Protein AF-A0A8H5GWV5-F1 (afdb_monomer_lite)

Sequence (1100 aa):
MAESLTMKLSPVFLFHPLLISVLVGSIATQAQYASGQWSLIQDGHSGVSALELAVVSETTVMIFDKVEHNPLQTNGHVAWGAELNLVTRTVRPLNPASNTWCGTGSFLSNGTMVSSAGTPVLIVPVGENGLAAIRLFDPCEDGKCDVVEDQRVRRMASLRWYTSSARLEDGSVLLFGGSWDFGIINNATIHNPTYEFFPPKNIHGMLRFPSSVCCPFLQNTLNDNYFPFVITLPDGNLFIAANTQAMIFDWKTNKEVRSLPGIPNGVRISAPLSAGATLLPLTPENNYTPEVLICGGSTLDDDLALWQPGILSSQSPTSDQCVRMVLNDEGIAAGWQVEHMPEPRIMAELILLPDGRVTIVNGAHTGFGSSGGTFVRDPIGQSDSDHPAFTPALYDPTAPLGRRFTQEGLPTSEIPRLYHSTSSLTPNGTILLAGSNPNLDVETHLYPTEYRLEWLSPPYMGKPRPTYTGLPKTFDYNAKITFEVDLPTGAENVSVVIMDFGFATHGVHMDQRLVGLVSELSDDKTKLTVTGPPSATIYSPGPAYVFVLADGVPSFGSKTLIGTGAQPPLDEDALANVLSSLPLYWDKWTTAHPACDGDTFQRSEHNPLQTNGHVAWGAELNLVTRTVRPLNPASNTWCGTGSFLSNGTMVSSGGTPVLIVPIGENGLAAIRLFDPCEDGKCDVFEDQRVRRMGSLRWYPSSVRLEDGSVLVFGAIDNSTIINPTYEFYPPKNIHGHNGTPIYSPFLQNTLIERINKYEVFLAFPMVFGSAGATLLPLTPENSYTPEVLICGGSTLDDDAALFMPGIPSSQSPASDQCVRMILNEEGIAAGWQVEHMPEPRIMVELILLPDGRVTVVNGAQTGIAGYGYTKDQVGEADQDHPALTPALYDPTAPLGERFTQEGLPTSPIPRLYHSTSSLTPNGTVLLAGSNPNGDVETRLYPTEYRLEWLSPPYMEKPRPTYTGLPKTLDYNAKITFDVDLPTGAENVSVVIMDFGFATHGVHMDQRLVGLVSELSHHKMKLTVTGSPSPTIYSPGPAFVFVLADGVPSFGAKTLIGTGAQPPLDEDALANVLSSPPLYWDEWTAAHPGEPVPAPSATSA

Structure (mmCIF, N/CA/C/O backbone):
data_AF-A0A8H5GWV5-F1
#
_entry.id   AF-A0A8H5GWV5-F1
#
loop_
_atom_site.group_PDB
_atom_site.id
_atom_site.type_symbol
_atom_site.label_atom_id
_atom_site.label_alt_id
_atom_site.label_comp_id
_atom_site.label_asym_id
_atom_site.label_entity_id
_atom_site.label_seq_id
_atom_site.pdbx_PDB_ins_code
_atom_site.Cartn_x
_atom_site.Cartn_y
_atom_site.Cartn_z
_atom_site.occupancy
_atom_site.B_iso_or_equiv
_atom_site.auth_seq_id
_atom_site.auth_comp_id
_atom_site.auth_asym_id
_atom_site.auth_atom_id
_atom_site.pdbx_PDB_model_num
ATOM 1 N N . MET A 1 1 ? -6.497 59.340 -12.301 1.00 35.88 1 MET A N 1
ATOM 2 C CA . MET A 1 1 ? -7.064 58.825 -13.565 1.00 35.88 1 MET A CA 1
ATOM 3 C C . MET A 1 1 ? -8.009 57.702 -13.151 1.00 35.88 1 MET A C 1
ATOM 5 O O . MET A 1 1 ? -7.512 56.659 -12.774 1.00 35.88 1 MET A O 1
ATOM 9 N N . ALA A 1 2 ? -9.240 57.972 -12.709 1.00 31.03 2 ALA A N 1
ATOM 10 C CA . ALA A 1 2 ? -10.435 58.393 -13.456 1.00 31.03 2 ALA A CA 1
ATOM 11 C C . ALA A 1 2 ? -10.864 57.368 -14.524 1.00 31.03 2 ALA A C 1
ATOM 13 O O . ALA A 1 2 ? -10.212 57.321 -15.555 1.00 31.03 2 ALA A O 1
ATOM 14 N N . GLU A 1 3 ? -11.921 56.594 -14.215 1.00 28.98 3 GLU A N 1
ATOM 15 C CA . GLU A 1 3 ? -13.028 56.067 -15.065 1.00 28.98 3 GLU A CA 1
ATOM 16 C C . GLU A 1 3 ? -13.670 54.864 -14.323 1.00 28.98 3 GLU A C 1
ATOM 18 O O . GLU A 1 3 ? -12.997 53.877 -14.062 1.00 28.98 3 GLU A O 1
ATOM 23 N N . SER A 1 4 ? -14.831 54.947 -13.655 1.00 28.94 4 SER A N 1
ATOM 24 C CA . SER A 1 4 ? -16.234 55.197 -14.062 1.00 28.94 4 SER A CA 1
ATOM 25 C C . SER A 1 4 ? -16.950 54.019 -14.755 1.00 28.94 4 SER A C 1
ATOM 27 O O . SER A 1 4 ? -16.809 53.828 -15.953 1.00 28.94 4 SER A O 1
ATOM 29 N N . LEU A 1 5 ? -17.792 53.331 -13.962 1.00 32.22 5 LEU A N 1
ATOM 30 C CA . LEU A 1 5 ? -19.124 52.739 -14.229 1.00 32.22 5 LEU A C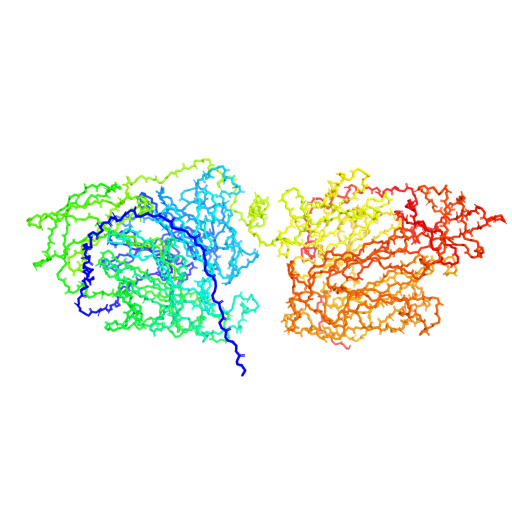A 1
ATOM 31 C C . LEU A 1 5 ? -19.529 52.338 -15.666 1.00 32.22 5 LEU A C 1
ATOM 33 O O . LEU A 1 5 ? -19.581 53.188 -16.548 1.00 32.22 5 LEU A O 1
ATOM 37 N N . THR A 1 6 ? -20.144 51.150 -15.816 1.00 27.11 6 THR A N 1
ATOM 38 C CA . THR A 1 6 ? -21.592 51.025 -16.148 1.00 27.11 6 THR A CA 1
ATOM 39 C C . THR A 1 6 ? -22.120 49.576 -16.141 1.00 27.11 6 THR A C 1
ATOM 41 O O . THR A 1 6 ? -21.602 48.697 -16.819 1.00 27.11 6 THR A O 1
ATOM 44 N N . MET A 1 7 ? -23.222 49.360 -15.410 1.00 28.61 7 MET A N 1
ATOM 45 C CA . MET A 1 7 ? -24.138 48.212 -15.528 1.00 28.61 7 MET A CA 1
ATOM 46 C C . MET A 1 7 ? -24.940 48.265 -16.839 1.00 28.61 7 MET A C 1
ATOM 48 O O . MET A 1 7 ? -25.363 49.345 -17.254 1.00 28.61 7 MET A O 1
ATOM 52 N N . LYS A 1 8 ? -25.314 47.094 -17.377 1.00 24.50 8 LYS A N 1
ATOM 53 C CA . LYS A 1 8 ? -26.551 46.906 -18.157 1.00 24.50 8 LYS A CA 1
ATOM 54 C C . LYS A 1 8 ? -27.242 45.591 -17.774 1.00 24.50 8 LYS A C 1
ATOM 56 O O . LYS A 1 8 ? -26.710 44.513 -17.998 1.00 24.50 8 LYS A O 1
ATOM 61 N N . LEU A 1 9 ? -28.447 45.730 -17.224 1.00 29.80 9 LEU A N 1
ATOM 62 C CA . LEU A 1 9 ? -29.473 44.702 -17.021 1.00 29.80 9 LEU A CA 1
ATOM 63 C C . LEU A 1 9 ? -30.615 44.946 -18.016 1.00 29.80 9 LEU A C 1
ATOM 65 O O . LEU A 1 9 ? -30.931 46.105 -18.301 1.00 29.80 9 LEU A O 1
ATOM 69 N N . SER A 1 10 ? -31.277 43.879 -18.476 1.00 26.62 10 SER A N 1
ATOM 70 C CA . SER A 1 10 ? -32.644 43.902 -19.036 1.00 26.62 10 SER A CA 1
ATOM 71 C C . SER A 1 10 ? -33.167 42.473 -19.316 1.00 26.62 10 SER A C 1
ATOM 73 O O . SER A 1 10 ? -32.350 41.562 -19.392 1.00 26.62 10 SER A O 1
ATOM 75 N N . PRO A 1 11 ? -34.497 42.242 -19.401 1.00 45.84 11 PRO A N 1
ATOM 76 C CA . PRO A 1 11 ? -35.281 41.677 -18.289 1.00 45.84 11 PRO A CA 1
ATOM 77 C C . PRO A 1 11 ? -36.184 40.490 -18.719 1.00 45.84 11 PRO A C 1
ATOM 79 O O . PRO A 1 11 ? -36.187 40.119 -19.886 1.00 45.84 11 PRO A O 1
ATOM 82 N N . VAL A 1 12 ? -36.985 39.926 -17.797 1.00 28.59 12 VAL A N 1
ATOM 83 C CA . VAL A 1 12 ? -38.460 39.738 -17.905 1.00 28.59 12 VAL A CA 1
ATOM 84 C C . VAL A 1 12 ? -38.986 38.815 -16.781 1.00 28.59 12 VAL A C 1
ATOM 86 O O . VAL A 1 12 ? -38.404 37.791 -16.448 1.00 28.59 12 VAL A O 1
ATOM 89 N N . PHE A 1 13 ? -40.096 39.263 -16.189 1.00 29.48 13 PHE A N 1
ATOM 90 C CA . PHE A 1 13 ? -40.899 38.728 -15.083 1.00 29.48 13 PHE A CA 1
ATOM 91 C C . PHE A 1 13 ? -41.622 37.393 -15.386 1.00 29.48 13 PHE A C 1
ATOM 93 O O . PHE A 1 13 ? -41.958 37.161 -16.543 1.00 29.48 13 PHE A O 1
ATOM 100 N N . LEU A 1 14 ? -42.036 36.634 -14.345 1.00 28.66 14 LEU A N 1
ATOM 101 C CA . LEU A 1 14 ? -43.457 36.476 -13.917 1.00 28.66 14 LEU A CA 1
ATOM 102 C C . LEU A 1 14 ? -43.702 35.362 -12.849 1.00 28.66 14 LEU A C 1
ATOM 104 O O . LEU A 1 14 ? -43.379 34.203 -13.061 1.00 28.66 14 LEU A O 1
ATOM 108 N N . PHE A 1 15 ? -44.396 35.775 -11.773 1.00 27.11 15 PHE A N 1
ATOM 109 C CA . PHE A 1 15 ? -45.358 35.088 -10.872 1.00 27.11 15 PHE A CA 1
ATOM 110 C C . PHE A 1 15 ? -44.981 34.050 -9.765 1.00 27.11 15 PHE A C 1
ATOM 112 O O . PHE A 1 15 ? -44.496 32.955 -10.002 1.00 27.11 15 PHE A O 1
ATOM 119 N N . HIS A 1 16 ? -45.363 34.463 -8.539 1.00 28.81 16 HIS A N 1
ATOM 120 C CA . HIS A 1 16 ? -45.578 33.832 -7.208 1.00 28.81 16 HIS A CA 1
ATOM 121 C C . HIS A 1 16 ? -46.549 32.608 -7.180 1.00 28.81 16 HIS A C 1
ATOM 123 O O . HIS A 1 16 ? -47.261 32.461 -8.174 1.00 28.81 16 HIS A O 1
ATOM 129 N N . PRO A 1 17 ? -46.716 31.812 -6.073 1.00 41.19 17 PRO A N 1
ATOM 130 C CA . PRO A 1 17 ? -46.713 32.270 -4.664 1.00 41.19 17 PRO A CA 1
ATOM 131 C C . PRO A 1 17 ? -46.154 31.360 -3.533 1.00 41.19 17 PRO A C 1
ATOM 133 O O . PRO A 1 17 ? -46.041 30.146 -3.637 1.00 41.19 17 PRO A O 1
ATOM 136 N N . LEU A 1 18 ? -45.886 32.051 -2.413 1.00 30.91 18 LEU A N 1
ATOM 137 C CA . LEU A 1 18 ? -45.897 31.673 -0.988 1.00 30.91 18 LEU A CA 1
ATOM 138 C C . LEU A 1 18 ? -46.361 30.251 -0.597 1.00 30.91 18 LEU A C 1
ATOM 140 O O . LEU A 1 18 ? -47.533 29.908 -0.754 1.00 30.91 18 LEU A O 1
ATOM 144 N N . LEU A 1 19 ? -45.502 29.554 0.156 1.00 29.27 19 LEU A N 1
ATOM 145 C CA . LEU A 1 19 ? -45.905 28.660 1.245 1.00 29.27 19 LEU A CA 1
ATOM 146 C C . LEU A 1 19 ? -45.195 29.105 2.531 1.00 29.27 19 LEU A C 1
ATOM 148 O O . LEU A 1 19 ? -43.980 29.280 2.570 1.00 29.27 19 LEU A O 1
ATOM 152 N N . ILE A 1 20 ? -46.003 29.363 3.555 1.00 30.34 20 ILE A N 1
ATOM 153 C CA . ILE A 1 20 ? -45.606 29.799 4.892 1.00 30.34 20 ILE A CA 1
ATOM 154 C C . ILE A 1 20 ? -45.013 28.588 5.617 1.00 30.34 20 ILE A C 1
ATOM 156 O O . ILE A 1 20 ? -45.751 27.688 6.013 1.00 30.34 20 ILE A O 1
ATOM 160 N N . SER A 1 21 ? -43.694 28.567 5.799 1.00 29.42 21 SER A N 1
ATOM 161 C CA . SER A 1 21 ? -43.036 27.618 6.697 1.00 29.42 21 SER A CA 1
ATOM 162 C C . SER A 1 21 ? -43.154 28.129 8.129 1.00 29.42 21 SER A C 1
ATOM 164 O O . SER A 1 21 ? -42.612 29.176 8.486 1.00 29.42 21 SER A O 1
ATOM 166 N N . VAL A 1 22 ? -43.895 27.389 8.948 1.00 30.34 22 VAL A N 1
ATOM 167 C CA . VAL A 1 22 ? -43.909 27.528 10.404 1.00 30.34 22 VAL A CA 1
ATOM 168 C C . VAL A 1 22 ? -42.498 27.208 10.904 1.00 30.34 22 VAL A C 1
ATOM 170 O O . VAL A 1 22 ? -42.085 26.053 10.877 1.00 30.34 22 VAL A O 1
ATOM 173 N N . LEU A 1 23 ? -41.747 28.225 11.342 1.00 31.41 23 LEU A N 1
ATOM 174 C CA . LEU A 1 23 ? -40.555 28.018 12.163 1.00 31.41 23 LEU A CA 1
ATOM 175 C C . LEU A 1 23 ? -41.013 27.471 13.522 1.00 31.41 23 LEU A C 1
ATOM 177 O O . LEU A 1 23 ? -41.343 28.231 14.432 1.00 31.41 23 LEU A O 1
ATOM 181 N N . VAL A 1 24 ? -41.028 26.148 13.666 1.00 32.12 24 VAL A N 1
ATOM 182 C CA . VAL A 1 24 ? -40.793 25.539 14.974 1.00 32.12 24 VAL A CA 1
ATOM 183 C C . VAL A 1 24 ? -39.290 25.653 15.184 1.00 32.12 24 VAL A C 1
ATOM 185 O O . VAL A 1 24 ? -38.513 24.932 14.568 1.00 32.12 24 VAL A O 1
ATOM 188 N N . GLY A 1 25 ? -38.871 26.645 15.967 1.00 27.52 25 GLY A N 1
ATOM 189 C CA . GLY A 1 25 ? -37.490 26.728 16.417 1.00 27.52 25 GLY A CA 1
ATOM 190 C C . GLY A 1 25 ? -37.189 25.500 17.266 1.00 27.52 25 GLY A C 1
ATOM 191 O O . GLY A 1 25 ? -37.641 25.423 18.406 1.00 27.52 25 GLY A O 1
ATOM 192 N N . SER A 1 26 ? -36.453 24.544 16.705 1.00 27.22 26 SER A N 1
ATOM 193 C CA . SER A 1 26 ? -35.785 23.503 17.474 1.00 27.22 26 SER A CA 1
ATOM 194 C C . SER A 1 26 ? -34.785 24.200 18.389 1.00 27.22 26 SER A C 1
ATOM 196 O O . SER A 1 26 ? -33.722 24.640 17.954 1.00 27.22 26 SER A O 1
ATOM 198 N N . ILE A 1 27 ? -35.152 24.373 19.657 1.00 27.86 27 ILE A N 1
ATOM 199 C CA . ILE A 1 27 ? -34.182 24.663 20.707 1.00 27.86 27 ILE A CA 1
ATOM 200 C C . ILE A 1 27 ? -33.292 23.423 20.748 1.00 27.86 27 ILE A C 1
ATOM 202 O O . ILE A 1 27 ? -33.732 22.374 21.209 1.00 27.86 27 ILE A O 1
ATOM 206 N N . ALA A 1 28 ? -32.081 23.519 20.202 1.00 28.38 28 ALA A N 1
ATOM 207 C CA . ALA A 1 28 ? -31.060 22.504 20.396 1.00 28.38 28 ALA A CA 1
ATOM 208 C C . ALA A 1 28 ? -30.797 22.417 21.905 1.00 28.38 28 ALA A C 1
ATOM 210 O O . ALA A 1 28 ? -30.185 23.310 22.494 1.00 28.38 28 ALA A O 1
ATOM 211 N N . THR A 1 29 ? -31.337 21.390 22.553 1.00 35.97 29 THR A N 1
ATOM 212 C CA . THR A 1 29 ? -30.952 21.015 23.910 1.00 35.97 29 THR A CA 1
ATOM 213 C C . THR A 1 29 ? -29.461 20.703 23.875 1.00 35.97 29 THR A C 1
ATOM 215 O O . THR A 1 29 ? -29.047 19.782 23.174 1.00 35.97 29 THR A O 1
ATOM 218 N N . GLN A 1 30 ? -28.645 21.507 24.567 1.00 42.53 30 GLN A N 1
ATOM 219 C CA . GLN A 1 30 ? -27.226 21.205 24.765 1.00 42.53 30 GLN A CA 1
ATOM 220 C C . GLN A 1 30 ? -27.095 19.784 25.319 1.00 42.53 30 GLN A C 1
ATOM 222 O O . GLN A 1 30 ? -27.821 19.424 26.248 1.00 42.53 30 GLN A O 1
ATOM 227 N N . ALA A 1 31 ? -26.185 18.992 24.750 1.00 55.00 31 ALA A N 1
ATOM 228 C CA . ALA A 1 31 ? -25.873 17.665 25.260 1.00 55.00 31 ALA A CA 1
ATOM 229 C C . ALA A 1 31 ? -25.487 17.766 26.747 1.00 55.00 31 ALA A C 1
ATOM 231 O O . ALA A 1 31 ? -24.629 18.563 27.135 1.00 55.00 31 ALA A O 1
ATOM 232 N N . GLN A 1 32 ? -26.174 17.001 27.594 1.00 69.88 32 GLN A N 1
ATOM 233 C CA . GLN A 1 32 ? -25.951 17.003 29.033 1.00 69.88 32 GLN A CA 1
ATOM 234 C C . GLN A 1 32 ? -24.906 15.939 29.373 1.00 69.88 32 GLN A C 1
ATOM 236 O O . GLN A 1 32 ? -25.175 14.745 29.273 1.00 69.88 32 GLN A O 1
ATOM 241 N N . TYR A 1 33 ? -23.712 16.375 29.775 1.00 86.06 33 TYR A N 1
ATOM 242 C CA . TYR A 1 33 ? -22.626 15.484 30.186 1.00 86.06 33 TYR A CA 1
ATOM 243 C C . TYR A 1 33 ? -22.532 15.376 31.706 1.00 86.06 33 TYR A C 1
ATOM 245 O O . TYR A 1 33 ? -22.718 16.356 32.435 1.00 86.06 33 TYR A O 1
ATOM 253 N N . ALA A 1 34 ? -22.152 14.198 32.199 1.00 85.38 34 ALA A N 1
ATOM 254 C CA . ALA A 1 34 ? -21.854 14.024 33.613 1.00 85.38 34 ALA A CA 1
ATOM 255 C C . ALA A 1 34 ? -20.640 14.878 34.029 1.00 85.38 34 ALA A C 1
ATOM 257 O O . ALA A 1 34 ? -19.552 14.764 33.459 1.00 85.38 34 ALA A O 1
ATOM 258 N N . SER A 1 35 ? -20.814 15.711 35.059 1.00 83.12 35 SER A N 1
ATOM 259 C CA . SER A 1 35 ? -19.740 16.512 35.658 1.00 83.12 35 SER A CA 1
ATOM 260 C C . SER A 1 35 ? -19.016 15.752 36.772 1.00 83.12 35 SER A C 1
ATOM 262 O O . SER A 1 35 ? -19.629 15.003 37.537 1.00 83.12 35 SER A O 1
ATOM 264 N N . GLY A 1 36 ? -17.711 15.966 36.919 1.00 87.06 36 GLY A N 1
ATOM 265 C CA . GLY A 1 36 ? -16.904 15.306 37.944 1.00 87.06 36 GLY A CA 1
ATOM 266 C C . GLY A 1 36 ? -15.426 15.294 37.580 1.00 87.06 36 GLY A C 1
ATOM 267 O O . GLY A 1 36 ? -14.983 16.104 36.772 1.00 87.06 36 GLY A O 1
ATOM 268 N N . GLN A 1 37 ? -14.670 14.398 38.205 1.00 90.81 37 GLN A N 1
ATOM 269 C CA . GLN A 1 37 ? -13.245 14.212 37.938 1.00 90.81 37 GLN A CA 1
ATOM 270 C C . GLN A 1 37 ? -13.035 12.910 37.174 1.00 90.81 37 GLN A C 1
ATOM 272 O O . GLN A 1 37 ? -13.687 11.910 37.478 1.00 90.81 37 GLN A O 1
ATOM 277 N N . TRP A 1 38 ? -12.128 12.937 36.204 1.00 96.69 38 TRP A N 1
ATOM 278 C CA . TRP A 1 38 ? -11.590 11.723 35.608 1.00 96.69 38 TRP A CA 1
ATOM 279 C C . TRP A 1 38 ? -10.620 11.055 36.585 1.00 96.69 38 TRP A C 1
ATOM 281 O O . TRP A 1 38 ? -10.023 11.721 37.434 1.00 96.69 38 TRP A O 1
ATOM 291 N N . SER A 1 39 ? -10.438 9.744 36.466 1.00 96.75 39 SER A N 1
ATOM 292 C CA . SER A 1 39 ? -9.401 9.025 37.210 1.00 96.75 39 SER A CA 1
ATOM 293 C C . SER A 1 39 ? -8.670 8.028 36.322 1.00 96.75 39 SER A C 1
ATOM 295 O O . SER A 1 39 ? -9.233 7.511 35.362 1.00 96.75 39 SER A O 1
ATOM 297 N N . LEU A 1 40 ? -7.407 7.768 36.648 1.00 98.00 40 LEU A N 1
ATOM 298 C CA . LEU A 1 40 ? -6.558 6.785 35.985 1.00 98.00 40 LEU A CA 1
ATOM 299 C C . LEU A 1 40 ? -6.024 5.831 37.046 1.00 98.00 40 LEU A C 1
ATOM 301 O O . LEU A 1 40 ? -5.542 6.273 38.090 1.00 98.00 40 LEU A O 1
ATOM 305 N N . ILE A 1 41 ? -6.150 4.531 36.803 1.00 97.38 41 ILE A N 1
ATOM 306 C CA . ILE A 1 41 ? -5.663 3.494 37.715 1.00 97.38 41 ILE A CA 1
ATOM 307 C C . ILE A 1 41 ? -4.819 2.513 36.914 1.00 97.38 41 ILE A C 1
ATOM 309 O O . ILE A 1 41 ? -5.306 1.959 35.933 1.00 97.38 41 ILE A O 1
ATOM 313 N N . GLN A 1 42 ? -3.588 2.264 37.357 1.00 97.44 42 GLN A N 1
ATOM 314 C CA . GLN A 1 42 ? -2.758 1.175 36.846 1.00 97.44 42 GLN A CA 1
ATOM 315 C C . GLN A 1 42 ? -3.107 -0.116 37.601 1.00 97.44 42 GLN A C 1
ATOM 317 O O . GLN A 1 42 ? -2.895 -0.195 38.812 1.00 97.44 42 GLN A O 1
ATOM 322 N N . ASP A 1 43 ? -3.652 -1.117 36.909 1.00 96.31 43 ASP A N 1
ATOM 323 C CA . ASP A 1 43 ? -4.124 -2.365 37.524 1.00 96.31 43 ASP A CA 1
ATOM 324 C C . ASP A 1 43 ? -4.166 -3.518 36.508 1.00 96.31 43 ASP A C 1
ATOM 326 O O . ASP A 1 43 ? -4.868 -3.440 35.500 1.00 96.31 43 ASP A O 1
ATOM 330 N N . GLY A 1 44 ? -3.452 -4.609 36.796 1.00 96.12 44 GLY A N 1
ATOM 331 C CA . GLY A 1 44 ? -3.363 -5.792 35.935 1.00 96.12 44 GLY A CA 1
ATOM 332 C C . GLY A 1 44 ? -2.186 -5.797 34.950 1.00 96.12 44 GLY A C 1
ATOM 333 O O . GLY A 1 44 ? -1.431 -4.830 34.826 1.00 96.12 44 GLY A O 1
ATOM 334 N N . HIS A 1 45 ? -2.027 -6.932 34.266 1.00 95.75 45 HIS A N 1
ATOM 335 C CA . HIS A 1 45 ? -0.953 -7.199 33.306 1.00 95.75 45 HIS A CA 1
ATOM 336 C C . HIS A 1 45 ? -1.485 -8.068 32.156 1.00 95.75 45 HIS A C 1
ATOM 338 O O . HIS A 1 45 ? -2.206 -9.034 32.409 1.00 95.75 45 HIS A O 1
ATOM 344 N N . SER A 1 46 ? -1.130 -7.752 30.909 1.00 96.44 46 SER A N 1
ATOM 345 C CA . SER A 1 46 ? -1.643 -8.430 29.704 1.00 96.44 46 SER A CA 1
ATOM 346 C C . SER A 1 46 ? -0.963 -9.764 29.386 1.00 96.44 46 SER A C 1
ATOM 348 O O . SER A 1 46 ? -1.520 -10.570 28.653 1.00 96.44 46 SER A O 1
ATOM 350 N N . GLY A 1 47 ? 0.236 -10.016 29.920 1.00 94.50 47 GLY A N 1
ATOM 351 C CA . GLY A 1 47 ? 0.978 -11.281 29.763 1.00 94.50 47 GLY A CA 1
ATOM 352 C C . GLY A 1 47 ? 1.720 -11.431 28.428 1.00 94.50 47 GLY A C 1
ATOM 353 O O . GLY A 1 47 ? 2.792 -12.029 28.408 1.00 94.50 47 GLY A O 1
ATOM 354 N N . VAL A 1 48 ? 1.177 -10.839 27.369 1.00 96.88 48 VAL A N 1
ATOM 355 C CA . VAL A 1 48 ? 1.816 -10.545 26.075 1.00 96.88 48 VAL A CA 1
ATOM 356 C C . VAL A 1 48 ? 1.645 -9.049 25.793 1.00 96.88 48 VAL A C 1
ATOM 358 O O . VAL A 1 48 ? 0.772 -8.429 26.415 1.00 96.88 48 VAL A O 1
ATOM 361 N N . SER A 1 49 ? 2.453 -8.426 24.937 1.00 95.94 49 SER A N 1
ATOM 362 C CA . SER A 1 49 ? 2.250 -7.011 24.614 1.00 95.94 49 SER A CA 1
ATOM 363 C C . SER A 1 49 ? 0.914 -6.832 23.898 1.00 95.94 49 SER A C 1
ATOM 365 O O . SER A 1 49 ? 0.538 -7.627 23.041 1.00 95.94 49 SER A O 1
ATOM 367 N N . ALA A 1 50 ? 0.152 -5.812 24.290 1.00 96.50 50 ALA A N 1
ATOM 368 C CA . ALA A 1 50 ? -1.171 -5.581 23.725 1.00 96.50 50 ALA A CA 1
ATOM 369 C C . ALA A 1 50 ? -1.094 -4.771 22.431 1.00 96.50 50 ALA A C 1
ATOM 371 O O . ALA A 1 50 ? -1.510 -3.615 22.384 1.00 96.50 50 ALA A O 1
ATOM 372 N N . LEU A 1 51 ? -0.530 -5.403 21.408 1.00 96.25 51 LEU A N 1
ATOM 373 C CA . LEU A 1 51 ? -0.319 -4.846 20.076 1.00 96.25 51 LEU A CA 1
ATOM 374 C C . LEU A 1 51 ? -1.615 -4.830 19.255 1.00 96.25 51 LEU A C 1
ATOM 376 O O . LEU A 1 51 ? -1.886 -3.882 18.518 1.00 96.25 51 LEU A O 1
ATOM 380 N N . GLU A 1 52 ? -2.427 -5.871 19.412 1.00 97.75 52 GLU A N 1
ATOM 381 C CA . GLU A 1 52 ? -3.743 -6.045 18.799 1.00 97.75 52 GLU A CA 1
ATOM 382 C C . GLU A 1 52 ? -4.767 -6.356 19.894 1.00 97.75 52 GLU A C 1
ATOM 384 O O . GLU A 1 52 ? -4.525 -7.217 20.745 1.00 97.75 52 GLU A O 1
ATOM 389 N N . LEU A 1 53 ? -5.907 -5.658 19.896 1.00 97.50 53 LEU A N 1
ATOM 390 C CA . LEU A 1 53 ? -6.874 -5.725 20.993 1.00 97.50 53 LEU A CA 1
ATOM 391 C C . LEU A 1 53 ? -8.328 -5.692 20.504 1.00 97.50 53 LEU A C 1
ATOM 393 O O . LEU A 1 53 ? -8.713 -4.820 19.728 1.00 97.50 53 LEU A O 1
ATOM 397 N N . ALA A 1 54 ? -9.161 -6.597 21.032 1.00 98.00 54 ALA A N 1
ATOM 398 C CA . ALA A 1 54 ? -10.612 -6.580 20.823 1.00 98.00 54 ALA A CA 1
ATOM 399 C C . ALA A 1 54 ? -11.389 -7.004 22.078 1.00 98.00 54 ALA A C 1
ATOM 401 O O . ALA A 1 54 ? -11.092 -8.022 22.711 1.00 98.00 54 ALA A O 1
ATOM 402 N N . VAL A 1 55 ? -12.441 -6.259 22.423 1.00 98.12 55 VAL A N 1
ATOM 403 C CA . VAL A 1 55 ? -13.374 -6.647 23.491 1.00 98.12 55 VAL A CA 1
ATOM 404 C C . VAL A 1 55 ? -14.335 -7.701 22.945 1.00 98.12 55 VAL A C 1
ATOM 406 O O . VAL A 1 55 ? -15.211 -7.409 22.136 1.00 98.12 55 VAL A O 1
ATOM 409 N N . VAL A 1 56 ? -14.180 -8.947 23.388 1.00 96.50 56 VAL A N 1
ATOM 410 C CA . VAL A 1 56 ? -14.897 -10.101 22.816 1.00 96.50 56 VAL A CA 1
ATOM 411 C C . VAL A 1 56 ? -16.124 -10.504 23.632 1.00 96.50 56 VAL A C 1
ATOM 413 O O . VAL A 1 56 ? -17.069 -11.075 23.081 1.00 96.50 56 VAL A O 1
ATOM 416 N N . SER A 1 57 ? -16.175 -10.176 24.924 1.00 95.62 57 SER A N 1
ATOM 417 C CA . SER A 1 57 ? -17.340 -10.425 25.782 1.00 95.62 57 SER A CA 1
ATOM 418 C C . SER A 1 57 ? -17.584 -9.279 26.769 1.00 95.62 57 SER A C 1
ATOM 420 O O . SER A 1 57 ? -16.905 -8.256 26.743 1.00 95.62 57 SER A O 1
ATOM 422 N N . GLU A 1 58 ? -18.580 -9.413 27.643 1.00 95.62 58 GLU A N 1
ATOM 423 C CA . GLU A 1 58 ? -18.814 -8.453 28.733 1.00 95.62 58 GLU A CA 1
ATOM 424 C C . GLU A 1 58 ? -17.690 -8.462 29.781 1.00 95.62 58 GLU A C 1
ATOM 426 O O . GLU A 1 58 ? -17.549 -7.518 30.559 1.00 95.62 58 GLU A O 1
ATOM 431 N N . THR A 1 59 ? -16.890 -9.531 29.813 1.00 95.69 59 THR A N 1
ATOM 432 C CA . THR A 1 59 ? -15.883 -9.756 30.853 1.00 95.69 59 THR A CA 1
ATOM 433 C C . THR A 1 59 ? -14.498 -10.066 30.310 1.00 95.69 59 THR A C 1
ATOM 435 O O . THR A 1 59 ? -13.579 -10.169 31.116 1.00 95.69 59 THR A O 1
ATOM 438 N N . THR A 1 60 ? -14.304 -10.194 28.996 1.00 97.12 60 THR A N 1
ATOM 439 C CA . THR A 1 60 ? -13.012 -10.583 28.419 1.00 97.12 60 THR A CA 1
ATOM 440 C C . THR A 1 60 ? -12.607 -9.770 27.196 1.00 97.12 60 THR A C 1
ATOM 442 O O . THR A 1 60 ? -13.438 -9.331 26.396 1.00 97.12 60 THR A O 1
ATOM 445 N N . VAL A 1 61 ? -11.294 -9.586 27.074 1.00 97.38 61 VAL A N 1
ATOM 446 C CA . VAL A 1 61 ? -10.593 -8.952 25.955 1.00 97.38 61 VAL A CA 1
ATOM 447 C C . VAL A 1 61 ? -9.625 -9.964 25.367 1.00 97.38 61 VAL A C 1
ATOM 449 O O . VAL A 1 61 ? -8.897 -10.619 26.113 1.00 97.38 61 VAL A O 1
ATOM 452 N N . MET A 1 62 ? -9.617 -10.079 24.045 1.00 97.31 62 MET A N 1
ATOM 453 C CA . MET A 1 62 ? -8.602 -10.820 23.308 1.00 97.31 62 MET A CA 1
ATOM 454 C C . MET A 1 62 ? -7.437 -9.881 22.995 1.00 97.31 62 MET A C 1
ATOM 456 O O . MET A 1 62 ? -7.660 -8.734 22.602 1.00 97.31 62 MET A O 1
ATOM 460 N N . ILE A 1 63 ? -6.220 -10.376 23.210 1.00 98.19 63 ILE A N 1
ATOM 461 C CA . ILE A 1 63 ? -4.970 -9.670 22.955 1.00 98.19 63 ILE A CA 1
ATOM 462 C C . ILE A 1 63 ? -4.074 -10.546 22.078 1.00 98.19 63 ILE A C 1
ATOM 464 O O . ILE A 1 63 ? -3.835 -11.707 22.421 1.00 98.19 63 ILE A O 1
ATOM 468 N N . PHE A 1 64 ? -3.544 -9.975 20.999 1.00 97.81 64 PHE A N 1
ATOM 469 C CA . PHE A 1 64 ? -2.486 -10.572 20.189 1.00 97.81 64 PHE A CA 1
ATOM 470 C C . PHE A 1 64 ? -1.227 -9.711 20.187 1.00 97.81 64 PHE A C 1
ATOM 472 O O . PHE A 1 64 ? -1.273 -8.492 20.358 1.00 97.81 64 PHE A O 1
ATOM 479 N N . ASP A 1 65 ? -0.107 -10.396 19.994 1.00 95.00 65 ASP A N 1
ATOM 480 C CA . ASP A 1 65 ? 1.238 -9.844 19.978 1.00 95.00 65 ASP A CA 1
ATOM 481 C C . ASP A 1 65 ? 2.053 -10.450 18.827 1.00 95.00 65 ASP A C 1
ATOM 483 O O . ASP A 1 65 ? 1.579 -11.317 18.086 1.00 95.00 65 ASP A O 1
ATOM 487 N N . LYS A 1 66 ? 3.303 -10.024 18.679 1.00 89.88 66 LYS A N 1
ATOM 488 C CA . LYS A 1 66 ? 4.288 -10.714 17.850 1.00 89.88 66 LYS A CA 1
ATOM 489 C C . LYS A 1 66 ? 4.851 -11.951 18.554 1.00 89.88 66 LYS A C 1
ATOM 491 O O . LYS A 1 66 ? 4.805 -12.107 19.774 1.00 89.88 66 LYS A O 1
ATOM 496 N N . VAL A 1 67 ? 5.410 -12.858 17.756 1.00 87.62 67 VAL A N 1
ATOM 497 C CA . VAL A 1 67 ? 6.083 -14.067 18.250 1.00 87.62 67 VAL A CA 1
ATOM 498 C C . VAL A 1 67 ? 7.457 -13.701 18.825 1.00 87.62 67 VAL A C 1
ATOM 500 O O . VAL A 1 67 ? 8.466 -13.764 18.129 1.00 87.62 67 VAL A O 1
ATOM 503 N N . GLU A 1 68 ? 7.489 -13.299 20.095 1.00 88.94 68 GLU A N 1
ATOM 504 C CA . GLU A 1 68 ? 8.684 -12.838 20.822 1.00 88.94 68 GLU A CA 1
ATOM 505 C C . GLU A 1 68 ? 8.855 -13.541 22.182 1.00 88.94 68 GLU A C 1
ATOM 507 O O . GLU A 1 68 ? 8.037 -14.386 22.559 1.00 88.94 68 GLU A O 1
ATOM 512 N N . HIS A 1 69 ? 9.910 -13.218 22.942 1.00 93.12 69 HIS A N 1
ATOM 513 C CA . HIS A 1 69 ? 10.217 -13.849 24.238 1.00 93.12 69 HIS A CA 1
ATOM 514 C C . HIS A 1 69 ? 9.294 -13.414 25.395 1.00 93.12 69 HIS A C 1
ATOM 516 O O . HIS A 1 69 ? 9.743 -13.121 26.508 1.00 93.12 69 HIS A O 1
ATOM 522 N N . ASN A 1 70 ? 7.986 -13.404 25.143 1.00 94.31 70 ASN A N 1
ATOM 523 C CA . ASN A 1 70 ? 6.948 -13.060 26.101 1.00 94.31 70 ASN A CA 1
ATOM 524 C C . ASN A 1 70 ? 7.017 -13.922 27.378 1.00 94.31 70 ASN A C 1
ATOM 526 O O . ASN A 1 70 ? 7.310 -15.125 27.327 1.00 94.31 70 ASN A O 1
ATOM 530 N N . PRO A 1 71 ? 6.698 -13.340 28.552 1.00 93.44 71 PRO A N 1
ATOM 531 C CA . PRO A 1 71 ? 6.746 -14.062 29.820 1.00 93.44 71 PRO A CA 1
ATOM 532 C C . PRO A 1 71 ? 5.637 -15.116 29.942 1.00 93.44 71 PRO A C 1
ATOM 534 O O . PRO A 1 71 ? 5.817 -16.120 30.636 1.00 93.44 71 PRO A O 1
ATOM 537 N N . LEU A 1 72 ? 4.487 -14.908 29.291 1.00 96.19 72 LEU A N 1
ATOM 538 C CA . LEU A 1 72 ? 3.393 -15.873 29.277 1.00 96.19 72 LEU A CA 1
ATOM 539 C C . LEU A 1 72 ? 3.745 -17.073 28.382 1.00 96.19 72 LEU A C 1
ATOM 541 O O . LEU A 1 72 ? 4.308 -16.920 27.303 1.00 96.19 72 LEU A O 1
ATOM 545 N N . GLN A 1 73 ? 3.413 -18.280 28.836 1.00 94.44 73 GLN A N 1
ATOM 546 C CA . GLN A 1 73 ? 3.742 -19.536 28.156 1.00 94.44 73 GLN A CA 1
ATOM 547 C C . GLN A 1 73 ? 2.469 -20.323 27.849 1.00 94.44 73 GLN A C 1
ATOM 549 O O . GLN A 1 73 ? 1.518 -20.307 28.632 1.00 94.44 73 GLN A O 1
ATOM 554 N N . THR A 1 74 ? 2.480 -21.065 26.749 1.00 94.38 74 THR A N 1
ATOM 555 C CA . THR A 1 74 ? 1.398 -21.957 26.329 1.00 94.38 74 THR A CA 1
ATOM 556 C C . THR A 1 74 ? 1.973 -23.183 25.636 1.00 94.38 74 THR A C 1
ATOM 558 O O . THR A 1 74 ? 2.963 -23.078 24.927 1.00 94.38 74 THR A O 1
ATOM 561 N N . ASN A 1 75 ? 1.420 -24.371 25.888 1.00 88.62 75 ASN A N 1
ATOM 562 C CA . ASN A 1 75 ? 1.802 -25.618 25.203 1.00 88.62 75 ASN A CA 1
ATOM 563 C C . ASN A 1 75 ? 3.322 -25.894 25.062 1.00 88.62 75 ASN A C 1
ATOM 565 O O . ASN A 1 75 ? 3.753 -26.583 24.141 1.00 88.62 75 ASN A O 1
ATOM 569 N N . GLY A 1 76 ? 4.143 -25.407 26.002 1.00 87.31 76 GLY A N 1
ATOM 570 C CA . GLY A 1 76 ? 5.601 -25.582 25.988 1.00 87.31 76 GLY A CA 1
ATOM 571 C C . GLY A 1 76 ? 6.387 -24.560 25.153 1.00 87.31 76 GLY A C 1
ATOM 572 O O . GLY A 1 76 ? 7.584 -24.764 24.963 1.00 87.31 76 GLY A O 1
ATOM 573 N N . HIS A 1 77 ? 5.755 -23.483 24.685 1.00 89.62 77 HIS A N 1
ATOM 574 C CA . HIS A 1 77 ? 6.384 -22.353 24.000 1.00 89.62 77 HIS A CA 1
ATOM 575 C C . HIS A 1 77 ? 5.854 -21.001 24.513 1.00 89.62 77 HIS A C 1
ATOM 577 O O . HIS A 1 77 ? 4.894 -20.934 25.283 1.00 89.62 77 HIS A O 1
ATOM 583 N N . VAL A 1 78 ? 6.489 -19.908 24.080 1.00 91.62 78 VAL A N 1
ATOM 584 C CA . VAL A 1 78 ? 6.045 -18.534 24.365 1.00 91.62 78 VAL A CA 1
ATOM 585 C C . VAL A 1 78 ? 4.636 -18.305 23.820 1.00 91.62 78 VAL A C 1
ATOM 587 O O . VAL A 1 78 ? 4.309 -18.770 22.727 1.00 91.62 78 VAL A O 1
ATOM 590 N N . ALA A 1 79 ? 3.789 -17.618 24.581 1.00 95.62 79 ALA A N 1
ATOM 591 C CA . ALA A 1 79 ? 2.486 -17.178 24.103 1.00 95.62 79 ALA A CA 1
ATOM 592 C C . ALA A 1 79 ? 2.634 -15.842 23.361 1.00 95.62 79 ALA A C 1
ATOM 594 O O . ALA A 1 79 ? 3.344 -14.953 23.820 1.00 95.62 79 ALA A O 1
ATOM 595 N N . TRP A 1 80 ? 1.925 -15.692 22.246 1.00 95.12 80 TRP A N 1
ATOM 596 C CA . TRP A 1 80 ? 1.727 -14.410 21.548 1.00 95.12 80 TRP A CA 1
ATOM 597 C C . TRP A 1 80 ? 0.237 -14.074 21.393 1.00 95.12 80 TRP A C 1
ATOM 599 O O . TRP A 1 80 ? -0.159 -13.208 20.621 1.00 95.12 80 TRP A O 1
ATOM 609 N N . GLY A 1 81 ? -0.607 -14.775 22.152 1.00 96.81 81 GLY A N 1
ATOM 610 C CA . GLY A 1 81 ? -2.021 -14.485 22.300 1.00 96.81 81 GLY A CA 1
ATOM 611 C C . GLY A 1 81 ? -2.465 -14.698 23.739 1.00 96.81 81 GLY A C 1
ATOM 612 O O . GLY A 1 81 ? -1.956 -15.577 24.443 1.00 96.81 81 GLY A O 1
ATOM 613 N N . ALA A 1 82 ? -3.421 -13.894 24.182 1.00 97.69 82 ALA A N 1
ATOM 614 C CA . ALA A 1 82 ? -3.944 -13.939 25.534 1.00 97.69 82 ALA A CA 1
ATOM 615 C C . ALA A 1 82 ? -5.418 -13.522 25.594 1.00 97.69 82 ALA A C 1
ATOM 617 O O . ALA A 1 82 ? -5.886 -12.696 24.814 1.00 97.69 82 ALA A O 1
ATOM 618 N N . GLU A 1 83 ? -6.148 -14.068 26.566 1.00 98.00 83 GLU A N 1
ATOM 619 C CA . GLU A 1 83 ? -7.453 -13.550 26.969 1.00 98.00 83 GLU A CA 1
ATOM 620 C C . GLU A 1 83 ? -7.330 -12.920 28.361 1.00 98.00 83 GLU A C 1
ATOM 622 O O . GLU A 1 83 ? -6.982 -13.586 29.342 1.00 98.00 83 GLU A O 1
ATOM 627 N N . LEU A 1 84 ? -7.617 -11.623 28.440 1.00 97.38 84 LEU A N 1
ATOM 628 C CA . LEU A 1 84 ? -7.651 -10.841 29.668 1.00 97.38 84 LEU A CA 1
ATOM 629 C C . LEU A 1 84 ? -9.079 -10.792 30.210 1.00 97.38 84 LEU A C 1
ATOM 631 O O . LEU A 1 84 ? -9.990 -10.329 29.528 1.00 97.38 84 LEU A O 1
ATOM 635 N N . ASN A 1 85 ? -9.270 -11.169 31.474 1.00 96.38 85 ASN A N 1
ATOM 636 C CA . ASN A 1 85 ? -10.527 -10.935 32.174 1.00 96.38 85 ASN A CA 1
ATOM 637 C C . ASN A 1 85 ? -10.592 -9.494 32.711 1.00 96.38 85 ASN A C 1
ATOM 639 O O . ASN A 1 85 ? -9.824 -9.096 33.588 1.00 96.38 85 ASN A O 1
ATOM 643 N N . LEU A 1 86 ? -11.555 -8.725 32.213 1.00 95.75 86 LEU A N 1
ATOM 644 C CA . LEU A 1 86 ? -11.815 -7.333 32.562 1.00 95.75 86 LEU A CA 1
ATOM 645 C C . LEU A 1 86 ? -12.223 -7.139 34.025 1.00 95.75 86 LEU A C 1
ATOM 647 O O . LEU A 1 86 ? -12.029 -6.051 34.549 1.00 95.75 86 LEU A O 1
ATOM 651 N N . VAL A 1 87 ? -12.784 -8.140 34.702 1.00 92.31 87 VAL A N 1
ATOM 652 C CA . VAL A 1 87 ? -13.256 -8.002 36.089 1.00 92.31 87 VAL A CA 1
ATOM 653 C C . VAL A 1 87 ? -12.169 -8.406 37.080 1.00 92.31 87 VAL A C 1
ATOM 655 O O . VAL A 1 87 ? -11.874 -7.668 38.015 1.00 92.31 87 VAL A O 1
ATOM 658 N N . THR A 1 88 ? -11.566 -9.577 36.883 1.00 94.38 88 THR A N 1
ATOM 659 C CA . THR A 1 88 ? -10.580 -10.147 37.817 1.00 94.38 88 THR A CA 1
ATOM 660 C C . THR A 1 88 ? -9.148 -9.720 37.520 1.00 94.38 88 THR A C 1
ATOM 662 O O . THR A 1 88 ? -8.267 -9.986 38.334 1.00 94.38 88 THR A O 1
ATOM 665 N N . ARG A 1 89 ? -8.902 -9.092 36.360 1.00 94.50 89 ARG A N 1
ATOM 666 C CA . ARG A 1 89 ? -7.571 -8.710 35.852 1.00 94.50 89 ARG A CA 1
ATOM 667 C C . ARG A 1 89 ? -6.620 -9.889 35.644 1.00 94.50 89 ARG A C 1
ATOM 669 O O . ARG A 1 89 ? -5.407 -9.714 35.578 1.00 94.50 89 ARG A O 1
ATOM 676 N N . THR A 1 90 ? -7.162 -11.101 35.563 1.00 95.25 90 THR A N 1
ATOM 677 C CA . THR A 1 90 ? -6.386 -12.317 35.314 1.00 95.25 90 THR A CA 1
ATOM 678 C C . THR A 1 90 ? -6.261 -12.564 33.822 1.00 95.25 90 THR A C 1
ATOM 680 O O . THR A 1 90 ? -7.230 -12.379 33.087 1.00 95.25 90 THR A O 1
ATOM 683 N N . VAL A 1 91 ? -5.103 -13.060 33.400 1.00 96.56 91 VAL A N 1
ATOM 684 C CA . VAL A 1 91 ? -4.832 -13.447 32.017 1.00 96.56 91 VAL A CA 1
ATOM 685 C C . VAL A 1 91 ? -4.721 -14.964 31.891 1.00 96.56 91 VAL A C 1
ATOM 687 O O . VAL A 1 91 ? -4.193 -15.628 32.787 1.00 96.56 91 VAL A O 1
ATOM 690 N N . ARG A 1 92 ? -5.185 -15.510 30.766 1.00 96.25 92 ARG A N 1
ATOM 691 C CA . ARG A 1 92 ? -4.831 -16.860 30.315 1.00 96.25 92 ARG A CA 1
ATOM 692 C C . ARG A 1 92 ? -4.204 -16.806 28.920 1.00 96.25 92 ARG A C 1
ATOM 694 O O . ARG A 1 92 ? -4.592 -15.944 28.132 1.00 96.25 92 ARG A O 1
ATOM 701 N N . PRO A 1 93 ? -3.270 -17.711 28.597 1.00 97.56 93 PRO A N 1
ATOM 702 C CA . PRO A 1 93 ? -2.737 -17.792 27.247 1.00 97.56 93 PRO A CA 1
ATOM 703 C C . PRO A 1 93 ? -3.794 -18.286 26.255 1.00 97.56 93 PRO A C 1
ATOM 705 O O . PRO A 1 93 ? -4.643 -19.114 26.598 1.00 97.56 93 PRO A O 1
ATOM 708 N N . LEU A 1 94 ? -3.682 -17.801 25.023 1.00 97.06 94 LEU A N 1
ATOM 709 C CA . LEU A 1 94 ? -4.287 -18.374 23.825 1.00 97.06 94 LEU A CA 1
ATOM 710 C C . LEU A 1 94 ? -3.181 -18.968 22.949 1.00 97.06 94 LEU A C 1
ATOM 712 O O . LEU A 1 94 ? -2.005 -18.633 23.110 1.00 97.06 94 LEU A O 1
ATOM 716 N N . ASN A 1 95 ? -3.554 -19.856 22.033 1.00 94.31 95 ASN A N 1
ATOM 717 C CA . ASN A 1 95 ? -2.615 -20.591 21.196 1.00 94.31 95 ASN A CA 1
ATOM 718 C C . ASN A 1 95 ? -2.940 -20.475 19.694 1.00 94.31 95 ASN A C 1
ATOM 720 O O . ASN A 1 95 ? -3.279 -21.485 19.068 1.00 94.31 95 ASN A O 1
ATOM 724 N N . PRO A 1 96 ? -2.849 -19.268 19.101 1.00 93.81 96 PRO A N 1
ATOM 725 C CA . PRO A 1 96 ? -2.857 -19.120 17.642 1.00 93.81 96 PRO A CA 1
ATOM 726 C C . PRO A 1 96 ? -1.766 -19.990 16.993 1.00 93.81 96 PRO A C 1
ATOM 728 O O . PRO A 1 96 ? -0.735 -20.264 17.605 1.00 93.81 96 PRO A O 1
ATOM 731 N N . ALA A 1 97 ? -1.986 -20.445 15.757 1.00 90.44 97 ALA A N 1
ATOM 732 C CA . ALA A 1 97 ? -1.040 -21.317 15.060 1.00 90.44 97 ALA A CA 1
ATOM 733 C C . ALA A 1 97 ? 0.002 -20.521 14.261 1.00 90.44 97 ALA A C 1
ATOM 735 O O . ALA A 1 97 ? 1.131 -20.982 14.103 1.00 90.44 97 ALA A O 1
ATOM 736 N N . SER A 1 98 ? -0.345 -19.322 13.789 1.00 91.06 98 SER A N 1
ATOM 737 C CA . SER A 1 98 ? 0.557 -18.427 13.054 1.00 91.06 98 SER A CA 1
ATOM 738 C C . SER A 1 98 ? 0.836 -17.106 13.773 1.00 91.06 98 SER A C 1
ATOM 740 O O . SER A 1 98 ? 0.115 -16.708 14.692 1.00 91.06 98 SER A O 1
ATOM 742 N N . ASN A 1 99 ? 1.889 -16.412 13.337 1.00 91.25 99 ASN A N 1
ATOM 743 C CA . ASN A 1 99 ? 2.284 -15.111 13.878 1.00 91.25 99 ASN A CA 1
ATOM 744 C C . ASN A 1 99 ? 1.261 -14.018 13.514 1.00 91.25 99 ASN A C 1
ATOM 746 O O . ASN A 1 99 ? 1.061 -13.707 12.339 1.00 91.25 99 ASN A O 1
ATOM 750 N N . THR A 1 100 ? 0.624 -13.439 14.529 1.00 93.94 100 THR A N 1
ATOM 751 C CA . THR A 1 100 ? -0.440 -12.432 14.401 1.00 93.94 100 THR A CA 1
ATOM 752 C C . THR A 1 100 ? 0.068 -11.040 14.071 1.00 93.94 100 THR A C 1
ATOM 754 O O . THR A 1 100 ? -0.702 -10.273 13.516 1.00 93.94 100 THR A O 1
ATOM 757 N N . TRP A 1 101 ? 1.348 -10.746 14.339 1.00 91.12 101 TRP A N 1
ATOM 758 C CA . TRP A 1 101 ? 1.934 -9.408 14.222 1.00 91.12 101 TRP A CA 1
ATOM 759 C C . TRP A 1 101 ? 1.510 -8.682 12.944 1.00 91.12 101 TRP A C 1
ATOM 761 O O . TRP A 1 101 ? 1.755 -9.199 11.851 1.00 91.12 101 TRP A O 1
ATOM 771 N N . CYS A 1 102 ? 0.958 -7.472 13.104 1.00 93.56 102 CYS A N 1
ATOM 772 C CA . CYS A 1 102 ? 0.530 -6.574 12.023 1.00 93.56 102 CYS A CA 1
ATOM 773 C C . CYS A 1 102 ? -0.694 -7.071 11.244 1.00 93.56 102 CYS A C 1
ATOM 775 O O . CYS A 1 102 ? -0.876 -6.738 10.064 1.00 93.56 102 CYS A O 1
ATOM 777 N N . GLY A 1 103 ? -1.506 -7.896 11.901 1.00 94.94 103 GLY A N 1
ATOM 778 C CA . GLY A 1 103 ? -2.789 -8.332 11.399 1.00 94.94 103 GLY A CA 1
ATOM 779 C C . GLY A 1 103 ? -3.862 -7.255 11.534 1.00 94.94 103 GLY A C 1
ATOM 780 O O . GLY A 1 103 ? -3.638 -6.129 11.977 1.00 94.94 103 GLY A O 1
ATOM 781 N N . THR A 1 104 ? -5.066 -7.637 11.136 1.00 97.50 104 THR A N 1
ATOM 782 C CA . THR A 1 104 ? -6.290 -6.845 11.267 1.00 97.50 104 THR A CA 1
ATOM 783 C C . THR A 1 104 ? -7.382 -7.686 11.912 1.00 97.50 104 THR A C 1
ATOM 785 O O . THR A 1 104 ? -7.230 -8.906 12.035 1.00 97.50 104 THR A O 1
ATOM 788 N N . GLY A 1 105 ? -8.507 -7.085 12.291 1.00 97.12 105 GLY A N 1
ATOM 789 C CA . GLY A 1 105 ? -9.599 -7.856 12.861 1.00 97.12 105 GLY A CA 1
ATOM 790 C C . GLY A 1 105 ? -10.946 -7.154 12.912 1.00 97.12 105 GLY A C 1
ATOM 791 O O . GLY A 1 105 ? -11.066 -5.940 12.804 1.00 97.12 105 GLY A O 1
ATOM 792 N N . SER A 1 106 ? -11.984 -7.973 13.050 1.00 97.44 106 SER A N 1
ATOM 793 C CA . SER A 1 106 ? -13.386 -7.561 13.045 1.00 97.44 106 SER A CA 1
ATOM 794 C C . SER A 1 106 ? -14.257 -8.662 13.672 1.00 97.44 106 SER A C 1
ATOM 796 O O . SER A 1 106 ? -13.756 -9.658 14.199 1.00 97.44 106 SER A O 1
ATOM 798 N N . PHE A 1 107 ? -15.576 -8.511 13.601 1.00 97.56 107 PHE A N 1
ATOM 799 C CA . PHE A 1 107 ? -16.548 -9.520 14.010 1.00 97.56 107 PHE A CA 1
ATOM 800 C C . PHE A 1 107 ? -17.446 -9.912 12.838 1.00 97.56 107 PHE A C 1
ATOM 802 O O . PHE A 1 107 ? -17.833 -9.074 12.032 1.00 97.56 107 PHE A O 1
ATOM 809 N N . LEU A 1 108 ? -17.842 -11.179 12.778 1.00 97.88 108 LEU A N 1
ATOM 810 C CA . LEU A 1 108 ? -18.904 -11.639 11.885 1.00 97.88 108 LEU A CA 1
ATOM 811 C C . LEU A 1 108 ? -20.293 -11.333 12.475 1.00 97.88 108 LEU A C 1
ATOM 813 O O . LEU A 1 108 ? -20.446 -11.134 13.685 1.00 97.88 108 LEU A O 1
ATOM 817 N N . SER A 1 109 ? -21.340 -11.386 11.648 1.00 96.94 109 SER A N 1
ATOM 818 C CA . SER A 1 109 ? -22.737 -11.173 12.078 1.00 96.94 109 SER A CA 1
ATOM 819 C C . SER A 1 109 ? -23.241 -12.126 13.161 1.00 96.94 109 SER A C 1
ATOM 821 O O . SER A 1 109 ? -24.152 -11.778 13.915 1.00 96.94 109 SER A O 1
ATOM 823 N N . ASN A 1 110 ? -22.656 -13.316 13.276 1.00 95.56 110 ASN A N 1
ATOM 824 C CA . ASN A 1 110 ? -22.978 -14.273 14.334 1.00 95.56 110 ASN A CA 1
ATOM 825 C C . ASN A 1 110 ? -22.260 -13.971 15.668 1.00 95.56 110 ASN A C 1
ATOM 827 O O . ASN A 1 110 ? -22.504 -14.663 16.656 1.00 95.56 110 ASN A O 1
ATOM 831 N N . GLY A 1 111 ? -21.368 -12.976 15.702 1.00 95.81 111 GLY A N 1
ATOM 832 C CA . GLY A 1 111 ? -20.599 -12.587 16.882 1.00 95.81 111 GLY A CA 1
ATOM 833 C C . GLY A 1 111 ? -19.217 -13.226 17.022 1.00 95.81 111 GLY A C 1
ATOM 834 O O . GLY A 1 111 ? -18.545 -12.911 18.007 1.00 95.81 111 GLY A O 1
ATOM 835 N N . THR A 1 112 ? -18.786 -14.072 16.079 1.00 97.12 112 THR A N 1
ATOM 836 C CA . THR A 1 112 ? -17.426 -14.634 16.068 1.00 97.12 112 THR A CA 1
ATOM 837 C C . THR A 1 112 ? -16.417 -13.545 15.741 1.00 97.12 112 THR A C 1
ATOM 839 O O . THR A 1 112 ? -16.585 -12.818 14.761 1.00 97.12 112 THR A O 1
ATOM 842 N N . MET A 1 113 ? -15.363 -13.438 16.547 1.00 97.38 113 MET A N 1
ATOM 843 C CA . MET A 1 113 ? -14.256 -12.533 16.263 1.00 97.38 113 MET A CA 1
ATOM 844 C C . MET A 1 113 ? -13.316 -13.164 15.236 1.00 97.38 113 MET A C 1
ATOM 846 O O . MET A 1 113 ? -13.048 -14.369 15.284 1.00 97.38 113 MET A O 1
ATOM 850 N N . VAL A 1 114 ? -12.828 -12.341 14.314 1.00 97.62 114 VAL A N 1
ATOM 851 C CA . VAL A 1 114 ? -11.903 -12.729 13.254 1.00 97.62 114 VAL A CA 1
ATOM 852 C C . VAL A 1 114 ? -10.658 -11.862 13.349 1.00 97.62 114 VAL A C 1
ATOM 854 O O . VAL A 1 114 ? -10.761 -10.642 13.275 1.00 97.62 114 VAL A O 1
ATOM 857 N N . SER A 1 115 ? -9.491 -12.493 13.449 1.00 97.44 115 SER A N 1
ATOM 858 C CA . SER A 1 115 ? -8.193 -11.874 13.161 1.00 97.44 115 SER A CA 1
ATOM 859 C C . SER A 1 115 ? -7.691 -12.408 11.824 1.00 97.44 115 SER A C 1
ATOM 861 O O . SER A 1 115 ? -7.782 -13.606 11.552 1.00 97.44 115 SER A O 1
ATOM 863 N N . SER A 1 116 ? -7.196 -11.521 10.972 1.00 97.06 116 SER A N 1
ATOM 864 C CA . SER A 1 116 ? -6.744 -11.833 9.615 1.00 97.06 116 SER A CA 1
ATOM 865 C C . SER A 1 116 ? -5.340 -11.286 9.398 1.00 97.06 116 SER A C 1
ATOM 867 O O . SER A 1 116 ? -4.967 -10.310 10.047 1.00 97.06 116 SER A O 1
ATOM 869 N N . ALA A 1 117 ? -4.594 -11.869 8.458 1.00 94.94 117 ALA A N 1
ATOM 870 C CA . ALA A 1 117 ? -3.233 -11.441 8.119 1.00 94.94 117 ALA A CA 1
ATOM 871 C C . ALA A 1 117 ? -2.218 -11.640 9.264 1.00 94.94 117 ALA A C 1
ATOM 873 O O . ALA A 1 117 ? -2.480 -12.362 10.233 1.00 94.94 117 ALA A O 1
ATOM 874 N N . GLY A 1 118 ? -1.018 -11.083 9.124 1.00 91.25 118 GLY A N 1
ATOM 875 C CA . GLY A 1 118 ? 0.042 -11.200 10.117 1.00 91.25 118 GLY A CA 1
ATOM 876 C C . GLY A 1 118 ? 1.415 -11.059 9.475 1.00 91.25 118 GLY A C 1
ATOM 877 O O . GLY A 1 118 ? 1.558 -10.412 8.444 1.00 91.25 118 GLY A O 1
ATOM 878 N N . THR A 1 119 ? 2.419 -11.715 10.046 1.00 83.75 119 THR A N 1
ATOM 879 C CA . THR A 1 119 ? 3.805 -11.678 9.549 1.00 83.75 119 THR A CA 1
ATOM 880 C C . THR A 1 119 ? 4.346 -13.109 9.424 1.00 83.75 119 THR A C 1
ATOM 882 O O . THR A 1 119 ? 3.831 -14.023 10.073 1.00 83.75 119 THR A O 1
ATOM 885 N N . PRO A 1 120 ? 5.385 -13.378 8.619 1.00 77.44 120 PRO A N 1
ATOM 886 C CA . PRO A 1 120 ? 6.179 -14.594 8.761 1.00 77.44 120 PRO A CA 1
ATOM 887 C C . PRO A 1 120 ? 6.816 -14.717 10.158 1.00 77.44 120 PRO A C 1
ATOM 889 O O . PRO A 1 120 ? 6.817 -13.787 10.968 1.00 77.44 120 PRO A O 1
ATOM 892 N N . VAL A 1 121 ? 7.360 -15.890 10.470 1.00 67.94 121 VAL A N 1
ATOM 893 C CA . VAL A 1 121 ? 8.053 -16.122 11.745 1.00 67.94 121 VAL A CA 1
ATOM 894 C C . VAL A 1 121 ? 9.482 -15.585 11.646 1.00 67.94 121 VAL A C 1
ATOM 896 O O . VAL A 1 121 ? 10.260 -16.083 10.835 1.00 67.94 121 VAL A O 1
ATOM 899 N N . LEU A 1 122 ? 9.815 -14.570 12.454 1.00 69.94 122 LEU A N 1
ATOM 900 C CA . LEU A 1 122 ? 11.075 -13.817 12.338 1.00 69.94 122 LEU A CA 1
ATOM 901 C C . LEU A 1 122 ? 11.975 -13.887 13.583 1.00 69.94 122 LEU A C 1
ATOM 903 O O . LEU A 1 122 ? 13.189 -13.990 13.439 1.00 69.94 122 LEU A O 1
ATOM 907 N N . ILE A 1 123 ? 11.401 -13.828 14.791 1.00 65.38 123 ILE A N 1
ATOM 908 C CA . ILE A 1 123 ? 12.165 -13.670 16.043 1.00 65.38 123 ILE A CA 1
ATOM 909 C C . ILE A 1 123 ? 12.350 -15.027 16.730 1.00 65.38 123 ILE A C 1
ATOM 911 O O . ILE A 1 123 ? 13.451 -15.575 16.758 1.00 65.38 123 ILE A O 1
ATOM 915 N N . VAL A 1 124 ? 11.264 -15.600 17.258 1.00 65.81 124 VAL A N 1
ATOM 916 C CA . VAL A 1 124 ? 11.270 -16.947 17.845 1.00 65.81 124 VAL A CA 1
ATOM 917 C C . VAL A 1 124 ? 10.760 -17.936 16.792 1.00 65.81 124 VAL A C 1
ATOM 919 O O . VAL A 1 124 ? 9.675 -17.715 16.265 1.00 65.81 124 VAL A O 1
ATOM 922 N N . PRO A 1 125 ? 11.480 -19.032 16.472 1.00 75.88 125 PRO A N 1
ATOM 923 C CA . PRO A 1 125 ? 11.133 -19.949 15.380 1.00 75.88 125 PRO A CA 1
ATOM 924 C C . PRO A 1 125 ? 9.992 -20.916 15.758 1.00 75.88 125 PRO A C 1
ATOM 926 O O . PRO A 1 125 ? 10.155 -22.137 15.729 1.00 75.88 125 PRO A O 1
ATOM 929 N N . VAL A 1 126 ? 8.842 -20.373 16.160 1.00 71.88 126 VAL A N 1
ATOM 930 C CA . VAL A 1 126 ? 7.619 -21.099 16.528 1.00 71.88 126 VAL A CA 1
ATOM 931 C C . VAL A 1 126 ? 6.432 -20.493 15.777 1.00 71.88 126 VAL A C 1
ATOM 933 O O . VAL A 1 126 ? 6.365 -19.285 15.583 1.00 71.88 126 VAL A O 1
ATOM 936 N N . GLY A 1 127 ? 5.487 -21.342 15.372 1.00 74.31 127 GLY A N 1
ATOM 937 C CA . GLY A 1 127 ? 4.295 -20.941 14.626 1.00 74.31 127 GLY A CA 1
ATOM 938 C C . GLY A 1 127 ? 4.469 -20.997 13.107 1.00 74.31 127 GLY A C 1
ATOM 939 O O . GLY A 1 127 ? 5.532 -21.325 12.580 1.00 74.31 127 GLY A O 1
ATOM 940 N N . GLU A 1 128 ? 3.379 -20.719 12.402 1.00 82.38 128 GLU A N 1
ATOM 941 C CA . GLU A 1 128 ? 3.293 -20.673 10.943 1.00 82.38 128 GLU A CA 1
ATOM 942 C C . GLU A 1 128 ? 3.303 -19.225 10.412 1.00 82.38 128 GLU A C 1
ATOM 944 O O . GLU A 1 128 ? 3.214 -18.251 11.164 1.00 82.38 128 GLU A O 1
ATOM 949 N N . ASN A 1 129 ? 3.400 -19.076 9.089 1.00 84.94 129 ASN A N 1
ATOM 950 C CA . ASN A 1 129 ? 3.321 -17.780 8.415 1.00 84.94 129 ASN A CA 1
ATOM 951 C C . ASN A 1 129 ? 1.916 -17.165 8.569 1.00 84.94 129 ASN A C 1
ATOM 953 O O . ASN A 1 129 ? 0.923 -17.790 8.196 1.00 84.94 129 ASN A O 1
ATOM 957 N N . GLY A 1 130 ? 1.837 -15.942 9.099 1.00 89.50 130 GLY A N 1
ATOM 958 C CA . GLY A 1 130 ? 0.583 -15.231 9.338 1.00 89.50 130 GLY A CA 1
ATOM 959 C C . GLY A 1 130 ? -0.002 -14.486 8.140 1.00 89.50 130 GLY A C 1
ATOM 960 O O . GLY A 1 130 ? -1.181 -14.156 8.174 1.00 89.50 130 GLY A O 1
ATOM 961 N N . LEU A 1 131 ? 0.758 -14.251 7.065 1.00 88.94 131 LEU A N 1
ATOM 962 C CA . LEU A 1 131 ? 0.371 -13.338 5.974 1.00 88.94 131 LEU A CA 1
ATOM 963 C C . LEU A 1 131 ? -0.944 -13.694 5.263 1.00 88.94 131 LEU A C 1
ATOM 965 O O . LEU A 1 131 ? -1.546 -12.814 4.661 1.00 88.94 131 LEU A O 1
ATOM 969 N N . ALA A 1 132 ? -1.384 -14.957 5.297 1.00 90.00 132 ALA A N 1
ATOM 970 C CA . ALA A 1 132 ? -2.657 -15.417 4.719 1.00 90.00 132 ALA A CA 1
ATOM 971 C C . ALA A 1 132 ? -3.661 -15.915 5.775 1.00 90.00 132 ALA A C 1
ATOM 973 O O . ALA A 1 132 ? -4.722 -16.441 5.428 1.00 90.00 132 ALA A O 1
ATOM 974 N N . ALA A 1 133 ? -3.316 -15.825 7.059 1.00 93.06 133 ALA A N 1
ATOM 975 C CA . ALA A 1 133 ? -4.052 -16.490 8.119 1.00 93.06 133 ALA A CA 1
ATOM 976 C C . ALA A 1 133 ? -5.434 -15.869 8.340 1.00 93.06 133 ALA A C 1
ATOM 978 O O . ALA A 1 133 ? -5.612 -14.656 8.244 1.00 93.06 133 ALA A O 1
ATOM 979 N N . ILE A 1 134 ? -6.392 -16.728 8.690 1.00 96.38 134 ILE A N 1
ATOM 980 C CA . ILE A 1 134 ? -7.679 -16.346 9.263 1.00 96.38 134 ILE A CA 1
ATOM 981 C C . ILE A 1 134 ? -7.838 -17.108 10.577 1.00 96.38 134 ILE A C 1
ATOM 983 O O . ILE A 1 134 ? -7.821 -18.341 10.600 1.00 96.38 134 ILE A O 1
ATOM 987 N N . ARG A 1 135 ? -8.012 -16.363 11.665 1.00 97.25 135 ARG A N 1
ATOM 988 C CA . ARG A 1 135 ? -8.076 -16.848 13.042 1.00 97.25 135 ARG A CA 1
ATOM 989 C C . ARG A 1 135 ? -9.444 -16.520 13.609 1.00 97.25 135 ARG A C 1
ATOM 991 O O . ARG A 1 135 ? -9.842 -15.359 13.618 1.00 97.25 135 ARG A O 1
ATOM 998 N N . LEU A 1 136 ? -10.165 -17.538 14.065 1.00 97.38 136 LEU A N 1
ATOM 999 C CA . LEU A 1 136 ? -11.504 -17.380 14.627 1.00 97.38 136 LEU A CA 1
ATOM 1000 C C . LEU A 1 136 ? -11.470 -17.572 16.133 1.00 97.38 136 LEU A C 1
ATOM 1002 O O . LEU A 1 136 ? -10.812 -18.488 16.628 1.00 97.38 136 LEU A O 1
ATOM 1006 N N . PHE A 1 137 ? -12.224 -16.753 16.854 1.00 97.62 137 PHE A N 1
ATOM 1007 C CA . PHE A 1 137 ? -12.359 -16.896 18.293 1.00 97.62 137 PHE A CA 1
ATOM 1008 C C . PHE A 1 137 ? -13.786 -16.600 18.751 1.00 97.62 137 PHE A C 1
ATOM 1010 O O . PHE A 1 137 ? -14.334 -15.523 18.508 1.00 97.62 137 PHE A O 1
ATOM 1017 N N . ASP A 1 138 ? -14.353 -17.568 19.466 1.00 95.06 138 ASP A N 1
ATOM 1018 C CA . ASP A 1 138 ? -15.616 -17.441 20.179 1.00 95.06 138 ASP A CA 1
ATOM 1019 C C . ASP A 1 138 ? -15.329 -17.528 21.688 1.00 95.06 138 ASP A C 1
ATOM 1021 O O . ASP A 1 138 ? -14.858 -18.571 22.157 1.00 95.06 138 ASP A O 1
ATOM 1025 N N . PRO A 1 139 ? -15.591 -16.464 22.469 1.00 91.38 139 PRO A N 1
ATOM 1026 C CA . PRO A 1 139 ? -15.364 -16.489 23.907 1.00 91.38 139 PRO A CA 1
ATOM 1027 C C . PRO A 1 139 ? -16.326 -17.461 24.598 1.00 91.38 139 PRO A C 1
ATOM 1029 O O . PRO A 1 139 ? -17.483 -17.626 24.208 1.00 91.38 139 PRO A O 1
ATOM 1032 N N . CYS A 1 140 ? -15.854 -18.073 25.677 1.00 90.31 140 CYS A N 1
ATOM 1033 C CA . CYS A 1 140 ? -16.562 -19.094 26.435 1.00 90.31 140 CYS A CA 1
ATOM 1034 C C . CYS A 1 140 ? -16.450 -18.820 27.936 1.00 90.31 140 CYS A C 1
ATOM 1036 O O . CYS A 1 140 ? -15.431 -18.339 28.428 1.00 90.31 140 CYS A O 1
ATOM 1038 N N . GLU A 1 141 ? -17.487 -19.177 28.688 1.00 87.44 141 GLU A N 1
ATOM 1039 C CA . GLU A 1 141 ? -17.523 -18.923 30.133 1.00 87.44 141 GLU A CA 1
ATOM 1040 C C . GLU A 1 141 ? -16.594 -19.849 30.935 1.00 87.44 141 GLU A C 1
ATOM 1042 O O . GLU A 1 141 ? -16.144 -19.482 32.018 1.00 87.44 141 GLU A O 1
ATOM 1047 N N . ASP A 1 142 ? -16.295 -21.050 30.427 1.00 90.00 142 ASP A N 1
ATOM 1048 C CA . ASP A 1 142 ? -15.469 -22.038 31.133 1.00 90.00 142 ASP A CA 1
ATOM 1049 C C . ASP A 1 142 ? -13.957 -21.876 30.893 1.00 90.00 142 ASP A C 1
ATOM 1051 O O . ASP A 1 142 ? -13.163 -22.621 31.475 1.00 90.00 142 ASP A O 1
ATOM 1055 N N . GLY A 1 143 ? -13.563 -20.910 30.054 1.00 88.62 143 GLY A N 1
ATOM 1056 C CA . GLY A 1 143 ? -12.171 -20.574 29.750 1.00 88.62 143 GLY A CA 1
ATOM 1057 C C . GLY A 1 143 ? -11.407 -21.627 28.941 1.00 88.62 143 GLY A C 1
ATOM 1058 O O . GLY A 1 143 ? -10.178 -21.595 28.940 1.00 88.62 143 GLY A O 1
ATOM 1059 N N . LYS A 1 144 ? -12.094 -22.577 28.285 1.00 91.00 144 LYS A N 1
ATOM 1060 C CA . LYS A 1 144 ? -11.460 -23.666 27.506 1.00 91.00 144 LYS A CA 1
ATOM 1061 C C . LYS A 1 144 ? -11.453 -23.466 25.991 1.00 91.00 144 LYS A C 1
ATOM 1063 O O . LYS A 1 144 ? -10.891 -24.286 25.273 1.00 91.00 144 LYS A O 1
ATOM 1068 N N . CYS A 1 145 ? -12.107 -22.423 25.507 1.00 94.69 145 CYS A N 1
ATOM 1069 C CA . CYS A 1 145 ? -12.067 -21.989 24.119 1.00 94.69 145 CYS A CA 1
ATOM 1070 C C . CYS A 1 145 ? -10.686 -21.435 23.787 1.00 94.69 145 CYS A C 1
ATOM 1072 O O . CYS A 1 145 ? -10.034 -20.788 24.613 1.00 94.69 145 CYS A O 1
ATOM 1074 N N . ASP A 1 146 ? -10.271 -21.658 22.553 1.00 95.69 146 ASP A N 1
ATOM 1075 C CA . ASP A 1 146 ? -9.003 -21.186 22.024 1.00 95.69 146 ASP A CA 1
ATOM 1076 C C . ASP A 1 146 ? -9.206 -20.692 20.591 1.00 95.69 146 ASP A C 1
ATOM 1078 O O . ASP A 1 146 ? -10.285 -20.853 20.010 1.00 95.69 146 ASP A O 1
ATOM 1082 N N . VAL A 1 147 ? -8.171 -20.075 20.037 1.00 96.25 147 VAL A N 1
ATOM 1083 C CA . VAL A 1 147 ? -8.138 -19.617 18.653 1.00 96.25 147 VAL A CA 1
ATOM 1084 C C . VAL A 1 147 ? -8.212 -20.825 17.722 1.00 96.25 147 VAL A C 1
ATOM 1086 O O . VAL A 1 147 ? -7.427 -21.767 17.825 1.00 96.25 147 VAL A O 1
ATOM 1089 N N . VAL A 1 148 ? -9.166 -20.796 16.795 1.00 95.06 148 VAL A N 1
ATOM 1090 C CA . VAL A 1 148 ? -9.322 -21.816 15.760 1.00 95.06 148 VAL A CA 1
ATOM 1091 C C . VAL A 1 148 ? -8.715 -21.295 14.469 1.00 95.06 148 VAL A C 1
ATOM 1093 O O . VAL A 1 148 ? -9.212 -20.340 13.870 1.00 95.06 148 VAL A O 1
ATOM 1096 N N . GLU A 1 149 ? -7.661 -21.966 14.022 1.00 93.00 149 GLU A N 1
ATOM 1097 C CA . GLU A 1 149 ? -6.907 -21.618 12.824 1.00 93.00 149 GLU A CA 1
ATOM 1098 C C . GLU A 1 149 ? -6.522 -22.893 12.061 1.00 93.00 149 GLU A C 1
ATOM 1100 O O . GLU A 1 149 ? -5.953 -23.821 12.633 1.00 93.00 149 GLU A O 1
ATOM 1105 N N . ASP A 1 150 ? -6.845 -22.948 10.767 1.00 84.31 150 ASP A N 1
ATOM 1106 C CA . ASP A 1 150 ? -6.339 -23.973 9.848 1.00 84.31 150 ASP A CA 1
ATOM 1107 C C . ASP A 1 150 ? -6.355 -23.429 8.414 1.00 84.31 150 ASP A C 1
ATOM 1109 O O . ASP A 1 150 ? -7.385 -23.426 7.727 1.00 84.31 150 ASP A O 1
ATOM 1113 N N . GLN A 1 151 ? -5.180 -22.995 7.953 1.00 85.94 151 GLN A N 1
ATOM 1114 C CA . GLN A 1 151 ? -4.999 -22.372 6.640 1.00 85.94 151 GLN A CA 1
ATOM 1115 C C . GLN A 1 151 ? -5.295 -23.309 5.456 1.00 85.94 151 GLN A C 1
ATOM 1117 O O . GLN A 1 151 ? -5.414 -22.849 4.319 1.00 85.94 151 GLN A O 1
ATOM 1122 N N . ARG A 1 152 ? -5.441 -24.623 5.691 1.00 79.06 152 ARG A N 1
ATOM 1123 C CA . ARG A 1 152 ? -5.798 -25.610 4.653 1.00 79.06 152 ARG A CA 1
ATOM 1124 C C . ARG A 1 152 ? -7.289 -25.620 4.343 1.00 79.06 152 ARG A C 1
ATOM 1126 O O . ARG A 1 152 ? -7.679 -26.093 3.280 1.00 79.06 152 ARG A O 1
ATOM 1133 N N . VAL A 1 153 ? -8.115 -25.145 5.275 1.00 84.44 153 VAL A N 1
ATOM 1134 C CA . VAL A 1 153 ? -9.577 -25.109 5.123 1.00 84.44 153 VAL A CA 1
ATOM 1135 C C . VAL A 1 153 ? -10.132 -23.689 5.109 1.00 84.44 153 VAL A C 1
ATOM 1137 O O . VAL A 1 153 ? -11.249 -23.500 4.635 1.00 84.44 153 VAL A O 1
ATOM 1140 N N . ARG A 1 154 ? -9.394 -22.691 5.622 1.00 88.50 154 ARG A N 1
ATOM 1141 C CA . ARG A 1 154 ? -9.775 -21.268 5.601 1.00 88.50 154 ARG A CA 1
ATOM 1142 C C . ARG A 1 154 ? -8.534 -20.380 5.601 1.00 88.50 154 ARG A C 1
ATOM 1144 O O . ARG A 1 154 ? -7.717 -20.484 6.507 1.00 88.50 154 ARG A O 1
ATOM 1151 N N . ARG A 1 155 ? -8.419 -19.481 4.629 1.00 89.06 155 ARG A N 1
ATOM 1152 C CA . ARG A 1 155 ? -7.336 -18.493 4.525 1.00 89.06 155 ARG A CA 1
ATOM 1153 C C . ARG A 1 155 ? -7.751 -17.336 3.622 1.00 89.06 155 ARG A C 1
ATOM 1155 O O . ARG A 1 155 ? -8.761 -17.452 2.929 1.00 89.06 155 ARG A O 1
ATOM 1162 N N . MET A 1 156 ? -6.957 -16.274 3.613 1.00 88.81 156 MET A N 1
ATOM 1163 C CA . MET A 1 156 ? -7.047 -15.213 2.612 1.00 88.81 156 MET A CA 1
ATOM 1164 C C . MET A 1 156 ? -6.558 -15.701 1.242 1.00 88.81 156 MET A C 1
ATOM 1166 O O . MET A 1 156 ? -5.727 -16.610 1.135 1.00 88.81 156 MET A O 1
ATOM 1170 N N . ALA A 1 157 ? -7.088 -15.076 0.198 1.00 80.81 157 ALA A N 1
ATOM 1171 C CA . ALA A 1 157 ? -6.672 -15.213 -1.188 1.00 80.81 157 ALA A CA 1
ATOM 1172 C C . ALA A 1 157 ? -5.290 -14.587 -1.429 1.00 80.81 157 ALA A C 1
ATOM 1174 O O . ALA A 1 157 ? -4.468 -15.161 -2.146 1.00 80.81 157 ALA A O 1
ATOM 1175 N N . SER A 1 158 ? -5.043 -13.419 -0.833 1.00 80.50 158 SER A N 1
ATOM 1176 C CA . SER A 1 158 ? -3.828 -12.629 -1.023 1.00 80.50 158 SER A CA 1
ATOM 1177 C C . SER A 1 158 ? -3.048 -12.461 0.286 1.00 80.50 158 SER A C 1
ATOM 1179 O O . SER A 1 158 ? -3.632 -12.448 1.370 1.00 80.50 158 SER A O 1
ATOM 1181 N N . LEU A 1 159 ? -1.719 -12.358 0.190 1.00 85.19 159 LEU A N 1
ATOM 1182 C CA . LEU A 1 159 ? -0.838 -12.114 1.338 1.00 85.19 159 LEU A CA 1
ATOM 1183 C C . LEU A 1 159 ? -0.958 -10.656 1.787 1.00 85.19 159 LEU A C 1
ATOM 1185 O O . LEU A 1 159 ? -0.892 -9.753 0.952 1.00 85.19 159 LEU A O 1
ATOM 1189 N N . ARG A 1 160 ? -1.120 -10.418 3.090 1.00 90.44 160 ARG A N 1
ATOM 1190 C CA . ARG A 1 160 ? -1.301 -9.070 3.638 1.00 90.44 160 ARG A CA 1
ATOM 1191 C C . ARG A 1 160 ? -0.463 -8.844 4.893 1.00 90.44 160 ARG A C 1
ATOM 1193 O O . ARG A 1 160 ? -0.463 -9.670 5.799 1.00 90.44 160 ARG A O 1
ATOM 1200 N N . TRP A 1 161 ? 0.162 -7.678 4.946 1.00 90.56 161 TRP A N 1
ATOM 1201 C CA . TRP A 1 161 ? 0.821 -7.044 6.077 1.00 90.56 161 TRP A CA 1
ATOM 1202 C C . TRP A 1 161 ? 0.278 -5.614 6.186 1.00 90.56 161 TRP A C 1
ATOM 1204 O O . TRP A 1 161 ? 0.111 -4.954 5.158 1.00 90.56 161 TRP A O 1
ATOM 1214 N N . TYR A 1 162 ? -0.081 -5.157 7.391 1.00 94.88 162 TYR A N 1
ATOM 1215 C CA . TYR A 1 162 ? -0.729 -3.853 7.623 1.00 94.88 162 TYR A CA 1
ATOM 1216 C C . TYR A 1 162 ? -1.978 -3.573 6.765 1.00 94.88 162 TYR A C 1
ATOM 1218 O O . TYR A 1 162 ? -2.151 -2.497 6.183 1.00 94.88 162 TYR A O 1
ATOM 1226 N N . THR A 1 163 ? -2.864 -4.560 6.666 1.00 95.62 163 THR A N 1
ATOM 1227 C CA . THR A 1 163 ? -4.170 -4.411 6.007 1.00 95.62 163 THR A CA 1
ATOM 1228 C C . THR A 1 163 ? -5.223 -3.871 6.972 1.00 95.62 163 THR A C 1
ATOM 1230 O O . THR A 1 163 ? -5.138 -4.112 8.170 1.00 95.62 163 THR A O 1
ATOM 1233 N N . SER A 1 164 ? -6.240 -3.177 6.465 1.00 97.88 164 SER A N 1
ATOM 1234 C CA . SER A 1 164 ? -7.397 -2.763 7.266 1.00 97.88 164 SER A CA 1
ATOM 1235 C C . SER A 1 164 ? -8.606 -3.654 7.043 1.00 97.88 164 SER A C 1
ATOM 1237 O O . SER A 1 164 ? -8.761 -4.239 5.971 1.00 97.88 164 SER A O 1
ATOM 1239 N N . SER A 1 165 ? -9.517 -3.681 8.015 1.00 97.69 165 SER A N 1
ATOM 1240 C CA . SER A 1 165 ? -10.797 -4.368 7.880 1.00 97.69 165 SER A CA 1
ATOM 1241 C C . SER A 1 165 ? -12.005 -3.498 8.194 1.00 97.69 165 SER A C 1
ATOM 1243 O O . SER A 1 165 ? -11.898 -2.493 8.894 1.00 97.69 165 SER A O 1
ATOM 1245 N N . ALA A 1 166 ? -13.165 -3.910 7.679 1.00 97.44 166 ALA A N 1
ATOM 1246 C CA . ALA A 1 166 ? -14.458 -3.325 8.028 1.00 97.44 166 ALA A CA 1
ATOM 1247 C C . ALA A 1 166 ? -15.593 -4.357 7.937 1.00 97.44 166 ALA A C 1
ATOM 1249 O O . ALA A 1 166 ? -15.671 -5.117 6.966 1.00 97.44 166 ALA A O 1
ATOM 1250 N N . ARG A 1 167 ? -16.512 -4.354 8.908 1.00 97.19 167 ARG A N 1
ATOM 1251 C CA . ARG A 1 167 ? -17.726 -5.180 8.909 1.00 97.19 167 ARG A CA 1
ATOM 1252 C C . ARG A 1 167 ? -18.792 -4.583 8.001 1.00 97.19 167 ARG A C 1
ATOM 1254 O O . ARG A 1 167 ? -19.260 -3.463 8.220 1.00 97.19 167 ARG A O 1
ATOM 1261 N N . LEU A 1 168 ? -19.233 -5.363 7.022 1.00 96.50 168 LEU A N 1
ATOM 1262 C CA . LEU A 1 168 ? -20.192 -4.959 5.994 1.00 96.50 168 LEU A CA 1
ATOM 1263 C C . LEU A 1 168 ? -21.644 -5.226 6.410 1.00 96.50 168 LEU A C 1
ATOM 1265 O O . LEU A 1 168 ? -21.927 -5.967 7.352 1.00 96.50 168 LEU A O 1
ATOM 1269 N N . GLU A 1 169 ? -22.589 -4.654 5.669 1.00 95.31 169 GLU A N 1
ATOM 1270 C CA . GLU A 1 169 ? -24.027 -4.753 5.937 1.00 95.31 169 GLU A CA 1
ATOM 1271 C C . GLU A 1 169 ? -24.608 -6.169 5.772 1.00 95.31 169 GLU A C 1
ATOM 1273 O O . GLU A 1 169 ? -25.729 -6.429 6.205 1.00 95.31 169 GLU A O 1
ATOM 1278 N N . ASP A 1 170 ? -23.863 -7.094 5.162 1.00 93.81 170 ASP A N 1
ATOM 1279 C CA . ASP A 1 170 ? -24.224 -8.513 5.084 1.00 93.81 170 ASP A CA 1
ATOM 1280 C C . ASP A 1 170 ? -23.595 -9.368 6.196 1.00 93.81 170 ASP A C 1
ATOM 1282 O O . ASP A 1 170 ? -23.808 -10.581 6.236 1.00 93.81 170 ASP A O 1
ATOM 1286 N N . GLY A 1 171 ? -22.846 -8.742 7.112 1.00 95.81 171 GLY A N 1
ATOM 1287 C CA . GLY A 1 171 ? -22.239 -9.397 8.268 1.00 95.81 171 GLY A CA 1
ATOM 1288 C C . GLY A 1 171 ? -20.858 -10.003 8.035 1.00 95.81 171 GLY A C 1
ATOM 1289 O O . GLY A 1 171 ? -20.303 -10.607 8.953 1.00 95.81 171 GLY A O 1
ATOM 1290 N N . SER A 1 172 ? -20.325 -9.903 6.819 1.00 96.50 172 SER A N 1
ATOM 1291 C CA . SER A 1 172 ? -18.958 -10.320 6.496 1.00 96.50 172 SER A CA 1
ATOM 1292 C C . SER A 1 172 ? -17.942 -9.208 6.772 1.00 96.50 172 SER A C 1
ATOM 1294 O O . SER A 1 172 ? -18.306 -8.071 7.076 1.00 96.50 172 SER A O 1
ATOM 1296 N N . VAL A 1 173 ? -16.664 -9.537 6.617 1.00 97.44 173 VAL A N 1
ATOM 1297 C CA . VAL A 1 173 ? -15.534 -8.633 6.826 1.00 97.44 173 VAL A CA 1
ATOM 1298 C C . VAL A 1 173 ? -14.858 -8.358 5.490 1.00 97.44 173 VAL A C 1
ATOM 1300 O O . VAL A 1 173 ? -14.491 -9.286 4.774 1.00 97.44 173 VAL A O 1
ATOM 1303 N N . LEU A 1 174 ? -14.690 -7.083 5.156 1.00 96.56 174 LEU A N 1
ATOM 1304 C CA . LEU A 1 174 ? -13.795 -6.615 4.103 1.00 96.56 174 LEU A CA 1
ATOM 1305 C C . LEU A 1 174 ? -12.360 -6.598 4.632 1.00 96.56 174 LEU A C 1
ATOM 1307 O O . LEU A 1 174 ? -12.147 -6.166 5.759 1.00 96.56 174 LEU A O 1
ATOM 1311 N N . LEU A 1 175 ? -11.395 -6.997 3.809 1.00 96.50 175 LEU A N 1
ATOM 1312 C CA . LEU A 1 175 ? -9.956 -6.891 4.060 1.00 96.50 175 LEU A CA 1
ATOM 1313 C C . LEU A 1 175 ? -9.350 -6.039 2.943 1.00 96.50 175 LEU A C 1
ATOM 1315 O O . LEU A 1 175 ? -9.544 -6.365 1.776 1.00 96.50 175 LEU A O 1
ATOM 1319 N N . PHE A 1 176 ? -8.674 -4.938 3.268 1.00 95.50 176 PHE A N 1
ATOM 1320 C CA . PHE A 1 176 ? -8.369 -3.863 2.320 1.00 95.50 176 PHE A CA 1
ATOM 1321 C C . PHE A 1 176 ? -6.900 -3.424 2.408 1.00 95.50 176 PHE A C 1
ATOM 1323 O O . PHE A 1 176 ? -6.414 -3.045 3.476 1.00 95.50 176 PHE A O 1
ATOM 1330 N N . GLY A 1 177 ? -6.184 -3.469 1.281 1.00 93.38 177 GLY A N 1
ATOM 1331 C CA . GLY A 1 177 ? -4.798 -3.003 1.164 1.00 93.38 177 GLY A CA 1
ATOM 1332 C C . GLY A 1 177 ? -3.755 -3.812 1.936 1.00 93.38 177 GLY A C 1
ATOM 1333 O O . GLY A 1 177 ? -3.965 -4.989 2.249 1.00 93.38 177 GLY A O 1
ATOM 1334 N N . GLY A 1 178 ? -2.630 -3.154 2.226 1.00 91.81 178 GLY A N 1
ATOM 1335 C CA . GLY A 1 178 ? -1.444 -3.720 2.871 1.00 91.81 178 GLY A CA 1
ATOM 1336 C C . GLY A 1 178 ? -0.269 -3.927 1.907 1.00 91.81 178 GLY A C 1
ATOM 1337 O O . GLY A 1 178 ? -0.238 -3.388 0.796 1.00 91.81 178 GLY A O 1
ATOM 1338 N N . SER A 1 179 ? 0.703 -4.725 2.329 1.00 85.75 179 SER A N 1
ATOM 1339 C CA . SER A 1 179 ? 1.768 -5.292 1.490 1.00 85.75 179 SER A CA 1
ATOM 1340 C C . SER A 1 179 ? 1.752 -6.814 1.575 1.00 85.75 179 SER A C 1
ATOM 1342 O O . SER A 1 179 ? 1.131 -7.388 2.460 1.00 85.75 179 SER A O 1
ATOM 1344 N N . TRP A 1 180 ? 2.410 -7.497 0.650 1.00 77.56 180 TRP A N 1
ATOM 1345 C CA . TRP A 1 180 ? 2.594 -8.950 0.723 1.00 77.56 180 TRP A CA 1
ATOM 1346 C C . TRP A 1 180 ? 3.921 -9.344 1.388 1.00 77.56 180 TRP A C 1
ATOM 1348 O O . TRP A 1 180 ? 4.134 -10.527 1.653 1.00 77.56 180 TRP A O 1
ATOM 1358 N N . ASP A 1 181 ? 4.787 -8.363 1.660 1.00 71.62 181 ASP A N 1
ATOM 1359 C CA . ASP A 1 181 ? 6.090 -8.536 2.300 1.00 71.62 181 ASP A CA 1
ATOM 1360 C C . ASP A 1 181 ? 6.445 -7.362 3.219 1.00 71.62 181 ASP A C 1
ATOM 1362 O O . ASP A 1 181 ? 5.721 -6.360 3.289 1.00 71.62 181 ASP A O 1
ATOM 1366 N N . PHE A 1 182 ? 7.571 -7.490 3.918 1.00 73.62 182 PHE A N 1
ATOM 1367 C CA . PHE A 1 182 ? 8.018 -6.530 4.913 1.00 73.62 182 PHE A CA 1
ATOM 1368 C C . PHE A 1 182 ? 8.767 -5.306 4.354 1.00 73.62 182 PHE A C 1
ATOM 1370 O O . PHE A 1 182 ? 9.876 -5.420 3.847 1.00 73.62 182 PHE A O 1
ATOM 1377 N N . GLY A 1 183 ? 8.216 -4.105 4.547 1.00 73.88 183 GLY A N 1
ATOM 1378 C CA . GLY A 1 183 ? 8.932 -2.821 4.541 1.00 73.88 183 GLY A CA 1
ATOM 1379 C C . GLY A 1 183 ? 8.305 -1.767 5.472 1.00 73.88 183 GLY A C 1
ATOM 1380 O O . GLY A 1 183 ? 7.086 -1.718 5.609 1.00 73.88 183 GLY A O 1
ATOM 1381 N N . ILE A 1 184 ? 9.131 -0.912 6.093 1.00 79.31 184 ILE A N 1
ATOM 1382 C CA . ILE A 1 184 ? 8.677 0.165 7.003 1.00 79.31 184 ILE A CA 1
ATOM 1383 C C . ILE A 1 184 ? 7.682 1.119 6.339 1.00 79.31 184 ILE A C 1
ATOM 1385 O O . ILE A 1 184 ? 6.701 1.535 6.946 1.00 79.31 184 ILE A O 1
ATOM 1389 N N . ILE A 1 185 ? 7.935 1.423 5.072 1.00 85.00 185 ILE A N 1
ATOM 1390 C CA . ILE A 1 185 ? 7.078 2.209 4.208 1.00 85.00 185 ILE A CA 1
ATOM 1391 C C . ILE A 1 185 ? 6.680 1.330 3.026 1.00 85.00 185 ILE A C 1
ATOM 1393 O O . ILE A 1 185 ? 7.476 0.501 2.562 1.00 85.00 185 ILE A O 1
ATOM 1397 N N . ASN A 1 186 ? 5.437 1.459 2.575 1.00 84.00 186 ASN A N 1
ATOM 1398 C CA . ASN A 1 186 ? 4.960 0.658 1.460 1.00 84.00 186 ASN A CA 1
ATOM 1399 C C . ASN A 1 186 ? 5.635 1.132 0.170 1.00 84.00 186 ASN A C 1
ATOM 1401 O O . ASN A 1 186 ? 6.080 2.270 0.064 1.00 84.00 186 ASN A O 1
ATOM 1405 N N . ASN A 1 187 ? 5.751 0.262 -0.823 1.00 74.94 187 ASN A N 1
ATOM 1406 C CA . ASN A 1 187 ? 6.315 0.644 -2.113 1.00 74.94 187 ASN A CA 1
ATOM 1407 C C . ASN A 1 187 ? 5.817 -0.287 -3.214 1.00 74.94 187 ASN A C 1
ATOM 1409 O O . ASN A 1 187 ? 5.310 -1.376 -2.946 1.00 74.94 187 ASN A O 1
ATOM 1413 N N . ALA A 1 188 ? 6.016 0.123 -4.464 1.00 71.62 188 ALA A N 1
ATOM 1414 C CA . ALA A 1 188 ? 5.520 -0.595 -5.634 1.00 71.62 188 ALA A CA 1
ATOM 1415 C C . ALA A 1 188 ? 5.982 -2.062 -5.729 1.00 71.62 188 ALA A C 1
ATOM 1417 O O . ALA A 1 188 ? 5.308 -2.856 -6.380 1.00 71.62 188 ALA A O 1
ATOM 1418 N N . THR A 1 189 ? 7.093 -2.443 -5.085 1.00 62.72 189 THR A N 1
ATOM 1419 C CA . THR A 1 189 ? 7.584 -3.827 -5.134 1.00 62.72 189 THR A CA 1
ATOM 1420 C C . THR A 1 189 ? 6.814 -4.734 -4.179 1.00 62.72 189 THR A C 1
ATOM 1422 O O . THR A 1 189 ? 6.439 -5.825 -4.585 1.00 62.72 189 THR A O 1
ATOM 1425 N N . ILE A 1 190 ? 6.493 -4.275 -2.963 1.00 68.69 190 ILE A N 1
ATOM 1426 C CA . ILE A 1 190 ? 5.840 -5.086 -1.917 1.00 68.69 190 ILE A CA 1
ATOM 1427 C C . ILE A 1 190 ? 4.333 -4.815 -1.751 1.00 68.69 190 ILE A C 1
ATOM 1429 O O . ILE A 1 190 ? 3.665 -5.489 -0.971 1.00 68.69 190 ILE A O 1
ATOM 1433 N N . HIS A 1 191 ? 3.775 -3.836 -2.461 1.00 79.81 191 HIS A N 1
ATOM 1434 C CA . HIS A 1 191 ? 2.395 -3.379 -2.286 1.00 79.81 191 HIS A CA 1
ATOM 1435 C C . HIS A 1 191 ? 1.332 -4.433 -2.644 1.00 79.81 191 HIS A C 1
ATOM 1437 O O . HIS A 1 191 ? 1.459 -5.159 -3.629 1.00 79.81 191 HIS A O 1
ATOM 1443 N N . ASN A 1 192 ? 0.235 -4.471 -1.879 1.00 83.75 192 ASN A N 1
ATOM 1444 C CA . ASN A 1 192 ? -0.970 -5.230 -2.208 1.00 83.75 192 ASN A CA 1
ATOM 1445 C C . ASN A 1 192 ? -2.137 -4.272 -2.554 1.00 83.75 192 ASN A C 1
ATOM 1447 O O . ASN A 1 192 ? -2.823 -3.794 -1.645 1.00 83.75 192 ASN A O 1
ATOM 1451 N N . PRO A 1 193 ? -2.420 -4.019 -3.849 1.00 83.50 193 PRO A N 1
ATOM 1452 C CA . PRO A 1 193 ? -3.435 -3.062 -4.307 1.00 83.50 193 PRO A CA 1
ATOM 1453 C C . PRO A 1 193 ? -4.864 -3.621 -4.311 1.00 83.50 193 PRO A C 1
ATOM 1455 O O . PRO A 1 193 ? -5.712 -3.176 -5.086 1.00 83.50 193 PRO A O 1
ATOM 1458 N N . THR A 1 194 ? -5.155 -4.630 -3.493 1.00 84.88 194 THR A N 1
ATOM 1459 C CA . THR A 1 194 ? -6.428 -5.354 -3.562 1.00 84.88 194 THR A CA 1
ATOM 1460 C C . THR A 1 194 ? -7.225 -5.267 -2.274 1.00 84.88 194 THR A C 1
ATOM 1462 O O . THR A 1 194 ? -6.690 -4.999 -1.195 1.00 84.88 194 THR A O 1
ATOM 1465 N N . TYR A 1 195 ? -8.504 -5.597 -2.377 1.00 90.31 195 TYR A N 1
ATOM 1466 C CA . TYR A 1 195 ? -9.344 -5.980 -1.259 1.00 90.31 195 TYR A CA 1
ATOM 1467 C C . TYR A 1 195 ? -9.991 -7.342 -1.496 1.00 90.31 195 TYR A C 1
ATOM 1469 O O . TYR A 1 195 ? -10.131 -7.805 -2.626 1.00 90.31 195 TYR A O 1
ATOM 1477 N N . GLU A 1 196 ? -10.392 -8.001 -0.424 1.00 90.50 196 GLU A N 1
ATOM 1478 C CA . GLU A 1 196 ? -11.103 -9.277 -0.453 1.00 90.50 196 GLU A CA 1
ATOM 1479 C C . GLU A 1 196 ? -12.061 -9.373 0.738 1.00 90.50 196 GLU A C 1
ATOM 1481 O O . GLU A 1 196 ? -12.230 -8.408 1.486 1.00 90.50 196 GLU A O 1
ATOM 1486 N N . PHE A 1 197 ? -12.712 -10.523 0.908 1.00 92.88 197 PHE A N 1
ATOM 1487 C CA . PHE A 1 197 ? -13.727 -10.708 1.940 1.00 92.88 197 PHE A CA 1
ATOM 1488 C C . PHE A 1 197 ? -13.513 -11.984 2.736 1.00 92.88 197 PHE A C 1
ATOM 1490 O O . PHE A 1 197 ? -13.110 -13.015 2.193 1.00 92.88 197 PHE A O 1
ATOM 1497 N N . PHE A 1 198 ? -13.905 -11.933 4.004 1.00 94.44 198 PHE A N 1
ATOM 1498 C CA . PHE A 1 198 ? -14.084 -13.106 4.835 1.00 94.44 198 PHE A CA 1
ATOM 1499 C C . PHE A 1 198 ? -15.509 -13.164 5.432 1.00 94.44 198 PHE A C 1
ATOM 1501 O O . PHE A 1 198 ? -15.922 -12.232 6.124 1.00 94.44 198 PHE A O 1
ATOM 1508 N N . PRO A 1 199 ? -16.268 -14.258 5.221 1.00 94.31 199 PRO A N 1
ATOM 1509 C CA . PRO A 1 199 ? -15.965 -15.360 4.306 1.00 94.31 199 PRO A CA 1
ATOM 1510 C C . PRO A 1 199 ? -15.834 -14.908 2.837 1.00 94.31 199 PRO A C 1
ATOM 1512 O O . PRO A 1 199 ? -16.404 -13.874 2.471 1.00 94.31 199 PRO A O 1
ATOM 1515 N N . PRO A 1 200 ? -15.107 -15.669 1.993 1.00 89.88 200 PRO A N 1
ATOM 1516 C CA . PRO A 1 200 ? -14.988 -15.360 0.572 1.00 89.88 200 PRO A CA 1
ATOM 1517 C C . PRO A 1 200 ? -16.357 -15.291 -0.104 1.00 89.88 200 PRO A C 1
ATOM 1519 O O . PRO A 1 200 ? -17.254 -16.083 0.197 1.00 89.88 200 PRO A O 1
ATOM 1522 N N . LYS A 1 201 ? -16.504 -14.349 -1.036 1.00 85.00 201 LYS A N 1
ATOM 1523 C CA . LYS A 1 201 ? -17.734 -14.147 -1.807 1.00 85.00 201 LYS A CA 1
ATOM 1524 C C . LYS A 1 201 ? -17.442 -13.749 -3.247 1.00 85.00 201 LYS A C 1
ATOM 1526 O O . LYS A 1 201 ? -16.465 -13.049 -3.515 1.00 85.00 201 LYS A O 1
ATOM 1531 N N . ASN A 1 202 ? -18.337 -14.122 -4.154 1.00 76.56 202 ASN A N 1
ATOM 1532 C CA . ASN A 1 202 ? -18.346 -13.628 -5.521 1.00 76.56 202 ASN A CA 1
ATOM 1533 C C . ASN A 1 202 ? -19.209 -12.365 -5.644 1.00 76.56 202 ASN A C 1
ATOM 1535 O O . ASN A 1 202 ? -20.436 -12.435 -5.752 1.00 76.56 202 ASN A O 1
ATOM 1539 N N . ILE A 1 203 ? -18.579 -11.195 -5.688 1.00 68.75 203 ILE A N 1
ATOM 1540 C CA . ILE A 1 203 ? -19.289 -9.968 -6.052 1.00 68.75 203 ILE A CA 1
ATOM 1541 C C . ILE A 1 203 ? -19.444 -9.892 -7.584 1.00 68.75 203 ILE A C 1
ATOM 1543 O O . ILE A 1 203 ? -18.489 -9.666 -8.315 1.00 68.75 203 ILE A O 1
ATOM 1547 N N . HIS A 1 204 ? -20.662 -10.122 -8.090 1.00 54.62 204 HIS A N 1
ATOM 1548 C CA . HIS A 1 204 ? -21.064 -9.906 -9.495 1.00 54.62 204 HIS A CA 1
ATOM 1549 C C . HIS A 1 204 ? -20.206 -10.580 -10.593 1.00 54.62 204 HIS A C 1
ATOM 1551 O O . HIS A 1 204 ? -20.074 -10.050 -11.694 1.00 54.62 204 HIS A O 1
ATOM 1557 N N . GLY A 1 205 ? -19.658 -11.770 -10.343 1.00 51.88 205 GLY A N 1
ATOM 1558 C CA . GLY A 1 205 ? -18.810 -12.476 -11.311 1.00 51.88 205 GLY A CA 1
ATOM 1559 C C . GLY A 1 205 ? -17.338 -12.065 -11.252 1.00 51.88 205 GLY A C 1
ATOM 1560 O O . GLY A 1 205 ? -16.545 -12.547 -12.058 1.00 51.88 205 GLY A O 1
ATOM 1561 N N . MET A 1 206 ? -16.951 -11.223 -10.289 1.00 51.22 206 MET A N 1
ATOM 1562 C CA . MET A 1 206 ? -15.567 -10.820 -10.032 1.00 51.22 206 MET A CA 1
ATOM 1563 C C . MET A 1 206 ? -14.796 -11.872 -9.211 1.00 51.22 206 MET A C 1
ATOM 1565 O O . MET A 1 206 ? -14.033 -11.531 -8.312 1.00 51.22 206 MET A O 1
ATOM 1569 N N . LEU A 1 207 ? -14.955 -13.163 -9.527 1.00 52.41 207 LEU A N 1
ATOM 1570 C CA . LEU A 1 207 ? -14.012 -14.197 -9.089 1.00 52.41 207 LEU A CA 1
ATOM 1571 C C . LEU A 1 207 ? -12.792 -14.143 -10.008 1.00 52.41 207 LEU A C 1
ATOM 1573 O O . LEU A 1 207 ? -12.728 -14.837 -11.022 1.00 52.41 207 LEU A O 1
ATOM 1577 N N . ARG A 1 208 ? -11.830 -13.281 -9.681 1.00 53.12 208 ARG A N 1
ATOM 1578 C CA . ARG A 1 208 ? -10.481 -13.365 -10.251 1.00 53.12 208 ARG A CA 1
ATOM 1579 C C . ARG A 1 208 ? -9.618 -14.201 -9.299 1.00 53.12 208 ARG A C 1
ATOM 1581 O O . ARG A 1 208 ? -9.888 -14.217 -8.106 1.00 53.12 208 ARG A O 1
ATOM 1588 N N . PHE A 1 209 ? -8.722 -15.019 -9.838 1.00 44.81 209 PHE A N 1
ATOM 1589 C CA . PHE A 1 209 ? -8.094 -16.132 -9.120 1.00 44.81 209 PHE A CA 1
ATOM 1590 C C . PHE A 1 209 ? -6.710 -15.786 -8.545 1.00 44.81 209 PHE A C 1
ATOM 1592 O O . PHE A 1 209 ? -5.793 -15.735 -9.366 1.00 44.81 209 PHE A O 1
ATOM 1599 N N . PRO A 1 210 ? -6.498 -15.635 -7.210 1.00 53.97 210 PRO A N 1
ATOM 1600 C CA . PRO A 1 210 ? -7.449 -15.902 -6.146 1.00 53.97 210 PRO A CA 1
ATOM 1601 C C . PRO A 1 210 ? -8.278 -14.670 -5.757 1.00 53.97 210 PRO A C 1
ATOM 1603 O O . PRO A 1 210 ? -7.832 -13.532 -5.887 1.00 53.97 210 PRO A O 1
ATOM 1606 N N . SER A 1 211 ? -9.485 -14.953 -5.250 1.00 60.38 211 SER A N 1
ATOM 1607 C CA . SER A 1 211 ? -10.663 -14.081 -5.063 1.00 60.38 211 SER A CA 1
ATOM 1608 C C . SER A 1 211 ? -10.419 -12.742 -4.346 1.00 60.38 211 SER A C 1
ATOM 1610 O O . SER A 1 211 ? -10.906 -12.507 -3.244 1.00 60.38 211 SER A O 1
ATOM 1612 N N . SER A 1 212 ? -9.689 -11.848 -5.000 1.00 71.25 212 SER A N 1
ATOM 1613 C CA . SER A 1 212 ? -9.330 -10.509 -4.547 1.00 71.25 212 SER A CA 1
ATOM 1614 C C . SER A 1 212 ? -9.531 -9.525 -5.696 1.00 71.25 212 SER A C 1
ATOM 1616 O O . SER A 1 212 ? -9.419 -9.865 -6.879 1.00 71.25 212 SER A O 1
ATOM 1618 N N . VAL A 1 213 ? -9.921 -8.310 -5.342 1.00 79.31 213 VAL A N 1
ATOM 1619 C CA . VAL A 1 213 ? -10.432 -7.294 -6.255 1.00 79.31 213 VAL A CA 1
ATOM 1620 C C . VAL A 1 213 ? -9.532 -6.081 -6.165 1.00 79.31 213 VAL A C 1
ATOM 1622 O O . VAL A 1 213 ? -9.211 -5.621 -5.074 1.00 79.31 213 VAL A O 1
ATOM 1625 N N . CYS A 1 214 ? -9.096 -5.570 -7.310 1.00 79.25 214 CYS A N 1
ATOM 1626 C CA . CYS A 1 214 ? -8.225 -4.408 -7.319 1.00 79.25 214 CYS A CA 1
ATOM 1627 C C . CYS A 1 214 ? -8.933 -3.142 -6.869 1.00 79.25 214 CYS A C 1
ATOM 1629 O O . CYS A 1 214 ? -10.064 -2.903 -7.289 1.00 79.25 214 CYS A O 1
ATOM 1631 N N . CYS A 1 215 ? -8.218 -2.287 -6.143 1.00 81.44 215 CYS A N 1
ATOM 1632 C CA . CYS A 1 215 ? -8.638 -0.924 -5.875 1.00 81.44 215 CYS A CA 1
ATOM 1633 C C . CYS A 1 215 ? -7.512 0.066 -6.225 1.00 81.44 215 CYS A C 1
ATOM 1635 O O . CYS A 1 215 ? -6.540 0.169 -5.473 1.00 81.44 215 CYS A O 1
ATOM 1637 N N . PRO A 1 216 ? -7.640 0.842 -7.318 1.00 74.50 216 PRO A N 1
ATOM 1638 C CA . PRO A 1 216 ? -6.601 1.784 -7.745 1.00 74.50 216 PRO A CA 1
ATOM 1639 C C . PRO A 1 216 ? -6.235 2.859 -6.713 1.00 74.50 216 PRO A C 1
ATOM 1641 O O . PRO A 1 216 ? -5.112 3.357 -6.704 1.00 74.50 216 PRO A O 1
ATOM 1644 N N . PHE A 1 217 ? -7.149 3.186 -5.795 1.00 84.44 217 PHE A N 1
ATOM 1645 C CA . PHE A 1 217 ? -6.873 4.084 -4.672 1.00 84.44 217 PHE A CA 1
ATOM 1646 C C . PHE A 1 217 ? -5.645 3.652 -3.858 1.00 84.44 217 PHE A C 1
ATOM 1648 O O . PHE A 1 217 ? -4.862 4.492 -3.418 1.00 84.44 217 PHE A O 1
ATOM 1655 N N . LEU A 1 218 ? -5.445 2.342 -3.685 1.00 85.31 218 LEU A N 1
ATOM 1656 C CA . LEU A 1 218 ? -4.296 1.803 -2.964 1.00 85.31 218 LEU A CA 1
ATOM 1657 C C . LEU A 1 218 ? -2.986 2.093 -3.709 1.00 85.31 218 LEU A C 1
ATOM 1659 O O . LEU A 1 218 ? -2.020 2.509 -3.088 1.00 85.31 218 LEU A O 1
ATOM 1663 N N . GLN A 1 219 ? -2.961 2.016 -5.039 1.00 80.31 219 GLN A N 1
ATOM 1664 C CA . GLN A 1 219 ? -1.774 2.395 -5.818 1.00 80.31 219 GLN A CA 1
ATOM 1665 C C . GLN A 1 219 ? -1.513 3.908 -5.761 1.00 80.31 219 GLN A C 1
ATOM 1667 O O . GLN A 1 219 ? -0.373 4.341 -5.607 1.00 80.31 219 GLN A O 1
ATOM 1672 N N . ASN A 1 220 ? -2.572 4.719 -5.834 1.00 78.44 220 ASN A N 1
ATOM 1673 C CA . ASN A 1 220 ? -2.480 6.183 -5.838 1.00 78.44 220 ASN A CA 1
ATOM 1674 C C . ASN A 1 220 ? -1.998 6.780 -4.513 1.00 78.44 220 ASN A C 1
ATOM 1676 O O . ASN A 1 220 ? -1.591 7.939 -4.490 1.00 78.44 220 ASN A O 1
ATOM 1680 N N . THR A 1 221 ? -2.060 6.011 -3.427 1.00 86.88 221 THR A N 1
ATOM 1681 C CA . THR A 1 221 ? -1.715 6.455 -2.071 1.00 86.88 221 THR A CA 1
ATOM 1682 C C . THR A 1 221 ? -0.364 5.940 -1.582 1.00 86.88 221 THR A C 1
ATOM 1684 O O . THR A 1 221 ? 0.032 6.257 -0.464 1.00 86.88 221 THR A O 1
ATOM 1687 N N . LEU A 1 222 ? 0.382 5.203 -2.412 1.00 82.69 222 LEU A N 1
ATOM 1688 C CA . LEU A 1 222 ? 1.791 4.926 -2.130 1.00 82.69 222 LEU A CA 1
ATOM 1689 C C . LEU A 1 222 ? 2.581 6.238 -1.942 1.00 82.69 222 LEU A C 1
ATOM 1691 O O . LEU A 1 222 ? 2.283 7.235 -2.594 1.00 82.69 222 LEU A O 1
ATOM 1695 N N . ASN A 1 223 ? 3.585 6.280 -1.068 1.00 77.56 223 ASN A N 1
ATOM 1696 C CA . ASN A 1 223 ? 4.193 5.144 -0.350 1.00 77.56 223 ASN A CA 1
ATOM 1697 C C . ASN A 1 223 ? 3.646 4.940 1.080 1.00 77.56 223 ASN A C 1
ATOM 1699 O O . ASN A 1 223 ? 3.875 3.900 1.694 1.00 77.56 223 ASN A O 1
ATOM 1703 N N . ASP A 1 224 ? 2.874 5.895 1.597 1.00 87.50 224 ASP A N 1
ATOM 1704 C CA . ASP A 1 224 ? 2.302 5.860 2.947 1.00 87.50 224 ASP A CA 1
ATOM 1705 C C . ASP A 1 224 ? 0.819 5.445 2.944 1.00 87.50 224 ASP A C 1
ATOM 1707 O O . ASP A 1 224 ? -0.076 6.277 3.030 1.00 87.50 224 ASP A O 1
ATOM 1711 N N . ASN A 1 225 ? 0.518 4.151 2.808 1.00 92.31 225 ASN A N 1
ATOM 1712 C CA . ASN A 1 225 ? -0.871 3.657 2.733 1.00 92.31 225 ASN A CA 1
ATOM 1713 C C . ASN A 1 225 ? -1.130 2.354 3.499 1.00 92.31 225 ASN A C 1
ATOM 1715 O O . ASN A 1 225 ? -2.100 1.643 3.217 1.00 92.31 225 ASN A O 1
ATOM 1719 N N . TYR A 1 226 ? -0.275 2.027 4.462 1.00 95.19 226 TYR A N 1
ATOM 1720 C CA . TYR A 1 226 ? -0.556 0.956 5.406 1.00 95.19 226 TYR A CA 1
ATOM 1721 C C . TYR A 1 226 ? -1.699 1.337 6.346 1.00 95.19 226 TYR A C 1
ATOM 1723 O O . TYR A 1 226 ? -1.859 2.508 6.703 1.00 95.19 226 TYR A O 1
ATOM 1731 N N . PHE A 1 227 ? -2.493 0.334 6.730 1.00 96.69 227 PHE A N 1
ATOM 1732 C CA . PHE A 1 227 ? -3.724 0.492 7.505 1.00 96.69 227 PHE A CA 1
ATOM 1733 C C . PHE A 1 227 ? -4.599 1.673 7.037 1.00 96.69 227 PHE A C 1
ATOM 1735 O O . PHE A 1 227 ? -4.865 2.598 7.811 1.00 96.69 227 PHE A O 1
ATOM 1742 N N . PRO A 1 228 ? -5.071 1.673 5.775 1.00 97.00 228 PRO A N 1
ATOM 1743 C CA . PRO A 1 228 ? -5.962 2.724 5.290 1.00 97.00 228 PRO A CA 1
ATOM 1744 C C . PRO A 1 228 ? -7.206 2.814 6.186 1.00 97.00 228 PRO A C 1
ATOM 1746 O O . PRO A 1 228 ? -7.751 1.791 6.607 1.00 97.00 228 PRO A O 1
ATOM 1749 N N . PHE A 1 229 ? -7.697 4.013 6.484 1.00 98.12 229 PHE A N 1
ATOM 1750 C CA . PHE A 1 229 ? -8.932 4.153 7.253 1.00 98.12 229 PHE A CA 1
ATOM 1751 C C . PHE A 1 229 ? -10.107 3.713 6.392 1.00 98.12 229 PHE A C 1
ATOM 1753 O O . PHE A 1 229 ? -10.372 4.340 5.372 1.00 98.12 229 PHE A O 1
ATOM 1760 N N . VAL A 1 230 ? -10.810 2.655 6.799 1.00 98.25 230 VAL A N 1
ATOM 1761 C CA . VAL A 1 230 ? -11.988 2.130 6.099 1.00 98.25 230 VAL A CA 1
ATOM 1762 C C . VAL A 1 230 ? -13.183 2.172 7.046 1.00 98.25 230 VAL A C 1
ATOM 1764 O O . VAL A 1 230 ? -13.198 1.494 8.069 1.00 98.25 230 VAL A O 1
ATOM 1767 N N . ILE A 1 231 ? -14.188 2.984 6.716 1.00 97.88 231 ILE A N 1
ATOM 1768 C CA . ILE A 1 231 ? -15.364 3.222 7.562 1.00 97.88 231 ILE A CA 1
ATOM 1769 C C . ILE A 1 231 ? -16.632 2.996 6.734 1.00 97.88 231 ILE A C 1
ATOM 1771 O O . ILE A 1 231 ? -16.852 3.675 5.733 1.00 97.88 231 ILE A O 1
ATOM 1775 N N . THR A 1 232 ? -17.505 2.080 7.159 1.00 97.38 232 THR A N 1
ATOM 1776 C CA . THR A 1 232 ? -18.815 1.865 6.518 1.00 97.38 232 THR A CA 1
ATOM 1777 C C . THR A 1 232 ? -19.758 3.052 6.733 1.00 97.38 232 THR A C 1
ATOM 1779 O O . THR A 1 232 ? -19.872 3.577 7.841 1.00 97.38 232 THR A O 1
ATOM 1782 N N . LEU A 1 233 ? -20.473 3.478 5.694 1.00 97.44 233 LEU A N 1
ATOM 1783 C CA . LEU A 1 233 ? -21.360 4.642 5.725 1.00 97.44 233 LEU A CA 1
ATOM 1784 C C . LEU A 1 233 ? -22.849 4.242 5.731 1.00 97.44 233 LEU A C 1
ATOM 1786 O O . LEU A 1 233 ? -23.211 3.179 5.224 1.00 97.44 233 LEU A O 1
ATOM 1790 N N . PRO A 1 234 ? -23.746 5.102 6.261 1.00 96.31 234 PRO A N 1
ATOM 1791 C CA . PRO A 1 234 ? -25.195 4.865 6.294 1.00 96.31 234 PRO A CA 1
ATOM 1792 C C . PRO A 1 234 ? -25.868 4.591 4.941 1.00 96.31 234 PRO A C 1
ATOM 1794 O O . PRO A 1 234 ? -26.956 4.013 4.915 1.00 96.31 234 PRO A O 1
ATOM 1797 N N . ASP A 1 235 ? -25.253 4.978 3.824 1.00 93.44 235 ASP A N 1
ATOM 1798 C CA . ASP A 1 235 ? -25.738 4.715 2.464 1.00 93.44 235 ASP A CA 1
ATOM 1799 C C . ASP A 1 235 ? -25.275 3.355 1.895 1.00 93.44 235 ASP A C 1
ATOM 1801 O O . ASP A 1 235 ? -25.728 2.950 0.825 1.00 93.44 235 ASP A O 1
ATOM 1805 N N . GLY A 1 236 ? -24.425 2.625 2.626 1.00 93.94 236 GLY A N 1
ATOM 1806 C CA . GLY A 1 236 ? -23.850 1.337 2.227 1.00 93.94 236 GLY A CA 1
ATOM 1807 C C . GLY A 1 236 ? -22.515 1.434 1.484 1.00 93.94 236 GLY A C 1
ATOM 1808 O O . GLY A 1 236 ? -21.964 0.395 1.122 1.00 93.94 236 GLY A O 1
ATOM 1809 N N . ASN A 1 237 ? -21.990 2.644 1.269 1.00 96.19 237 ASN A N 1
ATOM 1810 C CA . ASN A 1 237 ? -20.646 2.862 0.734 1.00 96.19 237 ASN A CA 1
ATOM 1811 C C . ASN A 1 237 ? -19.597 2.877 1.859 1.00 96.19 237 ASN A C 1
ATOM 1813 O O . ASN A 1 237 ? -19.922 2.798 3.044 1.00 96.19 237 ASN A O 1
ATOM 1817 N N . LEU A 1 238 ? -18.322 2.988 1.492 1.00 97.88 238 LEU A N 1
ATOM 1818 C CA . LEU A 1 238 ? -17.192 3.099 2.412 1.00 97.88 238 LEU A CA 1
ATOM 1819 C C . LEU A 1 238 ? -16.537 4.472 2.275 1.00 97.88 238 LEU A C 1
ATOM 1821 O O . LEU A 1 238 ? -16.235 4.895 1.163 1.00 97.88 238 LEU A O 1
ATOM 1825 N N . PHE A 1 239 ? -16.261 5.142 3.389 1.00 98.44 239 PHE A N 1
ATOM 1826 C CA . PHE A 1 239 ? -15.244 6.187 3.427 1.00 98.44 239 PHE A CA 1
ATOM 1827 C C . PHE A 1 239 ? -13.875 5.516 3.515 1.00 98.44 239 PHE A C 1
ATOM 1829 O O . PHE A 1 239 ? -13.662 4.682 4.400 1.00 98.44 239 PHE A O 1
ATOM 1836 N N . ILE A 1 240 ? -12.973 5.874 2.602 1.00 98.38 240 ILE A N 1
ATOM 1837 C CA . ILE A 1 240 ? -11.602 5.363 2.567 1.00 98.38 240 ILE A CA 1
ATOM 1838 C C . ILE A 1 240 ? -10.627 6.537 2.572 1.00 98.38 240 ILE A C 1
ATOM 1840 O O . ILE A 1 240 ? -10.792 7.457 1.776 1.00 98.38 240 ILE A O 1
ATOM 1844 N N . ALA A 1 241 ? -9.620 6.511 3.446 1.00 97.94 241 ALA A N 1
ATOM 1845 C CA . ALA A 1 241 ? -8.547 7.504 3.468 1.00 97.94 241 ALA A CA 1
ATOM 1846 C C . ALA A 1 241 ? -7.179 6.862 3.731 1.00 97.94 241 ALA A C 1
ATOM 1848 O O . ALA A 1 241 ? -7.056 5.982 4.581 1.00 97.94 241 ALA A O 1
ATOM 1849 N N . ALA A 1 242 ? -6.160 7.307 2.999 1.00 97.19 242 ALA A N 1
ATOM 1850 C CA . ALA A 1 242 ? -4.775 6.867 3.150 1.00 97.19 242 ALA A CA 1
ATOM 1851 C C . ALA A 1 242 ? -3.817 7.942 2.627 1.00 97.19 242 ALA A C 1
ATOM 1853 O O . ALA A 1 242 ? -4.186 8.709 1.731 1.00 97.19 242 ALA A O 1
ATOM 1854 N N . ASN A 1 243 ? -2.597 7.990 3.160 1.00 95.62 243 ASN A N 1
ATOM 1855 C CA . ASN A 1 243 ? -1.603 9.020 2.852 1.00 95.62 243 ASN A CA 1
ATOM 1856 C C . ASN A 1 243 ? -2.176 10.435 3.050 1.00 95.62 243 ASN A C 1
ATOM 1858 O O . ASN A 1 243 ? -2.388 10.880 4.171 1.00 95.62 243 ASN A O 1
ATOM 1862 N N . THR A 1 244 ? -2.481 11.125 1.955 1.00 94.44 244 THR A N 1
ATOM 1863 C CA . THR A 1 244 ? -3.056 12.471 1.896 1.00 94.44 244 THR A CA 1
ATOM 1864 C C . THR A 1 244 ? -4.363 12.497 1.102 1.00 94.44 244 THR A C 1
ATOM 1866 O O . THR A 1 244 ? -4.870 13.572 0.787 1.00 94.44 244 THR A O 1
ATOM 1869 N N . GLN A 1 245 ? -4.940 11.343 0.759 1.00 94.88 245 GLN A N 1
ATOM 1870 C CA . GLN A 1 245 ? -6.118 11.237 -0.107 1.00 94.88 245 GLN A CA 1
ATOM 1871 C C . GLN A 1 245 ? -7.285 10.547 0.601 1.00 94.88 245 GLN A C 1
ATOM 1873 O O . GLN A 1 245 ? -7.102 9.761 1.532 1.00 94.88 245 GLN A O 1
ATOM 1878 N N . ALA A 1 246 ? -8.503 10.841 0.141 1.00 95.94 246 ALA A N 1
ATOM 1879 C CA . ALA A 1 246 ? -9.723 10.217 0.632 1.00 95.94 246 ALA A CA 1
ATOM 1880 C C . ALA A 1 246 ? -10.772 10.066 -0.482 1.00 95.94 246 ALA A C 1
ATOM 1882 O O . ALA A 1 246 ? -10.805 10.853 -1.429 1.00 95.94 246 ALA A O 1
ATOM 1883 N N . MET A 1 247 ? -11.655 9.077 -0.351 1.00 95.62 247 MET A N 1
ATOM 1884 C CA . MET A 1 247 ? -12.742 8.807 -1.293 1.00 95.62 247 MET A CA 1
ATOM 1885 C C . MET A 1 247 ? -13.975 8.193 -0.614 1.00 95.62 247 MET A C 1
ATOM 1887 O O . MET A 1 247 ? -13.911 7.696 0.511 1.00 95.62 247 MET A O 1
ATOM 1891 N N . ILE A 1 248 ? -15.096 8.189 -1.340 1.00 95.88 248 ILE A N 1
ATOM 1892 C CA . ILE A 1 248 ? -16.265 7.344 -1.077 1.00 95.88 248 ILE A CA 1
ATOM 1893 C C . ILE A 1 248 ? -16.286 6.220 -2.115 1.00 95.88 248 ILE A C 1
ATOM 1895 O O . ILE A 1 248 ? -16.303 6.478 -3.321 1.00 95.88 248 ILE A O 1
ATOM 1899 N N . PHE A 1 249 ? -16.314 4.978 -1.644 1.00 94.38 249 PHE A N 1
ATOM 1900 C CA . PHE A 1 249 ? -16.132 3.774 -2.448 1.00 94.38 249 PHE A CA 1
ATOM 1901 C C . PHE A 1 249 ? -17.301 2.798 -2.303 1.00 94.38 249 PHE A C 1
ATOM 1903 O O . PHE A 1 249 ? -17.700 2.446 -1.193 1.00 94.38 249 PHE A O 1
ATOM 1910 N N . ASP A 1 250 ? -17.833 2.334 -3.431 1.00 89.31 250 ASP A N 1
ATOM 1911 C CA . ASP A 1 250 ? -18.823 1.262 -3.498 1.00 89.31 250 ASP A CA 1
ATOM 1912 C C . ASP A 1 250 ? -18.104 -0.073 -3.712 1.00 89.31 250 ASP A C 1
ATOM 1914 O O . ASP A 1 250 ? -17.677 -0.425 -4.817 1.00 89.31 250 ASP A O 1
ATOM 1918 N N . TRP A 1 251 ? -18.006 -0.839 -2.627 1.00 88.00 251 TRP A N 1
ATOM 1919 C CA . TRP A 1 251 ? -17.329 -2.130 -2.597 1.00 88.00 251 TRP A CA 1
ATOM 1920 C C . TRP A 1 251 ? -18.041 -3.222 -3.403 1.00 88.00 251 TRP A C 1
ATOM 1922 O O . TRP A 1 251 ? -17.401 -4.199 -3.801 1.00 88.00 251 TRP A O 1
ATOM 1932 N N . LYS A 1 252 ? -19.349 -3.081 -3.660 1.00 85.19 252 LYS A N 1
ATOM 1933 C CA . LYS A 1 252 ? -20.145 -4.073 -4.401 1.00 85.19 252 LYS A CA 1
ATOM 1934 C C . LYS A 1 252 ? -19.897 -3.962 -5.891 1.00 85.19 252 LYS A C 1
ATOM 1936 O O . LYS A 1 252 ? -19.862 -4.976 -6.586 1.00 85.19 252 LYS A O 1
ATOM 1941 N N . THR A 1 253 ? -19.760 -2.731 -6.379 1.00 80.56 253 THR A N 1
ATOM 1942 C CA . THR A 1 253 ? -19.543 -2.451 -7.802 1.00 80.56 253 THR A CA 1
ATOM 1943 C C . THR A 1 253 ? -18.082 -2.193 -8.156 1.00 80.56 253 THR A C 1
ATOM 1945 O O . THR A 1 253 ? -17.786 -2.059 -9.342 1.00 80.56 253 THR A O 1
ATOM 1948 N N . ASN A 1 254 ? -17.188 -2.183 -7.160 1.00 79.31 254 ASN A N 1
ATOM 1949 C CA . ASN A 1 254 ? -15.775 -1.828 -7.283 1.00 79.31 254 ASN A CA 1
ATOM 1950 C C . ASN A 1 254 ? -15.577 -0.444 -7.923 1.00 79.31 254 ASN A C 1
ATOM 1952 O O . ASN A 1 254 ? -14.866 -0.299 -8.916 1.00 79.31 254 ASN A O 1
ATOM 1956 N N . LYS A 1 255 ? -16.269 0.575 -7.403 1.00 81.44 255 LYS A N 1
ATOM 1957 C CA . LYS A 1 255 ? -16.230 1.927 -7.973 1.00 81.44 255 LYS A CA 1
ATOM 1958 C C . LYS A 1 255 ? -15.961 2.983 -6.926 1.00 81.44 255 LYS A C 1
ATOM 1960 O O . LYS A 1 255 ? -16.623 3.039 -5.893 1.00 81.44 255 LYS A O 1
ATOM 1965 N N . GLU A 1 256 ? -15.056 3.894 -7.259 1.00 85.38 256 GLU A N 1
ATOM 1966 C CA . GLU A 1 256 ? -15.007 5.192 -6.605 1.00 85.38 256 GLU A CA 1
ATOM 1967 C C . GLU A 1 256 ? -16.280 5.962 -6.975 1.00 85.38 256 GLU A C 1
ATOM 1969 O O . GLU A 1 256 ? -16.481 6.373 -8.118 1.00 85.38 256 GLU A O 1
ATOM 1974 N N . VAL A 1 257 ? -17.181 6.105 -6.004 1.00 82.88 257 VAL A N 1
ATOM 1975 C CA . VAL A 1 257 ? -18.429 6.859 -6.170 1.00 82.88 257 VAL A CA 1
ATOM 1976 C C . VAL A 1 257 ? -18.122 8.350 -6.172 1.00 82.88 257 VAL A C 1
ATOM 1978 O O . VAL A 1 257 ? -18.766 9.120 -6.889 1.00 82.88 257 VAL A O 1
ATOM 1981 N N . ARG A 1 258 ? -17.146 8.766 -5.355 1.00 79.44 258 ARG A N 1
ATOM 1982 C CA . ARG A 1 258 ? -16.763 10.167 -5.225 1.00 79.44 258 ARG A CA 1
ATOM 1983 C C . ARG A 1 258 ? -15.348 10.334 -4.688 1.00 79.44 258 ARG A C 1
ATOM 1985 O O . ARG A 1 258 ? -15.049 9.859 -3.596 1.00 79.44 258 ARG A O 1
ATOM 1992 N N . SER A 1 259 ? -14.550 11.123 -5.396 1.00 86.56 259 SER A N 1
ATOM 1993 C CA . SER A 1 259 ? -13.277 11.634 -4.888 1.00 86.56 259 SER A CA 1
ATOM 1994 C C . SER A 1 259 ? -13.518 12.744 -3.867 1.00 86.56 259 SER A C 1
ATOM 1996 O O . SER A 1 259 ? -14.390 13.599 -4.076 1.00 86.56 259 SER A O 1
ATOM 1998 N N . LEU A 1 260 ? -12.773 12.742 -2.762 1.00 89.12 260 LEU A N 1
ATOM 1999 C CA . LEU A 1 260 ? -12.829 13.792 -1.746 1.00 89.12 260 LEU A CA 1
ATOM 2000 C C . LEU A 1 260 ? -11.577 14.679 -1.835 1.00 89.12 260 LEU A C 1
ATOM 2002 O O . LEU A 1 260 ? -10.529 14.225 -2.292 1.00 89.12 260 LEU A O 1
ATOM 2006 N N . PRO A 1 261 ? -11.647 15.950 -1.395 1.00 88.06 261 PRO A N 1
ATOM 2007 C CA . PRO A 1 261 ? -10.455 16.781 -1.262 1.00 88.06 261 PRO A CA 1
ATOM 2008 C C . PRO A 1 261 ? -9.373 16.074 -0.435 1.00 88.06 261 PRO A C 1
ATOM 2010 O O . PRO A 1 261 ? -9.688 15.435 0.570 1.00 88.06 261 PRO A O 1
ATOM 2013 N N . GLY A 1 262 ? -8.106 16.222 -0.825 1.00 90.81 262 GLY A N 1
ATOM 2014 C CA . GLY A 1 262 ? -6.986 15.671 -0.061 1.00 90.81 262 GLY A CA 1
ATOM 2015 C C . GLY A 1 262 ? -6.906 16.230 1.364 1.00 90.81 262 GLY A C 1
ATOM 2016 O O . GLY A 1 262 ? -7.438 17.308 1.656 1.00 90.81 262 GLY A O 1
ATOM 2017 N N . ILE A 1 263 ? -6.239 15.491 2.250 1.00 95.50 263 ILE A N 1
ATOM 2018 C CA . ILE A 1 263 ? -5.979 15.902 3.629 1.00 95.50 263 ILE A CA 1
ATOM 2019 C C . ILE A 1 263 ? -5.161 17.212 3.610 1.00 95.50 263 ILE A C 1
ATOM 2021 O O . ILE A 1 263 ? -4.096 17.271 2.989 1.00 95.50 263 ILE A O 1
ATOM 2025 N N . PRO A 1 264 ? -5.646 18.292 4.250 1.00 92.75 264 PRO A N 1
ATOM 2026 C CA . PRO A 1 264 ? -4.986 19.594 4.242 1.00 92.75 264 PRO A CA 1
ATOM 2027 C C . PRO A 1 264 ? -3.578 19.594 4.849 1.00 92.75 264 PRO A C 1
ATOM 2029 O O . PRO A 1 264 ? -3.229 18.756 5.682 1.00 92.75 264 PRO A O 1
ATOM 2032 N N . ASN A 1 265 ? -2.809 20.627 4.491 1.00 91.94 265 ASN A N 1
ATOM 2033 C CA . ASN A 1 265 ? -1.513 20.982 5.085 1.00 91.94 265 ASN A CA 1
ATOM 2034 C C . ASN A 1 265 ? -0.391 19.939 4.917 1.00 91.94 265 ASN A C 1
ATOM 2036 O O . ASN A 1 265 ? 0.605 19.998 5.633 1.00 91.94 265 ASN A O 1
ATOM 2040 N N . GLY A 1 266 ? -0.523 19.013 3.959 1.00 90.12 266 GLY A N 1
ATOM 2041 C CA . GLY A 1 266 ? 0.507 18.007 3.667 1.00 90.12 266 GLY A CA 1
ATOM 2042 C C . GLY A 1 266 ? 0.693 16.974 4.781 1.00 90.12 266 GLY A C 1
ATOM 2043 O O . GLY A 1 266 ? 1.755 16.357 4.871 1.00 90.12 266 GLY A O 1
ATOM 2044 N N . VAL A 1 267 ? -0.316 16.821 5.646 1.00 96.81 267 VAL A N 1
ATOM 2045 C CA . VAL A 1 267 ? -0.309 15.846 6.738 1.00 96.81 267 VAL A CA 1
ATOM 2046 C C . VAL A 1 267 ? -0.643 14.469 6.178 1.00 96.81 267 VAL A C 1
ATOM 2048 O O . VAL A 1 267 ? -1.743 14.249 5.670 1.00 96.81 267 VAL A O 1
ATOM 2051 N N . ARG A 1 268 ? 0.315 13.559 6.308 1.00 96.25 268 ARG A N 1
ATOM 2052 C CA . ARG A 1 268 ? 0.173 12.127 6.076 1.00 96.25 268 ARG A CA 1
ATOM 2053 C C . ARG A 1 268 ? -0.456 11.464 7.292 1.00 96.25 268 ARG A C 1
ATOM 2055 O O . ARG A 1 268 ? -0.167 11.851 8.428 1.00 96.25 268 ARG A O 1
ATOM 2062 N N . ILE A 1 269 ? -1.367 10.531 7.035 1.00 96.50 269 ILE A N 1
ATOM 2063 C CA . ILE A 1 269 ? -2.253 9.952 8.052 1.00 96.50 269 ILE A CA 1
ATOM 2064 C C . ILE A 1 269 ? -2.133 8.433 8.195 1.00 96.50 269 ILE A C 1
ATOM 2066 O O . ILE A 1 269 ? -2.741 7.882 9.111 1.00 96.50 269 ILE A O 1
ATOM 2070 N N . SER A 1 270 ? -1.384 7.759 7.323 1.00 95.62 270 SER A N 1
ATOM 2071 C CA . SER A 1 270 ? -1.253 6.299 7.308 1.00 95.62 270 SER A CA 1
ATOM 2072 C C . SER A 1 270 ? -0.010 5.844 8.063 1.00 95.62 270 SER A C 1
ATOM 2074 O O . SER A 1 270 ? 0.834 6.654 8.418 1.00 95.62 270 SER A O 1
ATOM 2076 N N . ALA A 1 271 ? 0.080 4.556 8.397 1.00 92.06 271 ALA A N 1
ATOM 2077 C CA . ALA A 1 271 ? 1.280 4.028 9.044 1.00 92.06 271 ALA A CA 1
ATOM 2078 C C . ALA A 1 271 ? 2.464 4.013 8.052 1.00 92.06 271 ALA A C 1
ATOM 2080 O O . ALA A 1 271 ? 2.273 3.585 6.913 1.00 92.06 271 ALA A O 1
ATOM 2081 N N . PRO A 1 272 ? 3.688 4.396 8.472 1.00 92.94 272 PRO A N 1
ATOM 2082 C CA . PRO A 1 272 ? 4.154 4.639 9.849 1.00 92.94 272 PRO A CA 1
ATOM 2083 C C . PRO A 1 272 ? 3.905 6.062 10.388 1.00 92.94 272 PRO A C 1
ATOM 2085 O O . PRO A 1 272 ? 4.216 6.352 11.547 1.00 92.94 272 PRO A O 1
ATOM 2088 N N . LEU A 1 273 ? 3.332 6.953 9.577 1.00 94.50 273 LEU A N 1
ATOM 2089 C CA . LEU A 1 273 ? 3.025 8.346 9.911 1.00 94.50 273 LEU A CA 1
ATOM 2090 C C . LEU A 1 273 ? 1.616 8.540 10.515 1.00 94.50 273 LEU A C 1
ATOM 2092 O O . LEU A 1 273 ? 0.989 9.586 10.351 1.00 94.50 273 LEU A O 1
ATOM 2096 N N . SER A 1 274 ? 1.108 7.528 11.221 1.00 92.25 274 SER A N 1
ATOM 2097 C CA . SER A 1 274 ? -0.328 7.321 11.430 1.00 92.25 274 SER A CA 1
ATOM 2098 C C . SER A 1 274 ? -1.014 8.403 12.271 1.00 92.25 274 SER A C 1
ATOM 2100 O O . SER A 1 274 ? -0.648 8.635 13.430 1.00 92.25 274 SER A O 1
ATOM 2102 N N . ALA A 1 275 ? -2.082 8.984 11.727 1.00 97.31 275 ALA A N 1
ATOM 2103 C CA . ALA A 1 275 ? -3.116 9.672 12.495 1.00 97.31 275 ALA A CA 1
ATOM 2104 C C . ALA A 1 275 ? -4.086 8.648 13.121 1.00 97.31 275 ALA A C 1
ATOM 2106 O O . ALA A 1 275 ? -4.010 7.457 12.833 1.00 97.31 275 ALA A O 1
ATOM 2107 N N . GLY A 1 276 ? -5.023 9.111 13.947 1.00 97.19 276 GLY A N 1
ATOM 2108 C CA . GLY A 1 276 ? -6.179 8.319 14.373 1.00 97.19 276 GLY A CA 1
ATOM 2109 C C . GLY A 1 276 ? -7.470 8.831 13.729 1.00 97.19 276 GLY A C 1
ATOM 2110 O O . GLY A 1 276 ? -7.601 10.030 13.475 1.00 97.19 276 GLY A O 1
ATOM 2111 N N . ALA A 1 277 ? -8.441 7.947 13.486 1.00 97.56 277 ALA A N 1
ATOM 2112 C CA . ALA A 1 277 ? -9.711 8.298 12.847 1.00 97.56 277 ALA A CA 1
ATOM 2113 C C . ALA A 1 277 ? -10.927 7.666 13.536 1.00 97.56 277 ALA A C 1
ATOM 2115 O O . ALA A 1 277 ? -10.838 6.586 14.117 1.00 97.56 277 ALA A O 1
ATOM 2116 N N . THR A 1 278 ? -12.081 8.333 13.462 1.00 97.81 278 THR A N 1
ATOM 2117 C CA . THR A 1 278 ? -13.362 7.780 13.926 1.00 97.81 278 THR A CA 1
ATOM 2118 C C . THR A 1 278 ? -14.552 8.363 13.161 1.00 97.81 278 THR A C 1
ATOM 2120 O O . THR A 1 278 ? -14.492 9.484 12.644 1.00 97.81 278 THR A O 1
ATOM 2123 N N . LEU A 1 279 ? -15.651 7.607 13.111 1.00 98.25 279 LEU A N 1
ATOM 2124 C CA . LEU A 1 279 ? -16.955 8.101 12.674 1.00 98.25 279 LEU A CA 1
ATOM 2125 C C . LEU A 1 279 ? -17.661 8.735 13.876 1.00 98.25 279 LEU A C 1
ATOM 2127 O O . LEU A 1 279 ? -17.894 8.072 14.888 1.00 98.25 279 LEU A O 1
ATOM 2131 N N . LEU A 1 280 ? -18.014 10.015 13.772 1.00 98.44 280 LEU A N 1
ATOM 2132 C CA . LEU A 1 280 ? -18.757 10.702 14.823 1.00 98.44 280 LEU A CA 1
ATOM 2133 C C . LEU A 1 280 ? -20.160 10.083 15.005 1.00 98.44 280 LEU A C 1
ATOM 2135 O O . LEU A 1 280 ? -20.697 9.487 14.067 1.00 98.44 280 LEU A O 1
ATOM 2139 N N . PRO A 1 281 ? -20.764 10.212 16.205 1.00 98.19 281 PRO A N 1
ATOM 2140 C CA . PRO A 1 281 ? -22.046 9.596 16.547 1.00 98.19 281 PRO A CA 1
ATOM 2141 C C . PRO A 1 281 ? -23.135 9.710 15.475 1.00 98.19 281 PRO A C 1
ATOM 2143 O O . PRO A 1 281 ? -23.476 10.809 15.038 1.00 98.19 281 PRO A O 1
ATOM 2146 N N . LEU A 1 282 ? -23.757 8.582 15.120 1.00 98.38 282 LEU A N 1
ATOM 2147 C CA . LEU A 1 282 ? -24.947 8.557 14.266 1.00 98.38 282 LEU A CA 1
ATOM 2148 C C . LEU A 1 282 ? -26.189 8.496 15.157 1.00 98.38 282 LEU A C 1
ATOM 2150 O O . LEU A 1 282 ? -26.390 7.504 15.856 1.00 98.38 282 LEU A O 1
ATOM 2154 N N . THR A 1 283 ? -27.038 9.520 15.164 1.00 97.44 283 THR A N 1
ATOM 2155 C CA . THR A 1 283 ? -28.176 9.586 16.095 1.00 97.44 283 THR A CA 1
ATOM 2156 C C . THR A 1 283 ? -29.477 9.974 15.389 1.00 97.44 283 THR A C 1
ATOM 2158 O O . THR A 1 283 ? -29.443 10.550 14.299 1.00 97.44 283 THR A O 1
ATOM 2161 N N . PRO A 1 284 ? -30.655 9.700 15.983 1.00 95.81 284 PRO A N 1
ATOM 2162 C CA . PRO A 1 284 ? -31.921 10.189 15.441 1.00 95.81 284 PRO A CA 1
ATOM 2163 C C . PRO A 1 284 ? -31.938 11.715 15.250 1.00 95.81 284 PRO A C 1
ATOM 2165 O O . PRO A 1 284 ? -32.496 12.211 14.275 1.00 95.81 284 PRO A O 1
ATOM 2168 N N . GLU A 1 285 ? -31.298 12.466 16.151 1.00 93.81 285 GLU A N 1
ATOM 2169 C CA . GLU A 1 285 ? -31.293 13.935 16.165 1.00 93.81 285 GLU A CA 1
ATOM 2170 C C . GLU A 1 285 ? -30.503 14.532 14.998 1.00 93.81 285 GLU A C 1
ATOM 2172 O O . GLU A 1 285 ? -30.893 15.571 14.467 1.00 93.81 285 GLU A O 1
ATOM 2177 N N . ASN A 1 286 ? -29.416 13.875 14.576 1.00 94.50 286 ASN A N 1
ATOM 2178 C CA . ASN A 1 286 ? -28.655 14.266 13.388 1.00 94.50 286 ASN A CA 1
ATOM 2179 C C . ASN A 1 286 ? -29.085 13.510 12.124 1.00 94.50 286 ASN A C 1
ATOM 2181 O O . ASN A 1 286 ? -28.395 13.571 11.105 1.00 94.50 286 ASN A O 1
ATOM 2185 N N . ASN A 1 287 ? -30.224 12.809 12.179 1.00 95.50 287 ASN A N 1
ATOM 2186 C CA . ASN A 1 287 ? -30.744 11.985 11.093 1.00 95.50 287 ASN A CA 1
ATOM 2187 C C . ASN A 1 287 ? -29.716 10.957 10.578 1.00 95.50 287 ASN A C 1
ATOM 2189 O O . ASN A 1 287 ? -29.644 10.688 9.381 1.00 95.50 287 ASN A O 1
ATOM 2193 N N . TYR A 1 288 ? -28.897 10.415 11.484 1.00 96.88 288 TYR A N 1
ATOM 2194 C CA . TYR A 1 288 ? -27.816 9.475 11.189 1.00 96.88 288 TYR A CA 1
ATOM 2195 C C . TYR A 1 288 ? -26.841 9.983 10.112 1.00 96.88 288 TYR A C 1
ATOM 2197 O O . TYR A 1 288 ? -26.344 9.204 9.301 1.00 96.88 288 TYR A O 1
ATOM 2205 N N . THR A 1 289 ? -26.582 11.294 10.078 1.00 97.44 289 THR A N 1
ATOM 2206 C CA . THR A 1 289 ? -25.688 11.900 9.083 1.00 97.44 289 THR A CA 1
ATOM 2207 C C . THR A 1 289 ? -24.230 11.529 9.389 1.00 97.44 289 THR A C 1
ATOM 2209 O O . THR A 1 289 ? -23.765 11.819 10.492 1.00 97.44 289 THR A O 1
ATOM 2212 N N . PRO A 1 290 ? -23.488 10.921 8.442 1.00 97.88 290 PRO A N 1
ATOM 2213 C CA . PRO A 1 290 ? -22.101 10.532 8.667 1.00 97.88 290 PRO A CA 1
ATOM 2214 C C . PRO A 1 290 ? -21.159 11.735 8.676 1.00 97.88 290 PRO A C 1
ATOM 2216 O O . PRO A 1 290 ? -21.203 12.591 7.790 1.00 97.88 290 PRO A O 1
ATOM 2219 N N . GLU A 1 291 ? -20.252 11.756 9.645 1.00 98.44 291 GLU A N 1
ATOM 2220 C CA . GLU A 1 291 ? -19.182 12.740 9.735 1.00 98.44 291 GLU A CA 1
ATOM 2221 C C . GLU A 1 291 ? -17.922 12.088 10.295 1.00 98.44 291 GLU A C 1
ATOM 2223 O O . GLU A 1 291 ? -17.965 11.423 11.328 1.00 98.44 291 GLU A O 1
ATOM 2228 N N . VAL A 1 292 ? -16.801 12.265 9.605 1.00 98.44 292 VAL A N 1
ATOM 2229 C CA . VAL A 1 292 ? -15.518 11.659 9.983 1.00 98.44 292 VAL A CA 1
ATOM 2230 C C . VAL A 1 292 ? -14.634 12.674 10.690 1.00 98.44 292 VAL A C 1
ATOM 2232 O O . VAL A 1 292 ? -14.651 13.850 10.332 1.00 98.44 292 VAL A O 1
ATOM 2235 N N . LEU A 1 293 ? -13.862 12.216 11.674 1.00 98.62 293 LEU A N 1
ATOM 2236 C CA . LEU A 1 293 ? -12.824 12.979 12.366 1.00 98.62 293 LEU A CA 1
ATOM 2237 C C . LEU A 1 293 ? -11.495 12.231 12.233 1.00 98.62 293 LEU A C 1
ATOM 2239 O O . LEU A 1 293 ? -11.433 11.051 12.569 1.00 98.62 293 LEU A O 1
ATOM 2243 N N . ILE A 1 294 ? -10.449 12.920 11.777 1.00 98.62 294 ILE A N 1
ATOM 2244 C CA . ILE A 1 294 ? -9.082 12.399 11.646 1.00 98.62 294 ILE A CA 1
ATOM 2245 C C . ILE A 1 294 ? -8.145 13.346 12.387 1.00 98.62 294 ILE A C 1
ATOM 2247 O O . ILE A 1 294 ? -8.189 14.545 12.133 1.00 98.62 294 ILE A O 1
ATOM 2251 N N . CYS A 1 295 ? -7.314 12.836 13.291 1.00 98.44 295 CYS A N 1
ATOM 2252 C CA . CYS A 1 295 ? -6.484 13.635 14.188 1.00 98.44 295 CYS A CA 1
ATOM 2253 C C . CYS A 1 295 ? -5.054 13.105 14.289 1.00 98.44 295 CYS A C 1
ATOM 2255 O O . CYS A 1 295 ? -4.846 11.918 14.533 1.00 98.44 295 CYS A O 1
ATOM 2257 N N . GLY A 1 296 ? -4.082 14.006 14.192 1.00 98.00 296 GLY A N 1
ATOM 2258 C CA . GLY A 1 296 ? -2.660 13.700 14.276 1.00 98.00 296 GLY A CA 1
ATOM 2259 C C . GLY A 1 296 ? -2.023 13.439 12.915 1.00 98.00 296 GLY A C 1
ATOM 2260 O O . GLY A 1 296 ? -2.469 13.960 11.892 1.00 98.00 296 GLY A O 1
ATOM 2261 N N . GLY A 1 297 ? -0.965 12.634 12.925 1.00 97.25 297 GLY A N 1
ATOM 2262 C CA . GLY A 1 297 ? -0.169 12.291 11.750 1.00 97.25 297 GLY A CA 1
ATOM 2263 C C . GLY A 1 297 ? 1.121 13.103 11.670 1.00 97.25 297 GLY A C 1
ATOM 2264 O O . GLY A 1 297 ? 1.593 13.645 12.674 1.00 97.25 297 GLY A O 1
ATOM 2265 N N . SER A 1 298 ? 1.713 13.205 10.483 1.00 96.25 298 SER A N 1
ATOM 2266 C CA . SER A 1 298 ? 2.993 13.900 10.299 1.00 96.25 298 SER A CA 1
ATOM 2267 C C . SER A 1 298 ? 3.116 14.559 8.931 1.00 96.25 298 SER A C 1
ATOM 2269 O O . SER A 1 298 ? 2.505 14.131 7.960 1.00 96.25 298 SER A O 1
ATOM 2271 N N . THR A 1 299 ? 3.935 15.604 8.842 1.00 94.75 299 THR A N 1
ATOM 2272 C CA . THR A 1 299 ? 4.341 16.209 7.563 1.00 94.75 299 THR A CA 1
ATOM 2273 C C . THR A 1 299 ? 5.695 15.687 7.079 1.00 94.75 299 THR A C 1
ATOM 2275 O O . THR A 1 299 ? 6.261 16.262 6.151 1.00 94.75 299 THR A O 1
ATOM 2278 N N . LEU A 1 300 ? 6.255 14.660 7.734 1.00 91.44 300 LEU A N 1
ATOM 2279 C CA . LEU A 1 300 ? 7.418 13.942 7.216 1.00 91.44 300 LEU A CA 1
ATOM 2280 C C . LEU A 1 300 ? 7.122 13.433 5.806 1.00 91.44 300 LEU A C 1
ATOM 2282 O O . LEU A 1 300 ? 6.015 12.981 5.532 1.00 91.44 300 LEU A O 1
ATOM 2286 N N . ASP A 1 301 ? 8.105 13.552 4.923 1.00 85.38 301 ASP A N 1
ATOM 2287 C CA . ASP A 1 301 ? 7.966 13.137 3.533 1.00 85.38 301 ASP A CA 1
ATOM 2288 C C . ASP A 1 301 ? 8.059 11.604 3.411 1.00 85.38 301 ASP A C 1
ATOM 2290 O O . ASP A 1 301 ? 8.786 10.944 4.158 1.00 85.38 301 ASP A O 1
ATOM 2294 N N . ASP A 1 302 ? 7.288 11.040 2.488 1.00 82.50 302 ASP A N 1
ATOM 2295 C CA . ASP A 1 302 ? 7.153 9.611 2.198 1.00 82.50 302 ASP A CA 1
ATOM 2296 C C . ASP A 1 302 ? 8.022 9.163 1.005 1.00 82.50 302 ASP A C 1
ATOM 2298 O O . ASP A 1 302 ? 7.868 8.057 0.477 1.00 82.50 302 ASP A O 1
ATOM 2302 N N . ASP A 1 303 ? 8.976 10.006 0.596 1.00 79.81 303 ASP A N 1
ATOM 2303 C CA . ASP A 1 303 ? 10.044 9.649 -0.340 1.00 79.81 303 ASP A CA 1
ATOM 2304 C C . ASP A 1 303 ? 10.920 8.523 0.232 1.00 79.81 303 ASP A C 1
ATOM 2306 O O . ASP A 1 303 ? 11.592 8.691 1.253 1.00 79.81 303 ASP A O 1
ATOM 2310 N N . LEU A 1 304 ? 10.962 7.386 -0.470 1.00 66.88 304 LEU A N 1
ATOM 2311 C CA . LEU A 1 304 ? 11.723 6.189 -0.099 1.00 66.88 304 LEU A CA 1
ATOM 2312 C C . LEU A 1 304 ? 13.201 6.474 0.205 1.00 66.88 304 LEU A C 1
ATOM 2314 O O . LEU A 1 304 ? 13.795 5.766 1.019 1.00 66.88 304 LEU A O 1
ATOM 2318 N N . ALA A 1 305 ? 13.799 7.503 -0.403 1.00 70.50 305 ALA A N 1
ATOM 2319 C CA . ALA A 1 305 ? 15.181 7.890 -0.132 1.00 70.50 305 ALA A CA 1
ATOM 2320 C C . ALA A 1 305 ? 15.405 8.312 1.332 1.00 70.50 305 ALA A C 1
ATOM 2322 O O . ALA A 1 305 ? 16.490 8.099 1.877 1.00 70.50 305 ALA A O 1
ATOM 2323 N N . LEU A 1 306 ? 14.383 8.873 1.985 1.00 68.50 306 LEU A N 1
ATOM 2324 C CA . LEU A 1 306 ? 14.446 9.285 3.386 1.00 68.50 306 LEU A CA 1
ATOM 2325 C C . LEU A 1 306 ? 14.266 8.121 4.359 1.00 68.50 306 LEU A C 1
ATOM 2327 O O . LEU A 1 306 ? 14.761 8.191 5.479 1.00 68.50 306 LEU A O 1
ATOM 2331 N N . TRP A 1 307 ? 13.601 7.044 3.943 1.00 77.50 307 TRP A N 1
ATOM 2332 C CA . TRP A 1 307 ? 13.271 5.892 4.792 1.00 77.50 307 TRP A CA 1
ATOM 2333 C C . TRP A 1 307 ? 14.381 4.832 4.832 1.00 77.50 307 TRP A C 1
ATOM 2335 O O . TRP A 1 307 ? 14.143 3.666 5.151 1.00 77.50 307 TRP A O 1
ATOM 2345 N N . GLN A 1 308 ? 15.618 5.243 4.539 1.00 79.19 308 GLN A N 1
ATOM 2346 C CA . GLN A 1 308 ? 16.813 4.429 4.744 1.00 79.19 308 GLN A CA 1
ATOM 2347 C C . GLN A 1 308 ? 17.269 4.471 6.214 1.00 79.19 308 GLN A C 1
ATOM 2349 O O . GLN A 1 308 ? 17.070 5.483 6.897 1.00 79.19 308 GLN A O 1
ATOM 2354 N N . PRO A 1 309 ? 17.921 3.404 6.715 1.00 79.50 309 PRO A N 1
ATOM 2355 C CA . PRO A 1 309 ? 18.419 3.360 8.084 1.00 79.50 309 PRO A CA 1
ATOM 2356 C C . PRO A 1 309 ? 19.290 4.567 8.463 1.00 79.50 309 PRO A C 1
ATOM 2358 O O . PRO A 1 309 ? 20.230 4.921 7.750 1.00 79.50 309 PRO A O 1
ATOM 2361 N N . GLY A 1 310 ? 19.002 5.180 9.613 1.00 80.50 310 GLY A N 1
ATOM 2362 C CA . GLY A 1 310 ? 19.791 6.276 10.180 1.00 80.50 310 GLY A CA 1
ATOM 2363 C C . GLY A 1 310 ? 19.632 7.656 9.526 1.00 80.50 310 GLY A C 1
ATOM 2364 O O . GLY A 1 310 ? 20.437 8.540 9.822 1.00 80.50 310 GLY A O 1
ATOM 2365 N N . ILE A 1 311 ? 18.642 7.880 8.655 1.00 81.56 311 ILE A N 1
ATOM 2366 C CA . ILE A 1 311 ? 18.433 9.186 7.997 1.00 81.56 311 ILE A CA 1
ATOM 2367 C C . ILE A 1 311 ? 17.487 10.086 8.795 1.00 81.56 311 ILE A C 1
ATOM 2369 O O . ILE A 1 311 ? 17.806 11.251 9.077 1.00 81.56 311 ILE A O 1
ATOM 2373 N N . LEU A 1 312 ? 16.325 9.554 9.175 1.00 90.75 312 LEU A N 1
ATOM 2374 C CA . LEU A 1 312 ? 15.294 10.308 9.880 1.00 90.75 312 LEU A CA 1
ATOM 2375 C C . LEU A 1 312 ? 15.705 10.590 11.331 1.00 90.75 312 LEU A C 1
ATOM 2377 O O . LEU A 1 312 ? 16.816 10.284 11.771 1.00 90.75 312 LEU A O 1
ATOM 2381 N N . SER A 1 313 ? 14.825 11.246 12.081 1.00 94.44 313 SER A N 1
ATOM 2382 C CA . SER A 1 313 ? 15.055 11.529 13.496 1.00 94.44 313 SER A CA 1
ATOM 2383 C C . SER A 1 313 ? 13.835 11.223 14.339 1.00 94.44 313 SER A C 1
ATOM 2385 O O . SER A 1 313 ? 12.717 11.578 13.955 1.00 94.44 313 SER A O 1
ATOM 2387 N N . SER A 1 314 ? 14.075 10.666 15.526 1.00 95.69 314 SER A N 1
ATOM 2388 C CA . SER A 1 314 ? 13.052 10.462 16.561 1.00 95.69 314 SER A CA 1
ATOM 2389 C C . SER A 1 314 ? 12.471 11.780 17.089 1.00 95.69 314 SER A C 1
ATOM 2391 O O . SER A 1 314 ? 11.442 11.796 17.762 1.00 95.69 314 SER A O 1
ATOM 2393 N N . GLN A 1 315 ? 13.115 12.900 16.753 1.00 97.00 315 GLN A N 1
ATOM 2394 C CA . GLN A 1 315 ? 12.780 14.261 17.171 1.00 97.00 315 GLN A CA 1
ATOM 2395 C C . GLN A 1 315 ? 11.988 15.034 16.106 1.00 97.00 315 GLN A C 1
ATOM 2397 O O . GLN A 1 315 ? 11.678 16.212 16.288 1.00 97.00 315 GLN A O 1
ATOM 2402 N N . SER A 1 316 ? 11.667 14.394 14.978 1.00 96.06 316 SER A N 1
ATOM 2403 C CA . SER A 1 316 ? 10.870 15.005 13.910 1.00 96.06 316 SER A CA 1
ATOM 2404 C C . SER A 1 316 ? 9.479 15.375 14.439 1.00 96.06 316 SER A C 1
ATOM 2406 O O . SER A 1 316 ? 8.833 14.514 15.031 1.00 96.06 316 SER A O 1
ATOM 2408 N N . PRO A 1 317 ? 8.996 16.616 14.269 1.00 96.62 317 PRO A N 1
ATOM 2409 C CA . PRO A 1 317 ? 7.723 17.028 14.849 1.00 96.62 317 PRO A CA 1
ATOM 2410 C C . PRO A 1 317 ? 6.543 16.284 14.215 1.00 96.62 317 PRO A C 1
ATOM 2412 O O . PRO A 1 317 ? 6.505 16.085 13.000 1.00 96.62 317 PRO A O 1
ATOM 2415 N N . THR A 1 318 ? 5.566 15.914 15.042 1.00 97.69 318 THR A N 1
ATOM 2416 C CA . THR A 1 318 ? 4.272 15.376 14.592 1.00 97.69 318 THR A CA 1
ATOM 2417 C C . THR A 1 318 ? 3.225 16.488 14.491 1.00 97.69 318 THR A C 1
ATOM 2419 O O . THR A 1 318 ? 3.467 17.636 14.874 1.00 97.69 318 THR A O 1
ATOM 2422 N N . SER A 1 319 ? 2.057 16.164 13.941 1.00 97.94 319 SER A N 1
ATOM 2423 C CA . SER A 1 319 ? 0.975 17.118 13.705 1.00 97.94 319 SER A CA 1
ATOM 2424 C C . SER A 1 319 ? -0.018 17.171 14.869 1.00 97.94 319 SER A C 1
ATOM 2426 O O . SER A 1 319 ? -0.402 16.144 15.427 1.00 97.94 319 SER A O 1
ATOM 2428 N N . ASP A 1 320 ? -0.485 18.370 15.215 1.00 97.75 320 ASP A N 1
ATOM 2429 C CA . ASP A 1 320 ? -1.649 18.589 16.087 1.00 97.75 320 ASP A CA 1
ATOM 2430 C C . ASP A 1 320 ? -2.955 18.748 15.295 1.00 97.75 320 ASP A C 1
ATOM 2432 O O . ASP A 1 320 ? -4.014 18.954 15.883 1.00 97.75 320 ASP A O 1
ATOM 2436 N N . GLN A 1 321 ? -2.907 18.637 13.968 1.00 97.88 321 GLN A N 1
ATOM 2437 C CA . GLN A 1 321 ? -4.066 18.821 13.109 1.00 97.88 321 GLN A CA 1
ATOM 2438 C C . GLN A 1 321 ? -5.158 17.786 13.395 1.00 97.88 321 GLN A C 1
ATOM 2440 O O . GLN A 1 321 ? -4.905 16.585 13.437 1.00 97.88 321 GLN A O 1
ATOM 2445 N N . CYS A 1 322 ? -6.397 18.258 13.458 1.00 98.19 322 CYS A N 1
ATOM 2446 C CA . CYS A 1 322 ? -7.596 17.454 13.303 1.00 98.19 322 CYS A CA 1
ATOM 2447 C C . CYS A 1 322 ? -8.432 17.981 12.145 1.00 98.19 322 CYS A C 1
ATOM 2449 O O . CYS A 1 322 ? -8.707 19.178 12.066 1.00 98.19 322 CYS A O 1
ATOM 2451 N N . VAL A 1 323 ? -8.888 17.087 11.274 1.00 98.12 323 VAL A N 1
ATOM 2452 C CA . VAL A 1 323 ? -9.808 17.414 10.189 1.00 98.12 323 VAL A CA 1
ATOM 2453 C C . VAL A 1 323 ? -11.113 16.657 10.328 1.00 98.12 323 VAL A C 1
ATOM 2455 O O . VAL A 1 323 ? -11.128 15.485 10.699 1.00 98.12 323 VAL A O 1
ATOM 2458 N N . ARG A 1 324 ? -12.222 17.333 10.027 1.00 97.50 324 ARG A N 1
ATOM 2459 C CA . ARG A 1 324 ? -13.538 16.695 9.945 1.00 97.50 324 ARG A CA 1
ATOM 2460 C C . ARG A 1 324 ? -14.322 17.115 8.720 1.00 97.50 324 ARG A C 1
ATOM 2462 O O . ARG A 1 324 ? -14.160 18.234 8.227 1.00 97.50 324 ARG A O 1
ATOM 2469 N N . MET A 1 325 ? -15.173 16.215 8.245 1.00 97.81 325 MET A N 1
ATOM 2470 C CA . MET A 1 325 ? -16.046 16.452 7.099 1.00 97.81 325 MET A CA 1
ATOM 2471 C C . MET A 1 325 ? -17.350 15.678 7.251 1.00 97.81 325 MET A C 1
ATOM 2473 O O . MET A 1 325 ? -17.343 14.468 7.482 1.00 97.81 325 MET A O 1
ATOM 2477 N N . VAL A 1 326 ? -18.467 16.385 7.077 1.00 98.12 326 VAL A N 1
ATOM 2478 C CA . VAL A 1 326 ? -19.792 15.776 6.926 1.00 98.12 326 VAL A CA 1
ATOM 2479 C C . VAL A 1 326 ? -19.877 15.155 5.531 1.00 98.12 326 VAL A C 1
ATOM 2481 O O . VAL A 1 326 ? -19.671 15.840 4.532 1.00 98.12 326 VAL A O 1
ATOM 2484 N N . LEU A 1 327 ? -20.198 13.866 5.447 1.00 96.31 327 LEU A N 1
ATOM 2485 C CA . LEU A 1 327 ? -20.152 13.086 4.206 1.00 96.31 327 LEU A CA 1
ATOM 2486 C C . LEU A 1 327 ? -21.508 13.076 3.483 1.00 96.31 327 LEU A C 1
ATOM 2488 O O . LEU A 1 327 ? -22.051 12.030 3.140 1.00 96.31 327 LEU A O 1
ATOM 2492 N N . ASN A 1 328 ? -22.062 14.268 3.260 1.00 90.56 328 ASN A N 1
ATOM 2493 C CA . ASN A 1 328 ? -23.200 14.505 2.371 1.00 90.56 328 ASN A CA 1
ATOM 2494 C C . ASN A 1 328 ? -22.827 15.555 1.306 1.00 90.56 328 ASN A C 1
ATOM 2496 O O . ASN A 1 328 ? -21.740 16.130 1.350 1.00 90.56 328 ASN A O 1
ATOM 2500 N N . ASP A 1 329 ? -23.713 15.821 0.342 1.00 88.69 329 ASP A N 1
ATOM 2501 C CA . ASP A 1 329 ? -23.407 16.734 -0.770 1.00 88.69 329 ASP A CA 1
ATOM 2502 C C . ASP A 1 329 ? -22.957 18.132 -0.321 1.00 88.69 329 ASP A C 1
ATOM 2504 O O . ASP A 1 329 ? -22.014 18.682 -0.892 1.00 88.69 329 ASP A O 1
ATOM 2508 N N . GLU A 1 330 ? -23.606 18.692 0.703 1.00 92.94 330 GLU A N 1
ATOM 2509 C CA . GLU A 1 330 ? -23.302 20.023 1.236 1.00 92.94 330 GLU A CA 1
ATOM 2510 C C . GLU A 1 330 ? -21.973 20.039 2.003 1.00 92.94 330 GLU A C 1
ATOM 2512 O O . GLU A 1 330 ? -21.140 20.917 1.781 1.00 92.94 330 GLU A O 1
ATOM 2517 N N . GLY A 1 331 ? -21.742 19.045 2.862 1.00 94.44 331 GLY A N 1
ATOM 2518 C CA . GLY A 1 331 ? -20.521 18.920 3.652 1.00 94.44 331 GLY A CA 1
ATOM 2519 C C . GLY A 1 331 ? -19.284 18.669 2.794 1.00 94.44 331 GLY A C 1
ATOM 2520 O O . GLY A 1 331 ? -18.259 19.317 2.993 1.00 94.44 331 GLY A O 1
ATOM 2521 N N . ILE A 1 332 ? -19.396 17.818 1.771 1.00 92.56 332 ILE A N 1
ATOM 2522 C CA . ILE A 1 332 ? -18.301 17.570 0.826 1.00 92.56 332 ILE A CA 1
ATOM 2523 C C . ILE A 1 332 ? -18.002 18.830 0.004 1.00 92.56 332 ILE A C 1
ATOM 2525 O O . ILE A 1 332 ? -16.838 19.139 -0.240 1.00 92.56 332 ILE A O 1
ATOM 2529 N N . ALA A 1 333 ? -19.029 19.589 -0.398 1.00 88.94 333 ALA A N 1
ATOM 2530 C CA . ALA A 1 333 ? -18.835 20.864 -1.088 1.00 88.94 333 ALA A CA 1
ATOM 2531 C C . ALA A 1 333 ? -18.177 21.933 -0.194 1.00 88.94 333 ALA A C 1
ATOM 2533 O O . ALA A 1 333 ? -17.445 22.782 -0.704 1.00 88.94 333 ALA A O 1
ATOM 2534 N N . ALA A 1 334 ? -18.413 21.893 1.122 1.00 92.88 334 ALA A N 1
ATOM 2535 C CA . ALA A 1 334 ? -17.757 22.769 2.093 1.00 92.88 334 ALA A CA 1
ATOM 2536 C C . ALA A 1 334 ? -16.288 22.383 2.362 1.00 92.88 334 ALA A C 1
ATOM 2538 O O . ALA A 1 334 ? -15.492 23.249 2.727 1.00 92.88 334 ALA A O 1
ATOM 2539 N N . GLY A 1 335 ? -15.922 21.116 2.147 1.00 92.94 335 GLY A N 1
ATOM 2540 C CA . GLY A 1 335 ? -14.566 20.603 2.332 1.00 92.94 335 GLY A CA 1
ATOM 2541 C C . GLY A 1 335 ? -14.190 20.352 3.798 1.00 92.94 335 GLY A C 1
ATOM 2542 O O . GLY A 1 335 ? -15.032 20.354 4.697 1.00 92.94 335 GLY A O 1
ATOM 2543 N N . TRP A 1 336 ? -12.901 20.095 4.036 1.00 97.38 336 TRP A N 1
ATOM 2544 C CA . TRP A 1 336 ? -12.368 19.797 5.368 1.00 97.38 336 TRP A CA 1
ATOM 2545 C C . TRP A 1 336 ? -12.447 21.006 6.305 1.00 97.38 336 TRP A C 1
ATOM 2547 O O . TRP A 1 336 ? -11.944 22.085 5.990 1.00 97.38 336 TRP A O 1
ATOM 2557 N N . GLN A 1 337 ? -12.999 20.804 7.503 1.00 96.94 337 GLN A N 1
ATOM 2558 C CA . GLN A 1 337 ? -12.822 21.727 8.624 1.00 96.94 337 GLN A CA 1
ATOM 2559 C C . GLN A 1 337 ? -11.562 21.342 9.390 1.00 96.94 337 GLN A C 1
ATOM 2561 O O . GLN A 1 337 ? -11.460 20.207 9.847 1.00 96.94 337 GLN A O 1
ATOM 2566 N N . VAL A 1 338 ? -10.636 22.288 9.545 1.00 96.50 338 VAL A N 1
ATOM 2567 C CA . VAL A 1 338 ? -9.374 22.092 10.269 1.00 96.50 338 VAL A CA 1
ATOM 2568 C C . VAL A 1 338 ? -9.474 22.698 11.671 1.00 96.50 338 VAL A C 1
ATOM 2570 O O . VAL A 1 338 ? -9.859 23.858 11.828 1.00 96.50 338 VAL A O 1
ATOM 2573 N N . GLU A 1 339 ? -9.107 21.920 12.684 1.00 95.75 339 GLU A N 1
ATOM 2574 C CA . GLU A 1 339 ? -8.897 22.329 14.077 1.00 95.75 339 GLU A CA 1
ATOM 2575 C C . GLU A 1 339 ? -7.561 21.768 14.583 1.00 95.75 339 GLU A C 1
ATOM 2577 O O . GLU A 1 339 ? -6.937 20.950 13.914 1.00 95.75 339 GLU A O 1
ATOM 2582 N N . HIS A 1 340 ? -7.128 22.193 15.770 1.00 96.38 340 HIS A N 1
ATOM 2583 C CA . HIS A 1 340 ? -5.879 21.734 16.376 1.00 96.38 340 HIS A CA 1
ATOM 2584 C C . HIS A 1 340 ? -6.147 21.097 17.739 1.00 96.38 340 HIS A C 1
ATOM 2586 O O . HIS A 1 340 ? -6.892 21.648 18.560 1.00 96.38 340 HIS A O 1
ATOM 2592 N N . MET A 1 341 ? -5.538 19.937 17.966 1.00 96.62 341 MET A N 1
ATOM 2593 C CA . MET A 1 341 ? -5.441 19.306 19.273 1.00 96.62 341 MET A CA 1
ATOM 2594 C C . MET A 1 341 ? -4.617 20.183 20.227 1.00 96.62 341 MET A C 1
ATOM 2596 O O . MET A 1 341 ? -3.798 20.986 19.788 1.00 96.62 341 MET A O 1
ATOM 2600 N N . PRO A 1 342 ? -4.778 20.007 21.548 1.00 96.38 342 PRO A N 1
ATOM 2601 C CA . PRO A 1 342 ? -3.938 20.686 22.535 1.00 96.38 342 PRO A CA 1
ATOM 2602 C C . PRO A 1 342 ? -2.444 20.335 22.430 1.00 96.38 342 PRO A C 1
ATOM 2604 O O . PRO A 1 342 ? -1.601 21.137 22.822 1.00 96.38 342 PRO A O 1
ATOM 2607 N N . GLU A 1 343 ? -2.128 19.145 21.915 1.00 95.81 343 GLU A N 1
ATOM 2608 C CA . GLU A 1 343 ? -0.771 18.627 21.734 1.00 95.81 343 GLU A CA 1
ATOM 2609 C C . GLU A 1 343 ? -0.692 17.822 20.423 1.00 95.81 343 GLU A C 1
ATOM 2611 O O . GLU A 1 343 ? -1.673 17.146 20.083 1.00 95.81 343 GLU A O 1
ATOM 2616 N N . PRO A 1 344 ? 0.449 17.846 19.709 1.00 97.12 344 PRO A N 1
ATOM 2617 C CA . PRO A 1 344 ? 0.646 17.062 18.493 1.00 97.12 344 PRO A CA 1
ATOM 2618 C C . PRO A 1 344 ? 0.759 15.569 18.798 1.00 97.12 344 PRO A C 1
ATOM 2620 O O . PRO A 1 344 ? 1.254 15.192 19.861 1.00 97.12 344 PRO A O 1
ATOM 2623 N N . ARG A 1 345 ? 0.272 14.712 17.892 1.00 97.06 345 ARG A N 1
ATOM 2624 C CA . ARG A 1 345 ? 0.318 13.256 18.079 1.00 97.06 345 ARG A CA 1
ATOM 2625 C C . ARG A 1 345 ? 0.481 12.493 16.776 1.00 97.06 345 ARG A C 1
ATOM 2627 O O . ARG A 1 345 ? -0.191 12.767 15.786 1.00 97.06 345 ARG A O 1
ATOM 2634 N N . ILE A 1 346 ? 1.253 11.422 16.854 1.00 96.38 346 ILE A N 1
ATOM 2635 C CA . ILE A 1 346 ? 1.192 10.279 15.942 1.00 96.38 346 ILE A CA 1
ATOM 2636 C C . ILE A 1 346 ? 0.817 9.022 16.731 1.00 96.38 346 ILE A C 1
ATOM 2638 O O . ILE A 1 346 ? 1.058 8.977 17.937 1.00 96.38 346 ILE A O 1
ATOM 2642 N N . MET A 1 347 ? 0.238 8.014 16.073 1.00 95.44 347 MET A N 1
ATOM 2643 C CA . MET A 1 347 ? -0.242 6.768 16.706 1.00 95.44 347 MET A CA 1
ATOM 2644 C C . MET A 1 347 ? -1.304 7.016 17.795 1.00 95.44 347 MET A C 1
ATOM 2646 O O . MET A 1 347 ? -1.365 6.309 18.800 1.00 95.44 347 MET A O 1
ATOM 2650 N N . ALA A 1 348 ? -2.111 8.067 17.626 1.00 95.00 348 ALA A N 1
ATOM 2651 C CA . ALA A 1 348 ? -3.198 8.389 18.541 1.00 95.00 348 ALA A CA 1
ATOM 2652 C C . ALA A 1 348 ? -4.410 7.486 18.293 1.00 95.00 348 ALA A C 1
ATOM 2654 O O . ALA A 1 348 ? -4.720 7.160 17.152 1.00 95.00 348 ALA A O 1
ATOM 2655 N N . GLU A 1 349 ? -5.158 7.172 19.347 1.00 95.69 349 GLU A N 1
ATOM 2656 C CA . GLU A 1 349 ? -6.433 6.462 19.236 1.00 95.69 349 GLU A CA 1
ATOM 2657 C C . GLU A 1 349 ? -7.594 7.342 19.693 1.00 95.69 349 GLU A C 1
ATOM 2659 O O . GLU A 1 349 ? -7.523 8.006 20.729 1.00 95.69 349 GLU A O 1
ATOM 2664 N N . LEU A 1 350 ? -8.672 7.348 18.905 1.00 97.88 350 LEU A N 1
ATOM 2665 C CA . LEU A 1 350 ? -9.879 8.143 19.138 1.00 97.88 350 LEU A CA 1
ATOM 2666 C C . LEU A 1 350 ? -10.975 7.222 19.674 1.00 97.88 350 LEU A C 1
ATOM 2668 O O . LEU A 1 350 ? -11.604 6.506 18.901 1.00 97.88 350 LEU A O 1
ATOM 2672 N N . ILE A 1 351 ? -11.220 7.246 20.983 1.00 98.31 351 ILE A N 1
ATOM 2673 C CA . ILE A 1 351 ? -12.169 6.355 21.661 1.00 98.31 351 ILE A CA 1
ATOM 2674 C C . ILE A 1 351 ? -13.527 7.034 21.841 1.00 98.31 351 ILE A C 1
ATOM 2676 O O . ILE A 1 351 ? -13.638 8.027 22.566 1.00 98.31 351 ILE A O 1
ATOM 2680 N N . LEU A 1 352 ? -14.572 6.491 21.213 1.00 98.38 352 LEU A N 1
ATOM 2681 C CA . LEU A 1 352 ? -15.953 6.937 21.404 1.00 98.38 352 LEU A CA 1
ATOM 2682 C C . LEU A 1 352 ? -16.431 6.579 22.817 1.00 98.38 352 LEU A C 1
ATOM 2684 O O . LEU A 1 352 ? -16.282 5.446 23.269 1.00 98.38 352 LEU A O 1
ATOM 2688 N N . LEU A 1 353 ? -17.043 7.540 23.508 1.00 98.25 353 LEU A N 1
ATOM 2689 C CA . LEU A 1 353 ? -17.733 7.330 24.781 1.00 98.25 353 LEU A CA 1
ATOM 2690 C C . LEU A 1 353 ? -19.238 7.142 24.556 1.00 98.25 353 LEU A C 1
ATOM 2692 O O . LEU A 1 353 ? -19.775 7.709 23.604 1.00 98.25 353 LEU A O 1
ATOM 2696 N N . PRO A 1 354 ? -19.966 6.458 25.464 1.00 97.81 354 PRO A N 1
ATOM 2697 C CA . PRO A 1 354 ? -21.418 6.291 25.341 1.00 97.81 354 PRO A CA 1
ATOM 2698 C C . PRO A 1 354 ? -22.203 7.607 25.273 1.00 97.81 354 PRO A C 1
ATOM 2700 O O . PRO A 1 354 ? -23.313 7.632 24.753 1.00 97.81 354 PRO A O 1
ATOM 2703 N N . ASP A 1 355 ? -21.641 8.698 25.800 1.00 95.56 355 ASP A N 1
ATOM 2704 C CA . ASP A 1 355 ? -22.244 10.035 25.770 1.00 95.56 355 ASP A CA 1
ATOM 2705 C C . ASP A 1 355 ? -21.945 10.832 24.487 1.00 95.56 355 ASP A C 1
ATOM 2707 O O . ASP A 1 355 ? -22.352 11.987 24.374 1.00 95.56 355 ASP A O 1
ATOM 2711 N N . GLY A 1 356 ? -21.260 10.224 23.513 1.00 95.88 356 GLY A N 1
ATOM 2712 C CA . GLY A 1 356 ? -20.982 10.802 22.199 1.00 95.88 356 GLY A CA 1
ATOM 2713 C C . GLY A 1 356 ? -19.695 11.624 22.106 1.00 95.88 356 GLY A C 1
ATOM 2714 O O . GLY A 1 356 ? -19.340 12.056 21.010 1.00 95.88 356 GLY A O 1
ATOM 2715 N N . ARG A 1 357 ? -18.969 11.833 23.211 1.00 97.31 357 ARG A N 1
ATOM 2716 C CA . ARG A 1 357 ? -17.646 12.477 23.176 1.00 97.31 357 ARG A CA 1
ATOM 2717 C C . ARG A 1 357 ? -16.566 11.501 22.709 1.00 97.31 357 ARG A C 1
ATOM 2719 O O . ARG A 1 357 ? -16.732 10.287 22.805 1.00 97.31 357 ARG A O 1
ATOM 2726 N N . VAL A 1 358 ? -15.443 12.036 22.234 1.00 98.38 358 VAL A N 1
ATOM 2727 C CA . VAL A 1 358 ? -14.279 11.255 21.787 1.00 98.38 358 VAL A CA 1
ATOM 2728 C C . VAL A 1 358 ? -13.106 11.532 22.721 1.00 98.38 358 VAL A C 1
ATOM 2730 O O . VAL A 1 358 ? -12.767 12.688 22.961 1.00 98.38 358 VAL A O 1
ATOM 2733 N N . THR A 1 359 ? -12.474 10.491 23.254 1.00 98.06 359 THR A N 1
ATOM 2734 C CA . THR A 1 359 ? -11.247 10.612 24.055 1.00 98.06 359 THR A CA 1
ATOM 2735 C C . THR A 1 359 ? -10.053 10.231 23.191 1.00 98.06 359 THR A C 1
ATOM 2737 O O . THR A 1 359 ? -10.027 9.136 22.645 1.00 98.06 359 THR A O 1
ATOM 2740 N N . ILE A 1 360 ? -9.082 11.128 23.057 1.00 98.44 360 ILE A N 1
ATOM 2741 C CA . ILE A 1 360 ? -7.846 10.916 22.305 1.00 98.44 360 ILE A CA 1
ATOM 2742 C C . ILE A 1 360 ? -6.755 10.506 23.287 1.00 98.44 360 ILE A C 1
ATOM 2744 O O . ILE A 1 360 ? -6.435 11.258 24.213 1.00 98.44 360 ILE A O 1
ATOM 2748 N N . VAL A 1 361 ? -6.209 9.311 23.098 1.00 98.12 361 VAL A N 1
ATOM 2749 C CA . VAL A 1 361 ? -5.197 8.693 23.967 1.00 98.12 361 VAL A CA 1
ATOM 2750 C C . VAL A 1 361 ? -4.016 8.192 23.144 1.00 98.12 361 VAL A C 1
ATOM 2752 O O . VAL A 1 361 ? -4.069 8.200 21.914 1.00 98.12 361 VAL A O 1
ATOM 2755 N N . ASN A 1 362 ? -2.968 7.751 23.841 1.00 97.38 362 ASN A N 1
ATOM 2756 C CA . ASN A 1 362 ? -1.739 7.211 23.261 1.00 97.38 362 ASN A CA 1
ATOM 2757 C C . ASN A 1 362 ? -0.992 8.218 22.360 1.00 97.38 362 ASN A C 1
ATOM 2759 O O . ASN A 1 362 ? -1.408 9.374 22.182 1.00 97.38 362 ASN A O 1
ATOM 2763 N N . GLY A 1 363 ? 0.160 7.785 21.854 1.00 97.06 363 GLY A N 1
ATOM 2764 C CA . GLY A 1 363 ? 0.928 8.484 20.835 1.00 97.06 363 GLY A CA 1
ATOM 2765 C C . GLY A 1 363 ? 2.167 9.231 21.327 1.00 97.06 363 GLY A C 1
ATOM 2766 O O . GLY A 1 363 ? 2.480 9.290 22.519 1.00 97.06 363 GLY A O 1
ATOM 2767 N N . ALA A 1 364 ? 2.877 9.808 20.361 1.00 97.75 364 ALA A N 1
ATOM 2768 C CA . ALA A 1 364 ? 4.142 10.519 20.540 1.00 97.75 364 ALA A CA 1
ATOM 2769 C C . ALA A 1 364 ? 4.068 11.926 19.935 1.00 97.75 364 ALA A C 1
ATOM 2771 O O . ALA A 1 364 ? 3.401 12.112 18.916 1.00 97.75 364 ALA A O 1
ATOM 2772 N N . HIS A 1 365 ? 4.761 12.901 20.530 1.00 98.31 365 HIS A N 1
ATOM 2773 C CA . HIS A 1 365 ? 4.874 14.256 19.975 1.00 98.31 365 HIS A CA 1
ATOM 2774 C C . HIS A 1 365 ? 5.929 14.332 18.863 1.00 98.31 365 HIS A C 1
ATOM 2776 O O . HIS A 1 365 ? 5.840 15.224 18.014 1.00 98.31 365 HIS A O 1
ATOM 2782 N N . THR A 1 366 ? 6.908 13.418 18.840 1.00 98.25 366 THR A N 1
ATOM 2783 C CA . THR A 1 366 ? 7.974 13.393 17.828 1.00 98.25 366 THR A CA 1
ATOM 2784 C C . THR A 1 366 ? 8.284 11.987 17.295 1.00 98.25 366 THR A C 1
ATOM 2786 O O . THR A 1 366 ? 8.113 10.987 17.993 1.00 98.25 366 THR A O 1
ATOM 2789 N N . GLY A 1 367 ? 8.775 11.918 16.055 1.00 95.94 367 GLY A N 1
ATOM 2790 C CA . GLY A 1 367 ? 9.174 10.694 15.356 1.00 95.94 367 GLY A CA 1
ATOM 2791 C C . GLY A 1 367 ? 8.026 10.028 14.592 1.00 95.94 367 GLY A C 1
ATOM 2792 O O . GLY A 1 367 ? 7.127 10.709 14.098 1.00 95.94 367 GLY A O 1
ATOM 2793 N N . PHE A 1 368 ? 8.081 8.702 14.460 1.00 95.06 368 PHE A N 1
ATOM 2794 C CA . PHE A 1 368 ? 7.094 7.897 13.726 1.00 95.06 368 PHE A CA 1
ATOM 2795 C C . PHE A 1 368 ? 6.978 6.475 14.297 1.00 95.06 368 PHE A C 1
ATOM 2797 O O . PHE A 1 368 ? 7.775 6.062 15.142 1.00 95.06 368 PHE A O 1
ATOM 2804 N N . GLY A 1 369 ? 5.951 5.737 13.870 1.00 92.12 369 GLY A N 1
ATOM 2805 C CA . GLY A 1 369 ? 5.675 4.384 14.350 1.00 92.12 369 GLY A CA 1
ATOM 2806 C C . GLY A 1 369 ? 6.567 3.337 13.692 1.00 92.12 369 GLY A C 1
ATOM 2807 O O . GLY A 1 369 ? 6.444 3.084 12.499 1.00 92.12 369 GLY A O 1
ATOM 2808 N N . SER A 1 370 ? 7.462 2.730 14.467 1.00 90.25 370 SER A N 1
ATOM 2809 C CA . SER A 1 370 ? 8.402 1.711 13.999 1.00 90.25 370 SER A CA 1
ATOM 2810 C C . SER A 1 370 ? 9.013 0.961 15.187 1.00 90.25 370 SER A C 1
ATOM 2812 O O . SER A 1 370 ? 9.022 1.471 16.315 1.00 90.25 370 SER A O 1
ATOM 2814 N N . SER A 1 371 ? 9.537 -0.240 14.926 1.00 85.00 371 SER A N 1
ATOM 2815 C CA . SER A 1 371 ? 10.278 -1.039 15.900 1.00 85.00 371 SER A CA 1
ATOM 2816 C C . SER A 1 371 ? 11.768 -1.128 15.568 1.00 85.00 371 SER A C 1
ATOM 2818 O O . SER A 1 371 ? 12.153 -1.333 14.418 1.00 85.00 371 SER A O 1
ATOM 2820 N N . GLY A 1 372 ? 12.618 -1.090 16.596 1.00 82.50 372 GLY A N 1
ATOM 2821 C CA . GLY A 1 372 ? 14.033 -1.467 16.492 1.00 82.50 372 GLY A CA 1
ATOM 2822 C C . GLY A 1 372 ? 15.040 -0.327 16.362 1.00 82.50 372 GLY A C 1
ATOM 2823 O O . GLY A 1 372 ? 16.240 -0.595 16.391 1.00 82.50 372 GLY A O 1
ATOM 2824 N N . GLY A 1 373 ? 14.590 0.925 16.259 1.00 78.75 373 GLY A N 1
ATOM 2825 C CA . GLY A 1 373 ? 15.460 2.102 16.330 1.00 78.75 373 GLY A CA 1
ATOM 2826 C C . GLY A 1 373 ? 16.391 2.250 15.127 1.00 78.75 373 GLY A C 1
ATOM 2827 O O . GLY A 1 373 ? 17.478 2.812 15.256 1.00 78.75 373 GLY A O 1
ATOM 2828 N N . THR A 1 374 ? 16.037 1.646 13.990 1.00 79.75 374 THR A N 1
ATOM 2829 C CA . THR A 1 374 ? 16.950 1.497 12.845 1.00 79.75 374 THR A CA 1
ATOM 2830 C C . THR A 1 374 ? 16.843 2.638 11.841 1.00 79.75 374 THR A C 1
ATOM 2832 O O . THR A 1 374 ? 17.812 2.916 11.135 1.00 79.75 374 THR A O 1
ATOM 2835 N N . PHE A 1 375 ? 15.703 3.328 11.777 1.00 83.25 375 PHE A N 1
ATOM 2836 C CA . PHE A 1 375 ? 15.420 4.319 10.733 1.00 83.25 375 PHE A CA 1
ATOM 2837 C C . PHE A 1 375 ? 15.783 5.746 11.136 1.00 83.25 375 PHE A C 1
ATOM 2839 O O . PHE A 1 375 ? 15.930 6.618 10.277 1.00 83.25 375 PHE A O 1
ATOM 2846 N N . VAL A 1 376 ? 15.992 5.983 12.428 1.00 88.00 376 VAL A N 1
ATOM 2847 C CA . VAL A 1 376 ? 16.422 7.279 12.947 1.00 88.00 376 VAL A CA 1
ATOM 2848 C C . VAL A 1 376 ? 17.907 7.285 13.305 1.00 88.00 376 VAL A C 1
ATOM 2850 O O . VAL A 1 376 ? 18.479 6.282 13.723 1.00 88.00 376 VAL A O 1
ATOM 2853 N N . ARG A 1 377 ? 18.551 8.445 13.176 1.00 92.44 377 ARG A N 1
ATOM 2854 C CA . ARG A 1 377 ? 19.948 8.650 13.608 1.00 92.44 377 ARG A CA 1
ATOM 2855 C C . ARG A 1 377 ? 20.125 8.736 15.127 1.00 92.44 377 ARG A C 1
ATOM 2857 O O . ARG A 1 377 ? 21.247 8.677 15.623 1.00 92.44 377 ARG A O 1
ATOM 2864 N N . ASP A 1 378 ? 19.033 8.953 15.848 1.00 93.75 378 ASP A N 1
ATOM 2865 C CA . ASP A 1 378 ? 18.974 9.257 17.276 1.00 93.75 378 ASP A CA 1
ATOM 2866 C C . ASP A 1 378 ? 17.868 8.452 17.988 1.00 93.75 378 ASP A C 1
ATOM 2868 O O . ASP A 1 378 ? 16.935 9.043 18.539 1.00 93.75 378 ASP A O 1
ATOM 2872 N N . PRO A 1 379 ? 17.929 7.107 17.980 1.00 94.38 379 PRO A N 1
ATOM 2873 C CA . PRO A 1 379 ? 16.882 6.286 18.576 1.00 94.38 379 PRO A CA 1
ATOM 2874 C C . PRO A 1 379 ? 16.884 6.421 20.099 1.00 94.38 379 PRO A C 1
ATOM 2876 O O . PRO A 1 379 ? 17.933 6.581 20.732 1.00 94.38 379 PRO A O 1
ATOM 2879 N N . ILE A 1 380 ? 15.700 6.311 20.701 1.00 95.19 380 ILE A N 1
ATOM 2880 C CA . ILE A 1 380 ? 15.545 6.286 22.156 1.00 95.19 380 ILE A CA 1
ATOM 2881 C C . ILE A 1 380 ? 15.303 4.843 22.579 1.00 95.19 380 ILE A C 1
ATOM 2883 O O . ILE A 1 380 ? 14.204 4.311 22.424 1.00 95.19 380 ILE A O 1
ATOM 2887 N N . GLY A 1 381 ? 16.359 4.181 23.055 1.00 92.31 381 GLY A N 1
ATOM 2888 C CA . GLY A 1 381 ? 16.336 2.724 23.165 1.00 92.31 381 GLY A CA 1
ATOM 2889 C C . GLY A 1 381 ? 16.260 2.108 21.769 1.00 92.31 381 GLY A C 1
ATOM 2890 O O . GLY A 1 381 ? 17.151 2.340 20.953 1.00 92.31 381 GLY A O 1
ATOM 2891 N N . GLN A 1 382 ? 15.182 1.379 21.486 1.00 92.75 382 GLN A N 1
ATOM 2892 C CA . GLN A 1 382 ? 14.831 0.900 20.144 1.00 92.75 382 GLN A CA 1
ATOM 2893 C C . GLN A 1 382 ? 13.603 1.610 19.548 1.00 92.75 382 GLN A C 1
ATOM 2895 O O . GLN A 1 382 ? 13.041 1.145 18.562 1.00 92.75 382 GLN A O 1
ATOM 2900 N N . SER A 1 383 ? 13.175 2.738 20.116 1.00 95.06 383 SER A N 1
ATOM 2901 C CA . SER A 1 383 ? 12.078 3.530 19.557 1.00 95.06 383 SER A CA 1
ATOM 2902 C C . SER A 1 383 ? 12.572 4.540 18.522 1.00 95.06 383 SER A C 1
ATOM 2904 O O . SER A 1 383 ? 13.503 5.307 18.785 1.00 95.06 383 SER A O 1
ATOM 2906 N N . ASP A 1 384 ? 11.873 4.599 17.386 1.00 95.19 384 ASP A N 1
ATOM 2907 C CA . ASP A 1 384 ? 11.993 5.662 16.373 1.00 95.19 384 ASP A CA 1
ATOM 2908 C C . ASP A 1 384 ? 11.093 6.883 16.685 1.00 95.19 384 ASP A C 1
ATOM 2910 O O . ASP A 1 384 ? 10.993 7.827 15.899 1.00 95.19 384 ASP A O 1
ATOM 2914 N N . SER A 1 385 ? 10.446 6.888 17.854 1.00 96.62 385 SER A N 1
ATOM 2915 C CA . SER A 1 385 ? 9.632 7.993 18.376 1.00 96.62 385 SER A CA 1
ATOM 2916 C C . SER A 1 385 ? 10.029 8.381 19.799 1.00 96.62 385 SER A C 1
ATOM 2918 O O . SER A 1 385 ? 10.562 7.564 20.557 1.00 96.62 385 SER A O 1
ATOM 2920 N N . ASP A 1 386 ? 9.763 9.634 20.159 1.00 96.69 386 ASP A N 1
ATOM 2921 C CA . ASP A 1 386 ? 10.077 10.208 21.469 1.00 96.69 386 ASP A CA 1
ATOM 2922 C C . ASP A 1 386 ? 8.975 11.183 21.927 1.00 96.69 386 ASP A C 1
ATOM 2924 O O . ASP A 1 386 ? 7.985 11.400 21.227 1.00 96.69 386 ASP A O 1
ATOM 2928 N N . HIS A 1 387 ? 9.129 11.763 23.120 1.00 97.50 387 HIS A N 1
ATOM 2929 C CA . HIS A 1 387 ? 8.164 12.670 23.748 1.00 97.50 387 HIS A CA 1
ATOM 2930 C C . HIS A 1 387 ? 6.741 12.074 23.812 1.00 97.50 387 HIS A C 1
ATOM 2932 O O . HIS A 1 387 ? 5.831 12.550 23.131 1.00 97.50 387 HIS A O 1
ATOM 2938 N N . PRO A 1 388 ? 6.522 11.017 24.618 1.00 97.75 388 PRO A N 1
ATOM 2939 C CA . PRO A 1 388 ? 5.217 10.378 24.745 1.00 97.75 388 PRO A CA 1
ATOM 2940 C C . PRO A 1 388 ? 4.123 11.363 25.177 1.00 97.75 388 PRO A C 1
ATOM 2942 O O . PRO A 1 388 ? 4.312 12.181 26.082 1.00 97.75 388 PRO A O 1
ATOM 2945 N N . ALA A 1 389 ? 2.943 11.242 24.574 1.00 97.25 389 ALA A N 1
ATOM 2946 C CA . ALA A 1 389 ? 1.798 12.097 24.854 1.00 97.25 389 ALA A CA 1
ATOM 2947 C C . ALA A 1 389 ? 0.999 11.588 26.072 1.00 97.25 389 ALA A C 1
ATOM 2949 O O . ALA A 1 389 ? -0.032 10.927 25.936 1.00 97.25 389 ALA A O 1
ATOM 2950 N N . PHE A 1 390 ? 1.480 11.898 27.280 1.00 97.69 390 PHE A N 1
ATOM 2951 C CA . PHE A 1 390 ? 0.981 11.318 28.538 1.00 97.69 390 PHE A CA 1
ATOM 2952 C C . PHE A 1 390 ? -0.427 11.750 28.979 1.00 97.69 390 PHE A C 1
ATOM 2954 O O . PHE A 1 390 ? -1.085 11.019 29.724 1.00 97.69 390 PHE A O 1
ATOM 2961 N N . THR A 1 391 ? -0.886 12.941 28.591 1.00 97.62 391 THR A N 1
ATOM 2962 C CA . THR A 1 391 ? -2.185 13.481 29.028 1.00 97.62 391 THR A CA 1
ATOM 2963 C C . THR A 1 391 ? -3.210 13.289 27.916 1.00 97.62 391 THR A C 1
ATOM 2965 O O . THR A 1 391 ? -2.988 13.830 26.840 1.00 97.62 391 THR A O 1
ATOM 2968 N N . PRO A 1 392 ? -4.332 12.577 28.106 1.00 97.81 392 PRO A N 1
ATOM 2969 C CA . PRO A 1 392 ? -5.380 12.459 27.089 1.00 97.81 392 PRO A CA 1
ATOM 2970 C C . PRO A 1 392 ? -5.946 13.817 26.656 1.00 97.81 392 PRO A C 1
ATOM 2972 O O . PRO A 1 392 ? -5.797 14.809 27.369 1.00 97.81 392 PRO A O 1
ATOM 2975 N N . ALA A 1 393 ? -6.659 13.858 25.532 1.00 97.62 393 ALA A N 1
ATOM 2976 C CA . ALA A 1 393 ? -7.523 14.981 25.165 1.00 97.62 393 ALA A CA 1
ATOM 2977 C C . ALA A 1 393 ? -8.978 14.518 25.037 1.00 97.62 393 ALA A C 1
ATOM 2979 O O . ALA A 1 393 ? -9.250 13.401 24.611 1.00 97.62 393 ALA A O 1
ATOM 2980 N N . LEU A 1 394 ? -9.925 15.377 25.400 1.00 97.75 394 LEU A N 1
ATOM 2981 C CA . LEU A 1 394 ? -11.352 15.130 25.232 1.00 97.75 394 LEU A CA 1
ATOM 2982 C C . LEU A 1 394 ? -11.894 16.040 24.133 1.00 97.75 394 LEU A C 1
ATOM 2984 O O . LEU A 1 394 ? -11.668 17.250 24.165 1.00 97.75 394 LEU A O 1
ATOM 2988 N N . TYR A 1 395 ? -12.626 15.450 23.196 1.00 97.81 395 TYR A N 1
ATOM 2989 C CA . TYR A 1 395 ? -13.272 16.122 22.083 1.00 97.81 395 TYR A CA 1
ATOM 2990 C C . TYR A 1 395 ? -14.797 16.034 22.203 1.00 97.81 395 TYR A C 1
ATOM 2992 O O . TYR A 1 395 ? -15.376 14.946 22.230 1.00 97.81 395 TYR A O 1
ATOM 3000 N N . ASP A 1 396 ? -15.450 17.192 22.265 1.00 96.44 396 ASP A N 1
ATOM 3001 C CA . ASP A 1 396 ? -16.903 17.331 22.189 1.00 96.44 396 ASP A CA 1
ATOM 3002 C C . ASP A 1 396 ? -17.315 17.687 20.749 1.00 96.44 396 ASP A C 1
ATOM 3004 O O . ASP A 1 396 ? -17.126 18.835 20.323 1.00 96.44 396 ASP A O 1
ATOM 3008 N N . PRO A 1 397 ? -17.904 16.747 19.982 1.00 95.75 397 PRO A N 1
ATOM 3009 C CA . PRO A 1 397 ? -18.258 16.994 18.588 1.00 95.75 397 PRO A CA 1
ATOM 3010 C C . PRO A 1 397 ? -19.366 18.039 18.413 1.00 95.75 397 PRO A C 1
ATOM 3012 O O . PRO A 1 397 ? -19.501 18.581 17.310 1.00 95.75 397 PRO A O 1
ATOM 3015 N N . THR A 1 398 ? -20.134 18.327 19.473 1.00 93.25 398 THR A N 1
ATOM 3016 C CA . THR A 1 398 ? -21.275 19.258 19.471 1.00 93.25 398 THR A CA 1
ATOM 3017 C C . THR A 1 398 ? -20.890 20.684 19.863 1.00 93.25 398 THR A C 1
ATOM 3019 O O . THR A 1 398 ? -21.641 21.626 19.596 1.00 93.25 398 THR A O 1
ATOM 3022 N N . ALA A 1 399 ? -19.712 20.871 20.464 1.00 94.12 399 ALA A N 1
ATOM 3023 C CA . ALA A 1 399 ? -19.221 22.193 20.814 1.00 94.12 399 ALA A CA 1
ATOM 3024 C C . ALA A 1 399 ? -18.884 23.020 19.550 1.00 94.12 399 ALA A C 1
ATOM 3026 O O . ALA A 1 399 ? -18.579 22.463 18.487 1.00 94.12 399 ALA A O 1
ATOM 3027 N N . PRO A 1 400 ? -18.925 24.364 19.627 1.00 92.44 400 PRO A N 1
ATOM 3028 C CA . PRO A 1 400 ? -18.506 25.222 18.522 1.00 92.44 400 PRO A CA 1
ATOM 3029 C C . PRO A 1 400 ? -17.032 25.020 18.145 1.00 92.44 400 PRO A C 1
ATOM 3031 O O . PRO A 1 400 ? -16.207 24.692 19.000 1.00 92.44 400 PRO A O 1
ATOM 3034 N N . LEU A 1 401 ? -16.700 25.297 16.879 1.00 91.12 401 LEU A N 1
ATOM 3035 C CA . LEU A 1 401 ? -15.325 25.306 16.363 1.00 91.12 401 LEU A CA 1
ATOM 3036 C C . LEU A 1 401 ? -14.384 26.090 17.301 1.00 91.12 401 LEU A C 1
ATOM 3038 O O . LEU A 1 401 ? -14.709 27.202 17.727 1.00 91.12 401 LEU A O 1
ATOM 3042 N N . GLY A 1 402 ? -13.232 25.506 17.635 1.00 90.12 402 GLY A N 1
ATOM 3043 C CA . GLY A 1 402 ? -12.243 26.093 18.547 1.00 90.12 402 GLY A CA 1
ATOM 3044 C C . GLY A 1 402 ? -12.571 25.944 20.038 1.00 90.12 402 GLY A C 1
ATOM 3045 O O . GLY A 1 402 ? -11.840 26.459 20.884 1.00 90.12 402 GLY A O 1
ATOM 3046 N N . ARG A 1 403 ? -13.668 25.260 20.388 1.00 94.00 403 ARG A N 1
ATOM 3047 C CA . ARG A 1 403 ? -14.057 24.927 21.774 1.00 94.00 403 ARG A CA 1
ATOM 3048 C C . ARG A 1 403 ? -14.291 23.433 21.992 1.00 94.00 403 ARG A C 1
ATOM 3050 O O . ARG A 1 403 ? -14.782 23.054 23.049 1.00 94.00 403 ARG A O 1
ATOM 3057 N N . ARG A 1 404 ? -13.957 22.601 21.003 1.00 96.31 404 ARG A N 1
ATOM 3058 C CA . ARG A 1 404 ? -14.220 21.159 21.033 1.00 96.31 404 ARG A CA 1
ATOM 3059 C C . ARG A 1 404 ? -13.208 20.374 21.857 1.00 96.31 404 ARG A C 1
ATOM 3061 O O . ARG A 1 404 ? -13.585 19.361 22.426 1.00 96.31 404 ARG A O 1
ATOM 3068 N N . PHE A 1 405 ? -11.964 20.844 21.956 1.00 97.44 405 PHE A N 1
ATOM 3069 C CA . PHE A 1 405 ? -10.904 20.167 22.704 1.00 97.44 405 PHE A CA 1
ATOM 3070 C C . PHE A 1 405 ? -10.744 20.693 24.130 1.00 97.44 405 PHE A C 1
ATOM 3072 O O . PHE A 1 405 ? -10.779 21.901 24.370 1.00 97.44 405 PHE A O 1
ATOM 3079 N N . THR A 1 406 ? -10.476 19.785 25.066 1.00 94.44 406 THR A N 1
ATOM 3080 C CA . THR A 1 406 ? -10.003 20.114 26.413 1.00 94.44 406 THR A CA 1
ATOM 3081 C C . THR A 1 406 ? -9.096 19.017 26.970 1.00 94.44 406 THR A C 1
ATOM 3083 O O . THR A 1 406 ? -9.307 17.836 26.702 1.00 94.44 406 THR A O 1
ATOM 3086 N N . GLN A 1 407 ? -8.100 19.407 27.769 1.00 95.38 407 GLN A N 1
ATOM 3087 C CA . GLN A 1 407 ? -7.369 18.502 28.670 1.00 95.38 407 GLN A CA 1
ATOM 3088 C C . GLN A 1 407 ? -7.678 18.786 30.147 1.00 95.38 407 GLN A C 1
ATOM 3090 O O . GLN A 1 407 ? -7.101 18.182 31.049 1.00 95.38 407 GLN A O 1
ATOM 3095 N N . GLU A 1 408 ? -8.586 19.726 30.422 1.00 91.38 408 GLU A N 1
ATOM 3096 C CA . GLU A 1 408 ? -8.904 20.140 31.783 1.00 91.38 408 GLU A CA 1
ATOM 3097 C C . GLU A 1 408 ? -9.501 18.974 32.581 1.00 91.38 408 GLU A C 1
ATOM 3099 O O . GLU A 1 408 ? -10.520 18.390 32.210 1.00 91.38 408 GLU A O 1
ATOM 3104 N N . GLY A 1 409 ? -8.857 18.643 33.702 1.00 89.88 409 GLY A N 1
ATOM 3105 C CA . GLY A 1 409 ? -9.300 17.575 34.596 1.00 89.88 409 GLY A CA 1
ATOM 3106 C C . GLY A 1 409 ? -9.030 16.154 34.094 1.00 89.88 409 GLY A C 1
ATOM 3107 O O . GLY A 1 409 ? -9.489 15.220 34.751 1.00 89.88 409 GLY A O 1
ATOM 3108 N N . LEU A 1 410 ? -8.309 15.975 32.978 1.00 96.50 410 LEU A N 1
ATOM 3109 C CA . LEU A 1 410 ? -7.822 14.668 32.527 1.00 96.50 410 LEU A CA 1
ATOM 3110 C C . LEU A 1 410 ? -6.506 14.309 33.246 1.00 96.50 410 LEU A C 1
ATOM 3112 O O . LEU A 1 410 ? -5.638 15.171 33.391 1.00 96.50 410 LEU A O 1
ATOM 3116 N N . PRO A 1 411 ? -6.345 13.062 33.722 1.00 97.06 411 PRO A N 1
ATOM 3117 C CA . PRO A 1 411 ? -5.129 12.618 34.397 1.00 97.06 411 PRO A CA 1
ATOM 3118 C C . PRO A 1 411 ? -3.983 12.383 33.405 1.00 97.06 411 PRO A C 1
ATOM 3120 O O . PRO A 1 411 ? -4.210 11.977 32.269 1.00 97.06 411 PRO A O 1
ATOM 3123 N N . THR A 1 412 ? -2.750 12.574 33.865 1.00 96.81 412 THR A N 1
ATOM 3124 C CA . THR A 1 412 ? -1.523 12.270 33.115 1.00 96.81 412 THR A CA 1
ATOM 3125 C C . THR A 1 412 ? -1.025 10.874 33.498 1.00 96.81 412 THR A C 1
ATOM 3127 O O . THR A 1 412 ? -0.921 10.573 34.688 1.00 96.81 412 THR A O 1
ATOM 3130 N N . SER A 1 413 ? -0.738 10.024 32.510 1.00 97.00 413 SER A N 1
ATOM 3131 C CA . SER A 1 413 ? -0.106 8.716 32.732 1.00 97.00 413 SER A CA 1
ATOM 3132 C C . SER A 1 413 ? 1.397 8.861 33.003 1.00 97.00 413 SER A C 1
ATOM 3134 O O . SER A 1 413 ? 2.021 9.837 32.596 1.00 97.00 413 SER A O 1
ATOM 3136 N N . GLU A 1 414 ? 1.995 7.871 33.662 1.00 95.69 414 GLU A N 1
ATOM 3137 C CA . GLU A 1 414 ? 3.455 7.726 33.774 1.00 95.69 414 GLU A CA 1
ATOM 3138 C C . GLU A 1 414 ? 4.009 6.669 32.797 1.00 95.69 414 GLU A C 1
ATOM 3140 O O . GLU A 1 414 ? 5.215 6.418 32.767 1.00 95.69 414 GLU A O 1
ATOM 3145 N N . ILE A 1 415 ? 3.140 6.028 32.006 1.00 97.62 415 ILE A N 1
ATOM 3146 C CA . ILE A 1 415 ? 3.493 4.953 31.077 1.00 97.62 415 ILE A CA 1
ATOM 3147 C C . ILE A 1 415 ? 3.509 5.488 29.636 1.00 97.62 415 ILE A C 1
ATOM 3149 O O . ILE A 1 415 ? 2.494 5.989 29.151 1.00 97.62 415 ILE A O 1
ATOM 3153 N N . PRO A 1 416 ? 4.633 5.358 28.911 1.00 96.81 416 PRO A N 1
ATOM 3154 C CA . PRO A 1 416 ? 4.711 5.742 27.508 1.00 96.81 416 PRO A CA 1
ATOM 3155 C C . PRO A 1 416 ? 3.954 4.741 26.618 1.00 96.81 416 PRO A C 1
ATOM 3157 O O . PRO A 1 416 ? 4.329 3.573 26.494 1.00 96.81 416 PRO A O 1
ATOM 3160 N N . ARG A 1 417 ? 2.883 5.203 25.966 1.00 97.38 417 ARG A N 1
ATOM 3161 C CA . ARG A 1 417 ? 2.081 4.419 25.010 1.00 97.38 417 ARG A CA 1
ATOM 3162 C C . ARG A 1 417 ? 2.430 4.842 23.576 1.00 97.38 417 ARG A C 1
ATOM 3164 O O . ARG A 1 417 ? 1.749 5.672 22.982 1.00 97.38 417 ARG A O 1
ATOM 3171 N N . LEU A 1 418 ? 3.551 4.317 23.079 1.00 96.62 418 LEU A N 1
ATOM 3172 C CA . LEU A 1 418 ? 4.110 4.579 21.745 1.00 96.62 418 LEU A CA 1
ATOM 3173 C C . LEU A 1 418 ? 3.663 3.500 20.736 1.00 96.62 418 LEU A C 1
ATOM 3175 O O . LEU A 1 418 ? 2.554 2.975 20.836 1.00 96.62 418 LEU A O 1
ATOM 3179 N N . TYR A 1 419 ? 4.519 3.155 19.773 1.00 96.62 419 TYR A N 1
ATOM 3180 C CA . TYR A 1 419 ? 4.267 2.127 18.765 1.00 96.62 419 TYR A CA 1
ATOM 3181 C C . TYR A 1 419 ? 3.873 0.774 19.379 1.00 96.62 419 TYR A C 1
ATOM 3183 O O . TYR A 1 419 ? 4.419 0.366 20.404 1.00 96.62 419 TYR A O 1
ATOM 3191 N N . HIS A 1 420 ? 2.899 0.093 18.769 1.00 96.50 420 HIS A N 1
ATOM 3192 C CA . HIS A 1 420 ? 2.229 -1.095 19.322 1.00 96.50 420 HIS A CA 1
ATOM 3193 C C . HIS A 1 420 ? 1.480 -0.865 20.657 1.00 96.50 420 HIS A C 1
ATOM 3195 O O . HIS A 1 420 ? 1.344 -1.788 21.458 1.00 96.50 420 HIS A O 1
ATOM 3201 N N . SER A 1 421 ? 1.005 0.354 20.938 1.00 97.31 421 SER A N 1
ATOM 3202 C CA . SER A 1 421 ? -0.024 0.569 21.970 1.00 97.31 421 SER A CA 1
ATOM 3203 C C . SER A 1 421 ? -1.434 0.420 21.403 1.00 97.31 421 SER A C 1
ATOM 3205 O O . SER A 1 421 ? -1.659 0.620 20.209 1.00 97.31 421 SER A O 1
ATOM 3207 N N . THR A 1 422 ? -2.373 0.054 22.276 1.00 97.56 422 THR A N 1
ATOM 3208 C CA . THR A 1 422 ? -3.798 -0.089 21.953 1.00 97.56 422 THR A CA 1
ATOM 3209 C C . THR A 1 422 ? -4.678 0.443 23.074 1.00 97.56 422 THR A C 1
ATOM 3211 O O . THR A 1 422 ? -4.266 0.557 24.239 1.00 97.56 422 THR A O 1
ATOM 3214 N N . SER A 1 423 ? -5.926 0.750 22.732 1.00 97.75 423 SER A N 1
ATOM 3215 C CA . SER A 1 423 ? -6.940 1.161 23.686 1.00 97.75 423 SER A CA 1
ATOM 3216 C C . SER A 1 423 ? -8.346 0.843 23.197 1.00 97.75 423 SER A C 1
ATOM 3218 O O . SER A 1 423 ? -8.633 0.796 22.006 1.00 97.75 423 SER A O 1
ATOM 3220 N N . SER A 1 424 ? -9.259 0.593 24.134 1.00 97.88 424 SER A N 1
ATOM 3221 C CA . SER A 1 424 ? -10.663 0.353 23.793 1.00 97.88 424 SER A CA 1
ATOM 3222 C C . SER A 1 424 ? -11.595 0.707 24.945 1.00 97.88 424 SER A C 1
ATOM 3224 O O . SER A 1 424 ? -11.223 0.644 26.125 1.00 97.88 424 SER A O 1
ATOM 3226 N N . LEU A 1 425 ? -12.826 1.094 24.607 1.00 98.25 425 LEU A N 1
ATOM 3227 C CA . LEU A 1 425 ? -13.895 1.248 25.583 1.00 98.25 425 LEU A CA 1
ATOM 3228 C C . LEU A 1 425 ? -14.297 -0.134 26.107 1.00 98.25 425 LEU A C 1
ATOM 3230 O O . LEU A 1 425 ? -14.392 -1.108 25.374 1.00 98.25 425 LEU A O 1
ATOM 3234 N N . THR A 1 426 ? -14.561 -0.220 27.402 1.00 98.06 426 THR A N 1
ATOM 3235 C CA . THR A 1 426 ? -14.981 -1.467 28.048 1.00 98.06 426 THR A CA 1
ATOM 3236 C C . THR A 1 426 ? -16.496 -1.479 28.263 1.00 98.06 426 THR A C 1
ATOM 3238 O O . THR A 1 426 ? -17.110 -0.414 28.377 1.00 98.06 426 THR A O 1
ATOM 3241 N N . PRO A 1 427 ? -17.117 -2.655 28.462 1.00 98.00 427 PRO A N 1
ATOM 3242 C CA . PRO A 1 427 ? -18.538 -2.763 28.806 1.00 98.00 427 PRO A CA 1
ATOM 3243 C C . PRO A 1 427 ? -18.899 -1.992 30.086 1.00 98.00 427 PRO A C 1
ATOM 3245 O O . PRO A 1 427 ? -20.009 -1.493 30.248 1.00 98.00 427 PRO A O 1
ATOM 3248 N N . ASN A 1 428 ? -17.938 -1.811 30.997 1.00 96.81 428 ASN A N 1
ATOM 3249 C CA . ASN A 1 428 ? -18.135 -1.009 32.199 1.00 96.81 428 ASN A CA 1
ATOM 3250 C C . ASN A 1 428 ? -18.158 0.510 31.936 1.00 96.81 428 ASN A C 1
ATOM 3252 O O . ASN A 1 428 ? -18.517 1.262 32.836 1.00 96.81 428 ASN A O 1
ATOM 3256 N N . GLY A 1 429 ? -17.799 0.983 30.743 1.00 96.62 429 GLY A N 1
ATOM 3257 C CA . GLY A 1 429 ? -17.723 2.406 30.403 1.00 96.62 429 GLY A CA 1
ATOM 3258 C C . GLY A 1 429 ? -16.385 3.072 30.749 1.00 96.62 429 GLY A C 1
ATOM 3259 O O . GLY A 1 429 ? -16.264 4.285 30.607 1.00 96.62 429 GLY A O 1
ATOM 3260 N N . THR A 1 430 ? -15.382 2.315 31.199 1.00 97.44 430 THR A N 1
ATOM 3261 C CA . THR A 1 430 ? -13.986 2.781 31.336 1.00 97.44 430 THR A CA 1
ATOM 3262 C C . THR A 1 430 ? -13.200 2.518 30.055 1.00 97.44 430 THR A C 1
ATOM 3264 O O . THR A 1 430 ? -13.559 1.604 29.315 1.00 97.44 430 THR A O 1
ATOM 3267 N N . ILE A 1 431 ? -12.115 3.249 29.818 1.00 98.56 431 ILE A N 1
ATOM 3268 C CA . ILE A 1 431 ? -11.195 3.026 28.697 1.00 98.56 431 ILE A CA 1
ATOM 3269 C C . ILE A 1 431 ? -10.000 2.210 29.202 1.00 98.56 431 ILE A C 1
ATOM 3271 O O . ILE A 1 431 ? -9.373 2.585 30.193 1.00 98.56 431 ILE A O 1
ATOM 3275 N N . LEU A 1 432 ? -9.704 1.095 28.537 1.00 98.56 432 LEU A N 1
ATOM 3276 C CA . LEU A 1 432 ? -8.497 0.298 28.751 1.00 98.56 432 LEU A CA 1
ATOM 3277 C C . LEU A 1 432 ? -7.353 0.883 27.915 1.00 98.56 432 LEU A C 1
ATOM 3279 O O . LEU A 1 432 ? -7.544 1.094 26.723 1.00 98.56 432 LEU A O 1
ATOM 3283 N N . LEU A 1 433 ? -6.189 1.108 28.527 1.00 98.50 433 LEU A N 1
ATOM 3284 C CA . LEU A 1 433 ? -4.933 1.474 27.862 1.00 98.50 433 LEU A CA 1
ATOM 3285 C C . LEU A 1 433 ? -3.915 0.339 28.051 1.00 98.50 433 LEU A C 1
ATOM 3287 O O . LEU A 1 433 ? -3.682 -0.100 29.186 1.00 98.50 433 LEU A O 1
ATOM 3291 N N . ALA A 1 434 ? -3.322 -0.136 26.955 1.00 98.00 434 ALA A N 1
ATOM 3292 C CA . ALA A 1 434 ? -2.428 -1.294 26.933 1.00 98.00 434 ALA A CA 1
ATOM 3293 C C . ALA A 1 434 ? -1.272 -1.122 25.910 1.00 98.00 434 ALA A C 1
ATOM 3295 O O . ALA A 1 434 ? -1.261 -0.170 25.129 1.00 98.00 434 ALA A O 1
ATOM 3296 N N . GLY A 1 435 ? -0.252 -1.993 25.951 1.00 96.19 435 GLY A N 1
ATOM 3297 C CA . GLY A 1 435 ? 0.998 -1.836 25.173 1.00 96.19 435 GLY A CA 1
ATOM 3298 C C . GLY A 1 435 ? 1.922 -0.767 25.775 1.00 96.19 435 GLY A C 1
ATOM 3299 O O . GLY A 1 435 ? 1.688 -0.281 26.863 1.00 96.19 435 GLY A O 1
ATOM 3300 N N . SER A 1 436 ? 3.011 -0.295 25.203 1.00 95.81 436 SER A N 1
ATOM 3301 C CA . SER A 1 436 ? 3.547 -0.372 23.860 1.00 95.81 436 SER A CA 1
ATOM 3302 C C . SER A 1 436 ? 4.684 -1.392 23.740 1.00 95.81 436 SER A C 1
ATOM 3304 O O . SER A 1 436 ? 5.160 -1.942 24.735 1.00 95.81 436 SER A O 1
ATOM 3306 N N . ASN A 1 437 ? 5.140 -1.632 22.513 1.00 95.81 437 ASN A N 1
ATOM 3307 C CA . ASN A 1 437 ? 6.354 -2.399 22.261 1.00 95.81 437 ASN A CA 1
ATOM 3308 C C . ASN A 1 437 ? 7.098 -1.867 21.026 1.00 95.81 437 ASN A C 1
ATOM 3310 O O . ASN A 1 437 ? 7.029 -2.475 19.956 1.00 95.81 437 ASN A O 1
ATOM 3314 N N . PRO A 1 438 ? 7.843 -0.756 21.153 1.00 94.38 438 PRO A N 1
ATOM 3315 C CA . PRO A 1 438 ? 8.667 -0.234 20.064 1.00 94.38 438 PRO A CA 1
ATOM 3316 C C . PRO A 1 438 ? 9.952 -1.057 19.829 1.00 94.38 438 PRO A C 1
ATOM 3318 O O . PRO A 1 438 ? 10.807 -0.662 19.048 1.00 94.38 438 PRO A O 1
ATOM 3321 N N . ASN A 1 439 ? 10.129 -2.202 20.489 1.00 92.44 439 ASN A N 1
ATOM 3322 C CA . ASN A 1 439 ? 11.365 -2.984 20.438 1.00 92.44 439 ASN A CA 1
ATOM 3323 C C . ASN A 1 439 ? 11.271 -4.111 19.397 1.00 92.44 439 ASN A C 1
ATOM 3325 O O . ASN A 1 439 ? 10.174 -4.481 18.978 1.00 92.44 439 ASN A O 1
ATOM 3329 N N . LEU A 1 440 ? 12.406 -4.686 18.977 1.00 87.69 440 LEU A N 1
ATOM 3330 C CA . LEU A 1 440 ? 12.435 -5.875 18.107 1.00 87.69 440 LEU A CA 1
ATOM 3331 C C . LEU A 1 440 ? 12.031 -7.152 18.848 1.00 87.69 440 LEU A C 1
ATOM 3333 O O . LEU A 1 440 ? 11.361 -7.997 18.269 1.00 87.69 440 LEU A O 1
ATOM 3337 N N . ASP A 1 441 ? 12.348 -7.255 20.132 1.00 89.94 441 ASP A N 1
ATOM 3338 C CA . ASP A 1 441 ? 12.023 -8.374 21.029 1.00 89.94 441 ASP A CA 1
ATOM 3339 C C . ASP A 1 441 ? 11.733 -7.814 22.433 1.00 89.94 441 ASP A C 1
ATOM 3341 O O . ASP A 1 441 ? 11.766 -6.593 22.624 1.00 89.94 441 ASP A O 1
ATOM 3345 N N . VAL A 1 442 ? 11.468 -8.681 23.411 1.00 92.12 442 VAL A N 1
ATOM 3346 C CA . VAL A 1 442 ? 11.160 -8.275 24.783 1.00 92.12 442 VAL A CA 1
ATOM 3347 C C . VAL A 1 442 ? 12.340 -7.562 25.418 1.00 92.12 442 VAL A C 1
ATOM 3349 O O . VAL A 1 442 ? 13.440 -8.104 25.525 1.00 92.12 442 VAL A O 1
ATOM 3352 N N . GLU A 1 443 ? 12.081 -6.359 25.919 1.00 92.94 443 GLU A N 1
ATOM 3353 C CA . GLU A 1 443 ? 13.139 -5.468 26.361 1.00 92.94 443 GLU A CA 1
ATOM 3354 C C . GLU A 1 443 ? 12.741 -4.624 27.580 1.00 92.94 443 GLU A C 1
ATOM 3356 O O . GLU A 1 443 ? 11.563 -4.385 27.846 1.00 92.94 443 GLU A O 1
ATOM 3361 N N . THR A 1 444 ? 13.739 -4.197 28.361 1.00 92.62 444 THR A N 1
ATOM 3362 C CA . THR A 1 444 ? 13.553 -3.562 29.681 1.00 92.62 444 THR A CA 1
ATOM 3363 C C . THR A 1 444 ? 14.178 -2.172 29.807 1.00 92.62 444 THR A C 1
ATOM 3365 O O . THR A 1 444 ? 14.031 -1.532 30.852 1.00 92.62 444 THR A O 1
ATOM 3368 N N . HIS A 1 445 ? 14.883 -1.693 28.777 1.00 89.56 445 HIS A N 1
ATOM 3369 C CA . HIS A 1 445 ? 15.420 -0.332 28.754 1.00 89.56 445 HIS A CA 1
ATOM 3370 C C . HIS A 1 445 ? 14.332 0.727 28.500 1.00 89.56 445 HIS A C 1
ATOM 3372 O O . HIS A 1 445 ? 13.144 0.423 28.503 1.00 89.56 445 HIS A O 1
ATOM 3378 N N . LEU A 1 446 ? 14.724 2.002 28.369 1.00 91.50 446 LEU A N 1
ATOM 3379 C CA . LEU A 1 446 ? 13.786 3.114 28.173 1.00 91.50 446 LEU A CA 1
ATOM 3380 C C . LEU A 1 446 ? 12.860 2.850 26.973 1.00 91.50 446 LEU A C 1
ATOM 3382 O O . LEU A 1 446 ? 13.343 2.525 25.897 1.00 91.50 446 LEU A O 1
ATOM 3386 N N . TYR A 1 447 ? 11.552 3.014 27.190 1.00 95.12 447 TYR A N 1
ATOM 3387 C CA . TYR A 1 447 ? 10.480 2.493 26.326 1.00 95.12 447 TYR A CA 1
ATOM 3388 C C . TYR A 1 447 ? 10.474 0.952 26.253 1.00 95.12 447 TYR A C 1
ATOM 3390 O O . TYR A 1 447 ? 10.598 0.370 25.174 1.00 95.12 447 TYR A O 1
ATOM 3398 N N . PRO A 1 448 ? 10.334 0.280 27.417 1.00 95.44 448 PRO A N 1
ATOM 3399 C CA . PRO A 1 448 ? 10.379 -1.176 27.496 1.00 95.44 448 PRO A CA 1
ATOM 3400 C C . PRO A 1 448 ? 9.153 -1.798 26.829 1.00 95.44 448 PRO A C 1
ATOM 3402 O O . PRO A 1 448 ? 8.147 -1.124 26.599 1.00 95.44 448 PRO A O 1
ATOM 3405 N N . THR A 1 449 ? 9.200 -3.109 26.602 1.00 96.50 449 THR A N 1
ATOM 3406 C CA . THR A 1 449 ? 7.990 -3.875 26.298 1.00 96.50 449 THR A CA 1
ATOM 3407 C C . THR A 1 449 ? 7.031 -3.764 27.480 1.00 96.50 449 THR A C 1
ATOM 3409 O O . THR A 1 449 ? 7.323 -4.221 28.588 1.00 96.50 449 THR A O 1
ATOM 3412 N N . GLU A 1 450 ? 5.897 -3.107 27.259 1.00 96.94 450 GLU A N 1
ATOM 3413 C CA . GLU A 1 450 ? 4.981 -2.717 28.318 1.00 96.94 450 GLU A CA 1
ATOM 3414 C C . GLU A 1 450 ? 3.744 -3.610 28.339 1.00 96.94 450 GLU A C 1
ATOM 3416 O O . GLU A 1 450 ? 2.992 -3.741 27.372 1.00 96.94 450 GLU A O 1
ATOM 3421 N N . TYR A 1 451 ? 3.518 -4.198 29.505 1.00 97.56 451 TYR A N 1
ATOM 3422 C CA . TYR A 1 451 ? 2.442 -5.148 29.742 1.00 97.56 451 TYR A CA 1
ATOM 3423 C C . TYR A 1 451 ? 1.449 -4.661 30.803 1.00 97.56 451 TYR A C 1
ATOM 3425 O O . TYR A 1 451 ? 0.407 -5.287 31.016 1.00 97.56 451 TYR A O 1
ATOM 3433 N N . ARG A 1 452 ? 1.773 -3.586 31.534 1.00 97.94 452 ARG A N 1
ATOM 3434 C CA . ARG A 1 452 ? 0.903 -3.025 32.570 1.00 97.94 452 ARG A CA 1
ATOM 3435 C C . ARG A 1 452 ? -0.293 -2.354 31.921 1.00 97.94 452 ARG A C 1
ATOM 3437 O O . ARG A 1 452 ? -0.185 -1.627 30.931 1.00 97.94 452 ARG A O 1
ATOM 3444 N N . LEU A 1 453 ? -1.443 -2.557 32.541 1.00 98.31 453 LEU A N 1
ATOM 3445 C CA . LEU A 1 453 ? -2.710 -2.015 32.076 1.00 98.31 453 LEU A CA 1
ATOM 3446 C C . LEU A 1 453 ? -3.077 -0.768 32.874 1.00 98.31 453 LEU A C 1
ATOM 3448 O O . LEU A 1 453 ? -2.880 -0.724 34.091 1.00 98.31 453 LEU A O 1
ATOM 3452 N N . GLU A 1 454 ? -3.653 0.220 32.198 1.00 98.44 454 GLU A N 1
ATOM 3453 C CA . GLU A 1 454 ? -4.275 1.374 32.845 1.00 98.44 454 GLU A CA 1
ATOM 3454 C C . GLU A 1 454 ? -5.752 1.501 32.464 1.00 98.44 454 GLU A C 1
ATOM 3456 O O . GLU A 1 454 ? -6.172 1.135 31.368 1.00 98.44 454 GLU A O 1
ATOM 3461 N N . TRP A 1 455 ? -6.546 2.032 33.393 1.00 98.00 455 TRP A N 1
ATOM 3462 C CA . TRP A 1 455 ? -7.993 2.183 33.269 1.00 98.00 455 TRP A CA 1
ATOM 3463 C C . TRP A 1 455 ? -8.362 3.649 33.448 1.00 98.00 455 TRP A C 1
ATOM 3465 O O . TRP A 1 455 ? -8.390 4.159 34.572 1.00 98.00 455 TRP A O 1
ATOM 3475 N N . LEU A 1 456 ? -8.644 4.327 32.339 1.00 98.44 456 LEU A N 1
ATOM 3476 C CA . LEU A 1 456 ? -9.095 5.712 32.335 1.00 98.44 456 LEU A CA 1
ATOM 3477 C C . LEU A 1 456 ? -10.618 5.746 32.524 1.00 98.44 456 LEU A C 1
ATOM 3479 O O . LEU A 1 456 ? -11.385 5.210 31.725 1.00 98.44 456 LEU A O 1
ATOM 3483 N N . SER A 1 457 ? -11.062 6.359 33.617 1.00 97.62 457 SER A N 1
ATOM 3484 C CA . SER A 1 457 ? -12.461 6.397 34.041 1.00 97.62 457 SER A CA 1
ATOM 3485 C C . SER A 1 457 ? -13.065 7.783 33.816 1.00 97.62 457 SER A C 1
ATOM 3487 O O . SER A 1 457 ? -12.621 8.745 34.452 1.00 97.62 457 SER A O 1
ATOM 3489 N N . PRO A 1 458 ? -14.101 7.899 32.968 1.00 96.88 458 PRO A N 1
ATOM 3490 C CA . PRO A 1 458 ? -14.823 9.153 32.786 1.00 96.88 458 PRO A CA 1
ATOM 3491 C C . PRO A 1 458 ? -15.620 9.572 34.033 1.00 96.88 458 PRO A C 1
ATOM 3493 O O . PRO A 1 458 ? -15.980 8.720 34.852 1.00 96.88 458 PRO A O 1
ATOM 3496 N N . PRO A 1 459 ? -15.988 10.862 34.176 1.00 95.25 459 PRO A N 1
ATOM 3497 C CA . PRO A 1 459 ? -16.679 11.383 35.358 1.00 95.25 459 PRO A CA 1
ATOM 3498 C C . PRO A 1 459 ? -17.993 10.678 35.702 1.00 95.25 459 PRO A C 1
ATOM 3500 O O . PRO A 1 459 ? -18.386 10.632 36.870 1.00 95.25 459 PRO A O 1
ATOM 3503 N N . TYR A 1 460 ? -18.676 10.112 34.702 1.00 95.69 460 TYR A N 1
ATOM 3504 C CA . TYR A 1 460 ? -19.908 9.358 34.919 1.00 95.69 460 TYR A CA 1
ATOM 3505 C C . TYR A 1 460 ? -19.707 8.099 35.777 1.00 95.69 460 TYR A C 1
ATOM 3507 O O . TYR A 1 460 ? -20.662 7.625 36.387 1.00 95.69 460 TYR A O 1
ATOM 3515 N N . MET A 1 461 ? -18.477 7.588 35.902 1.00 95.81 461 MET A N 1
ATOM 3516 C CA . MET A 1 461 ? -18.173 6.410 36.722 1.00 95.81 461 MET A CA 1
ATOM 3517 C C . MET A 1 461 ? -18.362 6.670 38.222 1.00 95.81 461 MET A C 1
ATOM 3519 O O . MET A 1 461 ? -18.570 5.731 38.986 1.00 95.81 461 MET A O 1
ATOM 3523 N N . GLY A 1 462 ? -18.327 7.938 38.649 1.00 94.00 462 GLY A N 1
ATOM 3524 C CA . GLY A 1 462 ? -18.572 8.357 40.032 1.00 94.00 462 GLY A CA 1
ATOM 3525 C C . GLY A 1 462 ? -20.029 8.723 40.345 1.00 94.00 462 GLY A C 1
ATOM 3526 O O . GLY A 1 462 ? -20.291 9.286 41.410 1.00 94.00 462 GLY A O 1
ATOM 3527 N N . LYS A 1 463 ? -20.974 8.484 39.426 1.00 94.31 463 LYS A N 1
ATOM 3528 C CA . LYS A 1 463 ? -22.400 8.826 39.582 1.00 94.31 463 LYS A CA 1
ATOM 3529 C C . LYS A 1 463 ? -23.258 7.569 39.781 1.00 94.31 463 LYS A C 1
ATOM 3531 O O . LYS A 1 463 ? -22.835 6.488 39.381 1.00 94.31 463 LYS A O 1
ATOM 3536 N N . PRO A 1 464 ? -24.467 7.677 40.367 1.00 95.44 464 PRO A N 1
ATOM 3537 C CA . PRO A 1 464 ? -25.451 6.597 40.307 1.00 95.44 464 PRO A CA 1
ATOM 3538 C C . PRO A 1 464 ? -25.787 6.281 38.846 1.00 95.44 464 PRO A C 1
ATOM 3540 O O . PRO A 1 464 ? -26.156 7.183 38.097 1.00 95.44 464 PRO A O 1
ATOM 3543 N N . ARG A 1 465 ? -25.635 5.018 38.442 1.00 96.75 465 ARG A N 1
ATOM 3544 C CA . ARG A 1 465 ? -25.794 4.575 37.050 1.00 96.75 465 ARG A CA 1
ATOM 3545 C C . ARG A 1 465 ? -27.137 3.872 36.858 1.00 96.75 465 ARG A C 1
ATOM 3547 O O . ARG A 1 465 ? -27.551 3.155 37.771 1.00 96.75 465 ARG A O 1
ATOM 3554 N N . PRO A 1 466 ? -27.798 4.033 35.700 1.00 97.62 466 PRO A N 1
ATOM 3555 C CA . PRO A 1 466 ? -28.979 3.242 35.382 1.00 97.62 466 PRO A CA 1
ATOM 3556 C C . PRO A 1 466 ? -28.620 1.760 35.218 1.00 97.62 466 PRO A C 1
ATOM 3558 O O . PRO A 1 466 ? -27.499 1.411 34.837 1.00 97.62 466 PRO A O 1
ATOM 3561 N N . THR A 1 467 ? -29.587 0.884 35.477 1.00 98.19 467 THR A N 1
ATOM 3562 C CA . THR A 1 467 ? -29.491 -0.551 35.176 1.00 98.19 467 THR A CA 1
ATOM 3563 C C . THR A 1 467 ? -30.714 -1.004 34.392 1.00 98.19 467 THR A C 1
ATOM 3565 O O . THR A 1 467 ? -31.732 -0.312 34.355 1.00 98.19 467 THR A O 1
ATOM 3568 N N . TYR A 1 468 ? -30.614 -2.145 33.718 1.00 98.12 468 TYR A N 1
ATOM 3569 C CA . TYR A 1 468 ? -31.727 -2.697 32.960 1.00 98.12 468 TYR A CA 1
ATOM 3570 C C . TYR A 1 468 ? -31.678 -4.223 32.923 1.00 98.12 468 TYR A C 1
ATOM 3572 O O . TYR A 1 468 ? -30.616 -4.827 33.069 1.00 98.12 468 TYR A O 1
ATOM 3580 N N . THR A 1 469 ? -32.837 -4.853 32.724 1.00 97.88 469 THR A N 1
ATOM 3581 C CA . THR A 1 469 ? -32.960 -6.311 32.579 1.00 97.88 469 THR A CA 1
ATOM 3582 C C . THR A 1 469 ? -33.965 -6.672 31.491 1.00 97.88 469 THR A C 1
ATOM 3584 O O . THR A 1 469 ? -34.873 -5.905 31.182 1.00 97.88 469 THR A O 1
ATOM 3587 N N . GLY A 1 470 ? -33.807 -7.855 30.893 1.00 96.19 470 GLY A N 1
ATOM 3588 C CA . GLY A 1 470 ? -34.694 -8.325 29.824 1.00 96.19 470 GLY A CA 1
ATOM 3589 C C . GLY A 1 470 ? -34.275 -7.907 28.412 1.00 96.19 470 GLY A C 1
ATOM 3590 O O . GLY A 1 470 ? -35.065 -8.072 27.485 1.00 96.19 470 GLY A O 1
ATOM 3591 N N . LEU A 1 471 ? -33.046 -7.408 28.225 1.00 97.31 471 LEU A N 1
ATOM 3592 C CA . LEU A 1 471 ? -32.482 -7.208 26.889 1.00 97.31 471 LEU A CA 1
ATOM 3593 C C . LEU A 1 471 ? -32.403 -8.566 26.159 1.00 97.31 471 LEU A C 1
ATOM 3595 O O . LEU A 1 471 ? -31.830 -9.517 26.701 1.00 97.31 471 LEU A O 1
ATOM 3599 N N . PRO A 1 472 ? -32.975 -8.699 24.951 1.00 96.88 472 PRO A N 1
ATOM 3600 C CA . PRO A 1 472 ? -32.877 -9.937 24.196 1.00 96.88 472 PRO A CA 1
ATOM 3601 C C . PRO A 1 472 ? -31.442 -10.166 23.703 1.00 96.88 472 PRO A C 1
ATOM 3603 O O . PRO A 1 472 ? -30.713 -9.224 23.392 1.00 96.88 472 PRO A O 1
ATOM 3606 N N . LYS A 1 473 ? -31.052 -11.442 23.572 1.00 94.94 473 LYS A N 1
ATOM 3607 C CA . LYS A 1 473 ? -29.735 -11.831 23.030 1.00 94.94 473 LYS A CA 1
ATOM 3608 C C . LYS A 1 473 ? -29.510 -11.350 21.596 1.00 94.94 473 LYS A C 1
ATOM 3610 O O . LYS A 1 473 ? -28.366 -11.181 21.192 1.00 94.94 473 LYS A O 1
ATOM 3615 N N . THR A 1 474 ? -30.594 -11.176 20.844 1.00 96.88 474 THR A N 1
ATOM 3616 C CA . THR A 1 474 ? -30.593 -10.705 19.460 1.00 96.88 474 THR A CA 1
ATOM 3617 C C . THR A 1 474 ? -31.821 -9.833 19.213 1.00 96.88 474 THR A C 1
ATOM 3619 O O . THR A 1 474 ? -32.909 -10.180 19.688 1.00 96.88 474 THR A O 1
ATOM 3622 N N . PHE A 1 475 ? -31.701 -8.763 18.431 1.00 96.88 475 PHE A N 1
ATOM 3623 C CA . PHE A 1 475 ? -32.862 -8.063 17.877 1.00 96.88 475 PHE A CA 1
ATOM 3624 C C . PHE A 1 475 ? -32.566 -7.448 16.510 1.00 96.88 475 PHE A C 1
ATOM 3626 O O . PHE A 1 475 ? -31.434 -7.091 16.193 1.00 96.88 475 PHE A O 1
ATOM 3633 N N . ASP A 1 476 ? -33.615 -7.347 15.698 1.00 96.25 476 ASP A N 1
ATOM 3634 C CA . ASP A 1 476 ? -33.510 -6.980 14.288 1.00 96.25 476 ASP A CA 1
ATOM 3635 C C . ASP A 1 476 ? -33.675 -5.467 14.052 1.00 96.25 476 ASP A C 1
ATOM 3637 O O . ASP A 1 476 ? -34.062 -4.699 14.941 1.00 96.25 476 ASP A O 1
ATOM 3641 N N . TYR A 1 477 ? -33.412 -5.039 12.823 1.00 97.62 477 TYR A N 1
ATOM 3642 C CA . TYR A 1 477 ? -33.592 -3.663 12.368 1.00 97.62 477 TYR A CA 1
ATOM 3643 C C . TYR A 1 477 ? -35.051 -3.216 12.491 1.00 97.62 477 TYR A C 1
ATOM 3645 O O . TYR A 1 477 ? -35.976 -3.961 12.164 1.00 97.62 477 TYR A O 1
ATOM 3653 N N . ASN A 1 478 ? -35.271 -1.985 12.960 1.00 97.19 478 ASN A N 1
ATOM 3654 C CA . ASN A 1 478 ? -36.596 -1.422 13.263 1.00 97.19 478 ASN A CA 1
ATOM 3655 C C . ASN A 1 478 ? -37.461 -2.240 14.249 1.00 97.19 478 ASN A C 1
ATOM 3657 O O . ASN A 1 478 ? -38.632 -1.908 14.461 1.00 97.19 478 ASN A O 1
ATOM 3661 N N . ALA A 1 479 ? -36.928 -3.298 14.870 1.00 97.06 479 ALA A N 1
ATOM 3662 C CA . ALA A 1 479 ? -37.672 -4.079 15.845 1.00 97.06 479 ALA A CA 1
ATOM 3663 C C . ALA A 1 479 ? -37.926 -3.233 17.095 1.00 97.06 479 ALA A C 1
ATOM 3665 O O . ALA A 1 479 ? -37.011 -2.605 17.626 1.00 97.06 479 ALA A O 1
ATOM 3666 N N . LYS A 1 480 ? -39.165 -3.236 17.593 1.00 97.81 480 LYS A N 1
ATOM 3667 C CA . LYS A 1 480 ? -39.485 -2.635 18.889 1.00 97.81 480 LYS A CA 1
ATOM 3668 C C . LYS A 1 480 ? -39.238 -3.656 19.990 1.00 97.81 480 LYS A C 1
ATOM 3670 O O . LYS A 1 480 ? -39.932 -4.670 20.055 1.00 97.81 480 LYS A O 1
ATOM 3675 N N . ILE A 1 481 ? -38.269 -3.374 20.849 1.00 97.06 481 ILE A N 1
ATOM 3676 C CA . ILE A 1 481 ? -37.959 -4.165 22.038 1.00 97.06 481 ILE A CA 1
ATOM 3677 C C . ILE A 1 481 ? -38.325 -3.364 23.281 1.00 97.06 481 ILE A C 1
ATOM 3679 O O . ILE A 1 481 ? -38.130 -2.154 23.318 1.00 97.06 481 ILE A O 1
ATOM 3683 N N . THR A 1 482 ? -38.847 -4.025 24.307 1.00 97.88 482 THR A N 1
ATOM 3684 C CA . THR A 1 482 ? -39.142 -3.388 25.593 1.00 97.88 482 THR A CA 1
ATOM 3685 C C . THR A 1 482 ? -38.432 -4.161 26.687 1.00 97.88 482 THR A C 1
ATOM 3687 O O . THR A 1 482 ? -38.594 -5.377 26.778 1.00 97.88 482 THR A O 1
ATOM 3690 N N . PHE A 1 483 ? -37.676 -3.458 27.522 1.00 97.31 483 PHE A N 1
ATOM 3691 C CA . PHE A 1 483 ? -36.983 -4.032 28.671 1.00 97.31 483 PHE A CA 1
ATOM 3692 C C . PHE A 1 483 ? -37.204 -3.177 29.921 1.00 97.31 483 PHE A C 1
ATOM 3694 O O . PHE A 1 483 ? -37.640 -2.024 29.840 1.00 97.31 483 PHE A O 1
ATOM 3701 N N . GLU A 1 484 ? -36.973 -3.774 31.086 1.00 98.25 484 GLU A N 1
ATOM 3702 C CA . GLU A 1 484 ? -37.148 -3.102 32.373 1.00 98.25 484 GLU A CA 1
ATOM 3703 C C . GLU A 1 484 ? -35.918 -2.256 32.682 1.00 98.25 484 GLU A C 1
ATOM 3705 O O . GLU A 1 484 ? -34.792 -2.690 32.434 1.00 98.25 484 GLU A O 1
ATOM 3710 N N . VAL A 1 485 ? -36.137 -1.061 33.225 1.00 97.88 485 VAL A N 1
ATOM 3711 C CA . VAL A 1 485 ? -35.080 -0.123 33.611 1.00 97.88 485 VAL A CA 1
ATOM 3712 C C . VAL A 1 485 ? -35.238 0.288 35.069 1.00 97.88 485 VAL A C 1
ATOM 3714 O O . VAL A 1 485 ? -36.348 0.515 35.546 1.00 97.88 485 VAL A O 1
ATOM 3717 N N . ASP A 1 486 ? -34.109 0.412 35.758 1.00 97.81 486 ASP A N 1
ATOM 3718 C CA . ASP A 1 486 ? -34.000 1.065 37.058 1.00 97.81 486 ASP A CA 1
ATOM 3719 C C . ASP A 1 486 ? -33.136 2.314 36.888 1.00 97.81 486 ASP A C 1
ATOM 3721 O O . ASP A 1 486 ? -31.961 2.242 36.507 1.00 97.81 486 ASP A O 1
ATOM 3725 N N . LEU A 1 487 ? -33.757 3.472 37.096 1.00 97.25 487 LEU A N 1
ATOM 3726 C CA . LEU A 1 487 ? -33.167 4.773 36.813 1.00 97.25 487 LEU A CA 1
ATOM 3727 C C . LEU A 1 487 ? -32.777 5.476 38.116 1.00 97.25 487 LEU A C 1
ATOM 3729 O O . LEU A 1 487 ? -33.534 5.432 39.090 1.00 97.25 487 LEU A O 1
ATOM 3733 N N . PRO A 1 488 ? -31.650 6.210 38.136 1.00 94.94 488 PRO A N 1
ATOM 3734 C CA . PRO A 1 488 ? -31.316 7.079 39.252 1.00 94.94 488 PRO A CA 1
ATOM 3735 C C . PRO A 1 488 ? -32.463 8.034 39.606 1.00 94.94 488 PRO A C 1
ATOM 3737 O O . PRO A 1 488 ? -33.132 8.591 38.731 1.00 94.94 488 PRO A O 1
ATOM 3740 N N . THR A 1 489 ? -32.669 8.262 40.905 1.00 90.69 489 THR A N 1
ATOM 3741 C CA . THR A 1 489 ? -33.700 9.184 41.394 1.00 90.69 489 THR A CA 1
ATOM 3742 C C . THR A 1 489 ? -33.549 10.560 40.750 1.00 90.69 489 THR A C 1
ATOM 3744 O O . THR A 1 489 ? -32.514 11.205 40.899 1.00 90.69 489 THR A O 1
ATOM 3747 N N . GLY A 1 490 ? -34.615 11.031 40.101 1.00 85.44 490 GLY A N 1
ATOM 3748 C CA . GLY A 1 490 ? -34.644 12.342 39.454 1.00 85.44 490 GLY A CA 1
ATOM 3749 C C . GLY A 1 490 ? -34.176 12.352 37.999 1.00 85.44 490 GLY A C 1
ATOM 3750 O O . GLY A 1 490 ? -34.132 13.436 37.438 1.00 85.44 490 GLY A O 1
ATOM 3751 N N . ALA A 1 491 ? -33.886 11.196 37.388 1.00 90.44 491 ALA A N 1
ATOM 3752 C CA . ALA A 1 491 ? -33.523 11.133 35.975 1.00 90.44 491 ALA A CA 1
ATOM 3753 C C . ALA A 1 491 ? -34.629 11.703 35.064 1.00 90.44 491 ALA A C 1
ATOM 3755 O O . ALA A 1 491 ? -35.803 11.301 35.165 1.00 90.44 491 ALA A O 1
ATOM 3756 N N . GLU A 1 492 ? -34.255 12.628 34.177 1.00 85.94 492 GLU A N 1
ATOM 3757 C CA . GLU A 1 492 ? -35.179 13.306 33.255 1.00 85.94 492 GLU A CA 1
ATOM 3758 C C . GLU A 1 492 ? -34.974 12.860 31.807 1.00 85.94 492 GLU A C 1
ATOM 3760 O O . GLU A 1 492 ? -35.946 12.481 31.150 1.00 85.94 492 GLU A O 1
ATOM 3765 N N . ASN A 1 493 ? -33.727 12.837 31.337 1.00 89.88 493 ASN A N 1
ATOM 3766 C CA . ASN A 1 493 ? -33.381 12.477 29.969 1.00 89.88 493 ASN A CA 1
ATOM 3767 C C . ASN A 1 493 ? -32.851 11.046 29.916 1.00 89.88 493 ASN A C 1
ATOM 3769 O O . ASN A 1 493 ? -31.781 10.750 30.450 1.00 89.88 493 ASN A O 1
ATOM 3773 N N . VAL A 1 494 ? -33.594 10.161 29.251 1.00 94.94 494 VAL A N 1
ATOM 3774 C CA . VAL A 1 494 ? -33.200 8.763 29.055 1.00 94.94 494 VAL A CA 1
ATOM 3775 C C . VAL A 1 494 ? -33.046 8.482 27.571 1.00 94.94 494 VAL A C 1
ATOM 3777 O O . VAL A 1 494 ? -33.985 8.689 26.804 1.00 94.94 494 VAL A O 1
ATOM 3780 N N . SER A 1 495 ? -31.874 7.995 27.178 1.00 95.75 495 SER A N 1
ATOM 3781 C CA . SER A 1 495 ? -31.574 7.598 25.803 1.00 95.75 495 SER A CA 1
ATOM 3782 C C . SER A 1 495 ? -30.885 6.240 25.764 1.00 95.75 495 SER A C 1
ATOM 3784 O O . SER A 1 495 ? -30.438 5.713 26.788 1.00 95.75 495 SER A O 1
ATOM 3786 N N . VAL A 1 496 ? -30.824 5.650 24.573 1.00 98.25 496 VAL A N 1
ATOM 3787 C CA . VAL A 1 496 ? -30.146 4.373 24.347 1.00 98.25 496 VAL A CA 1
ATOM 3788 C C . VAL A 1 496 ? -29.191 4.514 23.183 1.00 98.25 496 VAL A C 1
ATOM 3790 O O . VAL A 1 496 ? -29.567 5.015 22.123 1.00 98.25 496 VAL A O 1
ATOM 3793 N N . VAL A 1 497 ? -27.968 4.033 23.374 1.00 98.50 497 VAL A N 1
ATOM 3794 C CA . VAL A 1 497 ? -26.983 3.897 22.303 1.00 98.50 497 VAL A CA 1
ATOM 3795 C C . VAL A 1 497 ? -26.545 2.445 22.199 1.00 98.50 497 VAL A C 1
ATOM 3797 O O . VAL A 1 497 ? -26.493 1.718 23.194 1.00 98.50 497 VAL A O 1
ATOM 3800 N N . ILE A 1 498 ? -26.223 2.029 20.983 1.00 98.69 498 ILE A N 1
ATOM 3801 C CA . ILE A 1 498 ? -25.512 0.786 20.714 1.00 98.69 498 ILE A CA 1
ATOM 3802 C C . ILE A 1 498 ? -24.117 1.122 20.219 1.00 98.69 498 ILE A C 1
ATOM 3804 O O . ILE A 1 498 ? -23.936 2.041 19.416 1.00 98.69 498 ILE A O 1
ATOM 3808 N N . MET A 1 499 ? -23.132 0.391 20.725 1.00 98.56 499 MET A N 1
ATOM 3809 C CA . MET A 1 499 ? -21.736 0.618 20.390 1.00 98.56 499 MET A CA 1
ATOM 3810 C C . MET A 1 499 ? -21.086 -0.649 19.870 1.00 98.56 499 MET A C 1
ATOM 3812 O O . MET A 1 499 ? -21.281 -1.732 20.421 1.00 98.56 499 MET A O 1
ATOM 3816 N N . ASP A 1 500 ? -20.310 -0.487 18.809 1.00 97.62 500 ASP A N 1
ATOM 3817 C CA . ASP A 1 500 ? -19.267 -1.430 18.443 1.00 97.62 500 ASP A CA 1
ATOM 3818 C C . ASP A 1 500 ? -17.944 -0.921 19.015 1.00 97.62 500 ASP A C 1
ATOM 3820 O O . ASP A 1 500 ? -17.592 0.245 18.810 1.00 97.62 500 ASP A O 1
ATOM 3824 N N . PHE A 1 501 ? -17.249 -1.769 19.768 1.00 97.62 501 PHE A N 1
ATOM 3825 C CA . PHE A 1 501 ? -15.941 -1.435 20.329 1.00 97.62 501 PHE A CA 1
ATOM 3826 C C . PHE A 1 501 ? -14.796 -1.755 19.378 1.00 97.62 501 PHE A C 1
ATOM 3828 O O . PHE A 1 501 ? -13.684 -1.357 19.682 1.00 97.62 501 PHE A O 1
ATOM 3835 N N . GLY A 1 502 ? -15.058 -2.433 18.260 1.00 96.00 502 GLY A N 1
ATOM 3836 C CA . GLY A 1 502 ? -14.094 -2.597 17.188 1.00 96.00 502 GLY A CA 1
ATOM 3837 C C . GLY A 1 502 ? -12.883 -3.473 17.509 1.00 96.00 502 GLY A C 1
ATOM 3838 O O . GLY A 1 502 ? -12.893 -4.307 18.423 1.00 96.00 502 GLY A O 1
ATOM 3839 N N . PHE A 1 503 ? -11.843 -3.273 16.702 1.00 98.12 503 PHE A N 1
ATOM 3840 C CA . PHE A 1 503 ? -10.528 -3.899 16.804 1.00 98.12 503 PHE A CA 1
ATOM 3841 C C . PHE A 1 503 ? -9.447 -2.817 16.698 1.00 98.12 503 PHE A C 1
ATOM 3843 O O . PHE A 1 503 ? -9.469 -2.008 15.767 1.00 98.12 503 PHE A O 1
ATOM 3850 N N . ALA A 1 504 ? -8.517 -2.796 17.649 1.00 97.44 504 ALA A N 1
ATOM 3851 C CA . ALA A 1 504 ? -7.514 -1.746 17.797 1.00 97.44 504 ALA A CA 1
ATOM 3852 C C . ALA A 1 504 ? -6.098 -2.275 17.541 1.00 97.44 504 ALA A C 1
ATOM 3854 O O . ALA A 1 504 ? -5.698 -3.286 18.125 1.00 97.44 504 ALA A O 1
ATOM 3855 N N . THR A 1 505 ? -5.335 -1.580 16.693 1.00 96.56 505 THR A N 1
ATOM 3856 C CA . THR A 1 505 ? -3.900 -1.819 16.480 1.00 96.56 505 THR A CA 1
ATOM 3857 C C . THR A 1 505 ? -3.236 -0.632 15.773 1.00 96.56 505 THR A C 1
ATOM 3859 O O . THR A 1 505 ? -3.885 0.043 14.984 1.00 96.56 505 THR A O 1
ATOM 3862 N N . HIS A 1 506 ? -1.947 -0.363 16.014 1.00 94.81 506 HIS A N 1
ATOM 3863 C CA . HIS A 1 506 ? -1.151 0.633 15.262 1.00 94.81 506 HIS A CA 1
ATOM 3864 C C . HIS A 1 506 ? -1.770 2.049 15.147 1.00 94.81 506 HIS A C 1
ATOM 3866 O O . HIS A 1 506 ? -1.547 2.747 14.161 1.00 94.81 506 HIS A O 1
ATOM 3872 N N . GLY A 1 507 ? -2.558 2.490 16.136 1.00 93.31 507 GLY A N 1
ATOM 3873 C CA . GLY A 1 507 ? -3.280 3.774 16.077 1.00 93.31 507 GLY A CA 1
ATOM 3874 C C . GLY A 1 507 ? -4.542 3.764 15.199 1.00 93.31 507 GLY A C 1
ATOM 3875 O O . GLY A 1 507 ? -5.167 4.802 14.994 1.00 93.31 507 GLY A O 1
ATOM 3876 N N . VAL A 1 508 ? -4.950 2.597 14.696 1.00 95.12 508 VAL A N 1
ATOM 3877 C CA . VAL A 1 508 ? -6.142 2.394 13.869 1.00 95.12 508 VAL A CA 1
ATOM 3878 C C . VAL A 1 508 ? -7.175 1.579 14.640 1.00 95.12 508 VAL A C 1
ATOM 3880 O O . VAL A 1 508 ? -6.875 0.520 15.191 1.00 95.12 508 VAL A O 1
ATOM 3883 N N . HIS A 1 509 ? -8.412 2.078 14.665 1.00 95.50 509 HIS A N 1
ATOM 3884 C CA . HIS A 1 509 ? -9.511 1.477 15.416 1.00 95.50 509 HIS A CA 1
ATOM 3885 C C . HIS A 1 509 ? -10.666 1.117 14.476 1.00 95.50 509 HIS A C 1
ATOM 3887 O O . HIS A 1 509 ? -11.557 1.924 14.201 1.00 95.50 509 HIS A O 1
ATOM 3893 N N . MET A 1 510 ? -10.614 -0.098 13.940 1.00 96.81 510 MET A N 1
ATOM 3894 C CA . MET A 1 510 ? -11.548 -0.597 12.930 1.00 96.81 510 MET A CA 1
ATOM 3895 C C . MET A 1 510 ? -12.904 -0.917 13.559 1.00 96.81 510 MET A C 1
ATOM 3897 O O . MET A 1 510 ? -12.971 -1.332 14.712 1.00 96.81 510 MET A O 1
ATOM 3901 N N . ASP A 1 511 ? -13.983 -0.712 12.803 1.00 96.19 511 ASP A N 1
ATOM 3902 C CA . ASP A 1 511 ? -15.389 -0.963 13.172 1.00 96.19 511 ASP A CA 1
ATOM 3903 C C . ASP A 1 511 ? -15.979 -0.175 14.347 1.00 96.19 511 ASP A C 1
ATOM 3905 O O . ASP A 1 511 ? -17.203 -0.168 14.503 1.00 96.19 511 ASP A O 1
ATOM 3909 N N . GLN A 1 512 ? -15.164 0.541 15.127 1.00 96.88 512 GLN A N 1
ATOM 3910 C CA . GLN A 1 512 ? -15.642 1.341 16.249 1.00 96.88 512 GLN A CA 1
ATOM 3911 C C . GLN A 1 512 ? -16.766 2.292 15.806 1.00 96.88 512 GLN A C 1
ATOM 3913 O O . GLN A 1 512 ? -16.610 3.101 14.887 1.00 96.88 512 GLN A O 1
ATOM 3918 N N . ARG A 1 513 ? -17.918 2.208 16.479 1.00 97.50 513 ARG A N 1
ATOM 3919 C CA . ARG A 1 513 ? -19.124 2.947 16.089 1.00 97.50 513 ARG A CA 1
ATOM 3920 C C . ARG A 1 513 ? -20.033 3.206 17.276 1.00 97.50 513 ARG A C 1
ATOM 3922 O O . ARG A 1 513 ? -20.227 2.329 18.110 1.00 97.50 513 ARG A O 1
ATOM 3929 N N . LEU A 1 514 ? -20.683 4.368 17.281 1.00 98.50 514 LEU A N 1
ATOM 3930 C CA . LEU A 1 514 ? -21.792 4.684 18.179 1.00 98.50 514 LEU A CA 1
ATOM 3931 C C . LEU A 1 514 ? -23.044 5.028 17.368 1.00 98.50 514 LEU A C 1
ATOM 3933 O O . LEU A 1 514 ? -23.014 5.926 16.525 1.00 98.50 514 LEU A O 1
ATOM 3937 N N . VAL A 1 515 ? -24.152 4.338 17.657 1.00 98.75 515 VAL A N 1
ATOM 3938 C CA . VAL A 1 515 ? -25.468 4.608 17.059 1.00 98.75 515 VAL A CA 1
ATOM 3939 C C . VAL A 1 515 ? -26.511 4.849 18.147 1.00 98.75 515 VAL A C 1
ATOM 3941 O O . VAL A 1 515 ? -26.752 3.987 18.990 1.00 98.75 515 VAL A O 1
ATOM 3944 N N . GLY A 1 516 ? -27.162 6.010 18.113 1.00 98.31 516 GLY A N 1
ATOM 3945 C CA . GLY A 1 516 ? -28.322 6.319 18.946 1.00 98.31 516 GLY A CA 1
ATOM 3946 C C . GLY A 1 516 ? -29.582 5.609 18.453 1.00 98.31 516 GLY A C 1
ATOM 3947 O O . GLY A 1 516 ? -29.850 5.541 17.250 1.00 98.31 516 GLY A O 1
ATOM 3948 N N . LEU A 1 517 ? -30.383 5.094 19.380 1.00 98.19 517 LEU A N 1
ATOM 3949 C CA . LEU A 1 517 ? -31.651 4.437 19.082 1.00 98.19 517 LEU A CA 1
ATOM 3950 C C . LEU A 1 517 ? -32.831 5.308 19.510 1.00 98.19 517 LEU A C 1
ATOM 3952 O O . LEU A 1 517 ? -32.777 6.008 20.520 1.00 98.19 517 LEU A O 1
ATOM 3956 N N . VAL A 1 518 ? -33.931 5.220 18.762 1.00 97.62 518 VAL A N 1
ATOM 3957 C CA . VAL A 1 518 ? -35.197 5.839 19.170 1.00 97.62 518 VAL A CA 1
ATOM 3958 C C . VAL A 1 518 ? -35.723 5.091 20.392 1.00 97.62 518 VAL A C 1
ATOM 3960 O O . VAL A 1 518 ? -35.983 3.887 20.315 1.00 97.62 518 VAL A O 1
ATOM 3963 N N . SER A 1 519 ? -35.896 5.798 21.506 1.00 95.31 519 SER A N 1
ATOM 3964 C CA . SER A 1 519 ? -36.337 5.225 22.777 1.00 95.31 519 SER A CA 1
ATOM 3965 C C . SER A 1 519 ? -37.510 5.990 23.388 1.00 95.31 519 SER A C 1
ATOM 3967 O O . SER A 1 519 ? -37.524 7.217 23.401 1.00 95.31 519 SER A O 1
ATOM 3969 N N . GLU A 1 520 ? -38.468 5.255 23.945 1.00 95.88 520 GLU A N 1
ATOM 3970 C CA . GLU A 1 520 ? -39.665 5.761 24.617 1.00 95.88 520 GLU A CA 1
ATOM 3971 C C . GLU A 1 520 ? -39.724 5.184 26.040 1.00 95.88 520 GLU A C 1
ATOM 3973 O O . GLU A 1 520 ? -39.856 3.969 26.229 1.00 95.88 520 GLU A O 1
ATOM 3978 N N . LEU A 1 521 ? -39.602 6.052 27.047 1.00 96.00 521 LEU A N 1
ATOM 3979 C CA . LEU A 1 521 ? -39.726 5.686 28.459 1.00 96.00 521 LEU A CA 1
ATOM 3980 C C . LEU A 1 521 ? -41.210 5.619 28.849 1.00 96.00 521 LEU A C 1
ATOM 3982 O O . LEU A 1 521 ? -41.984 6.503 28.486 1.00 96.00 521 LEU A O 1
ATOM 3986 N N . SER A 1 522 ? -41.612 4.590 29.598 1.00 95.94 522 SER A N 1
ATOM 3987 C CA . SER A 1 522 ? -42.977 4.475 30.122 1.00 95.94 522 SER A CA 1
ATOM 3988 C C . SER A 1 522 ? -43.304 5.591 31.121 1.00 95.94 522 SER A C 1
ATOM 3990 O O . SER A 1 522 ? -42.424 6.089 31.822 1.00 95.94 522 SER A O 1
ATOM 3992 N N . ASP A 1 523 ? -44.590 5.935 31.255 1.00 93.81 523 ASP A N 1
ATOM 3993 C CA . ASP A 1 523 ? -45.053 6.979 32.188 1.00 93.81 523 ASP A CA 1
ATOM 3994 C C . ASP A 1 523 ? -44.635 6.712 33.646 1.00 93.81 523 ASP A C 1
ATOM 3996 O O . ASP A 1 523 ? -44.355 7.640 34.405 1.00 93.81 523 ASP A O 1
ATOM 4000 N N . ASP A 1 524 ? -44.571 5.437 34.046 1.00 94.06 524 ASP A N 1
ATOM 4001 C CA . ASP A 1 524 ? -44.122 5.014 35.377 1.00 94.06 524 ASP A CA 1
ATOM 4002 C C . ASP A 1 524 ? -42.591 4.913 35.518 1.00 94.06 524 ASP A C 1
ATOM 4004 O O . ASP A 1 524 ? -42.098 4.600 36.601 1.00 94.06 524 ASP A O 1
ATOM 4008 N N . LYS A 1 525 ? -41.846 5.201 34.442 1.00 94.75 525 LYS A N 1
ATOM 4009 C CA . LYS A 1 525 ? -40.382 5.159 34.336 1.00 94.75 525 LYS A CA 1
ATOM 4010 C C . LYS A 1 525 ? -39.738 3.798 34.631 1.00 94.75 525 LYS A C 1
ATOM 4012 O O . LYS A 1 525 ? -38.553 3.747 34.944 1.00 94.75 525 LYS A O 1
ATOM 4017 N N . THR A 1 526 ? -40.489 2.703 34.519 1.00 95.69 526 THR A N 1
ATOM 4018 C CA . THR A 1 526 ? -39.986 1.342 34.795 1.00 95.69 526 THR A CA 1
ATOM 4019 C C . THR A 1 526 ? -39.615 0.547 33.545 1.00 95.69 526 THR A C 1
ATOM 4021 O O . THR A 1 526 ? -38.958 -0.489 33.640 1.00 95.69 526 THR A O 1
ATOM 4024 N N . LYS A 1 527 ? -40.040 0.996 32.357 1.00 96.94 527 LYS A N 1
ATOM 4025 C CA . LYS A 1 527 ? -39.817 0.292 31.090 1.00 96.94 527 LYS A CA 1
ATOM 4026 C C . LYS A 1 527 ? -39.338 1.241 30.013 1.00 96.94 527 LYS A C 1
ATOM 4028 O O . LYS A 1 527 ? -39.843 2.352 29.885 1.00 96.94 527 LYS A O 1
ATOM 4033 N N . LEU A 1 528 ? -38.420 0.755 29.189 1.00 97.19 528 LEU A N 1
ATOM 4034 C CA . LEU A 1 528 ? -37.907 1.476 28.036 1.00 97.19 528 LEU A CA 1
ATOM 4035 C C . LEU A 1 528 ? -38.214 0.671 26.779 1.00 97.19 528 LEU A C 1
ATOM 4037 O O . LEU A 1 528 ? -37.810 -0.486 26.659 1.00 97.19 528 LEU A O 1
ATOM 4041 N N . THR A 1 529 ? -38.974 1.270 25.864 1.00 98.00 529 THR A N 1
ATOM 4042 C CA . THR A 1 529 ? -39.222 0.702 24.537 1.00 98.00 529 THR A CA 1
ATOM 4043 C C . THR A 1 529 ? -38.249 1.326 23.557 1.00 98.00 529 THR A C 1
ATOM 4045 O O . THR A 1 529 ? -38.244 2.537 23.377 1.00 98.00 529 THR A O 1
ATOM 4048 N N . VAL A 1 530 ? -37.425 0.506 22.924 1.00 97.69 530 VAL A N 1
ATOM 4049 C CA . VAL A 1 530 ? -36.377 0.929 21.998 1.00 97.69 530 VAL A CA 1
ATOM 4050 C C . VAL A 1 530 ? -36.686 0.370 20.620 1.00 97.69 530 VAL A C 1
ATOM 4052 O O . VAL A 1 530 ? -37.089 -0.785 20.486 1.00 97.69 530 VAL A O 1
ATOM 4055 N N . THR A 1 531 ? -36.504 1.188 19.592 1.00 98.38 531 THR A N 1
ATOM 4056 C CA . THR A 1 531 ? -36.546 0.743 18.198 1.00 98.38 531 THR A CA 1
ATOM 4057 C C . THR A 1 531 ? -35.122 0.437 17.751 1.00 98.38 531 THR A C 1
ATOM 4059 O O . THR A 1 531 ? -34.244 1.290 17.885 1.00 98.38 531 THR A O 1
ATOM 4062 N N . GLY A 1 532 ? -34.886 -0.776 17.246 1.00 97.44 532 GLY A N 1
ATOM 4063 C CA . GLY A 1 532 ? -33.592 -1.175 16.695 1.00 97.44 532 GLY A CA 1
ATOM 4064 C C . GLY A 1 532 ? -33.130 -0.254 15.558 1.00 97.44 532 GLY A C 1
ATOM 4065 O O . GLY A 1 532 ? -33.944 0.504 15.019 1.00 97.44 532 GLY A O 1
ATOM 4066 N N . PRO A 1 533 ? -31.839 -0.301 15.180 1.00 97.50 533 PRO A N 1
ATOM 4067 C CA . PRO A 1 533 ? -31.284 0.618 14.192 1.00 97.50 533 PRO A CA 1
ATOM 4068 C C . PRO A 1 533 ? -32.068 0.560 12.868 1.00 97.50 533 PRO A C 1
ATOM 4070 O O . PRO A 1 533 ? -32.625 -0.494 12.538 1.00 97.50 533 PRO A O 1
ATOM 4073 N N . PRO A 1 534 ? -32.129 1.659 12.090 1.00 96.88 534 PRO A N 1
ATOM 4074 C CA . PRO A 1 534 ? -33.024 1.710 10.934 1.00 96.88 534 PRO A CA 1
ATOM 4075 C C . PRO A 1 534 ? -32.642 0.752 9.797 1.00 96.88 534 PRO A C 1
ATOM 4077 O O . PRO A 1 534 ? -33.518 0.302 9.057 1.00 96.88 534 PRO A O 1
ATOM 4080 N N . SER A 1 535 ? -31.352 0.437 9.642 1.00 97.31 535 SER A N 1
ATOM 4081 C CA . SER A 1 535 ? -30.837 -0.433 8.580 1.00 97.31 535 SER A CA 1
ATOM 4082 C C . SER A 1 535 ? -29.483 -1.055 8.936 1.00 97.31 535 SER A C 1
ATOM 4084 O O . SER A 1 535 ? -28.759 -0.566 9.809 1.00 97.31 535 SER A O 1
ATOM 4086 N N . ALA A 1 536 ? -29.114 -2.091 8.179 1.00 96.75 536 ALA A N 1
ATOM 4087 C CA . ALA A 1 536 ? -27.812 -2.749 8.256 1.00 96.75 536 ALA A CA 1
ATOM 4088 C C . ALA A 1 536 ? -26.629 -1.878 7.802 1.00 96.75 536 ALA A C 1
ATOM 4090 O O . ALA A 1 536 ? -25.493 -2.176 8.139 1.00 96.75 536 ALA A O 1
ATOM 4091 N N . THR A 1 537 ? -26.878 -0.785 7.080 1.00 95.75 537 THR A N 1
ATOM 4092 C CA . THR A 1 537 ? -25.840 0.175 6.666 1.00 95.75 537 THR A CA 1
ATOM 4093 C C . THR A 1 537 ? -25.527 1.204 7.760 1.00 95.75 537 THR A C 1
ATOM 4095 O O . THR A 1 537 ? -24.402 1.686 7.867 1.00 95.75 537 THR A O 1
ATOM 4098 N N . ILE A 1 538 ? -26.498 1.518 8.631 1.00 97.00 538 ILE A N 1
ATOM 4099 C CA . ILE A 1 538 ? -26.273 2.360 9.818 1.00 97.00 538 ILE A CA 1
ATOM 4100 C C . ILE A 1 538 ? -25.566 1.569 10.922 1.00 97.00 538 ILE A C 1
ATOM 4102 O O . ILE A 1 538 ? -24.702 2.115 11.606 1.00 97.00 538 ILE A O 1
ATOM 4106 N N . TYR A 1 539 ? -25.901 0.290 11.100 1.00 98.00 539 TYR A N 1
ATOM 4107 C CA . TYR A 1 539 ? -25.187 -0.606 12.007 1.00 98.00 539 TYR A CA 1
ATOM 4108 C C . TYR A 1 539 ? -25.067 -1.998 11.383 1.00 98.00 539 TYR A C 1
ATOM 4110 O O . TYR A 1 539 ? -26.055 -2.739 11.312 1.00 98.00 539 TYR A O 1
ATOM 4118 N N . SER A 1 540 ? -23.858 -2.351 10.945 1.00 96.94 540 SER A N 1
ATOM 4119 C CA . SER A 1 540 ? -23.571 -3.655 10.344 1.00 96.94 540 SER A CA 1
ATOM 4120 C C . SER A 1 540 ? -23.962 -4.791 11.300 1.00 96.94 540 SER A C 1
ATOM 4122 O O . SER A 1 540 ? -23.638 -4.691 12.491 1.00 96.94 540 SER A O 1
ATOM 4124 N N . PRO A 1 541 ? -24.631 -5.862 10.827 1.00 97.94 541 PRO A N 1
ATOM 4125 C CA . PRO A 1 541 ? -25.103 -6.936 11.697 1.00 97.94 541 PRO A CA 1
ATOM 4126 C C . PRO A 1 541 ? -23.936 -7.575 12.448 1.00 97.94 541 PRO A C 1
ATOM 4128 O O . PRO A 1 541 ? -22.870 -7.773 11.869 1.00 97.94 541 PRO A O 1
ATOM 4131 N N . GLY A 1 542 ? -24.127 -7.896 13.725 1.00 96.94 542 GLY A N 1
ATOM 4132 C CA . GLY A 1 542 ? -23.044 -8.361 14.591 1.00 96.94 542 GLY A CA 1
ATOM 4133 C C . GLY A 1 542 ? -23.183 -7.901 16.041 1.00 96.94 542 GLY A C 1
ATOM 4134 O O . GLY A 1 542 ? -24.256 -7.442 16.446 1.00 96.94 542 GLY A O 1
ATOM 4135 N N . PRO A 1 543 ? -22.125 -8.070 16.851 1.00 97.12 543 PRO A N 1
ATOM 4136 C CA . PRO A 1 543 ? -22.155 -7.749 18.267 1.00 97.12 543 PRO A CA 1
ATOM 4137 C C . PRO A 1 543 ? -22.278 -6.248 18.510 1.00 97.12 543 PRO A C 1
ATOM 4139 O O . PRO A 1 543 ? -21.591 -5.455 17.881 1.00 97.12 543 PRO A O 1
ATOM 4142 N N . ALA A 1 544 ? -23.123 -5.895 19.474 1.00 98.06 544 ALA A N 1
ATOM 4143 C CA . ALA A 1 544 ? -23.305 -4.540 19.962 1.00 98.06 544 ALA A CA 1
ATOM 4144 C C . ALA A 1 544 ? -23.379 -4.520 21.487 1.00 98.06 544 ALA A C 1
ATOM 4146 O O . ALA A 1 544 ? -23.977 -5.407 22.101 1.00 98.06 544 ALA A O 1
ATOM 4147 N N . TYR A 1 545 ? -22.833 -3.471 22.092 1.00 98.62 545 TYR A N 1
ATOM 4148 C CA . TYR A 1 545 ? -22.989 -3.179 23.512 1.00 98.62 545 TYR A CA 1
ATOM 4149 C C . TYR A 1 545 ? -24.056 -2.104 23.693 1.00 98.62 545 TYR A C 1
ATOM 4151 O O . TYR A 1 545 ? -23.919 -0.990 23.187 1.00 98.62 545 TYR A O 1
ATOM 4159 N N . VAL A 1 546 ? -25.136 -2.448 24.397 1.00 98.62 546 VAL A N 1
ATOM 4160 C CA . VAL A 1 546 ? -26.272 -1.546 24.629 1.00 98.62 546 VAL A CA 1
ATOM 4161 C C . VAL A 1 546 ? -26.044 -0.753 25.909 1.00 98.62 546 VAL A C 1
ATOM 4163 O O . VAL A 1 546 ? -25.958 -1.328 26.994 1.00 98.62 546 VAL A O 1
ATOM 4166 N N . PHE A 1 547 ? -26.013 0.570 25.807 1.00 98.69 547 PHE A N 1
ATOM 4167 C CA . PHE A 1 547 ? -25.959 1.465 26.958 1.00 98.69 547 PHE A CA 1
ATOM 4168 C C . PHE A 1 547 ? -27.272 2.229 27.088 1.00 98.69 547 PHE A C 1
ATOM 4170 O O . PHE A 1 547 ? -27.733 2.852 26.133 1.00 98.69 547 PHE A O 1
ATOM 4177 N N . VAL A 1 548 ? -27.850 2.216 28.289 1.00 98.44 548 VAL A N 1
ATOM 4178 C CA . VAL A 1 548 ? -28.909 3.155 28.677 1.00 98.44 548 VAL A CA 1
ATOM 4179 C C . VAL A 1 548 ? -28.233 4.336 29.350 1.00 98.44 548 VAL A C 1
ATOM 4181 O O . VAL A 1 548 ? -27.480 4.146 30.306 1.00 98.44 548 VAL A O 1
ATOM 4184 N N . LEU A 1 549 ? -28.487 5.545 28.866 1.00 97.69 549 LEU A N 1
ATOM 4185 C CA . LEU A 1 549 ? -27.987 6.769 29.473 1.00 97.69 549 LEU A CA 1
ATOM 4186 C C . LEU A 1 549 ? -29.117 7.451 30.232 1.00 97.69 549 LEU A C 1
ATOM 4188 O O . LEU A 1 549 ? -30.196 7.642 29.684 1.00 97.69 549 LEU A O 1
ATOM 4192 N N . ALA A 1 550 ? -28.848 7.842 31.474 1.00 96.00 550 ALA A N 1
ATOM 4193 C CA . ALA A 1 550 ? -29.708 8.711 32.268 1.00 96.00 550 ALA A CA 1
ATOM 4194 C C . ALA A 1 550 ? -28.949 10.015 32.542 1.00 96.00 550 ALA A C 1
ATOM 4196 O O . ALA A 1 550 ? -27.929 9.996 33.231 1.00 96.00 550 ALA A O 1
ATOM 4197 N N . ASP A 1 551 ? -29.395 11.125 31.949 1.00 92.44 551 ASP A N 1
ATOM 4198 C CA . ASP A 1 551 ? -28.767 12.453 32.043 1.00 92.44 551 ASP A CA 1
ATOM 4199 C C . ASP A 1 551 ? -27.249 12.440 31.752 1.00 92.44 551 ASP A C 1
ATOM 4201 O O . ASP A 1 551 ? -26.443 13.053 32.457 1.00 92.44 551 ASP A O 1
ATOM 4205 N N . GLY A 1 552 ? -26.847 11.682 30.725 1.00 91.25 552 GLY A N 1
ATOM 4206 C CA . GLY A 1 552 ? -25.445 11.533 30.316 1.00 91.25 552 GLY A CA 1
ATOM 4207 C C . GLY A 1 552 ? -24.629 10.521 31.132 1.00 91.25 552 GLY A C 1
ATOM 4208 O O . GLY A 1 552 ? -23.425 10.399 30.914 1.00 91.25 552 GLY A O 1
ATOM 4209 N N . VAL A 1 553 ? -25.244 9.788 32.069 1.00 96.81 553 VAL A N 1
ATOM 4210 C CA . VAL A 1 553 ? -24.597 8.706 32.832 1.00 96.81 553 VAL A CA 1
ATOM 4211 C C . VAL A 1 553 ? -24.973 7.345 32.230 1.00 96.81 553 VAL A C 1
ATOM 4213 O O . VAL A 1 553 ? -26.144 6.966 32.311 1.00 96.81 553 VAL A O 1
ATOM 4216 N N . PRO A 1 554 ? -24.023 6.580 31.658 1.00 97.81 554 PRO A N 1
ATOM 4217 C CA . PRO A 1 554 ? -24.309 5.286 31.053 1.00 97.81 554 PRO A CA 1
ATOM 4218 C C . PRO A 1 554 ? -24.418 4.157 32.086 1.00 97.81 554 PRO A C 1
ATOM 4220 O O . PRO A 1 554 ? -23.701 4.117 33.093 1.00 97.81 554 PRO A O 1
ATOM 4223 N N . SER A 1 555 ? -25.277 3.184 31.795 1.00 98.50 555 SER A N 1
ATOM 4224 C CA . SER A 1 555 ? -25.341 1.875 32.454 1.00 98.50 555 SER A CA 1
ATOM 4225 C C . SER A 1 555 ? -24.072 1.046 32.217 1.00 98.50 555 SER A C 1
ATOM 4227 O O . SER A 1 555 ? -23.160 1.474 31.509 1.00 98.50 555 SER A O 1
ATOM 4229 N N . PHE A 1 556 ? -24.008 -0.167 32.773 1.00 98.38 556 PHE A N 1
ATOM 4230 C CA . PHE A 1 556 ? -23.154 -1.211 32.196 1.00 98.38 556 PHE A CA 1
ATOM 4231 C C . PHE A 1 556 ? -23.661 -1.552 30.782 1.00 98.38 556 PHE A C 1
ATOM 4233 O O . PHE A 1 556 ? -24.875 -1.560 30.547 1.00 98.38 556 PHE A O 1
ATOM 4240 N N . GLY A 1 557 ? -22.747 -1.776 29.844 1.00 98.00 557 GLY A N 1
ATOM 4241 C CA . GLY A 1 557 ? -23.049 -2.151 28.469 1.00 98.00 557 GLY A CA 1
ATOM 4242 C C . GLY A 1 557 ? -23.240 -3.656 28.359 1.00 98.00 557 GLY A C 1
ATOM 4243 O O . GLY A 1 557 ? -22.280 -4.396 28.551 1.00 98.00 557 GLY A O 1
ATOM 4244 N N . SER A 1 558 ? -24.449 -4.114 28.040 1.00 98.06 558 SER A N 1
ATOM 4245 C CA . SER A 1 558 ? -24.712 -5.548 27.851 1.00 98.06 558 SER A CA 1
ATOM 4246 C C . SER A 1 558 ? -24.614 -5.917 26.375 1.00 98.06 558 SER A C 1
ATOM 4248 O O . SER A 1 558 ? -25.083 -5.166 25.513 1.00 98.06 558 SER A O 1
ATOM 4250 N N . LYS A 1 559 ? -24.007 -7.069 26.084 1.00 97.12 559 LYS A N 1
ATOM 4251 C CA . LYS A 1 559 ? -23.779 -7.551 24.719 1.00 97.12 559 LYS A CA 1
ATOM 4252 C C . LYS A 1 559 ? -25.064 -8.150 24.138 1.00 97.12 559 LYS A C 1
ATOM 4254 O O . LYS A 1 559 ? -25.741 -8.961 24.767 1.00 97.12 559 LYS A O 1
ATOM 4259 N N . THR A 1 560 ? -25.369 -7.798 22.897 1.00 97.50 560 THR A N 1
ATOM 4260 C CA . THR A 1 560 ? -26.439 -8.379 22.072 1.00 97.50 560 THR A CA 1
ATOM 4261 C C . THR A 1 560 ? -25.939 -8.536 20.634 1.00 97.50 560 THR A C 1
ATOM 4263 O O . THR A 1 560 ? -24.881 -8.002 20.298 1.00 97.50 560 THR A O 1
ATOM 4266 N N . LEU A 1 561 ? -26.662 -9.262 19.780 1.00 97.75 561 LEU A N 1
ATOM 4267 C CA . LEU A 1 561 ? -26.424 -9.245 18.332 1.00 97.75 561 LEU A CA 1
ATOM 4268 C C . LEU A 1 561 ? -27.507 -8.422 17.631 1.00 97.75 561 LEU A C 1
ATOM 4270 O O . LEU A 1 561 ? -28.702 -8.676 17.800 1.00 97.75 561 LEU A O 1
ATOM 4274 N N . ILE A 1 562 ? -27.084 -7.468 16.809 1.00 98.19 562 ILE A N 1
ATOM 4275 C CA . ILE A 1 562 ? -27.967 -6.753 15.890 1.00 98.19 562 ILE A CA 1
ATOM 4276 C C . ILE A 1 562 ? -28.154 -7.594 14.628 1.00 98.19 562 ILE A C 1
ATOM 4278 O O . ILE A 1 562 ? -27.184 -8.089 14.050 1.00 98.19 562 ILE A O 1
ATOM 4282 N N . GLY A 1 563 ? -29.409 -7.749 14.208 1.00 95.88 563 GLY A N 1
ATOM 4283 C CA . GLY A 1 563 ? -29.817 -8.630 13.119 1.00 95.88 563 GLY A CA 1
ATOM 4284 C C . GLY A 1 563 ? -30.231 -10.017 13.620 1.00 95.88 563 GLY A C 1
ATOM 4285 O O . GLY A 1 563 ? -30.652 -10.199 14.763 1.00 95.88 563 GLY A O 1
ATOM 4286 N N . THR A 1 564 ? -30.134 -11.022 12.752 1.00 92.19 564 THR A N 1
ATOM 4287 C CA . THR A 1 564 ? -30.647 -12.377 13.030 1.00 92.19 564 THR A CA 1
ATOM 4288 C C . THR A 1 564 ? -29.683 -13.261 13.829 1.00 92.19 564 THR A C 1
ATOM 4290 O O . THR A 1 564 ? -30.079 -14.337 14.276 1.00 92.19 564 THR A O 1
ATOM 4293 N N . GLY A 1 565 ? -28.418 -12.849 13.980 1.00 92.50 565 GLY A N 1
ATOM 4294 C CA . GLY A 1 565 ? -27.342 -13.670 14.549 1.00 92.50 565 GLY A CA 1
ATOM 4295 C C . GLY A 1 565 ? -26.913 -14.850 13.666 1.00 92.50 565 GLY A C 1
ATOM 4296 O O . GLY A 1 565 ? -26.169 -15.721 14.116 1.00 92.50 565 GLY A O 1
ATOM 4297 N N . ALA A 1 566 ? -27.390 -14.911 12.420 1.00 92.94 566 ALA A N 1
ATOM 4298 C CA . ALA A 1 566 ? -26.944 -15.900 11.449 1.00 92.94 566 ALA A CA 1
ATOM 4299 C C . ALA A 1 566 ? -25.492 -15.639 11.018 1.00 92.94 566 ALA A C 1
ATOM 4301 O O . ALA A 1 566 ? -25.022 -14.501 11.041 1.00 92.94 566 ALA A O 1
ATOM 4302 N N . GLN A 1 567 ? -24.810 -16.698 10.574 1.00 93.12 567 GLN A N 1
ATOM 4303 C CA . GLN A 1 567 ? -23.531 -16.565 9.874 1.00 93.12 567 GLN A CA 1
ATOM 4304 C C . GLN A 1 567 ? -23.689 -15.653 8.649 1.00 93.12 567 GLN A C 1
ATOM 4306 O O . GLN A 1 567 ? -24.761 -15.667 8.028 1.00 93.12 567 GLN A O 1
ATOM 4311 N N . PRO A 1 568 ? -22.646 -14.896 8.274 1.00 94.25 568 PRO A N 1
ATOM 4312 C CA . PRO A 1 568 ? -22.655 -14.191 7.005 1.00 94.25 568 PRO A CA 1
ATOM 4313 C C . PRO A 1 568 ? -22.779 -15.186 5.843 1.00 94.25 568 PRO A C 1
ATOM 4315 O O . PRO A 1 568 ? -22.430 -16.365 5.993 1.00 94.25 568 PRO A O 1
ATOM 4318 N N . PRO A 1 569 ? -23.268 -14.737 4.676 1.00 90.25 569 PRO A N 1
ATOM 4319 C CA . PRO A 1 569 ? -23.324 -15.577 3.490 1.00 90.25 569 PRO A CA 1
ATOM 4320 C C . PRO A 1 569 ? -21.947 -16.171 3.165 1.00 90.25 569 PRO A C 1
ATOM 4322 O O . PRO A 1 569 ? -20.957 -15.446 3.085 1.00 90.25 569 PRO A O 1
ATOM 4325 N N . LEU A 1 570 ? -21.902 -17.490 2.964 1.00 89.38 570 LEU A N 1
ATOM 4326 C CA . LEU A 1 570 ? -20.732 -18.194 2.452 1.00 89.38 570 LEU A CA 1
ATOM 4327 C C . LEU A 1 570 ? -20.978 -18.557 0.991 1.00 89.38 570 LEU A C 1
ATOM 4329 O O . LEU A 1 570 ? -21.951 -19.240 0.673 1.00 89.38 570 LEU A O 1
ATOM 4333 N N . ASP A 1 571 ? -20.070 -18.133 0.126 1.00 89.31 571 ASP A N 1
ATOM 4334 C CA . ASP A 1 571 ? -20.007 -18.596 -1.250 1.00 89.31 571 ASP A CA 1
ATOM 4335 C C . ASP A 1 571 ? -19.051 -19.796 -1.318 1.00 89.31 571 ASP A C 1
ATOM 4337 O O . ASP A 1 571 ? -17.834 -19.657 -1.166 1.00 89.31 571 ASP A O 1
ATOM 4341 N N . GLU A 1 572 ? -19.611 -20.997 -1.479 1.00 88.56 572 GLU A N 1
ATOM 4342 C CA . GLU A 1 572 ? -18.823 -22.235 -1.512 1.00 88.56 572 GLU A CA 1
ATOM 4343 C C . GLU A 1 572 ? -17.876 -22.290 -2.717 1.00 88.56 572 GLU A C 1
ATOM 4345 O O . GLU A 1 572 ? -16.766 -22.809 -2.587 1.00 88.56 572 GLU A O 1
ATOM 4350 N N . ASP A 1 573 ? -18.264 -21.708 -3.856 1.00 84.19 573 ASP A N 1
ATOM 4351 C CA . ASP A 1 573 ? -17.431 -21.666 -5.059 1.00 84.19 573 ASP A CA 1
ATOM 4352 C C . ASP A 1 573 ? -16.258 -20.693 -4.868 1.00 84.19 573 ASP A C 1
ATOM 4354 O O . ASP A 1 573 ? -15.122 -21.013 -5.231 1.00 84.19 573 ASP A O 1
ATOM 4358 N N . ALA A 1 574 ? -16.498 -19.535 -4.241 1.00 83.44 574 ALA A N 1
ATOM 4359 C CA . ALA A 1 574 ? -15.437 -18.591 -3.882 1.00 83.44 574 ALA A CA 1
ATOM 4360 C C . ALA A 1 574 ? -14.459 -19.201 -2.867 1.00 83.44 574 ALA A C 1
ATOM 4362 O O . ALA A 1 574 ? -13.243 -19.102 -3.032 1.00 83.44 574 ALA A O 1
ATOM 4363 N N . LEU A 1 575 ? -14.964 -19.890 -1.840 1.00 84.69 575 LEU A N 1
ATOM 4364 C CA . LEU A 1 575 ? -14.111 -20.583 -0.875 1.00 84.69 575 LEU A CA 1
ATOM 4365 C C . LEU A 1 575 ? -13.286 -21.688 -1.551 1.00 84.69 575 LEU A C 1
ATOM 4367 O O . LEU A 1 575 ? -12.079 -21.779 -1.327 1.00 84.69 575 LEU A O 1
ATOM 4371 N N . ALA A 1 576 ? -13.906 -22.505 -2.406 1.00 83.50 576 ALA A N 1
ATOM 4372 C CA . ALA A 1 576 ? -13.198 -23.530 -3.166 1.00 83.50 576 ALA A CA 1
ATOM 4373 C C . ALA A 1 576 ? -12.111 -22.919 -4.067 1.00 83.50 576 ALA A C 1
ATOM 4375 O O . ALA A 1 576 ? -11.011 -23.468 -4.155 1.00 83.50 576 ALA A O 1
ATOM 4376 N N . ASN A 1 577 ? -12.381 -21.761 -4.680 1.00 78.25 577 ASN A N 1
ATOM 4377 C CA . ASN A 1 577 ? -11.412 -21.013 -5.477 1.00 78.25 577 ASN A CA 1
ATOM 4378 C C . ASN A 1 577 ? -10.186 -20.613 -4.641 1.00 78.25 577 ASN A C 1
ATOM 4380 O O . ASN A 1 577 ? -9.067 -20.977 -5.004 1.00 78.25 577 ASN A O 1
ATOM 4384 N N . VAL A 1 578 ? -10.399 -19.978 -3.484 1.00 80.31 578 VAL A N 1
ATOM 4385 C CA . VAL A 1 578 ? -9.333 -19.572 -2.548 1.00 80.31 578 VAL A CA 1
ATOM 4386 C C . VAL A 1 578 ? -8.480 -20.758 -2.080 1.00 80.31 578 VAL A C 1
ATOM 4388 O O . VAL A 1 578 ? -7.260 -20.647 -1.940 1.00 80.31 578 VAL A O 1
ATOM 4391 N N . LEU A 1 579 ? -9.095 -21.919 -1.849 1.00 81.00 579 LEU A N 1
ATOM 4392 C CA . LEU A 1 579 ? -8.383 -23.110 -1.373 1.00 81.00 579 LEU A CA 1
ATOM 4393 C C . LEU A 1 579 ? -7.682 -23.898 -2.492 1.00 81.00 579 LEU A C 1
ATOM 4395 O O . LEU A 1 579 ? -6.761 -24.664 -2.205 1.00 81.00 579 LEU A O 1
ATOM 4399 N N . SER A 1 580 ? -8.073 -23.709 -3.755 1.00 72.25 580 SER A N 1
ATOM 4400 C CA . SER A 1 580 ? -7.518 -24.452 -4.897 1.00 72.25 580 SER A CA 1
ATOM 4401 C C . SER A 1 580 ? -6.102 -24.024 -5.324 1.00 72.25 580 SER A C 1
ATOM 4403 O O . SER A 1 580 ? -5.407 -24.801 -5.979 1.00 72.25 580 SER A O 1
ATOM 4405 N N . SER A 1 581 ? -5.634 -22.843 -4.907 1.00 64.38 581 SER A N 1
ATOM 4406 C CA . SER A 1 581 ? -4.259 -22.341 -5.094 1.00 64.38 581 SER A CA 1
ATOM 4407 C C . SER A 1 581 ? -3.592 -22.026 -3.775 1.00 64.38 581 SER A C 1
ATOM 4409 O O . SER A 1 581 ? -4.260 -21.544 -2.870 1.00 64.38 581 SER A O 1
ATOM 4411 N N . LEU A 1 582 ? -2.266 -22.191 -3.691 1.00 64.12 582 LEU A N 1
ATOM 4412 C CA . LEU A 1 582 ? -1.479 -21.583 -2.612 1.00 64.12 582 LEU A CA 1
ATOM 4413 C C . LEU A 1 582 ? -1.722 -20.061 -2.551 1.00 64.12 582 LEU A C 1
ATOM 4415 O O . LEU A 1 582 ? -1.997 -19.466 -3.596 1.00 64.12 582 LEU A O 1
ATOM 4419 N N . PRO A 1 583 ? -1.597 -19.428 -1.369 1.00 57.56 583 PRO A N 1
ATOM 4420 C CA . PRO A 1 583 ? -1.624 -17.975 -1.279 1.00 57.56 583 PRO A CA 1
ATOM 4421 C C . PRO A 1 583 ? -0.446 -17.453 -2.105 1.00 57.56 583 PRO A C 1
ATOM 4423 O O . PRO A 1 583 ? 0.658 -18.004 -2.038 1.00 57.56 583 PRO A O 1
ATOM 4426 N N . LEU A 1 584 ? -0.692 -16.465 -2.954 1.00 48.41 584 LEU A N 1
ATOM 4427 C CA . LEU A 1 584 ? 0.290 -16.046 -3.946 1.00 48.41 584 LEU A CA 1
ATOM 4428 C C . LEU A 1 584 ? 1.203 -14.955 -3.376 1.00 48.41 584 LEU A C 1
ATOM 4430 O O . LEU A 1 584 ? 0.719 -13.965 -2.834 1.00 48.41 584 LEU A O 1
ATOM 4434 N N . TYR A 1 585 ? 2.515 -15.120 -3.562 1.00 46.41 585 TYR A N 1
ATOM 4435 C CA . TYR A 1 585 ? 3.439 -13.987 -3.651 1.00 46.41 585 TYR A CA 1
ATOM 4436 C C . TYR A 1 585 ? 3.064 -13.155 -4.897 1.00 46.41 585 TYR A C 1
ATOM 4438 O O . TYR A 1 585 ? 2.487 -13.687 -5.854 1.00 46.41 585 TYR A O 1
ATOM 4446 N N . TRP A 1 586 ? 3.302 -11.841 -4.876 1.00 39.97 586 TRP A N 1
ATOM 4447 C CA . TRP A 1 586 ? 2.798 -10.906 -5.898 1.00 39.97 586 TRP A CA 1
ATOM 4448 C C . TRP A 1 586 ? 3.259 -11.224 -7.325 1.00 39.97 586 TRP A C 1
ATOM 4450 O O . TRP A 1 586 ? 2.495 -11.039 -8.272 1.00 39.97 586 TRP A O 1
ATOM 4460 N N . ASP A 1 587 ? 4.446 -11.810 -7.479 1.00 35.03 587 ASP A N 1
ATOM 4461 C CA . ASP A 1 587 ? 4.972 -12.337 -8.745 1.00 35.03 587 ASP A CA 1
ATOM 4462 C C . ASP A 1 587 ? 4.032 -13.372 -9.397 1.00 35.03 587 ASP A C 1
ATOM 4464 O O . ASP A 1 587 ? 3.853 -13.403 -10.616 1.00 35.03 587 ASP A O 1
ATOM 4468 N N . LYS A 1 588 ? 3.354 -14.193 -8.590 1.00 39.38 588 LYS A N 1
ATOM 4469 C CA . LYS A 1 588 ? 2.375 -15.184 -9.058 1.00 39.38 588 LYS A CA 1
ATOM 4470 C C . LYS A 1 588 ? 0.953 -14.632 -9.122 1.00 39.38 588 LYS A C 1
ATOM 4472 O O . LYS A 1 588 ? 0.164 -15.113 -9.934 1.00 39.38 588 LYS A O 1
ATOM 4477 N N . TRP A 1 589 ? 0.616 -13.638 -8.295 1.00 40.12 589 TRP A N 1
ATOM 4478 C CA . TRP A 1 589 ? -0.707 -12.996 -8.283 1.00 40.12 589 TRP A CA 1
ATOM 4479 C C . TRP A 1 589 ? -0.930 -12.099 -9.509 1.00 40.12 589 TRP A C 1
ATOM 4481 O O . TRP A 1 589 ? -1.977 -12.203 -10.151 1.00 40.12 589 TRP A O 1
ATOM 4491 N N . THR A 1 590 ? 0.072 -11.303 -9.896 1.00 41.03 590 THR A N 1
ATOM 4492 C CA . THR A 1 590 ? 0.074 -10.473 -11.122 1.00 41.03 590 THR A CA 1
ATOM 4493 C C . THR A 1 590 ? -0.074 -11.312 -12.387 1.00 41.03 590 THR A C 1
ATOM 4495 O O . THR A 1 590 ? -0.888 -10.995 -13.251 1.00 41.03 590 THR A O 1
ATOM 4498 N N . THR A 1 591 ? 0.594 -12.468 -12.430 1.00 38.62 591 THR A N 1
ATOM 4499 C CA . THR A 1 591 ? 0.444 -13.471 -13.498 1.00 38.62 591 THR A CA 1
ATOM 4500 C C . THR A 1 591 ? -1.004 -13.994 -13.628 1.00 38.62 591 THR A C 1
ATOM 4502 O O . THR A 1 591 ? -1.413 -14.430 -14.702 1.00 38.62 591 THR A O 1
ATOM 4505 N N . ALA A 1 592 ? -1.812 -13.932 -12.560 1.00 33.44 592 ALA A N 1
ATOM 4506 C CA . ALA A 1 592 ? -3.189 -14.436 -12.524 1.00 33.44 592 ALA A CA 1
ATOM 4507 C C . ALA A 1 592 ? -4.295 -13.344 -12.561 1.00 33.44 592 ALA A C 1
ATOM 4509 O O . ALA A 1 592 ? -5.459 -13.682 -12.799 1.00 33.44 592 ALA A O 1
ATOM 4510 N N . HIS A 1 593 ? -3.969 -12.047 -12.378 1.00 40.56 593 HIS A N 1
ATOM 4511 C CA . HIS A 1 593 ? -4.940 -10.918 -12.352 1.00 40.56 593 HIS A CA 1
ATOM 4512 C C . HIS A 1 593 ? -4.447 -9.668 -13.088 1.00 40.56 593 HIS A C 1
ATOM 4514 O O . HIS A 1 593 ? -4.323 -8.597 -12.488 1.00 40.56 593 HIS A O 1
ATOM 4520 N N . PRO A 1 594 ? -4.343 -9.725 -14.420 1.00 38.72 594 PRO A N 1
ATOM 4521 C CA . PRO A 1 594 ? -4.026 -8.556 -15.247 1.00 38.72 594 PRO A CA 1
ATOM 4522 C C . PRO A 1 594 ? -5.064 -7.417 -15.165 1.00 38.72 594 PRO A C 1
ATOM 4524 O O . PRO A 1 594 ? -4.918 -6.393 -15.814 1.00 38.72 594 PRO A O 1
ATOM 4527 N N . ALA A 1 595 ? -6.154 -7.578 -14.407 1.00 36.50 595 ALA A N 1
ATOM 4528 C CA . ALA A 1 595 ? -7.172 -6.544 -14.228 1.00 36.50 595 ALA A CA 1
ATOM 4529 C C . ALA A 1 595 ? -7.003 -5.682 -12.981 1.00 36.50 595 ALA A C 1
ATOM 4531 O O . ALA A 1 595 ? -7.749 -4.719 -12.834 1.00 36.50 595 ALA A O 1
ATOM 4532 N N . CYS A 1 596 ? -6.031 -5.988 -12.118 1.00 42.09 596 CYS A N 1
ATOM 4533 C CA . CYS A 1 596 ? -5.498 -4.942 -11.251 1.00 42.09 596 CYS A CA 1
ATOM 4534 C C . CYS A 1 596 ? -4.717 -3.886 -12.039 1.00 42.09 596 CYS A C 1
ATOM 4536 O O . CYS A 1 596 ? -4.657 -2.733 -11.631 1.00 42.09 596 CYS A O 1
ATOM 4538 N N . ASP A 1 597 ? -4.238 -4.280 -13.218 1.00 39.06 597 ASP A N 1
ATOM 4539 C CA . ASP A 1 597 ? -3.655 -3.406 -14.231 1.00 39.06 597 ASP A CA 1
ATOM 4540 C C . ASP A 1 597 ? -4.703 -2.949 -15.272 1.00 39.06 597 ASP A C 1
ATOM 4542 O O . ASP A 1 597 ? -4.359 -2.324 -16.274 1.00 39.06 597 ASP A O 1
ATOM 4546 N N . GLY A 1 598 ? -5.993 -3.279 -15.069 1.00 33.41 598 GLY A N 1
ATOM 4547 C CA . GLY A 1 598 ? -7.018 -3.277 -16.123 1.00 33.41 598 GLY A CA 1
ATOM 4548 C C . GLY A 1 598 ? -8.367 -2.635 -15.785 1.00 33.41 598 GLY A C 1
ATOM 4549 O O . GLY A 1 598 ? -9.313 -2.844 -16.541 1.00 33.41 598 GLY A O 1
ATOM 4550 N N . ASP A 1 599 ? -8.469 -1.841 -14.715 1.00 26.73 599 ASP A N 1
ATOM 4551 C CA . ASP A 1 599 ? -9.491 -0.787 -14.633 1.00 26.73 599 ASP A CA 1
ATOM 4552 C C . ASP A 1 599 ? -8.812 0.540 -14.268 1.00 26.73 599 ASP A C 1
ATOM 4554 O O . ASP A 1 599 ? -8.486 0.857 -13.127 1.00 26.73 599 ASP A O 1
ATOM 4558 N N . THR A 1 600 ? -8.516 1.260 -15.339 1.00 32.44 600 THR A N 1
ATOM 4559 C CA . THR A 1 600 ? -7.963 2.603 -15.457 1.00 32.44 600 THR A CA 1
ATOM 4560 C C . THR A 1 600 ? -8.362 3.574 -14.334 1.00 32.44 600 THR A C 1
ATOM 4562 O O . THR A 1 600 ? -9.411 4.211 -14.408 1.00 32.44 600 THR A O 1
ATOM 4565 N N . PHE A 1 601 ? -7.459 3.814 -13.381 1.00 27.55 601 PHE A N 1
ATOM 4566 C CA . PHE A 1 601 ? -7.247 5.158 -12.836 1.00 27.55 601 PHE A CA 1
ATOM 4567 C C . PHE A 1 601 ? -5.930 5.692 -13.398 1.00 27.55 601 PHE A C 1
ATOM 4569 O O . PHE A 1 601 ? -4.844 5.400 -12.915 1.00 27.55 601 PHE A O 1
ATOM 4576 N N . GLN A 1 602 ? -6.064 6.403 -14.515 1.00 31.14 602 GLN A N 1
ATOM 4577 C CA . GLN A 1 602 ? -5.310 7.605 -14.877 1.00 31.14 602 GLN A CA 1
ATOM 4578 C C . GLN A 1 602 ? -3.875 7.772 -14.315 1.00 31.14 602 GLN A C 1
ATOM 4580 O O . GLN A 1 602 ? -3.559 8.795 -13.718 1.00 31.14 602 GLN A O 1
ATOM 4585 N N . ARG A 1 603 ? -2.963 6.842 -14.620 1.00 33.22 603 ARG A N 1
ATOM 4586 C CA . ARG A 1 603 ? -1.527 7.157 -14.810 1.00 33.22 603 ARG A CA 1
ATOM 4587 C C . ARG A 1 603 ? -1.064 7.033 -16.265 1.00 33.22 603 ARG A C 1
ATOM 4589 O O . ARG A 1 603 ? 0.111 6.905 -16.554 1.00 33.22 603 ARG A O 1
ATOM 4596 N N . SER A 1 604 ? -1.980 7.093 -17.230 1.00 34.94 604 SER A N 1
ATOM 4597 C CA . SER A 1 604 ? -1.599 7.304 -18.633 1.00 34.94 604 SER A CA 1
ATOM 4598 C C . SER A 1 604 ? -2.759 7.852 -19.459 1.00 34.94 604 SER A C 1
ATOM 4600 O O . SER A 1 604 ? -3.277 7.208 -20.365 1.00 34.94 604 SER A O 1
ATOM 4602 N N . GLU A 1 605 ? -3.143 9.104 -19.221 1.00 33.66 605 GLU A N 1
ATOM 4603 C CA . GLU A 1 605 ? -3.914 9.828 -20.243 1.00 33.66 605 GLU A CA 1
ATOM 4604 C C . GLU A 1 605 ? -3.054 10.246 -21.449 1.00 33.66 605 GLU A C 1
ATOM 4606 O O . GLU A 1 605 ? -3.540 10.956 -22.329 1.00 33.66 605 GLU A O 1
ATOM 4611 N N . HIS A 1 606 ? -1.767 9.884 -21.512 1.00 47.72 606 HIS A N 1
ATOM 4612 C CA . HIS A 1 606 ? -0.836 10.539 -22.436 1.00 47.72 606 HIS A CA 1
ATOM 4613 C C . HIS A 1 606 ? -0.020 9.604 -23.345 1.00 47.72 606 HIS A C 1
ATOM 4615 O O . HIS A 1 606 ? 0.766 10.117 -24.139 1.00 47.72 606 HIS A O 1
ATOM 4621 N N . ASN A 1 607 ? -0.227 8.276 -23.328 1.00 50.62 607 ASN A N 1
ATOM 4622 C CA . ASN A 1 607 ? 0.239 7.437 -24.443 1.00 50.62 607 ASN A CA 1
ATOM 4623 C C . ASN A 1 607 ? -0.850 7.416 -25.538 1.00 50.62 607 ASN A C 1
ATOM 4625 O O . ASN A 1 607 ? -1.937 6.882 -25.305 1.00 50.62 607 ASN A O 1
ATOM 4629 N N . PRO A 1 608 ? -0.603 7.999 -26.726 1.00 56.16 608 PRO A N 1
ATOM 4630 C CA . PRO A 1 608 ? -1.617 8.129 -27.771 1.00 56.16 608 PRO A CA 1
ATOM 4631 C C . PRO A 1 608 ? -2.007 6.797 -28.431 1.00 56.16 608 PRO A C 1
ATOM 4633 O O . PRO A 1 608 ? -2.969 6.767 -29.201 1.00 56.16 608 PRO A O 1
ATOM 4636 N N . LEU A 1 609 ? -1.266 5.709 -28.183 1.00 63.31 609 LEU A N 1
ATOM 4637 C CA . LEU A 1 609 ? -1.482 4.414 -28.825 1.00 63.31 609 LEU A CA 1
ATOM 4638 C C . LEU A 1 609 ? -1.906 3.349 -27.814 1.00 63.31 609 LEU A C 1
ATOM 4640 O O . LEU A 1 609 ? -1.234 3.099 -26.817 1.00 63.31 609 LEU A O 1
ATOM 4644 N N . GLN A 1 610 ? -3.013 2.679 -28.126 1.00 61.66 610 GLN A N 1
ATOM 4645 C CA . GLN A 1 610 ? -3.553 1.566 -27.353 1.00 61.66 610 GLN A CA 1
ATOM 4646 C C . GLN A 1 610 ? -3.723 0.336 -28.245 1.00 61.66 610 GLN A C 1
ATOM 4648 O O . GLN A 1 610 ? -4.056 0.454 -29.425 1.00 61.66 610 GLN A O 1
ATOM 4653 N N . THR A 1 611 ? -3.532 -0.848 -27.675 1.00 58.03 611 THR A N 1
ATOM 4654 C CA . THR A 1 611 ? -3.786 -2.146 -28.308 1.00 58.03 611 THR A CA 1
ATOM 4655 C C . THR A 1 611 ? -4.447 -3.074 -27.300 1.00 58.03 611 THR A C 1
ATOM 4657 O O . THR A 1 611 ? -4.147 -2.999 -26.119 1.00 58.03 611 THR A O 1
ATOM 4660 N N . ASN A 1 612 ? -5.400 -3.911 -27.725 1.00 57.56 612 ASN A N 1
ATOM 4661 C CA . ASN A 1 612 ? -6.077 -4.894 -26.861 1.00 57.56 612 ASN A CA 1
ATOM 4662 C C . ASN A 1 612 ? -6.536 -4.351 -25.481 1.00 57.56 612 ASN A C 1
ATOM 4664 O O . ASN A 1 612 ? -6.453 -5.057 -24.480 1.00 57.56 612 ASN A O 1
ATOM 4668 N N . GLY A 1 613 ? -6.999 -3.096 -25.420 1.00 51.12 613 GLY A N 1
ATOM 4669 C CA . GLY A 1 613 ? -7.492 -2.467 -24.186 1.00 51.12 613 GLY A CA 1
ATOM 4670 C C . GLY A 1 613 ? -6.425 -1.948 -23.209 1.00 51.12 613 GLY A C 1
ATOM 4671 O O . GLY A 1 613 ? -6.798 -1.550 -22.113 1.00 51.12 613 GLY A O 1
ATOM 4672 N N . HIS A 1 614 ? -5.140 -1.921 -23.584 1.00 52.66 614 HIS A N 1
ATOM 4673 C CA . HIS A 1 614 ? -4.038 -1.356 -22.788 1.00 52.66 614 HIS A CA 1
ATOM 4674 C C . HIS A 1 614 ? -3.123 -0.455 -23.643 1.00 52.66 614 HIS A C 1
ATOM 4676 O O . HIS A 1 614 ? -3.224 -0.430 -24.872 1.00 52.66 614 HIS A O 1
ATOM 4682 N N . VAL A 1 615 ? -2.252 0.334 -23.003 1.00 57.94 615 VAL A N 1
ATOM 4683 C CA . VAL A 1 615 ? -1.257 1.176 -23.697 1.00 57.94 615 VAL A CA 1
ATOM 4684 C C . VAL A 1 615 ? -0.268 0.316 -24.482 1.00 57.94 615 VAL A C 1
ATOM 4686 O O . VAL A 1 615 ? 0.187 -0.711 -23.994 1.00 57.94 615 VAL A O 1
ATOM 4689 N N . ALA A 1 616 ? 0.070 0.729 -25.702 1.00 69.31 616 ALA A N 1
ATOM 4690 C CA . ALA A 1 616 ? 1.000 -0.018 -26.541 1.00 69.31 616 ALA A CA 1
ATOM 4691 C C . ALA A 1 616 ? 2.442 0.072 -26.008 1.00 69.31 616 ALA A C 1
ATOM 4693 O O . ALA A 1 616 ? 2.923 1.174 -25.737 1.00 69.31 616 ALA A O 1
ATOM 4694 N N . TRP A 1 617 ? 3.137 -1.068 -25.903 1.00 69.75 617 TRP A N 1
ATOM 4695 C CA . TRP A 1 617 ? 4.545 -1.149 -25.451 1.00 69.75 617 TRP A CA 1
ATOM 4696 C C . TRP A 1 617 ? 5.556 -1.182 -26.598 1.00 69.75 617 TRP A C 1
ATOM 4698 O O . TRP A 1 617 ? 6.762 -1.123 -26.386 1.00 69.75 617 TRP A O 1
ATOM 4708 N N . GLY A 1 618 ? 5.064 -1.253 -27.829 1.00 78.56 618 GLY A N 1
ATOM 4709 C CA . GLY A 1 618 ? 5.850 -1.035 -29.028 1.00 78.56 618 GLY A CA 1
ATOM 4710 C C . GLY A 1 618 ? 5.010 -0.335 -30.083 1.00 78.56 618 GLY A C 1
ATOM 4711 O O . GLY A 1 618 ? 3.782 -0.258 -29.990 1.00 78.56 618 GLY A O 1
ATOM 4712 N N . ALA A 1 619 ? 5.674 0.170 -31.112 1.00 85.25 619 ALA A N 1
ATOM 4713 C CA . ALA A 1 619 ? 5.004 0.775 -32.246 1.00 85.25 619 ALA A CA 1
ATOM 4714 C C . ALA A 1 619 ? 5.759 0.474 -33.540 1.00 85.25 619 ALA A C 1
ATOM 4716 O O . ALA A 1 619 ? 6.987 0.502 -33.575 1.00 85.25 619 ALA A O 1
ATOM 4717 N N . GLU A 1 620 ? 5.016 0.228 -34.616 1.00 87.62 620 GLU A N 1
ATOM 4718 C CA . GLU A 1 620 ? 5.567 0.173 -35.967 1.00 87.62 620 GLU A CA 1
ATOM 4719 C C . GLU A 1 620 ? 5.241 1.481 -36.695 1.00 87.62 620 GLU A C 1
ATOM 4721 O O . GLU A 1 620 ? 4.072 1.847 -36.862 1.00 87.62 620 GLU A O 1
ATOM 4726 N N . LEU A 1 621 ? 6.284 2.184 -37.145 1.00 86.94 621 LEU A N 1
ATOM 4727 C CA . LEU A 1 621 ? 6.179 3.376 -37.982 1.00 86.94 621 LEU A CA 1
ATOM 4728 C C . LEU A 1 621 ? 6.310 2.993 -39.457 1.00 86.94 621 LEU A C 1
ATOM 4730 O O . LEU A 1 621 ? 7.368 2.564 -39.918 1.00 86.94 621 LEU A O 1
ATOM 4734 N N . ASN A 1 622 ? 5.268 3.258 -40.239 1.00 86.62 622 ASN A N 1
ATOM 4735 C CA . ASN A 1 622 ? 5.375 3.196 -41.688 1.00 86.62 622 ASN A CA 1
ATOM 4736 C C . ASN A 1 622 ? 6.087 4.455 -42.210 1.00 86.62 622 ASN A C 1
ATOM 4738 O O . ASN A 1 622 ? 5.532 5.553 -42.190 1.00 86.62 622 ASN A O 1
ATOM 4742 N N . LEU A 1 623 ? 7.310 4.294 -42.717 1.00 84.62 623 LEU A N 1
ATOM 4743 C CA . LEU A 1 623 ? 8.155 5.406 -43.172 1.00 84.62 623 LEU A CA 1
ATOM 4744 C C . LEU A 1 623 ? 7.610 6.157 -44.403 1.00 84.62 623 LEU A C 1
ATOM 4746 O O . LEU A 1 623 ? 8.022 7.289 -44.653 1.00 84.62 623 LEU A O 1
ATOM 4750 N N . VAL A 1 624 ? 6.699 5.552 -45.173 1.00 81.88 624 VAL A N 1
ATOM 4751 C CA . VAL A 1 624 ? 6.120 6.157 -46.384 1.00 81.88 624 VAL A CA 1
ATOM 4752 C C . VAL A 1 624 ? 4.856 6.938 -46.045 1.00 81.88 624 VAL A C 1
ATOM 4754 O O . VAL A 1 624 ? 4.746 8.117 -46.376 1.00 81.88 624 VAL A O 1
ATOM 4757 N N . THR A 1 625 ? 3.899 6.296 -45.374 1.00 83.06 625 THR A N 1
ATOM 4758 C CA . THR A 1 625 ? 2.614 6.916 -45.011 1.00 83.06 625 THR A CA 1
ATOM 4759 C C . THR A 1 625 ? 2.714 7.782 -43.760 1.00 83.06 625 THR A C 1
ATOM 4761 O O . THR A 1 625 ? 1.813 8.578 -43.506 1.00 83.06 625 THR A O 1
ATOM 4764 N N . ARG A 1 626 ? 3.796 7.633 -42.982 1.00 82.69 626 ARG A N 1
ATOM 4765 C CA . ARG A 1 626 ? 4.007 8.252 -41.662 1.00 82.69 626 ARG A CA 1
ATOM 4766 C C . ARG A 1 626 ? 2.924 7.888 -40.648 1.00 82.69 626 ARG A C 1
ATOM 4768 O O . ARG A 1 626 ? 2.668 8.635 -39.708 1.00 82.69 626 ARG A O 1
ATOM 4775 N N . THR A 1 627 ? 2.275 6.747 -40.848 1.00 83.38 627 THR A N 1
ATOM 4776 C CA . THR A 1 627 ? 1.294 6.209 -39.909 1.00 83.38 627 THR A CA 1
ATOM 4777 C C . THR A 1 627 ? 1.991 5.317 -38.902 1.00 83.38 627 THR A C 1
ATOM 4779 O O . THR A 1 627 ? 2.864 4.532 -39.273 1.00 83.38 627 THR A O 1
ATOM 4782 N N . VAL A 1 628 ? 1.561 5.407 -37.651 1.00 84.94 628 VAL A N 1
ATOM 4783 C CA . VAL A 1 628 ? 2.034 4.548 -36.570 1.00 84.94 628 VAL A CA 1
ATOM 4784 C C . VAL A 1 628 ? 0.920 3.581 -36.196 1.00 84.94 628 VAL A C 1
ATOM 4786 O O . VAL A 1 628 ? -0.246 3.977 -36.144 1.00 84.94 628 VAL A O 1
ATOM 4789 N N . ARG A 1 629 ? 1.273 2.322 -35.945 1.00 84.94 629 ARG A N 1
ATOM 4790 C CA . ARG A 1 629 ? 0.373 1.340 -35.333 1.00 84.94 629 ARG A CA 1
ATOM 4791 C C . ARG A 1 629 ? 1.007 0.753 -34.072 1.00 84.94 629 ARG A C 1
ATOM 4793 O O . ARG A 1 629 ? 2.235 0.677 -34.009 1.00 84.94 629 ARG A O 1
ATOM 4800 N N . PRO A 1 630 ? 0.202 0.333 -33.090 1.00 84.75 630 PRO A N 1
ATOM 4801 C CA . PRO A 1 630 ? 0.725 -0.294 -31.888 1.00 84.75 630 PRO A CA 1
ATOM 4802 C C . PRO A 1 630 ? 1.228 -1.719 -32.170 1.00 84.75 630 PRO A C 1
ATOM 4804 O O . PRO A 1 630 ? 0.700 -2.410 -33.045 1.00 84.75 630 PRO A O 1
ATOM 4807 N N . LEU A 1 631 ? 2.230 -2.140 -31.402 1.00 82.81 631 LEU A N 1
ATOM 4808 C CA . LEU A 1 631 ? 2.703 -3.519 -31.268 1.00 82.81 631 LEU A CA 1
ATOM 4809 C C . LEU A 1 631 ? 2.457 -3.987 -29.829 1.00 82.81 631 LEU A C 1
ATOM 4811 O O . LEU A 1 631 ? 2.484 -3.175 -28.899 1.00 82.81 631 LEU A O 1
ATOM 4815 N N . A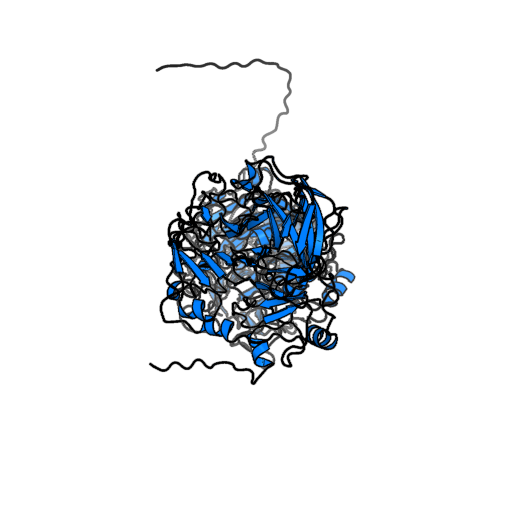SN A 1 632 ? 2.228 -5.285 -29.656 1.00 77.25 632 ASN A N 1
ATOM 4816 C CA . ASN A 1 632 ? 1.860 -5.912 -28.390 1.00 77.25 632 ASN A CA 1
ATOM 4817 C C . ASN A 1 632 ? 2.870 -7.006 -27.981 1.00 77.25 632 ASN A C 1
ATOM 4819 O O . ASN A 1 632 ? 2.549 -8.196 -28.053 1.00 77.25 632 ASN A O 1
ATOM 4823 N N . PRO A 1 633 ? 4.106 -6.643 -27.589 1.00 77.00 633 PRO A N 1
ATOM 4824 C CA . PRO A 1 633 ? 5.065 -7.622 -27.083 1.00 77.00 633 PRO A CA 1
ATOM 4825 C C . PRO A 1 633 ? 4.553 -8.257 -25.778 1.00 77.00 633 PRO A C 1
ATOM 4827 O O . PRO A 1 633 ? 4.061 -7.557 -24.903 1.00 77.00 633 PRO A O 1
ATOM 4830 N N . ALA A 1 634 ? 4.688 -9.579 -25.630 1.00 72.44 634 ALA A N 1
ATOM 4831 C CA . ALA A 1 634 ? 4.194 -10.302 -24.447 1.00 72.44 634 ALA A CA 1
ATOM 4832 C C . ALA A 1 634 ? 4.993 -10.003 -23.163 1.00 72.44 634 ALA A C 1
ATOM 4834 O O . ALA A 1 634 ? 4.445 -9.996 -22.063 1.00 72.44 634 ALA A O 1
ATOM 4835 N N . SER A 1 635 ? 6.285 -9.717 -23.312 1.00 75.38 635 SER A N 1
ATOM 4836 C CA . SER A 1 635 ? 7.224 -9.446 -22.222 1.00 75.38 635 SER A CA 1
ATOM 4837 C C . SER A 1 635 ? 7.860 -8.061 -22.356 1.00 75.38 635 SER A C 1
ATOM 4839 O O . SER A 1 635 ? 7.982 -7.533 -23.462 1.00 75.38 635 SER A O 1
ATOM 4841 N N . ASN A 1 636 ? 8.311 -7.485 -21.241 1.00 74.56 636 ASN A N 1
ATOM 4842 C CA . ASN A 1 636 ? 8.781 -6.102 -21.180 1.00 74.56 636 ASN A CA 1
ATOM 4843 C C . ASN A 1 636 ? 10.107 -5.879 -21.937 1.00 74.56 636 ASN A C 1
ATOM 4845 O O . ASN A 1 636 ? 11.140 -6.471 -21.616 1.00 74.56 636 ASN A O 1
ATOM 4849 N N . THR A 1 637 ? 10.086 -5.010 -22.949 1.00 79.81 637 THR A N 1
ATOM 4850 C CA . THR A 1 637 ? 11.232 -4.708 -23.823 1.00 79.81 637 THR A CA 1
ATOM 4851 C C . THR A 1 637 ? 12.133 -3.582 -23.311 1.00 79.81 637 THR A C 1
ATOM 4853 O O . THR A 1 637 ? 13.155 -3.307 -23.942 1.00 79.81 637 THR A O 1
ATOM 4856 N N . TRP A 1 638 ? 11.774 -2.892 -22.222 1.00 79.12 638 TRP A N 1
ATOM 4857 C CA . TRP A 1 638 ? 12.531 -1.735 -21.737 1.00 79.12 638 TRP A CA 1
ATOM 4858 C C . TRP A 1 638 ? 13.958 -2.164 -21.359 1.00 79.12 638 TRP A C 1
ATOM 4860 O O . TRP A 1 638 ? 14.171 -3.102 -20.592 1.00 79.12 638 TRP A O 1
ATOM 4870 N N . CYS A 1 639 ? 14.940 -1.493 -21.970 1.00 80.88 639 CYS A N 1
ATOM 4871 C CA . CYS A 1 639 ? 16.373 -1.770 -21.859 1.00 80.88 639 CYS A CA 1
ATOM 4872 C C . CYS A 1 639 ? 16.766 -3.162 -22.361 1.00 80.88 639 CYS A C 1
ATOM 4874 O O . CYS A 1 639 ? 17.731 -3.749 -21.877 1.00 80.88 639 CYS A O 1
ATOM 4876 N N . GLY A 1 640 ? 16.017 -3.696 -23.327 1.00 86.88 640 GLY A N 1
ATOM 4877 C CA . GLY A 1 640 ? 16.424 -4.850 -24.118 1.00 86.88 640 GLY A CA 1
ATOM 4878 C C . GLY A 1 640 ? 17.364 -4.473 -25.267 1.00 86.88 640 GLY A C 1
ATOM 4879 O O . GLY A 1 640 ? 17.587 -3.301 -25.574 1.00 86.88 640 GLY A O 1
ATOM 4880 N N . THR A 1 641 ? 17.882 -5.499 -25.934 1.00 89.81 641 THR A N 1
ATOM 4881 C CA . THR A 1 641 ? 18.677 -5.389 -27.163 1.00 89.81 641 THR A CA 1
ATOM 4882 C C . THR A 1 641 ? 17.919 -5.964 -28.356 1.00 89.81 641 THR A C 1
ATOM 4884 O O . THR A 1 641 ? 16.870 -6.598 -28.187 1.00 89.81 641 THR A O 1
ATOM 4887 N N . GLY A 1 642 ? 18.453 -5.793 -29.564 1.00 91.12 642 GLY A N 1
ATOM 4888 C CA . GLY A 1 642 ? 17.957 -6.483 -30.743 1.00 91.12 642 GLY A CA 1
ATOM 4889 C C . GLY A 1 642 ? 18.952 -6.549 -31.897 1.00 91.12 642 GLY A C 1
ATOM 4890 O O . GLY A 1 642 ? 19.926 -5.808 -31.948 1.00 91.12 642 GLY A O 1
ATOM 4891 N N . SER A 1 643 ? 18.670 -7.461 -32.823 1.00 91.44 643 SER A N 1
ATOM 4892 C CA . SER A 1 643 ? 19.412 -7.716 -34.060 1.00 91.44 643 SER A CA 1
ATOM 4893 C C . SER A 1 643 ? 18.449 -8.281 -35.120 1.00 91.44 643 SER A C 1
ATOM 4895 O O . SER A 1 643 ? 17.257 -8.470 -34.863 1.00 91.44 643 SER A O 1
ATOM 4897 N N . PHE A 1 644 ? 18.936 -8.568 -36.325 1.00 90.06 644 PHE A N 1
ATOM 4898 C CA . PHE A 1 644 ? 18.168 -9.237 -37.378 1.00 90.06 644 PHE A CA 1
ATOM 4899 C C . PHE A 1 644 ? 18.739 -10.617 -37.673 1.00 90.06 644 PHE A C 1
ATOM 4901 O O . PHE A 1 644 ? 19.940 -10.777 -37.803 1.00 90.06 644 PHE A O 1
ATOM 4908 N N . LEU A 1 645 ? 17.884 -11.609 -37.868 1.00 90.25 645 LEU A N 1
ATOM 4909 C CA . LEU A 1 645 ? 18.265 -12.927 -38.358 1.00 90.25 645 LEU A CA 1
ATOM 4910 C C . LEU A 1 645 ? 18.569 -12.907 -39.865 1.00 90.25 645 LEU A C 1
ATOM 4912 O O . LEU A 1 645 ? 18.126 -12.012 -40.589 1.00 90.25 645 LEU A O 1
ATOM 4916 N N . SER A 1 646 ? 19.258 -13.937 -40.381 1.00 90.00 646 SER A N 1
ATOM 4917 C CA . SER A 1 646 ? 19.636 -14.026 -41.810 1.00 90.00 646 SER A CA 1
ATOM 4918 C C . SER A 1 646 ? 18.467 -13.872 -42.800 1.00 90.00 646 SER A C 1
ATOM 4920 O O . SER A 1 646 ? 18.658 -13.432 -43.930 1.00 90.00 646 SER A O 1
ATOM 4922 N N . ASN A 1 647 ? 17.250 -14.248 -42.401 1.00 88.31 647 ASN A N 1
ATOM 4923 C CA . ASN A 1 647 ? 16.029 -14.178 -43.205 1.00 88.31 647 ASN A CA 1
ATOM 4924 C C . ASN A 1 647 ? 15.341 -12.798 -43.132 1.00 88.31 647 ASN A C 1
ATOM 4926 O O . ASN A 1 647 ? 14.389 -12.553 -43.872 1.00 88.31 647 ASN A O 1
ATOM 4930 N N . GLY A 1 648 ? 15.816 -11.900 -42.266 1.00 87.81 648 GLY A N 1
ATOM 4931 C CA . GLY A 1 648 ? 15.254 -10.573 -42.046 1.00 87.81 648 GLY A CA 1
ATOM 4932 C C . GLY A 1 648 ? 14.234 -10.465 -40.910 1.00 87.81 648 GLY A C 1
ATOM 4933 O O . GLY A 1 648 ? 13.671 -9.379 -40.765 1.00 87.81 648 GLY A O 1
ATOM 4934 N N . THR A 1 649 ? 14.013 -11.525 -40.125 1.00 89.56 649 THR A N 1
ATOM 4935 C CA . THR A 1 649 ? 13.241 -11.471 -38.871 1.00 89.56 649 THR A CA 1
ATOM 4936 C C . THR A 1 649 ? 14.016 -10.664 -37.836 1.00 89.56 649 THR A C 1
ATOM 4938 O O . THR A 1 649 ? 15.194 -10.934 -37.610 1.00 89.56 649 THR A O 1
ATOM 4941 N N . MET A 1 650 ? 13.388 -9.687 -37.188 1.00 90.56 650 MET A N 1
ATOM 4942 C CA . MET A 1 650 ? 14.005 -8.995 -36.056 1.00 90.56 650 MET A CA 1
ATOM 4943 C C . MET A 1 650 ? 13.930 -9.891 -34.820 1.00 90.56 650 MET A C 1
ATOM 4945 O O . MET A 1 650 ? 12.868 -10.440 -34.530 1.00 90.56 650 MET A O 1
ATOM 4949 N N . VAL A 1 651 ? 15.029 -10.006 -34.080 1.00 91.12 651 VAL A N 1
ATOM 4950 C CA . VAL A 1 651 ? 15.066 -10.618 -32.753 1.00 91.12 651 VAL A CA 1
ATOM 4951 C C . VAL A 1 651 ? 15.362 -9.546 -31.712 1.00 91.12 651 VAL A C 1
ATOM 4953 O O . VAL A 1 651 ? 16.307 -8.781 -31.863 1.00 91.12 651 VAL A O 1
ATOM 4956 N N . SER A 1 652 ? 14.562 -9.490 -30.653 1.00 91.19 652 SER A N 1
ATOM 4957 C CA . SER A 1 652 ? 14.819 -8.677 -29.465 1.00 91.19 652 SER A CA 1
ATOM 4958 C C . SER A 1 652 ? 15.043 -9.589 -28.264 1.00 91.19 652 SER A C 1
ATOM 4960 O O . SER A 1 652 ? 14.308 -10.557 -28.078 1.00 91.19 652 SER A O 1
ATOM 4962 N N . SER A 1 653 ? 16.074 -9.293 -27.473 1.00 91.12 653 SER A N 1
ATOM 4963 C CA . SER A 1 653 ? 16.520 -10.131 -26.355 1.00 91.12 653 SER A CA 1
ATOM 4964 C C . SER A 1 653 ? 16.664 -9.316 -25.074 1.00 91.12 653 SER A C 1
ATOM 4966 O O . SER A 1 653 ? 17.098 -8.162 -25.111 1.00 91.12 653 SER A O 1
ATOM 4968 N N . GLY A 1 654 ? 16.332 -9.925 -23.938 1.00 87.12 654 GLY A N 1
ATOM 4969 C CA . GLY A 1 654 ? 16.413 -9.275 -22.630 1.00 87.12 654 GLY A CA 1
ATOM 4970 C C . GLY A 1 654 ? 15.403 -8.141 -22.455 1.00 87.12 654 GLY A C 1
ATOM 4971 O O . GLY A 1 654 ? 14.454 -7.985 -23.231 1.00 87.12 654 GLY A O 1
ATOM 4972 N N . GLY A 1 655 ? 15.590 -7.359 -21.401 1.00 82.75 655 GLY A N 1
ATOM 4973 C CA . GLY A 1 655 ? 14.648 -6.324 -20.994 1.00 82.75 655 GLY A CA 1
ATOM 4974 C C . GLY A 1 655 ? 14.696 -6.120 -19.492 1.00 82.75 655 GLY A C 1
ATOM 4975 O O . GLY A 1 655 ? 15.661 -6.502 -18.838 1.00 82.75 655 GLY A O 1
ATOM 4976 N N . THR A 1 656 ? 13.656 -5.526 -18.934 1.00 71.75 656 THR A N 1
ATOM 4977 C CA . THR A 1 656 ? 13.582 -5.233 -17.502 1.00 71.75 656 THR A CA 1
ATOM 4978 C C . THR A 1 656 ? 12.723 -6.276 -16.776 1.00 71.75 656 THR A C 1
ATOM 4980 O O . THR A 1 656 ? 11.808 -6.860 -17.379 1.00 71.75 656 THR A O 1
ATOM 4983 N N . PRO A 1 657 ? 12.991 -6.552 -15.488 1.00 62.12 657 PRO A N 1
ATOM 4984 C CA . PRO A 1 657 ? 11.999 -7.192 -14.638 1.00 62.12 657 PRO A CA 1
ATOM 4985 C C . PRO A 1 657 ? 10.771 -6.279 -14.510 1.00 62.12 657 PRO A C 1
ATOM 4987 O O . PRO A 1 657 ? 10.874 -5.057 -14.567 1.00 62.12 657 PRO A O 1
ATOM 4990 N N . VAL A 1 658 ? 9.606 -6.856 -14.221 1.00 46.75 658 VAL A N 1
ATOM 4991 C CA . VAL A 1 658 ? 8.351 -6.101 -13.994 1.00 46.75 658 VAL A CA 1
ATOM 4992 C C . VAL A 1 658 ? 8.455 -5.116 -12.801 1.00 46.75 658 VAL A C 1
ATOM 4994 O O . VAL A 1 658 ? 7.597 -4.263 -12.613 1.00 46.75 658 VAL A O 1
ATOM 4997 N N . LEU A 1 659 ? 9.540 -5.199 -12.016 1.00 39.81 659 LEU A N 1
ATOM 4998 C CA . LEU A 1 659 ? 9.852 -4.395 -10.826 1.00 39.81 659 LEU A CA 1
ATOM 4999 C C . LEU A 1 659 ? 10.191 -2.917 -11.101 1.00 39.81 659 LEU A C 1
ATOM 5001 O O . LEU A 1 659 ? 10.027 -2.105 -10.197 1.00 39.81 659 LEU A O 1
ATOM 5005 N N . ILE A 1 660 ? 10.668 -2.557 -12.300 1.00 37.75 660 ILE A N 1
ATOM 5006 C CA . ILE A 1 660 ? 11.063 -1.166 -12.634 1.00 37.75 660 ILE A CA 1
ATOM 5007 C C . ILE A 1 660 ? 10.001 -0.493 -13.521 1.00 37.75 660 ILE A C 1
ATOM 5009 O O . ILE A 1 660 ? 9.883 0.729 -13.556 1.00 37.75 660 ILE A O 1
ATOM 5013 N N . VAL A 1 661 ? 9.202 -1.304 -14.223 1.00 35.25 661 VAL A N 1
ATOM 5014 C CA . VAL A 1 661 ? 8.231 -0.884 -15.237 1.00 35.25 661 VAL A CA 1
ATOM 5015 C C . VAL A 1 661 ? 7.126 -1.943 -15.284 1.00 35.25 661 VAL A C 1
ATOM 5017 O O . VAL A 1 661 ? 7.350 -3.045 -15.797 1.00 35.25 661 VAL A O 1
ATOM 5020 N N . PRO A 1 662 ? 5.932 -1.665 -14.751 1.00 37.66 662 PRO A N 1
ATOM 5021 C CA . PRO A 1 662 ? 4.993 -2.714 -14.371 1.00 37.66 662 PRO A CA 1
ATOM 5022 C C . PRO A 1 662 ? 4.082 -3.140 -15.531 1.00 37.66 662 PRO A C 1
ATOM 5024 O O . PRO A 1 662 ? 2.870 -3.226 -15.366 1.00 37.66 662 PRO A O 1
ATOM 5027 N N . ILE A 1 663 ? 4.628 -3.357 -16.734 1.00 39.12 663 ILE A N 1
ATOM 5028 C CA . ILE A 1 663 ? 3.819 -3.802 -17.875 1.00 39.12 663 ILE A CA 1
ATOM 5029 C C . ILE A 1 663 ? 4.555 -4.821 -18.767 1.00 39.12 663 ILE A C 1
ATOM 5031 O O . ILE A 1 663 ? 5.638 -4.544 -19.282 1.00 39.12 663 ILE A O 1
ATOM 5035 N N . GLY A 1 664 ? 3.962 -6.014 -18.920 1.00 39.75 664 GLY A N 1
ATOM 5036 C CA . GLY A 1 664 ? 4.484 -7.174 -19.665 1.00 39.75 664 GLY A CA 1
ATOM 5037 C C . GLY A 1 664 ? 5.120 -8.262 -18.791 1.00 39.75 664 GLY A C 1
ATOM 5038 O O . GLY A 1 664 ? 5.555 -7.991 -17.677 1.00 39.75 664 GLY A O 1
ATOM 5039 N N . GLU A 1 665 ? 5.177 -9.508 -19.283 1.00 58.16 665 GLU A N 1
ATOM 5040 C CA . GLU A 1 665 ? 5.923 -10.607 -18.642 1.00 58.16 665 GLU A CA 1
ATOM 5041 C C . GLU A 1 665 ? 7.409 -10.229 -18.431 1.00 58.16 665 GLU A C 1
ATOM 5043 O O . GLU A 1 665 ? 7.947 -9.363 -19.127 1.00 58.16 665 GLU A O 1
ATOM 5048 N N . ASN A 1 666 ? 8.098 -10.875 -17.479 1.00 72.69 666 ASN A N 1
ATOM 5049 C CA . ASN A 1 666 ? 9.503 -10.583 -17.163 1.00 72.69 666 ASN A CA 1
ATOM 5050 C C . ASN A 1 666 ? 10.387 -10.622 -18.424 1.00 72.69 666 ASN A C 1
ATOM 5052 O O . ASN A 1 666 ? 10.564 -11.668 -19.049 1.00 72.69 666 ASN A O 1
ATOM 5056 N N . GLY A 1 667 ? 10.973 -9.474 -18.774 1.00 77.88 667 GLY A N 1
ATOM 5057 C CA . GLY A 1 667 ? 11.765 -9.330 -19.986 1.00 77.88 667 GLY A CA 1
ATOM 5058 C C . GLY A 1 667 ? 13.189 -9.863 -19.896 1.00 77.88 667 GLY A C 1
ATOM 5059 O O . GLY A 1 667 ? 13.802 -10.089 -20.935 1.00 77.88 667 GLY A O 1
ATOM 5060 N N . LEU A 1 668 ? 13.718 -10.098 -18.693 1.00 82.69 668 LEU A N 1
ATOM 5061 C CA . LEU A 1 668 ? 15.144 -10.356 -18.459 1.00 82.69 668 LEU A CA 1
ATOM 5062 C C . LEU A 1 668 ? 15.713 -11.536 -19.256 1.00 82.69 668 LEU A C 1
ATOM 5064 O O . LEU A 1 668 ? 16.867 -11.482 -19.666 1.00 82.69 668 LEU A O 1
ATOM 5068 N N . ALA A 1 669 ? 14.936 -12.598 -19.468 1.00 87.25 669 ALA A N 1
ATOM 5069 C CA . ALA A 1 669 ? 15.357 -13.763 -20.254 1.00 87.25 669 ALA A CA 1
ATOM 5070 C C . ALA A 1 669 ? 14.613 -13.883 -21.593 1.00 87.25 669 ALA A C 1
ATOM 5072 O O . ALA A 1 669 ? 14.795 -14.869 -22.303 1.00 87.25 669 ALA A O 1
ATOM 5073 N N . ALA A 1 670 ? 13.744 -12.935 -21.937 1.00 87.31 670 ALA A N 1
ATOM 5074 C CA . ALA A 1 670 ? 12.833 -13.090 -23.060 1.00 87.31 670 ALA A CA 1
ATOM 5075 C C . ALA A 1 670 ? 13.554 -13.022 -24.414 1.00 87.31 670 ALA A C 1
ATOM 5077 O O . ALA A 1 670 ? 14.504 -12.255 -24.593 1.00 87.31 670 ALA A O 1
ATOM 5078 N N . ILE A 1 671 ? 13.044 -13.797 -25.375 1.00 89.31 671 ILE A N 1
ATOM 5079 C CA . ILE A 1 671 ? 13.411 -13.730 -26.791 1.00 89.31 671 ILE A CA 1
ATOM 5080 C C . ILE A 1 671 ? 12.149 -13.472 -27.611 1.00 89.31 671 ILE A C 1
ATOM 5082 O O . ILE A 1 671 ? 11.234 -14.298 -27.658 1.00 89.31 671 ILE A O 1
ATOM 5086 N N . ARG A 1 672 ? 12.122 -12.330 -28.293 1.00 90.50 672 ARG A N 1
ATOM 5087 C CA . ARG A 1 672 ? 10.982 -11.847 -29.072 1.00 90.50 672 ARG A CA 1
ATOM 5088 C C . ARG A 1 672 ? 11.348 -11.775 -30.540 1.00 90.50 672 ARG A C 1
ATOM 5090 O O . ARG A 1 672 ? 12.431 -11.309 -30.881 1.00 90.50 672 ARG A O 1
ATOM 5097 N N . LEU A 1 673 ? 10.433 -12.187 -31.400 1.00 90.75 673 LEU A N 1
ATOM 5098 C CA . LEU A 1 673 ? 10.566 -12.138 -32.845 1.00 90.75 673 LEU A CA 1
ATOM 5099 C C . LEU A 1 673 ? 9.546 -11.180 -33.442 1.00 90.75 673 LEU A C 1
ATOM 5101 O O . LEU A 1 673 ? 8.403 -11.097 -32.992 1.00 90.75 673 LEU A O 1
ATOM 5105 N N . PHE A 1 674 ? 9.966 -10.481 -34.489 1.00 90.44 674 PHE A N 1
ATOM 5106 C CA . PHE A 1 674 ? 9.087 -9.663 -35.304 1.00 90.44 674 PHE A CA 1
ATOM 5107 C C . PHE A 1 674 ? 9.420 -9.841 -36.782 1.00 90.44 674 PHE A C 1
ATOM 5109 O O . PHE A 1 674 ? 10.509 -9.488 -37.242 1.00 90.44 674 PHE A O 1
ATOM 5116 N N . ASP A 1 675 ? 8.451 -10.377 -37.520 1.00 86.75 675 ASP A N 1
ATOM 5117 C CA . ASP A 1 675 ? 8.479 -10.466 -38.975 1.00 86.75 675 ASP A CA 1
ATOM 5118 C C . ASP A 1 675 ? 7.548 -9.399 -39.567 1.00 86.75 675 ASP A C 1
ATOM 5120 O O . ASP A 1 675 ? 6.325 -9.519 -39.438 1.00 86.75 675 ASP A O 1
ATOM 5124 N N . PRO A 1 676 ? 8.090 -8.361 -40.233 1.00 76.75 676 PRO A N 1
ATOM 5125 C CA . PRO A 1 676 ? 7.272 -7.338 -40.866 1.00 76.75 676 PRO A CA 1
ATOM 5126 C C . PRO A 1 676 ? 6.389 -7.933 -41.969 1.00 76.75 676 PRO A C 1
ATOM 5128 O O . PRO A 1 676 ? 6.838 -8.738 -42.788 1.00 76.75 676 PRO A O 1
ATOM 5131 N N . CYS A 1 677 ? 5.145 -7.479 -42.040 1.00 77.75 677 CYS A N 1
ATOM 5132 C CA . CYS A 1 677 ? 4.126 -7.955 -42.967 1.00 77.75 677 CYS A CA 1
ATOM 5133 C C . CYS A 1 677 ? 3.505 -6.781 -43.728 1.00 77.75 677 CYS A C 1
ATOM 5135 O O . CYS A 1 677 ? 3.277 -5.702 -43.185 1.00 77.75 677 CYS A O 1
ATOM 5137 N N . GLU A 1 678 ? 3.189 -6.996 -45.003 1.00 70.56 678 GLU A N 1
ATOM 5138 C CA . GLU A 1 678 ? 2.652 -5.933 -45.862 1.00 70.56 678 GLU A CA 1
ATOM 5139 C C . GLU A 1 678 ? 1.204 -5.542 -45.517 1.00 70.56 678 GLU A C 1
ATOM 5141 O O . GLU A 1 678 ? 0.781 -4.430 -45.824 1.00 70.56 678 GLU A O 1
ATOM 5146 N N . ASP A 1 679 ? 0.437 -6.431 -44.876 1.00 73.06 679 ASP A N 1
ATOM 5147 C CA . ASP A 1 679 ? -0.962 -6.187 -44.501 1.00 73.06 679 ASP A CA 1
ATOM 5148 C C . ASP A 1 679 ? -1.132 -5.523 -43.122 1.00 73.06 679 ASP A C 1
ATOM 5150 O O . ASP A 1 679 ? -2.260 -5.210 -42.731 1.00 73.06 679 ASP A O 1
ATOM 5154 N N . GLY A 1 680 ? -0.027 -5.299 -42.399 1.00 71.81 680 GLY A N 1
ATOM 5155 C CA . GLY A 1 680 ? -0.003 -4.656 -41.085 1.00 71.81 680 GLY A CA 1
ATOM 5156 C C . GLY A 1 680 ? -0.625 -5.475 -39.948 1.00 71.81 680 GLY A C 1
ATOM 5157 O O . GLY A 1 680 ? -0.941 -4.897 -38.911 1.00 71.81 680 GLY A O 1
ATOM 5158 N N . LYS A 1 681 ? -0.839 -6.791 -40.124 1.00 76.38 681 LYS A N 1
ATOM 5159 C CA . LYS A 1 681 ? -1.470 -7.675 -39.117 1.00 76.38 681 LYS A CA 1
ATOM 5160 C C . LYS A 1 681 ? -0.501 -8.503 -38.267 1.00 76.38 681 LYS A C 1
ATOM 5162 O O . LYS A 1 681 ? -0.936 -9.251 -37.399 1.00 76.38 681 LYS A O 1
ATOM 5167 N N . CYS A 1 682 ? 0.788 -8.411 -38.541 1.00 82.81 682 CYS A N 1
ATOM 5168 C CA . CYS A 1 682 ? 1.865 -9.047 -37.795 1.00 82.81 682 CYS A CA 1
ATOM 5169 C C . CYS A 1 682 ? 2.109 -8.299 -36.493 1.00 82.81 682 CYS A C 1
ATOM 5171 O O . CYS A 1 682 ? 1.999 -7.072 -36.429 1.00 82.81 682 CYS A O 1
ATOM 5173 N N . ASP A 1 683 ? 2.504 -9.041 -35.474 1.00 84.19 683 ASP A N 1
ATOM 5174 C CA . ASP A 1 683 ? 2.846 -8.496 -34.172 1.00 84.19 683 ASP A CA 1
ATOM 5175 C C . ASP A 1 683 ? 4.136 -9.136 -33.664 1.00 84.19 683 ASP A C 1
ATOM 5177 O O . ASP A 1 683 ? 4.636 -10.098 -34.254 1.00 84.19 683 ASP A O 1
ATOM 5181 N N . VAL A 1 684 ? 4.685 -8.578 -32.592 1.00 85.81 684 VAL A N 1
ATOM 5182 C CA . VAL A 1 684 ? 5.820 -9.154 -31.874 1.00 85.81 684 VAL A CA 1
ATOM 5183 C C . VAL A 1 684 ? 5.336 -10.391 -31.117 1.00 85.81 684 VAL A C 1
ATOM 5185 O O . VAL A 1 684 ? 4.315 -10.346 -30.436 1.00 85.81 684 VAL A O 1
ATOM 5188 N N . PHE A 1 685 ? 6.062 -11.501 -31.211 1.00 84.19 685 PHE A N 1
ATOM 5189 C CA . PHE A 1 685 ? 5.721 -12.743 -30.514 1.00 84.19 685 PHE A CA 1
ATOM 5190 C C . PHE A 1 685 ? 6.962 -13.392 -29.910 1.00 84.19 685 PHE A C 1
ATOM 5192 O O . PHE A 1 685 ? 8.072 -13.208 -30.398 1.00 84.19 685 PHE A O 1
ATOM 5199 N N . GLU A 1 686 ? 6.796 -14.174 -28.849 1.00 81.69 686 GLU A N 1
ATOM 5200 C CA . GLU A 1 686 ? 7.916 -14.918 -28.269 1.00 81.69 686 GLU A CA 1
ATOM 5201 C C . GLU A 1 686 ? 8.253 -16.148 -29.109 1.00 81.69 686 GLU A C 1
ATOM 5203 O O . GLU A 1 686 ? 7.347 -16.869 -29.554 1.00 81.69 686 GLU A O 1
ATOM 5208 N N . ASP A 1 687 ? 9.549 -16.414 -29.319 1.00 75.19 687 ASP A N 1
ATOM 5209 C CA . ASP A 1 687 ? 9.961 -17.607 -30.062 1.00 75.19 687 ASP A CA 1
ATOM 5210 C C . ASP A 1 687 ? 9.576 -18.865 -29.281 1.00 75.19 687 ASP A C 1
ATOM 5212 O O . ASP A 1 687 ? 10.242 -19.268 -28.332 1.00 75.19 687 ASP A O 1
ATOM 5216 N N . GLN A 1 688 ? 8.529 -19.543 -29.737 1.00 71.31 688 GLN A N 1
ATOM 5217 C CA . GLN A 1 688 ? 8.007 -20.750 -29.102 1.00 71.31 688 GLN A CA 1
ATOM 5218 C C . GLN A 1 688 ? 9.000 -21.925 -29.091 1.00 71.31 688 GLN A C 1
ATOM 5220 O O . GLN A 1 688 ? 8.809 -22.872 -28.323 1.00 71.31 688 GLN A O 1
ATOM 5225 N N . ARG A 1 689 ? 10.041 -21.882 -29.938 1.00 69.81 689 ARG A N 1
ATOM 5226 C CA . ARG A 1 689 ? 11.061 -22.932 -30.058 1.00 69.81 689 ARG A CA 1
ATOM 5227 C C . ARG A 1 689 ? 12.141 -22.785 -28.995 1.00 69.81 689 ARG A C 1
ATOM 5229 O O . ARG A 1 689 ? 12.452 -23.763 -28.331 1.00 69.81 689 ARG A O 1
ATOM 5236 N N . VAL A 1 690 ? 12.684 -21.578 -28.829 1.00 69.25 690 VAL A N 1
ATOM 5237 C CA . VAL A 1 690 ? 13.792 -21.297 -27.895 1.00 69.25 690 VAL A CA 1
ATOM 5238 C C . VAL A 1 690 ? 13.291 -20.815 -26.534 1.00 69.25 690 VAL A C 1
ATOM 5240 O O . VAL A 1 690 ? 13.892 -21.125 -25.512 1.00 69.25 690 VAL A O 1
ATOM 5243 N N . ARG A 1 691 ? 12.141 -20.133 -26.512 1.00 66.75 691 ARG A N 1
ATOM 5244 C CA . ARG A 1 691 ? 11.417 -19.570 -25.362 1.00 66.75 691 ARG A CA 1
ATOM 5245 C C . ARG A 1 691 ? 12.164 -18.507 -24.554 1.00 66.75 691 ARG A C 1
ATOM 5247 O O . ARG A 1 691 ? 11.539 -17.525 -24.180 1.00 66.75 691 ARG A O 1
ATOM 5254 N N . ARG A 1 692 ? 13.457 -18.682 -24.259 1.00 83.94 692 ARG A N 1
ATOM 5255 C CA . ARG A 1 692 ? 14.239 -17.780 -23.398 1.00 83.94 692 ARG A CA 1
ATOM 5256 C C . ARG A 1 692 ? 15.755 -17.961 -23.515 1.00 83.94 692 ARG A C 1
ATOM 5258 O O . ARG A 1 692 ? 16.228 -18.979 -24.011 1.00 83.94 692 ARG A O 1
ATOM 5265 N N . MET A 1 693 ? 16.484 -16.982 -22.989 1.00 88.06 693 MET A N 1
ATOM 5266 C CA . MET A 1 693 ? 17.917 -17.029 -22.692 1.00 88.06 693 MET A CA 1
ATOM 5267 C C . MET A 1 693 ? 18.223 -17.914 -21.472 1.00 88.06 693 MET A C 1
ATOM 5269 O O . MET A 1 693 ? 17.365 -18.156 -20.614 1.00 88.06 693 MET A O 1
ATOM 5273 N N . GLY A 1 694 ? 19.466 -18.389 -21.397 1.00 81.94 694 GLY A N 1
ATOM 5274 C CA . GLY A 1 694 ? 20.015 -19.141 -20.270 1.00 81.94 694 GLY A CA 1
ATOM 5275 C C . GLY A 1 694 ? 20.392 -18.264 -19.072 1.00 81.94 694 GLY A C 1
ATOM 5276 O O . GLY A 1 694 ? 20.453 -18.770 -17.950 1.00 81.94 694 GLY A O 1
ATOM 5277 N N . SER A 1 695 ? 20.601 -16.959 -19.276 1.00 84.12 695 SER A N 1
ATOM 5278 C CA . SER A 1 695 ? 20.857 -15.996 -18.201 1.00 84.12 695 SER A CA 1
ATOM 5279 C C . SER A 1 695 ? 19.963 -14.757 -18.293 1.00 84.12 695 SER A C 1
ATOM 5281 O O . SER A 1 695 ? 19.455 -14.407 -19.359 1.00 84.12 695 SER A O 1
ATOM 5283 N N . LEU A 1 696 ? 19.756 -14.105 -17.148 1.00 85.19 696 LEU A N 1
ATOM 5284 C CA . LEU A 1 696 ? 18.962 -12.884 -17.015 1.00 85.19 696 LEU A CA 1
ATOM 5285 C C . LEU A 1 696 ? 19.788 -11.657 -17.427 1.00 85.19 696 LEU A C 1
ATOM 5287 O O . LEU A 1 696 ? 20.944 -11.521 -17.018 1.00 85.19 696 LEU A O 1
ATOM 5291 N N . ARG A 1 697 ? 19.205 -10.773 -18.249 1.00 85.12 697 ARG A N 1
ATOM 5292 C CA . ARG A 1 697 ? 19.908 -9.633 -18.852 1.00 85.12 697 ARG A CA 1
ATOM 5293 C C . ARG A 1 697 ? 19.039 -8.370 -18.979 1.00 85.12 697 ARG A C 1
ATOM 5295 O O . ARG A 1 697 ? 18.172 -8.292 -19.852 1.00 85.12 697 ARG A O 1
ATOM 5302 N N . TRP A 1 698 ? 19.349 -7.356 -18.170 1.00 80.81 698 TRP A N 1
ATOM 5303 C CA . TRP A 1 698 ? 18.911 -5.957 -18.284 1.00 80.81 698 TRP A CA 1
ATOM 5304 C C . TRP A 1 698 ? 20.043 -5.075 -18.838 1.00 80.81 698 TRP A C 1
ATOM 5306 O O . TRP A 1 698 ? 21.146 -5.090 -18.298 1.00 80.81 698 TRP A O 1
ATOM 5316 N N . TYR A 1 699 ? 19.797 -4.321 -19.915 1.00 81.81 699 TYR A N 1
ATOM 5317 C CA . TYR A 1 699 ? 20.828 -3.673 -20.750 1.00 81.81 699 TYR A CA 1
ATOM 5318 C C . TYR A 1 699 ? 21.828 -4.626 -21.447 1.00 81.81 699 TYR A C 1
ATOM 5320 O O . TYR A 1 699 ? 23.033 -4.358 -21.446 1.00 81.81 699 TYR A O 1
ATOM 5328 N N . PRO A 1 700 ? 21.399 -5.748 -22.061 1.00 86.62 700 PRO A N 1
ATOM 5329 C CA . PRO A 1 700 ? 22.306 -6.526 -22.900 1.00 86.62 700 PRO A CA 1
ATOM 5330 C C . PRO A 1 700 ? 22.725 -5.757 -24.157 1.00 86.62 700 PRO A C 1
ATOM 5332 O O . PRO A 1 700 ? 22.037 -4.846 -24.616 1.00 86.62 700 PRO A O 1
ATOM 5335 N N . SER A 1 701 ? 23.821 -6.198 -24.768 1.00 87.12 701 SER A N 1
ATOM 5336 C CA . SER A 1 701 ? 24.167 -5.867 -26.153 1.00 87.12 701 SER A CA 1
ATOM 5337 C C . SER A 1 701 ? 24.062 -7.104 -27.037 1.00 87.12 701 SER A C 1
ATOM 5339 O O . SER A 1 701 ? 24.218 -8.230 -26.555 1.00 87.12 701 SER A O 1
ATOM 5341 N N . SER A 1 702 ? 23.803 -6.909 -28.331 1.00 90.44 702 SER A N 1
ATOM 5342 C CA . SER A 1 702 ? 23.781 -8.006 -29.297 1.00 90.44 702 SER A CA 1
ATOM 5343 C C . SER A 1 702 ? 24.443 -7.659 -30.625 1.00 90.44 702 SER A C 1
ATOM 5345 O O . SER A 1 702 ? 24.596 -6.488 -30.967 1.00 90.44 702 SER A O 1
ATOM 5347 N N . VAL A 1 703 ? 24.909 -8.689 -31.333 1.00 89.56 703 VAL A N 1
ATOM 5348 C CA . VAL A 1 703 ? 25.565 -8.561 -32.642 1.00 89.56 703 VAL A CA 1
ATOM 5349 C C . VAL A 1 703 ? 25.340 -9.814 -33.491 1.00 89.56 703 VAL A C 1
ATOM 5351 O O . VAL A 1 703 ? 25.370 -10.937 -32.975 1.00 89.56 703 VAL A O 1
ATOM 5354 N N . ARG A 1 704 ? 25.140 -9.644 -34.800 1.00 90.69 704 ARG A N 1
ATOM 5355 C CA . ARG A 1 704 ? 24.983 -10.744 -35.766 1.00 90.69 704 ARG A CA 1
ATOM 5356 C C . ARG A 1 704 ? 26.323 -11.310 -36.231 1.00 90.69 704 ARG A C 1
ATOM 5358 O O . ARG A 1 704 ? 27.187 -10.584 -36.730 1.00 90.69 704 ARG A O 1
ATOM 5365 N N . LEU A 1 705 ? 26.457 -12.632 -36.170 1.00 90.69 705 LEU A N 1
ATOM 5366 C CA . LEU A 1 705 ? 27.669 -13.371 -36.528 1.00 90.69 705 LEU A CA 1
ATOM 5367 C C . LEU A 1 705 ? 27.656 -13.904 -37.967 1.00 90.69 705 LEU A C 1
ATOM 5369 O O . LEU A 1 705 ? 26.629 -13.936 -38.648 1.00 90.69 705 LEU A O 1
ATOM 5373 N N . GLU A 1 706 ? 28.820 -14.355 -38.433 1.00 89.94 706 GLU A N 1
ATOM 5374 C CA . GLU A 1 706 ? 29.057 -14.854 -39.790 1.00 89.94 706 GLU A CA 1
ATOM 5375 C C . GLU A 1 706 ? 28.266 -16.126 -40.137 1.00 89.94 706 GLU A C 1
ATOM 5377 O O . GLU A 1 706 ? 28.040 -16.408 -41.315 1.00 89.94 706 GLU A O 1
ATOM 5382 N N . ASP A 1 707 ? 27.832 -16.883 -39.127 1.00 88.19 707 ASP A N 1
ATOM 5383 C CA . ASP A 1 707 ? 26.977 -18.065 -39.274 1.00 88.19 707 ASP A CA 1
ATOM 5384 C C . ASP A 1 707 ? 25.472 -17.735 -39.246 1.00 88.19 707 ASP A C 1
ATOM 5386 O O . ASP A 1 707 ? 24.639 -18.627 -39.410 1.00 88.19 707 ASP A O 1
ATOM 5390 N N . GLY A 1 708 ? 25.118 -16.458 -39.063 1.00 87.81 708 GLY A N 1
ATOM 5391 C CA . GLY A 1 708 ? 23.739 -15.982 -38.974 1.00 87.81 708 GLY A CA 1
ATOM 5392 C C . GLY A 1 708 ? 23.111 -16.081 -37.582 1.00 87.81 708 GLY A C 1
ATOM 5393 O O . GLY A 1 708 ? 21.947 -15.715 -37.431 1.00 87.81 708 GLY A O 1
ATOM 5394 N N . SER A 1 709 ? 23.844 -16.566 -36.573 1.00 89.75 709 SER A N 1
ATOM 5395 C CA . SER A 1 709 ? 23.416 -16.491 -35.171 1.00 89.75 709 SER A CA 1
ATOM 5396 C C . SER A 1 709 ? 23.634 -15.092 -34.594 1.00 89.75 709 SER A C 1
ATOM 5398 O O . SER A 1 709 ? 24.400 -14.286 -35.126 1.00 89.75 709 SER A O 1
ATOM 5400 N N . VAL A 1 710 ? 22.956 -14.802 -33.490 1.00 91.38 710 VAL A N 1
ATOM 5401 C CA . VAL A 1 710 ? 23.085 -13.554 -32.737 1.00 91.38 710 VAL A CA 1
ATOM 5402 C C . VAL A 1 710 ? 23.805 -13.849 -31.429 1.00 91.38 710 VAL A C 1
ATOM 5404 O O . VAL A 1 710 ? 23.389 -14.7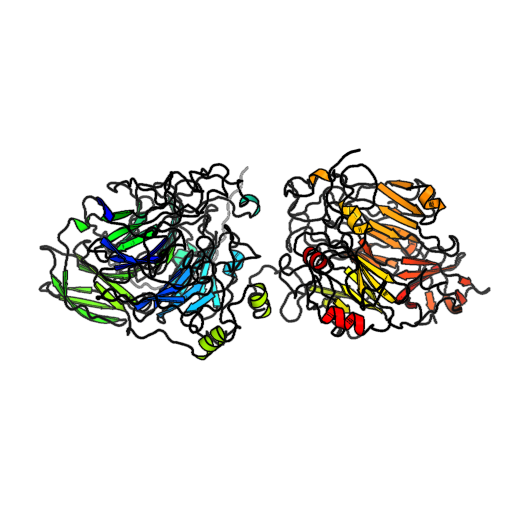21 -30.671 1.00 91.38 710 VAL A O 1
ATOM 5407 N N . LEU A 1 711 ? 24.891 -13.131 -31.168 1.00 91.06 711 LEU A N 1
ATOM 5408 C CA . LEU A 1 711 ? 25.578 -13.127 -29.881 1.00 91.06 711 LEU A CA 1
ATOM 5409 C C . LEU A 1 711 ? 24.888 -12.116 -28.964 1.00 91.06 711 LEU A C 1
ATOM 5411 O O . LEU A 1 711 ? 24.699 -10.975 -29.373 1.00 91.06 711 LEU A O 1
ATOM 5415 N N . VAL A 1 712 ? 24.562 -12.511 -27.735 1.00 90.50 712 VAL A N 1
ATOM 5416 C CA . VAL A 1 712 ? 24.031 -11.630 -26.684 1.00 90.50 712 VAL A CA 1
ATOM 5417 C C . VAL A 1 712 ? 25.011 -11.634 -25.513 1.00 90.50 712 VAL A C 1
ATOM 5419 O O . VAL A 1 712 ? 25.403 -12.702 -25.047 1.00 90.50 712 VAL A O 1
ATOM 5422 N N . PHE A 1 713 ? 25.448 -10.465 -25.045 1.00 87.25 713 PHE A N 1
ATOM 5423 C CA . PHE A 1 713 ? 26.529 -10.366 -24.058 1.00 87.25 713 PHE A CA 1
ATOM 5424 C C . PHE A 1 713 ? 26.360 -9.186 -23.090 1.00 87.25 713 PHE A C 1
ATOM 5426 O O . PHE A 1 713 ? 25.715 -8.187 -23.417 1.00 87.25 713 PHE A O 1
ATOM 5433 N N . GLY A 1 714 ? 26.959 -9.308 -21.899 1.00 78.69 714 GLY A N 1
ATOM 5434 C CA . GLY A 1 714 ? 26.871 -8.305 -20.827 1.00 78.69 714 GLY A CA 1
ATOM 5435 C C . GLY A 1 714 ? 25.493 -8.263 -20.160 1.00 78.69 714 GLY A C 1
ATOM 5436 O O . GLY A 1 714 ? 24.749 -9.242 -20.278 1.00 78.69 714 GLY A O 1
ATOM 5437 N N . ALA A 1 715 ? 25.173 -7.119 -19.529 1.00 77.69 715 ALA A N 1
ATOM 5438 C CA . ALA A 1 715 ? 23.957 -6.773 -18.763 1.00 77.69 715 ALA A CA 1
ATOM 5439 C C . ALA A 1 715 ? 24.125 -6.752 -17.229 1.00 77.69 715 ALA A C 1
ATOM 5441 O O . ALA A 1 715 ? 25.144 -7.174 -16.683 1.00 77.69 715 ALA A O 1
ATOM 5442 N N . ILE A 1 716 ? 23.090 -6.262 -16.544 1.00 70.00 716 ILE A N 1
ATOM 5443 C CA . ILE A 1 716 ? 22.823 -6.466 -15.115 1.00 70.00 716 ILE A CA 1
ATOM 5444 C C . ILE A 1 716 ? 21.742 -7.549 -14.986 1.00 70.00 716 ILE A C 1
ATOM 5446 O O . ILE A 1 716 ? 20.806 -7.585 -15.788 1.00 70.00 716 ILE A O 1
ATOM 5450 N N . ASP A 1 717 ? 21.842 -8.432 -13.998 1.00 67.81 717 ASP A N 1
ATOM 5451 C CA . ASP A 1 717 ? 20.708 -9.263 -13.587 1.00 67.81 717 ASP A CA 1
ATOM 5452 C C . ASP A 1 717 ? 19.795 -8.533 -12.564 1.00 67.81 717 ASP A C 1
ATOM 5454 O O . ASP A 1 717 ? 20.000 -7.366 -12.231 1.00 67.81 717 ASP A O 1
ATOM 5458 N N . ASN A 1 718 ? 18.740 -9.184 -12.060 1.00 65.06 718 ASN A N 1
ATOM 5459 C CA . ASN A 1 718 ? 17.794 -8.557 -11.112 1.00 65.06 718 ASN A CA 1
ATOM 5460 C C . ASN A 1 718 ? 18.405 -8.263 -9.723 1.00 65.06 718 ASN A C 1
ATOM 5462 O O . ASN A 1 718 ? 17.755 -7.642 -8.890 1.00 65.06 718 ASN A O 1
ATOM 5466 N N . SER A 1 719 ? 19.621 -8.738 -9.440 1.00 50.97 719 SER A N 1
ATOM 5467 C CA . SER A 1 719 ? 20.303 -8.558 -8.154 1.00 50.97 719 SER A CA 1
ATOM 5468 C C . SER A 1 719 ? 21.257 -7.362 -8.146 1.00 50.97 719 SER A C 1
ATOM 5470 O O . SER A 1 719 ? 22.034 -7.201 -7.210 1.00 50.97 719 SER A O 1
ATOM 5472 N N . THR A 1 720 ? 21.193 -6.498 -9.170 1.00 54.53 720 THR A N 1
ATOM 5473 C CA . THR A 1 720 ? 22.148 -5.402 -9.434 1.00 54.53 720 THR A CA 1
ATOM 5474 C C . THR A 1 720 ? 23.579 -5.880 -9.717 1.00 54.53 720 THR A C 1
ATOM 5476 O O . THR A 1 720 ? 24.505 -5.072 -9.805 1.00 54.53 720 THR A O 1
ATOM 5479 N N . ILE A 1 721 ? 23.763 -7.189 -9.916 1.00 61.69 721 ILE A N 1
ATOM 5480 C CA . ILE A 1 721 ? 25.056 -7.795 -10.207 1.00 61.69 721 ILE A CA 1
ATOM 5481 C C . ILE A 1 721 ? 25.263 -7.809 -11.718 1.00 61.69 721 ILE A C 1
ATOM 5483 O O . ILE A 1 721 ? 24.371 -8.104 -12.516 1.00 61.69 721 ILE A O 1
ATOM 5487 N N . ILE A 1 722 ? 26.479 -7.460 -12.112 1.00 69.50 722 ILE A N 1
ATOM 5488 C CA . ILE A 1 722 ? 26.898 -7.456 -13.504 1.00 69.50 722 ILE A CA 1
ATOM 5489 C C . ILE A 1 722 ? 27.014 -8.900 -13.974 1.00 69.50 722 ILE A C 1
ATOM 5491 O O . ILE A 1 722 ? 27.636 -9.718 -13.306 1.00 69.50 722 ILE A O 1
ATOM 5495 N N . ASN A 1 723 ? 26.447 -9.194 -15.138 1.00 76.38 723 ASN A N 1
ATOM 5496 C CA . ASN A 1 723 ? 26.497 -10.501 -15.767 1.00 76.38 723 ASN A CA 1
ATOM 5497 C C . ASN A 1 723 ? 27.693 -10.570 -16.743 1.00 76.38 723 ASN A C 1
ATOM 5499 O O . ASN A 1 723 ? 27.592 -10.063 -17.865 1.00 76.38 723 ASN A O 1
ATOM 5503 N N . PRO A 1 724 ? 28.831 -11.198 -16.375 1.00 77.69 724 PRO A N 1
ATOM 5504 C CA . PRO A 1 724 ? 30.033 -11.246 -17.208 1.00 77.69 724 PRO A CA 1
ATOM 5505 C C . PRO A 1 724 ? 29.970 -12.346 -18.280 1.00 77.69 724 PRO A C 1
ATOM 5507 O O . PRO A 1 724 ? 31.004 -12.770 -18.801 1.00 77.69 724 PRO A O 1
ATOM 5510 N N . THR A 1 725 ? 28.781 -12.862 -18.597 1.00 83.88 725 THR A N 1
ATOM 5511 C CA . THR A 1 725 ? 28.616 -13.962 -19.553 1.00 83.88 725 THR A CA 1
ATOM 5512 C C . THR A 1 725 ? 28.131 -13.481 -20.917 1.00 83.88 725 THR A C 1
ATOM 5514 O O . THR A 1 725 ? 27.568 -12.391 -21.061 1.00 83.88 725 THR A O 1
ATOM 5517 N N . TYR A 1 726 ? 28.299 -14.332 -21.923 1.00 89.06 726 TYR A N 1
ATOM 5518 C CA . TYR A 1 726 ? 27.659 -14.219 -23.227 1.00 89.06 726 TYR A CA 1
ATOM 5519 C C . TYR A 1 726 ? 26.985 -15.534 -23.622 1.00 89.06 726 TYR A C 1
ATOM 5521 O O . TYR A 1 726 ? 27.339 -16.607 -23.138 1.00 89.06 726 TYR A O 1
ATOM 5529 N N . GLU A 1 727 ? 26.006 -15.454 -24.511 1.00 90.62 727 GLU A N 1
ATOM 5530 C CA . GLU A 1 727 ? 25.280 -16.602 -25.051 1.00 90.62 727 GLU A CA 1
ATOM 5531 C C . GLU A 1 727 ? 24.818 -16.331 -26.489 1.00 90.62 727 GLU A C 1
ATOM 5533 O O . GLU A 1 727 ? 25.024 -15.240 -27.023 1.00 90.62 727 GLU A O 1
ATOM 5538 N N . PHE A 1 728 ? 24.218 -17.330 -27.138 1.00 91.00 728 PHE A N 1
ATOM 5539 C CA . PHE A 1 728 ? 23.844 -17.257 -28.550 1.00 91.00 728 PHE A CA 1
ATOM 5540 C C . PHE A 1 728 ? 22.358 -17.521 -28.758 1.00 91.00 728 PHE A C 1
ATOM 5542 O O . PHE A 1 728 ? 21.770 -18.387 -28.110 1.00 91.00 728 PHE A O 1
ATOM 5549 N N . TYR A 1 729 ? 21.784 -16.830 -29.739 1.00 90.56 729 TYR A N 1
ATOM 5550 C CA . TYR A 1 729 ? 20.470 -17.121 -30.280 1.00 90.56 729 TYR A CA 1
ATOM 5551 C C . TYR A 1 729 ? 20.555 -17.463 -31.785 1.00 90.56 729 TYR A C 1
ATOM 5553 O O . TYR A 1 729 ? 21.054 -16.654 -32.570 1.00 90.56 729 TYR A O 1
ATOM 5561 N N . PRO A 1 730 ? 20.041 -18.628 -32.221 1.00 90.88 730 PRO A N 1
ATOM 5562 C CA . PRO A 1 730 ? 19.592 -19.739 -31.380 1.00 90.88 730 PRO A CA 1
ATOM 5563 C C . PRO A 1 730 ? 20.736 -20.366 -30.550 1.00 90.88 730 PRO A C 1
ATOM 5565 O O . PRO A 1 730 ? 21.905 -20.189 -30.909 1.00 90.88 730 PRO A O 1
ATOM 5568 N N . PRO A 1 731 ? 20.426 -21.112 -29.468 1.00 90.25 731 PRO A N 1
ATOM 5569 C CA . PRO A 1 731 ? 21.433 -21.803 -28.667 1.00 90.25 731 PRO A CA 1
ATOM 5570 C C . PRO A 1 731 ? 22.249 -22.785 -29.511 1.00 90.25 731 PRO A C 1
ATOM 5572 O O . PRO A 1 731 ? 21.702 -23.480 -30.368 1.00 90.25 731 PRO A O 1
ATOM 5575 N N . LYS A 1 732 ? 23.556 -22.854 -29.248 1.00 88.69 732 LYS A N 1
ATOM 5576 C CA . LYS A 1 732 ? 24.492 -23.766 -29.919 1.00 88.69 732 LYS A CA 1
ATOM 5577 C C . LYS A 1 732 ? 25.571 -24.257 -28.965 1.00 88.69 732 LYS A C 1
ATOM 5579 O O . LYS A 1 732 ? 25.939 -23.543 -28.032 1.00 88.69 732 LYS A O 1
ATOM 5584 N N . ASN A 1 733 ? 26.103 -25.449 -29.221 1.00 86.88 733 ASN A N 1
ATOM 5585 C CA . ASN A 1 733 ? 27.262 -25.960 -28.503 1.00 86.88 733 ASN A CA 1
ATOM 5586 C C . ASN A 1 733 ? 28.562 -25.314 -29.003 1.00 86.88 733 ASN A C 1
ATOM 5588 O O . ASN A 1 733 ? 29.004 -25.550 -30.130 1.00 86.88 733 ASN A O 1
ATOM 5592 N N . ILE A 1 734 ? 29.197 -24.517 -28.146 1.00 82.75 734 ILE A N 1
ATOM 5593 C CA . ILE A 1 734 ? 30.487 -23.878 -28.417 1.00 82.75 734 ILE A CA 1
ATOM 5594 C C . ILE A 1 734 ? 31.424 -24.122 -27.235 1.00 82.75 734 ILE A C 1
ATOM 5596 O O . ILE A 1 734 ? 31.049 -23.953 -26.083 1.00 82.75 734 ILE A O 1
ATOM 5600 N N . HIS A 1 735 ? 32.662 -24.540 -27.518 1.00 79.62 735 HIS A N 1
ATOM 5601 C CA . HIS A 1 735 ? 33.696 -24.816 -26.508 1.00 79.62 735 HIS A CA 1
ATOM 5602 C C . HIS A 1 735 ? 33.293 -25.824 -25.408 1.00 79.62 735 HIS A C 1
ATOM 5604 O O . HIS A 1 735 ? 33.893 -25.840 -24.340 1.00 79.62 735 HIS A O 1
ATOM 5610 N N . GLY A 1 736 ? 32.320 -26.704 -25.677 1.00 78.06 736 GLY A N 1
ATOM 5611 C CA . GLY A 1 736 ? 31.791 -27.659 -24.695 1.00 78.06 736 GLY A CA 1
ATOM 5612 C C . GLY A 1 736 ? 30.632 -27.114 -23.854 1.00 78.06 736 GLY A C 1
ATOM 5613 O O . GLY A 1 736 ? 30.052 -27.869 -23.076 1.00 78.06 736 GLY A O 1
ATOM 5614 N N . HIS A 1 737 ? 30.259 -25.846 -24.043 1.00 80.00 737 HIS A N 1
ATOM 5615 C CA . HIS A 1 737 ? 29.090 -25.222 -23.435 1.00 80.00 737 HIS A CA 1
ATOM 5616 C C . HIS A 1 737 ? 27.872 -25.479 -24.322 1.00 80.00 737 HIS A C 1
ATOM 5618 O O . HIS A 1 737 ? 27.677 -24.841 -25.357 1.00 80.00 737 HIS A O 1
ATOM 5624 N N . ASN A 1 738 ? 27.065 -26.466 -23.933 1.00 84.31 738 ASN A N 1
ATOM 5625 C CA . ASN A 1 738 ? 25.903 -26.928 -24.687 1.00 84.31 738 ASN A CA 1
ATOM 5626 C C . ASN A 1 738 ? 24.694 -26.000 -24.465 1.00 84.31 738 ASN A C 1
ATOM 5628 O O . ASN A 1 738 ? 23.765 -26.365 -23.747 1.00 84.31 738 ASN A O 1
ATOM 5632 N N . GLY A 1 739 ? 24.745 -24.780 -25.007 1.00 80.31 739 GLY A N 1
ATOM 5633 C CA . GLY A 1 739 ? 23.707 -23.752 -24.838 1.00 80.31 739 GLY A CA 1
ATOM 5634 C C . GLY A 1 739 ? 23.749 -23.000 -23.503 1.00 80.31 739 GLY A C 1
ATOM 5635 O O . GLY A 1 739 ? 22.951 -22.092 -23.294 1.00 80.31 739 GLY A O 1
ATOM 5636 N N . THR A 1 740 ? 24.670 -23.341 -22.600 1.00 83.31 740 THR A N 1
ATOM 5637 C CA . THR A 1 740 ? 24.852 -22.616 -21.338 1.00 83.31 740 THR A CA 1
ATOM 5638 C C . THR A 1 740 ? 25.582 -21.284 -21.557 1.00 83.31 740 THR A C 1
ATOM 5640 O O . THR A 1 740 ? 26.437 -21.203 -22.443 1.00 83.31 740 THR A O 1
ATOM 5643 N N . PRO A 1 741 ? 25.281 -20.239 -20.757 1.00 87.19 741 PRO A N 1
ATOM 5644 C CA . PRO A 1 741 ? 26.026 -18.983 -20.791 1.00 87.19 741 PRO A CA 1
ATOM 5645 C C . PRO A 1 741 ? 27.523 -19.214 -20.561 1.00 87.19 741 PRO A C 1
ATOM 5647 O O . PRO A 1 741 ? 27.902 -20.020 -19.708 1.00 87.19 741 PRO A O 1
ATOM 5650 N N . ILE A 1 742 ? 28.356 -18.499 -21.315 1.00 86.31 742 ILE A N 1
ATOM 5651 C CA . ILE A 1 742 ? 29.813 -18.646 -21.330 1.00 86.31 742 ILE A CA 1
ATOM 5652 C C . ILE A 1 742 ? 30.450 -17.431 -20.666 1.00 86.31 742 ILE A C 1
ATOM 5654 O O . ILE A 1 742 ? 30.149 -16.290 -21.013 1.00 86.31 742 ILE A O 1
ATOM 5658 N N . TYR A 1 743 ? 31.361 -17.668 -19.729 1.00 83.88 743 TYR A N 1
ATOM 5659 C CA . TYR A 1 743 ? 32.091 -16.612 -19.040 1.00 83.88 743 TYR A CA 1
ATOM 5660 C C . TYR A 1 743 ? 33.040 -15.835 -19.972 1.00 83.88 743 TYR A C 1
ATOM 5662 O O . TYR A 1 743 ? 33.790 -16.423 -20.757 1.00 83.88 743 TYR A O 1
ATOM 5670 N N . SER A 1 744 ? 33.048 -14.504 -19.849 1.00 80.00 744 SER A N 1
ATOM 5671 C CA . SER A 1 744 ? 33.983 -13.611 -20.535 1.00 80.00 744 SER A CA 1
ATOM 5672 C C . SER A 1 744 ? 34.934 -12.941 -19.537 1.00 80.00 744 SER A C 1
ATOM 5674 O O . SER A 1 744 ? 34.518 -12.051 -18.790 1.00 80.00 744 SER A O 1
ATOM 5676 N N . PRO A 1 745 ? 36.240 -13.269 -19.568 1.00 71.62 745 PRO A N 1
ATOM 5677 C CA . PRO A 1 745 ? 37.242 -12.566 -18.769 1.00 71.62 745 PRO A CA 1
ATOM 5678 C C . PRO A 1 745 ? 37.291 -11.061 -19.054 1.00 71.62 745 PRO A C 1
ATOM 5680 O O . PRO A 1 745 ? 37.619 -10.285 -18.167 1.00 71.62 745 PRO A O 1
ATOM 5683 N N . PHE A 1 746 ? 36.952 -10.638 -20.275 1.00 72.31 746 PHE A N 1
ATOM 5684 C CA . PHE A 1 746 ? 36.898 -9.223 -20.641 1.00 72.31 746 PHE A CA 1
ATOM 5685 C C . PHE A 1 746 ? 35.792 -8.484 -19.875 1.00 72.31 746 PHE A C 1
ATOM 5687 O O . PHE A 1 746 ? 36.074 -7.467 -19.251 1.00 72.31 746 PHE A O 1
ATOM 5694 N N . LEU A 1 747 ? 34.575 -9.043 -19.843 1.00 71.00 747 LEU A N 1
ATOM 5695 C CA . LEU A 1 747 ? 33.442 -8.457 -19.112 1.00 71.00 747 LEU A CA 1
ATOM 5696 C C . LEU A 1 747 ? 33.641 -8.496 -17.589 1.00 71.00 747 LEU A C 1
ATOM 5698 O O . LEU A 1 747 ? 33.100 -7.661 -16.871 1.00 71.00 747 LEU A O 1
ATOM 5702 N N . GLN A 1 748 ? 34.431 -9.450 -17.087 1.00 65.94 748 GLN A N 1
ATOM 5703 C CA . GLN A 1 748 ? 34.856 -9.451 -15.689 1.00 65.94 748 GLN A CA 1
ATOM 5704 C C . GLN A 1 748 ? 35.935 -8.397 -15.418 1.00 65.94 748 GLN A C 1
ATOM 5706 O O . GLN A 1 748 ? 35.910 -7.749 -14.380 1.00 65.94 748 GLN A O 1
ATOM 5711 N N . ASN A 1 749 ? 36.918 -8.227 -16.303 1.00 58.59 749 ASN A N 1
ATOM 5712 C CA . ASN A 1 749 ? 38.019 -7.287 -16.075 1.00 58.59 749 ASN A CA 1
ATOM 5713 C C . ASN A 1 749 ? 37.544 -5.831 -16.085 1.00 58.59 749 ASN A C 1
ATOM 5715 O O . ASN A 1 749 ? 38.086 -5.019 -15.339 1.00 58.59 749 ASN A O 1
ATOM 5719 N N . THR A 1 750 ? 36.456 -5.532 -16.800 1.00 56.81 750 THR A N 1
ATOM 5720 C CA . THR A 1 750 ? 35.734 -4.256 -16.688 1.00 56.81 750 THR A CA 1
ATOM 5721 C C . THR A 1 750 ? 35.070 -4.047 -15.311 1.00 56.81 750 THR A C 1
ATOM 5723 O O . THR A 1 750 ? 34.578 -2.960 -15.036 1.00 56.81 750 THR A O 1
ATOM 5726 N N . LEU A 1 751 ? 35.096 -5.046 -14.410 1.00 51.50 751 LEU A N 1
ATOM 5727 C CA . LEU A 1 751 ? 34.739 -4.938 -12.981 1.00 51.50 751 LEU A CA 1
ATOM 5728 C C . LEU A 1 751 ? 35.943 -4.648 -12.067 1.00 51.50 751 LEU A C 1
ATOM 5730 O O . LEU A 1 751 ? 35.752 -4.156 -10.948 1.00 51.50 751 LEU A O 1
ATOM 5734 N N . ILE A 1 752 ? 37.150 -5.046 -12.502 1.00 39.59 752 ILE A N 1
ATOM 5735 C CA . ILE A 1 752 ? 38.374 -5.159 -11.685 1.00 39.59 752 ILE A CA 1
ATOM 5736 C C . ILE A 1 752 ? 39.344 -3.997 -11.927 1.00 39.59 752 ILE A C 1
ATOM 5738 O O . ILE A 1 752 ? 40.063 -3.647 -10.993 1.00 39.59 752 ILE A O 1
ATOM 5742 N N . GLU A 1 753 ? 39.324 -3.331 -13.089 1.00 38.56 753 GLU A N 1
ATOM 5743 C CA . GLU A 1 753 ? 40.014 -2.041 -13.299 1.00 38.56 753 GLU A CA 1
ATOM 5744 C C . GLU A 1 753 ? 39.289 -0.884 -12.583 1.00 38.56 753 GLU A C 1
ATOM 5746 O O . GLU A 1 753 ? 38.978 0.165 -13.133 1.00 38.56 753 GLU A O 1
ATOM 5751 N N . ARG A 1 754 ? 39.050 -1.084 -11.286 1.00 49.62 754 ARG A N 1
ATOM 5752 C CA . ARG A 1 754 ? 39.016 -0.015 -10.299 1.00 49.62 754 ARG A CA 1
ATOM 5753 C C . ARG A 1 754 ? 40.468 0.327 -9.988 1.00 49.62 754 ARG A C 1
ATOM 5755 O O . ARG A 1 754 ? 41.259 -0.568 -9.692 1.00 49.62 754 ARG A O 1
ATOM 5762 N N . ILE A 1 755 ? 40.783 1.620 -9.962 1.00 38.31 755 ILE A N 1
ATOM 5763 C CA . ILE A 1 755 ? 42.098 2.183 -9.619 1.00 38.31 755 ILE A CA 1
ATOM 5764 C C . ILE A 1 755 ? 43.118 2.097 -10.772 1.00 38.31 755 ILE A C 1
ATOM 5766 O O . ILE A 1 755 ? 44.118 1.391 -10.676 1.00 38.31 755 ILE A O 1
ATOM 5770 N N . ASN A 1 756 ? 42.901 2.846 -11.859 1.00 29.14 756 ASN A N 1
ATOM 5771 C CA . ASN A 1 756 ? 43.875 3.811 -12.409 1.00 29.14 756 ASN A CA 1
ATOM 5772 C C . ASN A 1 756 ? 43.504 4.256 -13.837 1.00 29.14 756 ASN A C 1
ATOM 5774 O O . ASN A 1 756 ? 43.671 3.509 -14.787 1.00 29.14 756 ASN A O 1
ATOM 5778 N N . LYS A 1 757 ? 43.118 5.531 -13.954 1.00 36.81 757 LYS A N 1
ATOM 5779 C CA . LYS A 1 757 ? 43.384 6.475 -15.056 1.00 36.81 757 LYS A CA 1
ATOM 5780 C C . LYS A 1 757 ? 43.479 5.946 -16.509 1.00 36.81 757 LYS A C 1
ATOM 5782 O O . LYS A 1 757 ? 44.518 5.431 -16.912 1.00 36.81 757 LYS A O 1
ATOM 5787 N N . TYR A 1 758 ? 42.505 6.432 -17.289 1.00 30.08 758 TYR A N 1
ATOM 5788 C CA . TYR A 1 758 ? 42.447 6.667 -18.744 1.00 30.08 758 TYR A CA 1
ATOM 5789 C C . TYR A 1 758 ? 41.837 5.570 -19.643 1.00 30.08 758 TYR A C 1
ATOM 5791 O O . TYR A 1 758 ? 42.326 4.453 -19.719 1.00 30.08 758 TYR A O 1
ATOM 5799 N N . GLU A 1 759 ? 40.857 6.038 -20.433 1.00 33.53 759 GLU A N 1
ATOM 5800 C CA . GLU A 1 759 ? 40.538 5.692 -21.834 1.00 33.53 759 GLU A CA 1
ATOM 5801 C C . GLU A 1 759 ? 39.427 4.660 -22.178 1.00 33.53 759 GLU A C 1
ATOM 5803 O O . GLU A 1 759 ? 39.639 3.471 -22.376 1.00 33.53 759 GLU A O 1
ATOM 5808 N N . VAL A 1 760 ? 38.227 5.221 -22.401 1.00 34.59 760 VAL A N 1
ATOM 5809 C CA . VAL A 1 760 ? 37.275 5.042 -23.533 1.00 34.59 760 VAL A CA 1
ATOM 5810 C C . VAL A 1 760 ? 36.652 3.669 -23.852 1.00 34.59 760 VAL A C 1
ATOM 5812 O O . VAL A 1 760 ? 35.870 3.565 -24.795 1.00 34.59 760 VAL A O 1
ATOM 5815 N N . PHE A 1 761 ? 36.843 2.634 -23.039 1.00 31.27 761 PHE A N 1
ATOM 5816 C CA . PHE A 1 761 ? 35.981 1.441 -23.098 1.00 31.27 761 PHE A CA 1
ATOM 5817 C C . PHE A 1 761 ? 35.177 1.271 -21.810 1.00 31.27 761 PHE A C 1
ATOM 5819 O O . PHE A 1 761 ? 35.576 0.568 -20.889 1.00 31.27 761 PHE A O 1
ATOM 5826 N N . LEU A 1 762 ? 34.001 1.900 -21.759 1.00 36.69 762 LEU A N 1
ATOM 5827 C CA . LEU A 1 762 ? 33.036 1.679 -20.685 1.00 36.69 762 LEU A CA 1
ATOM 5828 C C . LEU A 1 762 ? 32.045 0.589 -21.106 1.00 36.69 762 LEU A C 1
ATOM 5830 O O . LEU A 1 762 ? 30.984 0.872 -21.653 1.00 36.69 762 LEU A O 1
ATOM 5834 N N . ALA A 1 763 ? 32.366 -0.670 -20.803 1.00 37.09 763 ALA A N 1
ATOM 5835 C CA . ALA A 1 763 ? 31.335 -1.685 -20.582 1.00 37.09 763 ALA A CA 1
ATOM 5836 C C . ALA A 1 763 ? 30.835 -1.545 -19.133 1.00 37.09 763 ALA A C 1
ATOM 5838 O O . ALA A 1 763 ? 31.040 -2.425 -18.299 1.00 37.09 763 ALA A O 1
ATOM 5839 N N . PHE A 1 764 ? 30.254 -0.385 -18.812 1.00 39.22 764 PHE A N 1
ATOM 5840 C CA . PHE A 1 764 ? 29.674 -0.113 -17.500 1.00 39.22 764 PHE A CA 1
ATOM 5841 C C . PHE A 1 764 ? 28.181 -0.471 -17.532 1.00 39.22 764 PHE A C 1
ATOM 5843 O O . PHE A 1 764 ? 27.465 0.050 -18.387 1.00 39.22 764 PHE A O 1
ATOM 5850 N N . PRO A 1 765 ? 27.674 -1.334 -16.637 1.00 43.41 765 PRO A N 1
ATOM 5851 C CA . PRO A 1 765 ? 26.263 -1.734 -16.675 1.00 43.41 765 PRO A CA 1
ATOM 5852 C C . PRO A 1 765 ? 25.324 -0.741 -15.985 1.00 43.41 765 PRO A C 1
ATOM 5854 O O . PRO A 1 765 ? 24.117 -0.818 -16.181 1.00 43.41 765 PRO A O 1
ATOM 5857 N N . MET A 1 766 ? 25.856 0.230 -15.233 1.00 47.09 766 MET A N 1
ATOM 5858 C CA . MET A 1 766 ? 25.100 1.419 -14.829 1.00 47.09 766 MET A CA 1
ATOM 5859 C C . MET A 1 766 ? 25.421 2.574 -15.783 1.00 47.09 766 MET A C 1
ATOM 5861 O O . MET A 1 766 ? 26.558 3.029 -15.869 1.00 47.09 766 MET A O 1
ATOM 5865 N N . VAL A 1 767 ? 24.407 3.030 -16.516 1.00 53.75 767 VAL A N 1
ATOM 5866 C CA . VAL A 1 767 ? 24.486 3.862 -17.735 1.00 53.75 767 VAL A CA 1
ATOM 5867 C C . VAL A 1 767 ? 24.966 5.305 -17.481 1.00 53.75 767 VAL A C 1
ATOM 5869 O O . VAL A 1 767 ? 24.832 6.169 -18.336 1.00 53.75 767 VAL A O 1
ATOM 5872 N N . PHE A 1 768 ? 25.571 5.626 -16.340 1.00 56.84 768 PHE A N 1
ATOM 5873 C CA . PHE A 1 768 ? 25.828 7.017 -15.962 1.00 56.84 768 PHE A CA 1
ATOM 5874 C C . PHE A 1 768 ? 26.744 7.774 -16.953 1.00 56.84 768 PHE A C 1
ATOM 5876 O O . PHE A 1 768 ? 26.578 8.977 -17.138 1.00 56.84 768 PHE A O 1
ATOM 5883 N N . GLY A 1 769 ? 27.644 7.077 -17.661 1.00 61.28 769 GLY A N 1
ATOM 5884 C CA . GLY A 1 769 ? 28.642 7.659 -18.570 1.00 61.28 769 GLY A CA 1
ATOM 5885 C C . GLY A 1 769 ? 28.499 7.347 -20.070 1.00 61.28 769 GLY A C 1
ATOM 5886 O O . GLY A 1 769 ? 29.519 7.361 -20.751 1.00 61.28 769 GLY A O 1
ATOM 5887 N N . SER A 1 770 ? 27.304 7.035 -20.596 1.00 73.50 770 SER A N 1
ATOM 5888 C CA . SER A 1 770 ? 27.138 6.523 -21.978 1.00 73.50 770 SER A CA 1
ATOM 5889 C C . SER A 1 770 ? 27.760 7.389 -23.095 1.00 73.50 770 SER A C 1
ATOM 5891 O O . SER A 1 770 ? 27.413 8.565 -23.268 1.00 73.50 770 SER A O 1
ATOM 5893 N N . ALA A 1 771 ? 28.629 6.755 -23.890 1.00 82.75 771 ALA A N 1
ATOM 5894 C CA . ALA A 1 771 ? 29.255 7.262 -25.110 1.00 82.75 771 ALA A CA 1
ATOM 5895 C C . ALA A 1 771 ? 28.670 6.564 -26.353 1.00 82.75 771 ALA A C 1
ATOM 5897 O O . ALA A 1 771 ? 28.197 5.430 -26.276 1.00 82.75 771 ALA A O 1
ATOM 5898 N N . GLY A 1 772 ? 28.736 7.218 -27.512 1.00 87.31 772 GLY A N 1
ATOM 5899 C CA . GLY A 1 772 ? 28.303 6.642 -28.786 1.00 87.31 772 GLY A CA 1
ATOM 5900 C C . GLY A 1 772 ? 29.464 5.990 -29.525 1.00 87.31 772 GLY A C 1
ATOM 5901 O O . GLY A 1 772 ? 30.573 6.519 -29.517 1.00 87.31 772 GLY A O 1
ATOM 5902 N N . ALA A 1 773 ? 29.216 4.867 -30.200 1.00 88.00 773 ALA A N 1
ATOM 5903 C CA . ALA A 1 773 ? 30.229 4.152 -30.975 1.00 88.00 773 ALA A CA 1
ATOM 5904 C C . ALA A 1 773 ? 29.705 3.733 -32.354 1.00 88.00 773 ALA A C 1
ATOM 5906 O O . ALA A 1 773 ? 28.531 3.396 -32.505 1.00 88.00 773 ALA A O 1
ATOM 5907 N N . THR A 1 774 ? 30.582 3.728 -33.359 1.00 91.31 774 THR A N 1
ATOM 5908 C CA . THR A 1 774 ? 30.280 3.189 -34.692 1.00 91.31 774 THR A CA 1
ATOM 5909 C C . THR A 1 774 ? 31.520 2.582 -35.352 1.00 91.31 774 THR A C 1
ATOM 5911 O O . THR A 1 774 ? 32.653 3.006 -35.103 1.00 91.31 774 THR A O 1
ATOM 5914 N N . LEU A 1 775 ? 31.304 1.578 -36.204 1.00 92.25 775 LEU A N 1
ATOM 5915 C CA . LEU A 1 775 ? 32.330 1.011 -37.076 1.00 92.25 775 LEU A CA 1
ATOM 5916 C C . LEU A 1 775 ? 32.401 1.855 -38.352 1.00 92.25 775 LEU A C 1
ATOM 5918 O O . LEU A 1 775 ? 31.434 1.919 -39.103 1.00 92.25 775 LEU A O 1
ATOM 5922 N N . LEU A 1 776 ? 33.540 2.484 -38.624 1.00 94.75 776 LEU A N 1
ATOM 5923 C CA . LEU A 1 776 ? 33.736 3.278 -39.834 1.00 94.75 776 LEU A CA 1
ATOM 5924 C C . LEU A 1 776 ? 33.646 2.408 -41.109 1.00 94.75 776 LEU A C 1
ATOM 5926 O O . LEU A 1 776 ? 33.845 1.191 -41.049 1.00 94.75 776 LEU A O 1
ATOM 5930 N N . PRO A 1 777 ? 33.333 3.015 -42.274 1.00 96.25 777 PRO A N 1
ATOM 5931 C CA . PRO A 1 777 ? 33.112 2.303 -43.532 1.00 96.25 777 PRO A CA 1
ATOM 5932 C C . PRO A 1 777 ? 34.155 1.232 -43.867 1.00 96.25 777 PRO A C 1
ATOM 5934 O O . PRO A 1 777 ? 35.351 1.513 -43.913 1.00 96.25 777 PRO A O 1
ATOM 5937 N N . LEU A 1 778 ? 33.700 0.026 -44.212 1.00 96.25 778 LEU A N 1
ATOM 5938 C CA . LEU A 1 778 ? 34.558 -1.023 -44.768 1.00 96.25 778 LEU A CA 1
ATOM 5939 C C . LEU A 1 778 ? 34.467 -0.972 -46.293 1.00 96.25 778 LEU A C 1
ATOM 5941 O O . LEU A 1 778 ? 33.419 -1.288 -46.855 1.00 96.25 778 LEU A O 1
ATOM 5945 N N . THR A 1 779 ? 35.527 -0.583 -46.992 1.00 95.38 779 THR A N 1
ATOM 5946 C CA . THR A 1 779 ? 35.468 -0.376 -48.446 1.00 95.38 779 THR A CA 1
ATOM 5947 C C . THR A 1 779 ? 36.616 -1.078 -49.175 1.00 95.38 779 THR A C 1
ATOM 5949 O O . THR A 1 779 ? 37.628 -1.426 -48.563 1.00 95.38 779 THR A O 1
ATOM 5952 N N . PRO A 1 780 ? 36.509 -1.299 -50.498 1.00 93.44 780 PRO A N 1
ATOM 5953 C CA . PRO A 1 780 ? 37.628 -1.816 -51.279 1.00 93.44 780 PRO A CA 1
ATOM 5954 C C . PRO A 1 780 ? 38.895 -0.956 -51.143 1.00 93.44 780 PRO A C 1
ATOM 5956 O O . PRO A 1 780 ? 40.001 -1.490 -51.097 1.00 93.44 780 PRO A O 1
ATOM 5959 N N . GLU A 1 781 ? 38.742 0.367 -51.042 1.00 91.31 781 GLU A N 1
ATOM 5960 C CA . GLU A 1 781 ? 39.843 1.334 -50.977 1.00 91.31 781 GLU A CA 1
ATOM 5961 C C . GLU A 1 781 ? 40.660 1.201 -49.688 1.00 91.31 781 GLU A C 1
ATOM 5963 O O . GLU A 1 781 ? 41.881 1.342 -49.727 1.00 91.31 781 GLU A O 1
ATOM 5968 N N . ASN A 1 782 ? 40.012 0.878 -48.562 1.00 92.00 782 ASN A N 1
ATOM 5969 C CA . ASN A 1 782 ? 40.691 0.618 -47.290 1.00 92.00 782 ASN A CA 1
ATOM 5970 C C . ASN A 1 782 ? 40.940 -0.875 -47.026 1.00 92.00 782 ASN A C 1
ATOM 5972 O O . ASN A 1 782 ? 41.283 -1.260 -45.907 1.00 92.00 782 ASN A O 1
ATOM 5976 N N . SER A 1 783 ? 40.787 -1.721 -48.050 1.00 92.69 783 SER A N 1
ATOM 5977 C CA . SER A 1 783 ? 40.929 -3.179 -47.942 1.00 92.69 783 SER A CA 1
ATOM 5978 C C . SER A 1 783 ? 40.025 -3.805 -46.872 1.00 92.69 783 SER A C 1
ATOM 5980 O O . SER A 1 783 ? 40.386 -4.823 -46.284 1.00 92.69 783 SER A O 1
ATOM 5982 N N . TYR A 1 784 ? 38.856 -3.207 -46.621 1.00 94.31 784 TYR A N 1
ATOM 5983 C CA . TYR A 1 784 ? 37.910 -3.610 -45.577 1.00 94.31 784 TYR A CA 1
ATOM 5984 C C . TYR A 1 784 ? 38.525 -3.637 -44.169 1.00 94.31 784 TYR A C 1
ATOM 5986 O O . TYR A 1 784 ? 38.160 -4.476 -43.345 1.00 94.31 784 TYR A O 1
ATOM 5994 N N . THR A 1 785 ? 39.472 -2.738 -43.892 1.00 93.00 785 THR A N 1
ATOM 5995 C CA . THR A 1 785 ? 40.131 -2.670 -42.583 1.00 93.00 785 THR A CA 1
ATOM 5996 C C . THR A 1 785 ? 39.163 -2.098 -41.540 1.00 93.00 785 THR A C 1
ATOM 5998 O O . THR A 1 785 ? 38.672 -0.986 -41.736 1.00 93.00 785 THR A O 1
ATOM 6001 N N . PRO A 1 786 ? 38.880 -2.819 -40.438 1.00 92.44 786 PRO A N 1
ATOM 6002 C CA . PRO A 1 786 ? 37.977 -2.341 -39.402 1.00 92.44 786 PRO A CA 1
ATOM 6003 C C . PRO A 1 786 ? 38.583 -1.182 -38.616 1.00 92.44 786 PRO A C 1
ATOM 6005 O O . PRO A 1 786 ? 39.737 -1.230 -38.189 1.00 92.44 786 PRO A O 1
ATOM 6008 N N . GLU A 1 787 ? 37.776 -0.154 -38.393 1.00 93.50 787 GLU A N 1
ATOM 6009 C CA . GLU A 1 787 ? 38.162 1.032 -37.646 1.00 93.50 787 GLU A CA 1
ATOM 6010 C C . GLU A 1 787 ? 36.966 1.542 -36.847 1.00 93.50 787 GLU A C 1
ATOM 6012 O O . GLU A 1 787 ? 35.863 1.635 -37.376 1.00 93.50 787 GLU A O 1
ATOM 6017 N N . VAL A 1 788 ? 37.167 1.845 -35.569 1.00 91.69 788 VAL A N 1
ATOM 6018 C CA . VAL A 1 788 ? 36.093 2.274 -34.664 1.00 91.69 788 VAL A CA 1
ATOM 6019 C C . VAL A 1 788 ? 36.226 3.748 -34.332 1.00 91.69 788 VAL A C 1
ATOM 6021 O O . VAL A 1 788 ? 37.340 4.251 -34.202 1.00 91.69 788 VAL A O 1
ATOM 6024 N N . LEU A 1 789 ? 35.087 4.417 -34.181 1.00 92.19 789 LEU A N 1
ATOM 6025 C CA . LEU A 1 789 ? 34.962 5.770 -33.649 1.00 92.19 789 LEU A CA 1
ATOM 6026 C C . LEU A 1 789 ? 34.070 5.713 -32.407 1.00 92.19 789 LEU A C 1
ATOM 6028 O O . LEU A 1 789 ? 32.961 5.187 -32.488 1.00 92.19 789 LEU A O 1
ATOM 6032 N N . ILE A 1 790 ? 34.542 6.262 -31.290 1.00 90.62 790 ILE A N 1
ATOM 6033 C CA . ILE A 1 790 ? 33.805 6.360 -30.025 1.00 90.62 790 ILE A CA 1
ATOM 6034 C C . ILE A 1 790 ? 33.815 7.820 -29.590 1.00 90.62 790 ILE A C 1
ATOM 6036 O O . ILE A 1 790 ? 34.878 8.428 -29.574 1.00 90.62 790 ILE A O 1
ATOM 6040 N N . CYS A 1 791 ? 32.667 8.389 -29.247 1.00 91.25 791 CYS A N 1
ATOM 6041 C CA . CYS A 1 791 ? 32.517 9.808 -28.941 1.00 91.25 791 CYS A CA 1
ATOM 6042 C C . CYS A 1 791 ? 31.686 10.039 -27.682 1.00 91.25 791 CYS A C 1
ATOM 6044 O O . CYS A 1 791 ? 30.713 9.327 -27.441 1.00 91.25 791 CYS A O 1
ATOM 6046 N N . GLY A 1 792 ? 32.001 11.104 -26.948 1.00 89.69 792 GLY A N 1
ATOM 6047 C CA . GLY A 1 792 ? 31.199 11.568 -25.820 1.00 89.69 792 GLY A CA 1
ATOM 6048 C C . GLY A 1 792 ? 31.372 10.737 -24.550 1.00 89.69 792 GLY A C 1
ATOM 6049 O O . GLY A 1 792 ? 32.393 10.081 -24.354 1.00 89.69 792 GLY A O 1
ATOM 6050 N N . GLY A 1 793 ? 30.380 10.809 -23.664 1.00 82.62 793 GLY A N 1
ATOM 6051 C CA . GLY A 1 793 ? 30.414 10.196 -22.330 1.00 82.62 793 GLY A CA 1
ATOM 6052 C C . GLY A 1 793 ? 30.412 11.233 -21.202 1.00 82.62 793 GLY A C 1
ATOM 6053 O O . GLY A 1 793 ? 30.390 12.437 -21.457 1.00 82.62 793 GLY A O 1
ATOM 6054 N N . SER A 1 794 ? 30.418 10.782 -19.945 1.00 73.44 794 SER A N 1
ATOM 6055 C CA . SER A 1 794 ? 30.487 11.667 -18.764 1.00 73.44 794 SER A CA 1
ATOM 6056 C C . SER A 1 794 ? 31.936 11.839 -18.309 1.00 73.44 794 SER A C 1
ATOM 6058 O O . SER A 1 794 ? 32.722 10.902 -18.414 1.00 73.44 794 SER A O 1
ATOM 6060 N N . THR A 1 795 ? 32.298 13.011 -17.777 1.00 67.00 795 THR A N 1
ATOM 6061 C CA . THR A 1 795 ? 33.634 13.247 -17.193 1.00 67.00 795 THR A CA 1
ATOM 6062 C C . THR A 1 795 ? 33.691 12.974 -15.683 1.00 67.00 795 THR A C 1
ATOM 6064 O O . THR A 1 795 ? 34.592 13.475 -15.007 1.00 67.00 795 THR A O 1
ATOM 6067 N N . LEU A 1 796 ? 32.689 12.294 -15.119 1.00 63.16 796 LEU A N 1
ATOM 6068 C CA . LEU A 1 796 ? 32.651 11.928 -13.700 1.00 63.16 796 LEU A CA 1
ATOM 6069 C C . LEU A 1 796 ? 33.794 10.967 -13.338 1.00 63.16 796 LEU A C 1
ATOM 6071 O O . LEU A 1 796 ? 34.155 10.105 -14.128 1.00 63.16 796 LEU A O 1
ATOM 6075 N N . ASP A 1 797 ? 34.347 11.132 -12.134 1.00 53.62 797 ASP A N 1
ATOM 6076 C CA . ASP A 1 797 ? 35.358 10.230 -11.570 1.00 53.62 797 ASP A CA 1
ATOM 6077 C C . ASP A 1 797 ? 34.668 8.951 -11.064 1.00 53.62 797 ASP A C 1
ATOM 6079 O O . ASP A 1 797 ? 33.718 9.029 -10.272 1.00 53.62 797 ASP A O 1
ATOM 6083 N N . ASP A 1 798 ? 35.121 7.788 -11.539 1.00 48.31 798 ASP A N 1
ATOM 6084 C CA . ASP A 1 798 ? 34.436 6.492 -11.403 1.00 48.31 798 ASP A CA 1
ATOM 6085 C C . ASP A 1 798 ? 34.203 6.072 -9.936 1.00 48.31 798 ASP A C 1
ATOM 6087 O O . ASP A 1 798 ? 33.255 5.345 -9.633 1.00 48.31 798 ASP A O 1
ATOM 6091 N N . ASP A 1 799 ? 35.001 6.587 -8.994 1.00 43.69 799 ASP A N 1
ATOM 6092 C CA . ASP A 1 799 ? 34.902 6.270 -7.562 1.00 43.69 799 ASP A CA 1
ATOM 6093 C C . ASP A 1 799 ? 33.665 6.884 -6.866 1.00 43.69 799 ASP A C 1
ATOM 6095 O O . ASP A 1 799 ? 33.258 6.416 -5.800 1.00 43.69 799 ASP A O 1
ATOM 6099 N N . ALA A 1 800 ? 33.040 7.920 -7.440 1.00 41.66 800 ALA A N 1
ATOM 6100 C CA . ALA A 1 800 ? 31.975 8.691 -6.785 1.00 41.66 800 ALA A CA 1
ATOM 6101 C C . ALA A 1 800 ? 30.542 8.224 -7.120 1.00 41.66 800 ALA A C 1
ATOM 6103 O O . ALA A 1 800 ? 29.609 8.525 -6.376 1.00 41.66 800 ALA A O 1
ATOM 6104 N N . ALA A 1 801 ? 30.344 7.499 -8.225 1.00 47.62 801 ALA A N 1
ATOM 6105 C CA . ALA A 1 801 ? 29.012 7.178 -8.761 1.00 47.62 801 ALA A CA 1
ATOM 6106 C C . ALA A 1 801 ? 28.490 5.781 -8.375 1.00 47.62 801 ALA A C 1
ATOM 6108 O O . ALA A 1 801 ? 27.348 5.438 -8.673 1.00 47.62 801 ALA A O 1
ATOM 6109 N N . LEU A 1 802 ? 29.320 4.955 -7.732 1.00 44.38 802 LEU A N 1
ATOM 6110 C CA . LEU A 1 802 ? 29.117 3.507 -7.730 1.00 44.38 802 LEU A CA 1
ATOM 6111 C C . LEU A 1 802 ? 28.106 2.972 -6.699 1.00 44.38 802 LEU A C 1
ATOM 6113 O O . LEU A 1 802 ? 27.628 1.864 -6.906 1.00 44.38 802 LEU A O 1
ATOM 6117 N N . PHE A 1 803 ? 27.751 3.699 -5.626 1.00 43.25 803 PHE A N 1
ATOM 6118 C CA . PHE A 1 803 ? 26.913 3.114 -4.552 1.00 43.25 803 PHE A CA 1
ATOM 6119 C C . PHE A 1 803 ? 25.993 4.069 -3.769 1.00 43.25 803 PHE A C 1
ATOM 6121 O O . PHE A 1 803 ? 25.459 3.663 -2.739 1.00 43.25 803 PHE A O 1
ATOM 6128 N N . MET A 1 804 ? 25.789 5.324 -4.189 1.00 42.41 804 MET A N 1
ATOM 6129 C CA . MET A 1 804 ? 25.000 6.276 -3.386 1.00 42.41 804 MET A CA 1
ATOM 6130 C C . MET A 1 804 ? 24.147 7.216 -4.261 1.00 42.41 804 MET A C 1
ATOM 6132 O O . MET A 1 804 ? 24.711 8.059 -4.965 1.00 42.41 804 MET A O 1
ATOM 6136 N N . PRO A 1 805 ? 22.802 7.128 -4.205 1.00 44.09 805 PRO A N 1
ATOM 6137 C CA . PRO A 1 805 ? 21.917 8.176 -4.717 1.00 44.09 805 PRO A CA 1
ATOM 6138 C C . PRO A 1 805 ? 22.294 9.537 -4.102 1.00 44.09 805 PRO A C 1
ATOM 6140 O O . PRO A 1 805 ? 22.525 9.622 -2.895 1.00 44.09 805 PRO A O 1
ATOM 6143 N N . GLY A 1 806 ? 22.393 10.596 -4.917 1.00 47.88 806 GLY A N 1
ATOM 6144 C CA . GLY A 1 806 ? 22.690 11.962 -4.446 1.00 47.88 806 GLY A CA 1
ATOM 6145 C C . GLY A 1 806 ? 24.151 12.439 -4.538 1.00 47.88 806 GLY A C 1
ATOM 6146 O O . GLY A 1 806 ? 24.452 13.549 -4.090 1.00 47.88 806 GLY A O 1
ATOM 6147 N N . ILE A 1 807 ? 25.070 11.666 -5.132 1.00 56.03 807 ILE A N 1
ATOM 6148 C CA . ILE A 1 807 ? 26.444 12.134 -5.423 1.00 56.03 807 ILE A CA 1
ATOM 6149 C C . ILE A 1 807 ? 26.582 12.774 -6.825 1.00 56.03 807 ILE A C 1
ATOM 6151 O O . ILE A 1 807 ? 27.139 13.881 -6.902 1.00 56.03 807 ILE A O 1
ATOM 6155 N N . PRO A 1 808 ? 26.081 12.165 -7.924 1.00 65.69 808 PRO A N 1
ATOM 6156 C CA . PRO A 1 808 ? 26.190 12.736 -9.269 1.00 65.69 808 PRO A CA 1
ATOM 6157 C C . PRO A 1 808 ? 25.348 14.007 -9.429 1.00 65.69 808 PRO A C 1
ATOM 6159 O O . PRO A 1 808 ? 24.325 14.184 -8.763 1.00 65.69 808 PRO A O 1
ATOM 6162 N N . SER A 1 809 ? 25.787 14.899 -10.317 1.00 78.81 809 SER A N 1
ATOM 6163 C CA . SER A 1 809 ? 25.108 16.162 -10.611 1.00 78.81 809 SER A CA 1
ATOM 6164 C C . SER A 1 809 ? 24.597 16.187 -12.048 1.00 78.81 809 SER A C 1
ATOM 6166 O O . SER A 1 809 ? 25.310 15.756 -12.955 1.00 78.81 809 SER A O 1
ATOM 6168 N N . SER A 1 810 ? 23.412 16.760 -12.269 1.00 81.25 810 SER A N 1
ATOM 6169 C CA . SER A 1 810 ? 22.887 17.071 -13.612 1.00 81.25 810 SER A CA 1
ATOM 6170 C C . SER A 1 810 ? 23.767 18.082 -14.366 1.00 81.25 810 SER A C 1
ATOM 6172 O O . SER A 1 810 ? 23.672 18.235 -15.584 1.00 81.25 810 SER A O 1
ATOM 6174 N N . GLN A 1 811 ? 24.664 18.754 -13.641 1.00 86.00 811 GLN A N 1
ATOM 6175 C CA . GLN A 1 811 ? 25.613 19.747 -14.136 1.00 86.00 811 GLN A CA 1
ATOM 6176 C C . GLN A 1 811 ? 27.019 19.168 -14.365 1.00 86.00 811 GLN A C 1
ATOM 6178 O O . GLN A 1 811 ? 27.929 19.905 -14.749 1.00 86.00 811 GLN A O 1
ATOM 6183 N N . SER A 1 812 ? 27.232 17.865 -14.138 1.00 83.38 812 SER A N 1
ATOM 6184 C CA . SER A 1 812 ? 28.505 17.207 -14.458 1.00 83.38 812 SER A CA 1
ATOM 6185 C C . SER A 1 812 ? 28.825 17.371 -15.948 1.00 83.38 812 SER A C 1
ATOM 6187 O O . SER A 1 812 ? 27.961 17.066 -16.763 1.00 83.38 812 SER A O 1
ATOM 6189 N N . PRO A 1 813 ? 30.020 17.833 -16.348 1.00 85.69 813 PRO A N 1
ATOM 6190 C CA . PRO A 1 813 ? 30.297 18.053 -17.759 1.00 85.69 813 PRO A CA 1
ATOM 6191 C C . PRO A 1 813 ? 30.297 16.737 -18.545 1.00 85.69 813 PRO A C 1
ATOM 6193 O O . PRO A 1 813 ? 30.809 15.713 -18.087 1.00 85.69 813 PRO A O 1
ATOM 6196 N N . ALA A 1 814 ? 29.727 16.771 -19.746 1.00 88.69 814 ALA A N 1
ATOM 6197 C CA . ALA A 1 814 ? 29.930 15.718 -20.725 1.00 88.69 814 ALA A CA 1
ATOM 6198 C C . ALA A 1 814 ? 31.277 15.899 -21.443 1.00 88.69 814 ALA A C 1
ATOM 6200 O O . ALA A 1 814 ? 31.850 16.990 -21.485 1.00 88.69 814 ALA A O 1
ATOM 6201 N N . SER A 1 815 ? 31.779 14.814 -22.026 1.00 88.50 815 SER A N 1
ATOM 6202 C CA . SER A 1 815 ? 32.987 14.820 -22.844 1.00 88.50 815 SER A CA 1
ATOM 6203 C C . SER A 1 815 ? 32.673 15.276 -24.269 1.00 88.50 815 SER A C 1
ATOM 6205 O O . SER A 1 815 ? 31.661 14.888 -24.858 1.00 88.50 815 SER A O 1
ATOM 6207 N N . ASP A 1 816 ? 33.555 16.087 -24.847 1.00 91.69 816 ASP A N 1
ATOM 6208 C CA . ASP A 1 816 ? 33.592 16.371 -26.283 1.00 91.69 816 ASP A CA 1
ATOM 6209 C C . ASP A 1 816 ? 34.569 15.453 -27.028 1.00 91.69 816 ASP A C 1
ATOM 6211 O O . ASP A 1 816 ? 34.669 15.531 -28.249 1.00 91.69 816 ASP A O 1
ATOM 6215 N N . GLN A 1 817 ? 35.284 14.568 -26.332 1.00 91.06 817 GLN A N 1
ATOM 6216 C CA . GLN A 1 817 ? 36.302 13.732 -26.952 1.00 91.06 817 GLN A CA 1
ATOM 6217 C C . GLN A 1 817 ? 35.683 12.672 -27.861 1.00 91.06 817 GLN A C 1
ATOM 6219 O O . GLN A 1 817 ? 34.686 12.030 -27.528 1.00 91.06 817 GLN A O 1
ATOM 6224 N N . CYS A 1 818 ? 36.346 12.452 -28.989 1.00 90.94 818 CYS A N 1
ATOM 6225 C CA . CYS A 1 818 ? 36.148 11.322 -29.871 1.00 90.94 818 CYS A CA 1
ATOM 6226 C C . CYS A 1 818 ? 37.468 10.593 -30.051 1.00 90.94 818 CYS A C 1
ATOM 6228 O O . CYS A 1 818 ? 38.470 11.209 -30.412 1.00 90.94 818 CYS A O 1
ATOM 6230 N N . VAL A 1 819 ? 37.466 9.283 -29.850 1.00 90.06 819 VAL A N 1
ATOM 6231 C CA . VAL A 1 819 ? 38.626 8.437 -30.090 1.00 90.06 819 VAL A CA 1
ATOM 6232 C C . VAL A 1 819 ? 38.398 7.496 -31.252 1.00 90.06 819 VAL A C 1
ATOM 6234 O O . VAL A 1 819 ? 37.298 6.993 -31.480 1.00 90.06 819 VAL A O 1
ATOM 6237 N N . ARG A 1 820 ? 39.471 7.258 -31.993 1.00 90.12 820 ARG A N 1
ATOM 6238 C CA . ARG A 1 820 ? 39.469 6.443 -33.197 1.00 90.12 820 ARG A CA 1
ATOM 6239 C C . ARG A 1 820 ? 40.626 5.456 -33.171 1.00 90.12 820 ARG A C 1
ATOM 6241 O O . ARG A 1 820 ? 41.741 5.830 -32.804 1.00 90.12 820 ARG A O 1
ATOM 6248 N N . MET A 1 821 ? 40.370 4.210 -33.566 1.00 90.94 821 MET A N 1
ATOM 6249 C CA . MET A 1 821 ? 41.394 3.162 -33.631 1.00 90.94 821 MET A CA 1
ATOM 6250 C C . MET A 1 821 ? 41.171 2.222 -34.810 1.00 90.94 821 MET A C 1
ATOM 6252 O O . MET A 1 821 ? 40.073 1.699 -35.007 1.00 90.94 821 MET A O 1
ATOM 6256 N N . ILE A 1 822 ? 42.253 1.961 -35.545 1.00 91.69 822 ILE A N 1
ATOM 6257 C CA . ILE A 1 822 ? 42.317 0.923 -36.574 1.00 91.69 822 ILE A CA 1
ATOM 6258 C C . ILE A 1 822 ? 42.554 -0.423 -35.884 1.00 91.69 822 ILE A C 1
ATOM 6260 O O . ILE A 1 822 ? 43.534 -0.598 -35.161 1.00 91.69 822 ILE A O 1
ATOM 6264 N N . LEU A 1 823 ? 41.677 -1.393 -36.130 1.00 88.75 823 LEU A N 1
ATOM 6265 C CA . LEU A 1 823 ? 41.680 -2.696 -35.464 1.00 88.75 823 LEU A CA 1
ATOM 6266 C C . LEU A 1 823 ? 42.536 -3.721 -36.228 1.00 88.75 823 LEU A C 1
ATOM 6268 O O . LEU A 1 823 ? 42.065 -4.774 -36.657 1.00 88.75 823 LEU A O 1
ATOM 6272 N N . ASN A 1 824 ? 43.817 -3.397 -36.407 1.00 87.19 824 ASN A N 1
ATOM 6273 C CA . ASN A 1 824 ? 44.860 -4.319 -36.862 1.00 87.19 824 ASN A CA 1
ATOM 6274 C C . ASN A 1 824 ? 46.105 -4.193 -35.959 1.00 87.19 824 ASN A C 1
ATOM 6276 O O . ASN A 1 824 ? 46.166 -3.300 -35.117 1.00 87.19 824 ASN A O 1
ATOM 6280 N N . GLU A 1 825 ? 47.093 -5.083 -36.104 1.00 88.00 825 GLU A N 1
ATOM 6281 C CA . GLU A 1 825 ? 48.279 -5.097 -35.222 1.00 88.00 825 GLU A CA 1
ATOM 6282 C C . GLU A 1 825 ? 49.004 -3.740 -35.161 1.00 88.00 825 GLU A C 1
ATOM 6284 O O . GLU A 1 825 ? 49.404 -3.298 -34.086 1.00 88.00 825 GLU A O 1
ATOM 6289 N N . GLU A 1 826 ? 49.145 -3.064 -36.303 1.00 89.69 826 GLU A N 1
ATOM 6290 C CA . GLU A 1 826 ? 49.824 -1.768 -36.400 1.00 89.69 826 GLU A CA 1
ATOM 6291 C C . GLU A 1 826 ? 49.007 -0.638 -35.756 1.00 89.69 826 GLU A C 1
ATOM 6293 O O . GLU A 1 826 ? 49.552 0.169 -35.008 1.00 89.69 826 GLU A O 1
ATOM 6298 N N . GLY A 1 827 ? 47.697 -0.603 -35.999 1.00 87.94 827 GLY A N 1
ATOM 6299 C CA . GLY A 1 827 ? 46.777 0.384 -35.441 1.00 87.94 827 GLY A CA 1
ATOM 6300 C C . GLY A 1 827 ? 46.620 0.259 -33.929 1.00 87.94 827 GLY A C 1
ATOM 6301 O O . GLY A 1 827 ? 46.664 1.266 -33.227 1.00 87.94 827 GLY A O 1
ATOM 6302 N N . ILE A 1 828 ? 46.546 -0.970 -33.413 1.00 86.94 828 ILE A N 1
ATOM 6303 C CA . ILE A 1 828 ? 46.532 -1.237 -31.969 1.00 86.94 828 ILE A CA 1
ATOM 6304 C C . ILE A 1 828 ? 47.846 -0.767 -31.333 1.00 86.94 828 ILE A C 1
ATOM 6306 O O . ILE A 1 828 ? 47.828 -0.125 -30.286 1.00 86.94 828 ILE A O 1
ATOM 6310 N N . ALA A 1 829 ? 48.990 -1.026 -31.977 1.00 90.38 829 ALA A N 1
ATOM 6311 C CA . ALA A 1 829 ? 50.288 -0.548 -31.498 1.00 90.38 829 ALA A CA 1
ATOM 6312 C C . ALA A 1 829 ? 50.435 0.986 -31.566 1.00 90.38 829 ALA A C 1
ATOM 6314 O O . ALA A 1 829 ? 51.181 1.560 -30.772 1.00 90.38 829 ALA A O 1
ATOM 6315 N N . ALA A 1 830 ? 49.740 1.647 -32.498 1.00 88.81 830 ALA A N 1
ATOM 6316 C CA . ALA A 1 830 ? 49.732 3.103 -32.644 1.00 88.81 830 ALA A CA 1
ATOM 6317 C C . ALA A 1 830 ? 48.862 3.823 -31.594 1.00 88.81 830 ALA A C 1
ATOM 6319 O O . ALA A 1 830 ? 49.079 5.010 -31.350 1.00 88.81 830 ALA A O 1
ATOM 6320 N N . GLY A 1 831 ? 47.929 3.112 -30.954 1.00 85.50 831 GLY A N 1
ATOM 6321 C CA . GLY A 1 831 ? 47.054 3.643 -29.909 1.00 85.50 831 GLY A CA 1
ATOM 6322 C C . GLY A 1 831 ? 45.890 4.493 -30.433 1.00 85.50 831 GLY A C 1
ATOM 6323 O O . GLY A 1 831 ? 45.646 4.595 -31.637 1.00 85.50 831 GLY A O 1
ATOM 6324 N N . TRP A 1 832 ? 45.143 5.093 -29.503 1.00 87.56 832 TRP A N 1
ATOM 6325 C CA . TRP A 1 832 ? 43.976 5.922 -29.805 1.00 87.56 832 TRP A CA 1
ATOM 6326 C C . TRP A 1 832 ? 44.359 7.255 -30.455 1.00 87.56 832 TRP A C 1
ATOM 6328 O O . TRP A 1 832 ? 45.200 8.000 -29.950 1.00 87.56 832 TRP A O 1
ATOM 6338 N N . GLN A 1 833 ? 43.685 7.598 -31.553 1.00 89.50 833 GLN A N 1
ATOM 6339 C CA . GLN A 1 833 ? 43.672 8.963 -32.080 1.00 89.50 833 GLN A CA 1
ATOM 6340 C C . GLN A 1 833 ? 42.542 9.738 -31.414 1.00 89.50 833 GLN A C 1
ATOM 6342 O O . GLN A 1 833 ? 41.406 9.279 -31.459 1.00 89.50 833 GLN A O 1
ATOM 6347 N N . VAL A 1 834 ? 42.840 10.901 -30.833 1.00 89.06 834 VAL A N 1
ATOM 6348 C CA . VAL A 1 834 ? 41.855 11.738 -30.133 1.00 89.06 834 VAL A CA 1
ATOM 6349 C C . VAL A 1 834 ? 41.534 12.983 -30.961 1.00 89.06 834 VAL A C 1
ATOM 6351 O O . VAL A 1 834 ? 42.433 13.699 -31.401 1.00 89.06 834 VAL A O 1
ATOM 6354 N N . GLU A 1 835 ? 40.247 13.248 -31.148 1.00 90.81 835 GLU A N 1
ATOM 6355 C CA . GLU A 1 835 ? 39.669 14.448 -31.755 1.00 90.81 835 GLU A CA 1
ATOM 6356 C C . GLU A 1 835 ? 38.571 15.004 -30.829 1.00 90.81 835 GLU A C 1
ATOM 6358 O O . GLU A 1 835 ? 38.188 14.350 -29.861 1.00 90.81 835 GLU A O 1
ATOM 6363 N N . HIS A 1 836 ? 38.061 16.206 -31.105 1.00 91.69 836 HIS A N 1
ATOM 6364 C CA . HIS A 1 836 ? 37.011 16.833 -30.296 1.00 91.69 836 HIS A CA 1
ATOM 6365 C C . HIS A 1 836 ? 35.799 17.187 -31.158 1.00 91.69 836 HIS A C 1
ATOM 6367 O O . HIS A 1 836 ? 35.938 17.767 -32.239 1.00 91.69 836 HIS A O 1
ATOM 6373 N N . MET A 1 837 ? 34.612 16.839 -30.668 1.00 93.69 837 MET A N 1
ATOM 6374 C CA . MET A 1 837 ? 33.337 17.282 -31.211 1.00 93.69 837 MET A CA 1
ATOM 6375 C C . MET A 1 837 ? 33.178 18.798 -31.026 1.00 93.69 837 MET A C 1
ATOM 6377 O O . MET A 1 837 ? 33.735 19.371 -30.093 1.00 93.69 837 MET A O 1
ATOM 6381 N N . PRO A 1 838 ? 32.356 19.458 -31.859 1.00 93.69 838 PRO A N 1
ATOM 6382 C CA . PRO A 1 838 ? 32.043 20.878 -31.687 1.00 93.69 838 PRO A CA 1
ATOM 6383 C C . PRO A 1 838 ? 31.364 21.217 -30.350 1.00 93.69 838 PRO A C 1
ATOM 6385 O O . PRO A 1 838 ? 31.500 22.335 -29.861 1.00 93.69 838 PRO A O 1
ATOM 6388 N N . GLU A 1 839 ? 30.629 20.264 -29.769 1.00 92.50 839 GLU A N 1
ATOM 6389 C CA . GLU A 1 839 ? 29.947 20.392 -28.478 1.00 92.50 839 GLU A CA 1
ATOM 6390 C C . GLU A 1 839 ? 30.064 19.068 -27.697 1.00 92.50 839 GLU A C 1
ATOM 6392 O O . GLU A 1 839 ? 29.975 18.002 -28.321 1.00 92.50 839 GLU A O 1
ATOM 6397 N N . PRO A 1 840 ? 30.226 19.108 -26.361 1.00 92.44 840 PRO A N 1
ATOM 6398 C CA . PRO A 1 840 ? 30.262 17.914 -25.516 1.00 92.44 840 PRO A CA 1
ATOM 6399 C C . PRO A 1 840 ? 28.906 17.207 -25.464 1.00 92.44 840 PRO A C 1
ATOM 6401 O O . PRO A 1 840 ? 27.863 17.863 -25.520 1.00 92.44 840 PRO A O 1
ATOM 6404 N N . ARG A 1 841 ? 28.904 15.870 -25.362 1.00 92.00 841 ARG A N 1
ATOM 6405 C CA . ARG A 1 841 ? 27.664 15.074 -25.371 1.00 92.00 841 ARG A CA 1
ATOM 6406 C C . ARG A 1 841 ? 27.730 13.811 -24.507 1.00 92.00 841 ARG A C 1
ATOM 6408 O O . ARG A 1 841 ? 28.584 12.953 -24.718 1.00 92.00 841 ARG A O 1
ATOM 6415 N N . ILE A 1 842 ? 26.762 13.656 -23.606 1.00 88.56 842 ILE A N 1
ATOM 6416 C CA . ILE A 1 842 ? 26.349 12.376 -23.006 1.00 88.56 842 ILE A CA 1
ATOM 6417 C C . ILE A 1 842 ? 25.188 11.798 -23.824 1.00 88.56 842 ILE A C 1
ATOM 6419 O O . ILE A 1 842 ? 24.402 12.576 -24.362 1.00 88.56 842 ILE A O 1
ATOM 6423 N N . MET A 1 843 ? 25.044 10.468 -23.913 1.00 87.00 843 MET A N 1
ATOM 6424 C CA . MET A 1 843 ? 23.982 9.816 -24.714 1.00 87.00 843 MET A CA 1
ATOM 6425 C C . MET A 1 843 ? 24.013 10.209 -26.199 1.00 87.00 843 MET A C 1
ATOM 6427 O O . MET A 1 843 ? 22.976 10.331 -26.850 1.00 87.00 843 MET A O 1
ATOM 6431 N N . VAL A 1 844 ? 25.211 10.452 -26.726 1.00 90.69 844 VAL A N 1
ATOM 6432 C CA . VAL A 1 844 ? 25.406 10.796 -28.134 1.00 90.69 844 VAL A CA 1
ATOM 6433 C C . VAL A 1 844 ? 25.132 9.596 -29.031 1.00 90.69 844 VAL A C 1
ATOM 6435 O O . VAL A 1 844 ? 25.525 8.478 -28.714 1.00 90.69 844 VAL A O 1
ATOM 6438 N N . GLU A 1 845 ? 24.508 9.834 -30.181 1.00 92.06 845 GLU A N 1
ATOM 6439 C CA . GLU A 1 845 ? 24.317 8.814 -31.208 1.00 92.06 845 GLU A CA 1
ATOM 6440 C C . GLU A 1 845 ? 25.132 9.127 -32.465 1.00 92.06 845 GLU A C 1
ATOM 6442 O O . GLU A 1 845 ? 25.144 10.258 -32.961 1.00 92.06 845 GLU A O 1
ATOM 6447 N N . LEU A 1 846 ? 25.804 8.093 -32.982 1.00 93.31 846 LEU A N 1
ATOM 6448 C CA . LEU A 1 846 ? 26.629 8.134 -34.187 1.00 93.31 846 LEU A CA 1
ATOM 6449 C C . LEU A 1 846 ? 25.942 7.349 -35.313 1.00 93.31 846 LEU A C 1
ATOM 6451 O O . LEU A 1 846 ? 25.818 6.125 -35.249 1.00 93.31 846 LEU A O 1
ATOM 6455 N N . ILE A 1 847 ? 25.506 8.051 -36.362 1.00 94.69 847 ILE A N 1
ATOM 6456 C CA . ILE A 1 847 ? 24.757 7.470 -37.486 1.00 94.69 847 ILE A CA 1
ATOM 6457 C C . ILE A 1 847 ? 25.587 7.490 -38.763 1.00 94.69 847 ILE A C 1
ATOM 6459 O O . ILE A 1 847 ? 25.830 8.558 -39.329 1.00 94.69 847 ILE A O 1
ATOM 6463 N N . LEU A 1 848 ? 25.967 6.315 -39.265 1.00 95.06 848 LEU A N 1
ATOM 6464 C CA . LEU A 1 848 ? 26.555 6.171 -40.595 1.00 95.06 848 LEU A CA 1
ATOM 6465 C C . LEU A 1 848 ? 25.580 6.623 -41.687 1.00 95.06 848 LEU A C 1
ATOM 6467 O O . LEU A 1 848 ? 24.428 6.188 -41.750 1.00 95.06 848 LEU A O 1
ATOM 6471 N N . LEU A 1 849 ? 26.075 7.459 -42.593 1.00 96.06 849 LEU A N 1
ATOM 6472 C CA . LEU A 1 849 ? 25.392 7.869 -43.812 1.00 96.06 849 LEU A CA 1
ATOM 6473 C C . LEU A 1 849 ? 25.899 7.056 -45.016 1.00 96.06 849 LEU A C 1
ATOM 6475 O O . LEU A 1 849 ? 27.044 6.603 -45.005 1.00 96.06 849 LEU A O 1
ATOM 6479 N N . PRO A 1 850 ? 25.108 6.909 -46.099 1.00 96.44 850 PRO A N 1
ATOM 6480 C CA . PRO A 1 850 ? 25.509 6.125 -47.271 1.00 96.44 850 PRO A CA 1
ATOM 6481 C C . PRO A 1 850 ? 26.792 6.595 -47.960 1.00 96.44 850 PRO A C 1
ATOM 6483 O O . PRO A 1 850 ? 27.438 5.810 -48.645 1.00 96.44 850 PRO A O 1
ATOM 6486 N N . ASP A 1 851 ? 27.154 7.868 -47.810 1.00 94.94 851 ASP A N 1
ATOM 6487 C CA . ASP A 1 851 ? 28.367 8.458 -48.378 1.00 94.94 851 ASP A CA 1
ATOM 6488 C C . ASP A 1 851 ? 29.616 8.255 -47.507 1.00 94.94 851 ASP A C 1
ATOM 6490 O O . ASP A 1 851 ? 30.688 8.747 -47.850 1.00 94.94 851 ASP A O 1
ATOM 6494 N N . GLY A 1 852 ? 29.490 7.519 -46.399 1.00 94.31 852 GLY A N 1
ATOM 6495 C CA . GLY A 1 852 ? 30.586 7.173 -45.500 1.00 94.31 852 GLY A CA 1
ATOM 6496 C C . GLY A 1 852 ? 30.842 8.184 -44.385 1.00 94.31 852 GLY A C 1
ATOM 6497 O O . GLY A 1 852 ? 31.694 7.929 -43.536 1.00 94.31 852 GLY A O 1
ATOM 6498 N N . ARG A 1 853 ? 30.109 9.303 -44.342 1.00 95.81 853 ARG A N 1
ATOM 6499 C CA . ARG A 1 853 ? 30.169 10.256 -43.223 1.00 95.81 853 ARG A CA 1
ATOM 6500 C C . ARG A 1 853 ? 29.331 9.768 -42.041 1.00 95.81 853 ARG A C 1
ATOM 6502 O O . ARG A 1 853 ? 28.430 8.949 -42.205 1.00 95.81 853 ARG A O 1
ATOM 6509 N N . VAL A 1 854 ? 29.606 10.291 -40.849 1.00 95.69 854 VAL A N 1
ATOM 6510 C CA . VAL A 1 854 ? 28.879 9.968 -39.613 1.00 95.69 854 VAL A CA 1
ATOM 6511 C C . VAL A 1 854 ? 28.162 11.217 -39.115 1.00 95.69 854 VAL A C 1
ATOM 6513 O O . VAL A 1 854 ? 28.774 12.267 -38.955 1.00 95.69 854 VAL A O 1
ATOM 6516 N N . THR A 1 855 ? 26.860 11.126 -38.870 1.00 95.00 855 THR A N 1
ATOM 6517 C CA . THR A 1 855 ? 26.099 12.203 -38.226 1.00 95.00 855 THR A CA 1
ATOM 6518 C C . THR A 1 855 ? 26.103 11.991 -36.719 1.00 95.00 855 THR A C 1
ATOM 6520 O O . THR A 1 855 ? 25.797 10.897 -36.256 1.00 95.00 855 THR A O 1
ATOM 6523 N N . VAL A 1 856 ? 26.415 13.045 -35.973 1.00 95.50 856 VAL A N 1
ATOM 6524 C CA . VAL A 1 856 ? 26.382 13.104 -34.511 1.00 95.50 856 VAL A CA 1
ATOM 6525 C C . VAL A 1 856 ? 25.120 13.845 -34.085 1.00 95.50 856 VAL A C 1
ATOM 6527 O O . VAL A 1 856 ? 24.937 15.013 -34.442 1.00 95.50 856 VAL A O 1
ATOM 6530 N N . VAL A 1 857 ? 24.243 13.171 -33.346 1.00 94.75 857 VAL A N 1
ATOM 6531 C CA . VAL A 1 857 ? 22.935 13.696 -32.920 1.00 94.75 857 VAL A CA 1
ATOM 6532 C C . VAL A 1 857 ? 22.628 13.318 -31.475 1.00 94.75 857 VAL A C 1
ATOM 6534 O O . VAL A 1 857 ? 23.309 12.476 -30.890 1.00 94.75 857 VAL A O 1
ATOM 6537 N N . ASN A 1 858 ? 21.576 13.937 -30.932 1.00 93.69 858 ASN A N 1
ATOM 6538 C CA . ASN A 1 858 ? 21.033 13.688 -29.598 1.00 93.69 858 ASN A CA 1
ATOM 6539 C C . ASN A 1 858 ? 22.038 13.958 -28.459 1.00 93.69 858 ASN A C 1
ATOM 6541 O O . ASN A 1 858 ? 23.182 14.374 -28.685 1.00 93.69 858 ASN A O 1
ATOM 6545 N N . GLY A 1 859 ? 21.568 13.803 -27.224 1.00 92.25 859 GLY A N 1
ATOM 6546 C CA . GLY A 1 859 ? 22.371 13.946 -26.020 1.00 92.25 859 GLY A CA 1
ATOM 6547 C C . GLY A 1 859 ? 22.343 15.330 -25.373 1.00 92.25 859 GLY A C 1
ATOM 6548 O O . GLY A 1 859 ? 21.696 16.273 -25.842 1.00 92.25 859 GLY A O 1
ATOM 6549 N N . ALA A 1 860 ? 23.073 15.437 -24.267 1.00 92.88 860 ALA A N 1
ATOM 6550 C CA . ALA A 1 860 ? 23.144 16.625 -23.418 1.00 92.88 860 ALA A CA 1
ATOM 6551 C C . ALA A 1 860 ? 24.597 17.028 -23.140 1.00 92.88 860 ALA A C 1
ATOM 6553 O O . ALA A 1 860 ? 25.490 16.183 -23.148 1.00 92.88 860 ALA A O 1
ATOM 6554 N N . GLN A 1 861 ? 24.842 18.310 -22.888 1.00 93.94 861 GLN A N 1
ATOM 6555 C CA . GLN A 1 861 ? 26.179 18.820 -22.573 1.00 93.94 861 GLN A CA 1
ATOM 6556 C C . GLN A 1 861 ? 26.555 18.587 -21.104 1.00 93.94 861 GLN A C 1
ATOM 6558 O O . GLN A 1 861 ? 27.742 18.630 -20.772 1.00 93.94 861 GLN A O 1
ATOM 6563 N N . THR A 1 862 ? 25.575 18.327 -20.230 1.00 90.00 862 THR A N 1
ATOM 6564 C CA . THR A 1 862 ? 25.813 18.012 -18.819 1.00 90.00 862 THR A CA 1
ATOM 6565 C C . THR A 1 862 ? 24.930 16.873 -18.300 1.00 90.00 862 THR A C 1
ATOM 6567 O O . THR A 1 862 ? 23.838 16.621 -18.813 1.00 90.00 862 THR A O 1
ATOM 6570 N N . GLY A 1 863 ? 25.407 16.194 -17.258 1.00 85.94 863 GLY A N 1
ATOM 6571 C CA . GLY A 1 863 ? 24.696 15.172 -16.499 1.00 85.94 863 GLY A CA 1
ATOM 6572 C C . GLY A 1 863 ? 25.142 13.739 -16.787 1.00 85.94 863 GLY A C 1
ATOM 6573 O O . GLY A 1 863 ? 26.277 13.485 -17.202 1.00 85.94 863 GLY A O 1
ATOM 6574 N N . ILE A 1 864 ? 24.238 12.797 -16.522 1.00 79.75 864 ILE A N 1
ATOM 6575 C CA . ILE A 1 864 ? 24.431 11.344 -16.658 1.00 79.75 864 ILE A CA 1
ATOM 6576 C C . ILE A 1 864 ? 23.210 10.697 -17.310 1.00 79.75 864 ILE A C 1
ATOM 6578 O O . ILE A 1 864 ? 22.144 11.296 -17.342 1.00 79.75 864 ILE A O 1
ATOM 6582 N N . ALA A 1 865 ? 23.309 9.486 -17.857 1.00 79.81 865 ALA A N 1
ATOM 6583 C CA . ALA A 1 865 ? 22.100 8.795 -18.315 1.00 79.81 865 ALA A CA 1
ATOM 6584 C C . ALA A 1 865 ? 21.215 8.366 -17.139 1.00 79.81 865 ALA A C 1
ATOM 6586 O O . ALA A 1 865 ? 21.714 7.770 -16.186 1.00 79.81 865 ALA A O 1
ATOM 6587 N N . GLY A 1 866 ? 19.914 8.636 -17.243 1.00 77.62 866 GLY A N 1
ATOM 6588 C CA . GLY A 1 866 ? 18.920 8.249 -16.250 1.00 77.62 866 GLY A CA 1
ATOM 6589 C C . GLY A 1 866 ? 17.902 9.347 -15.959 1.00 77.62 866 GLY A C 1
ATOM 6590 O O . GLY A 1 866 ? 17.847 10.381 -16.634 1.00 77.62 866 GLY A O 1
ATOM 6591 N N . TYR A 1 867 ? 17.092 9.072 -14.945 1.00 76.19 867 TYR A N 1
ATOM 6592 C CA . TYR A 1 867 ? 16.206 10.006 -14.262 1.00 76.19 867 TYR A CA 1
ATOM 6593 C C . TYR A 1 867 ? 16.174 9.623 -12.775 1.00 76.19 867 TYR A C 1
ATOM 6595 O O . TYR A 1 867 ? 16.240 8.438 -12.445 1.00 76.19 867 TYR A O 1
ATOM 6603 N N . GLY A 1 868 ? 16.044 10.596 -11.874 1.00 71.69 868 GLY A N 1
ATOM 6604 C CA . GLY A 1 868 ? 15.876 10.319 -10.443 1.00 71.69 868 GLY A CA 1
ATOM 6605 C C . GLY A 1 868 ? 17.154 10.019 -9.639 1.00 71.69 868 GLY A C 1
ATOM 6606 O O . GLY A 1 868 ? 17.039 9.753 -8.442 1.00 71.69 868 GLY A O 1
ATOM 6607 N N . TYR A 1 869 ? 18.359 10.074 -10.226 1.00 67.44 869 TYR A N 1
ATOM 6608 C CA . TYR A 1 869 ? 19.604 9.665 -9.546 1.00 67.44 869 TYR A CA 1
ATOM 6609 C C . TYR A 1 869 ? 20.536 10.819 -9.132 1.00 67.44 869 TYR A C 1
ATOM 6611 O O . TYR A 1 869 ? 21.363 10.653 -8.226 1.00 67.44 869 TYR A O 1
ATOM 6619 N N . THR A 1 870 ? 20.431 11.989 -9.768 1.00 67.81 870 THR A N 1
ATOM 6620 C CA . THR A 1 870 ? 21.260 13.170 -9.464 1.00 67.81 870 THR A CA 1
ATOM 6621 C C . THR A 1 870 ? 20.701 13.988 -8.297 1.00 67.81 870 THR A C 1
ATOM 6623 O O . THR A 1 870 ? 19.506 13.961 -8.006 1.00 67.81 870 THR A O 1
ATOM 6626 N N . LYS A 1 871 ? 21.569 14.733 -7.599 1.00 67.94 871 LYS A N 1
ATOM 6627 C CA . LYS A 1 871 ? 21.188 15.580 -6.443 1.00 67.94 871 LYS A CA 1
ATOM 6628 C C . LYS A 1 871 ? 20.474 16.885 -6.812 1.00 67.94 871 LYS A C 1
ATOM 6630 O O . LYS A 1 871 ? 19.901 17.546 -5.952 1.00 67.94 871 LYS A O 1
ATOM 6635 N N . ASP A 1 872 ? 20.604 17.301 -8.062 1.00 78.38 872 ASP A N 1
ATOM 6636 C CA . ASP A 1 872 ? 20.178 18.585 -8.615 1.00 78.38 872 ASP A CA 1
ATOM 6637 C C . ASP A 1 872 ? 19.472 18.368 -9.958 1.00 78.38 872 ASP A C 1
ATOM 6639 O O . ASP A 1 872 ? 19.782 19.023 -10.952 1.00 78.38 872 ASP A O 1
ATOM 6643 N N . GLN A 1 873 ? 18.536 17.417 -9.982 1.00 76.62 873 GLN A N 1
ATOM 6644 C CA . GLN A 1 873 ? 17.727 17.081 -11.156 1.00 76.62 873 GLN A CA 1
ATOM 6645 C C . GLN A 1 873 ? 17.069 18.319 -11.769 1.00 76.62 873 GLN A C 1
ATOM 6647 O O . GLN A 1 873 ? 16.622 19.237 -11.071 1.00 76.62 873 GLN A O 1
ATOM 6652 N N . VAL A 1 874 ? 16.975 18.323 -13.097 1.00 75.25 874 VAL A N 1
ATOM 6653 C CA . VAL A 1 874 ? 16.312 19.385 -13.855 1.00 75.25 874 VAL A CA 1
ATOM 6654 C C . VAL A 1 874 ? 14.949 18.873 -14.307 1.00 75.25 874 VAL A C 1
ATOM 6656 O O . VAL A 1 874 ? 14.803 18.237 -15.349 1.00 75.25 874 VAL A O 1
ATOM 6659 N N . GLY A 1 875 ? 13.931 19.117 -13.479 1.00 77.25 875 GLY A N 1
ATOM 6660 C CA . GLY A 1 875 ? 12.704 18.321 -13.536 1.00 77.25 875 GLY A CA 1
ATOM 6661 C C . GLY A 1 875 ? 12.966 16.973 -12.869 1.00 77.25 875 GLY A C 1
ATOM 6662 O O . GLY A 1 875 ? 13.339 16.964 -11.703 1.00 77.25 875 GLY A O 1
ATOM 6663 N N . GLU A 1 876 ? 12.810 15.870 -13.603 1.00 75.94 876 GLU A N 1
ATOM 6664 C CA . GLU A 1 876 ? 13.241 14.523 -13.173 1.00 75.94 876 GLU A CA 1
ATOM 6665 C C . GLU A 1 876 ? 14.487 14.038 -13.937 1.00 75.94 876 GLU A C 1
ATOM 6667 O O . GLU A 1 876 ? 15.045 12.983 -13.632 1.00 75.94 876 GLU A O 1
ATOM 6672 N N . ALA A 1 877 ? 14.948 14.824 -14.916 1.00 83.00 877 ALA A N 1
ATOM 6673 C CA . ALA A 1 877 ? 16.080 14.480 -15.756 1.00 83.00 877 ALA A CA 1
ATOM 6674 C C . ALA A 1 877 ? 17.399 14.580 -14.990 1.00 83.00 877 ALA A C 1
ATOM 6676 O O . ALA A 1 877 ? 17.699 15.600 -14.359 1.00 83.00 877 ALA A O 1
ATOM 6677 N N . ASP A 1 878 ? 18.242 13.563 -15.164 1.00 84.38 878 ASP A N 1
ATOM 6678 C CA . ASP A 1 878 ? 19.630 13.571 -14.696 1.00 84.38 878 ASP A CA 1
ATOM 6679 C C . ASP A 1 878 ? 20.593 14.270 -15.675 1.00 84.38 878 ASP A C 1
ATOM 6681 O O . ASP A 1 878 ? 21.812 14.242 -15.497 1.00 84.38 878 ASP A O 1
ATOM 6685 N N . GLN A 1 879 ? 20.042 14.900 -16.716 1.00 86.56 879 GLN A N 1
ATOM 6686 C CA . GLN A 1 879 ? 20.745 15.566 -17.811 1.00 86.56 879 GLN A CA 1
ATOM 6687 C C . GLN A 1 879 ? 20.216 16.975 -18.006 1.00 86.56 879 GLN A C 1
ATOM 6689 O O . GLN A 1 879 ? 19.019 17.223 -17.858 1.00 86.56 879 GLN A O 1
ATOM 6694 N N . ASP A 1 880 ? 21.098 17.875 -18.420 1.00 90.19 880 ASP A N 1
ATOM 6695 C CA . ASP A 1 880 ? 20.738 19.252 -18.730 1.00 90.19 880 ASP A CA 1
ATOM 6696 C C . ASP A 1 880 ? 21.554 19.779 -19.922 1.00 90.19 880 ASP A C 1
ATOM 6698 O O . ASP A 1 880 ? 22.479 19.124 -20.408 1.00 90.19 880 ASP A O 1
ATOM 6702 N N . HIS A 1 881 ? 21.188 20.959 -20.426 1.00 92.69 881 HIS A N 1
ATOM 6703 C CA . HIS A 1 881 ? 21.815 21.596 -21.590 1.00 92.69 881 HIS A CA 1
ATOM 6704 C C . HIS A 1 881 ? 21.781 20.697 -22.845 1.00 92.69 881 HIS A C 1
ATOM 6706 O O . HIS A 1 881 ? 22.827 20.236 -23.309 1.00 92.69 881 HIS A O 1
ATOM 6712 N N . PRO A 1 882 ? 20.596 20.419 -23.424 1.00 94.06 882 PRO A N 1
ATOM 6713 C CA . PRO A 1 882 ? 20.475 19.550 -24.594 1.00 94.06 882 PRO A CA 1
ATOM 6714 C C . PRO A 1 882 ? 21.341 20.039 -25.763 1.00 94.06 882 PRO A C 1
ATOM 6716 O O . PRO A 1 882 ? 21.343 21.222 -26.111 1.00 94.06 882 PRO A O 1
ATOM 6719 N N . ALA A 1 883 ? 22.045 19.113 -26.411 1.00 94.06 883 ALA A N 1
ATOM 6720 C CA . ALA A 1 883 ? 22.926 19.406 -27.533 1.00 94.06 883 ALA A CA 1
ATOM 6721 C C . ALA A 1 883 ? 22.130 19.408 -28.854 1.00 94.06 883 ALA A C 1
ATOM 6723 O O . ALA A 1 883 ? 22.079 18.420 -29.594 1.00 94.06 883 ALA A O 1
ATOM 6724 N N . LEU A 1 884 ? 21.470 20.536 -29.130 1.00 93.81 884 LEU A N 1
ATOM 6725 C CA . LEU A 1 884 ? 20.448 20.667 -30.178 1.00 93.81 884 LEU A CA 1
ATOM 6726 C C . LEU A 1 884 ? 20.988 20.724 -31.616 1.00 93.81 884 LEU A C 1
ATOM 6728 O O . LEU A 1 884 ? 20.236 20.463 -32.557 1.00 93.81 884 LEU A O 1
ATOM 6732 N N . THR A 1 885 ? 22.252 21.100 -31.821 1.00 94.31 885 THR A N 1
ATOM 6733 C CA . THR A 1 885 ? 22.822 21.275 -33.168 1.00 94.31 885 THR A CA 1
ATOM 6734 C C . THR A 1 885 ? 23.599 20.027 -33.576 1.00 94.31 885 THR A C 1
ATOM 6736 O O . THR A 1 885 ? 24.616 19.748 -32.948 1.00 94.31 885 THR A O 1
ATOM 6739 N N . PRO A 1 886 ? 23.190 19.269 -34.609 1.00 95.19 886 PRO A N 1
ATOM 6740 C CA . PRO A 1 886 ? 23.943 18.112 -35.087 1.00 95.19 886 PRO A CA 1
ATOM 6741 C C . PRO A 1 886 ? 25.367 18.476 -35.515 1.00 95.19 886 PRO A C 1
ATOM 6743 O O . PRO A 1 886 ? 25.638 19.622 -35.876 1.00 95.19 886 PRO A O 1
ATOM 6746 N N . ALA A 1 887 ? 26.256 17.487 -35.554 1.00 95.56 887 ALA A N 1
ATOM 6747 C CA . ALA A 1 887 ? 27.547 17.599 -36.228 1.00 95.56 887 ALA A CA 1
ATOM 6748 C C . ALA A 1 887 ? 27.691 16.509 -37.295 1.00 95.56 887 ALA A C 1
ATOM 6750 O O . ALA A 1 887 ? 27.072 15.450 -37.217 1.00 95.56 887 ALA A O 1
ATOM 6751 N N . LEU A 1 888 ? 28.515 16.769 -38.302 1.00 95.56 888 LEU A N 1
ATOM 6752 C CA . LEU A 1 888 ? 28.884 15.808 -39.331 1.00 95.56 888 LEU A CA 1
ATOM 6753 C C . LEU A 1 888 ? 30.375 15.514 -39.213 1.00 95.56 888 LEU A C 1
ATOM 6755 O O . LEU A 1 888 ? 31.182 16.441 -39.192 1.00 95.56 888 LEU A O 1
ATOM 6759 N N . TYR A 1 889 ? 30.712 14.232 -39.145 1.00 96.00 889 TYR A N 1
ATOM 6760 C CA . TYR A 1 889 ? 32.071 13.715 -39.125 1.00 96.00 889 TYR A CA 1
ATOM 6761 C C . TYR A 1 889 ? 32.419 13.094 -40.480 1.00 96.00 889 TYR A C 1
ATOM 6763 O O . TYR A 1 889 ? 31.763 12.150 -40.929 1.00 96.00 889 TYR A O 1
ATOM 6771 N N . ASP A 1 890 ? 33.453 13.615 -41.134 1.00 95.00 890 ASP A N 1
ATOM 6772 C CA . ASP A 1 890 ? 34.031 13.044 -42.348 1.00 95.00 890 ASP A CA 1
ATOM 6773 C C . ASP A 1 890 ? 35.300 12.246 -42.001 1.00 95.00 890 ASP A C 1
ATOM 6775 O O . ASP A 1 890 ? 36.349 12.842 -41.736 1.00 95.00 890 ASP A O 1
ATOM 6779 N N . PRO A 1 891 ? 35.254 10.898 -42.019 1.00 93.50 891 PRO A N 1
ATOM 6780 C CA . PRO A 1 891 ? 36.409 10.081 -41.655 1.00 93.50 891 PRO A CA 1
ATOM 6781 C C . PRO A 1 891 ? 37.580 10.205 -42.639 1.00 93.50 891 PRO A C 1
ATOM 6783 O O . PRO A 1 891 ? 38.688 9.772 -42.300 1.00 93.50 891 PRO A O 1
ATOM 6786 N N . THR A 1 892 ? 37.350 10.763 -43.833 1.00 91.75 892 THR A N 1
ATOM 6787 C CA . THR A 1 892 ? 38.346 10.914 -44.904 1.00 91.75 892 THR A CA 1
ATOM 6788 C C . THR A 1 892 ? 39.037 12.276 -44.898 1.00 91.75 892 THR A C 1
ATOM 6790 O O . THR A 1 892 ? 40.108 12.418 -45.492 1.00 91.75 892 THR A O 1
ATOM 6793 N N . ALA A 1 893 ? 38.470 13.263 -44.198 1.00 93.25 893 ALA A N 1
ATOM 6794 C CA . ALA A 1 893 ? 39.073 14.580 -44.062 1.00 93.25 893 ALA A CA 1
ATOM 6795 C C . ALA A 1 893 ? 40.360 14.535 -43.203 1.00 93.25 893 ALA A C 1
ATOM 6797 O O . ALA A 1 893 ? 40.555 13.607 -42.398 1.00 93.25 893 ALA A O 1
ATOM 6798 N N . PRO A 1 894 ? 41.269 15.519 -43.363 1.00 91.50 894 PRO A N 1
ATOM 6799 C CA . PRO A 1 894 ? 42.454 15.643 -42.520 1.00 91.50 894 PRO A CA 1
ATOM 6800 C C . PRO A 1 894 ? 42.103 15.719 -41.029 1.00 91.50 894 PRO A C 1
ATOM 6802 O O . PRO A 1 894 ? 41.062 16.252 -40.649 1.00 91.50 894 PRO A O 1
ATOM 6805 N N . LEU A 1 895 ? 42.997 15.205 -40.179 1.00 87.06 895 LEU A N 1
ATOM 6806 C CA . LEU A 1 895 ? 42.861 15.278 -38.720 1.00 87.06 895 LEU A CA 1
ATOM 6807 C C . LEU A 1 895 ? 42.624 16.732 -38.274 1.00 87.06 895 LEU A C 1
ATOM 6809 O O . LEU A 1 895 ? 43.392 17.619 -38.648 1.00 87.06 895 LEU A O 1
ATOM 6813 N N . GLY A 1 896 ? 41.581 16.964 -37.473 1.00 85.69 896 GLY A N 1
ATOM 6814 C CA . GLY A 1 896 ? 41.186 18.303 -37.015 1.00 85.69 896 GLY A CA 1
ATOM 6815 C C . GLY A 1 896 ? 40.245 19.072 -37.954 1.00 85.69 896 GLY A C 1
ATOM 6816 O O . GLY A 1 896 ? 39.694 20.088 -37.541 1.00 85.69 896 GLY A O 1
ATOM 6817 N N . GLU A 1 897 ? 40.003 18.582 -39.174 1.00 91.62 897 GLU A N 1
ATOM 6818 C CA . GLU A 1 897 ? 39.021 19.137 -40.127 1.00 91.62 897 GLU A CA 1
ATOM 6819 C C . GLU A 1 897 ? 37.795 18.224 -40.308 1.00 91.62 897 GLU A C 1
ATOM 6821 O O . GLU A 1 897 ? 36.934 18.475 -41.149 1.00 91.62 897 GLU A O 1
ATOM 6826 N N . ARG A 1 898 ? 37.706 17.139 -39.530 1.00 94.56 898 ARG A N 1
ATOM 6827 C CA . ARG A 1 898 ? 36.694 16.094 -39.726 1.00 94.56 898 ARG A CA 1
ATOM 6828 C C . ARG A 1 898 ? 35.306 16.469 -39.231 1.00 94.56 898 ARG A C 1
ATOM 6830 O O . ARG A 1 898 ? 34.344 15.912 -39.741 1.00 94.56 898 ARG A O 1
ATOM 6837 N N . PHE A 1 899 ? 35.183 17.390 -38.275 1.00 95.62 899 PHE A N 1
ATOM 6838 C CA . PHE A 1 899 ? 33.892 17.835 -37.749 1.00 95.62 899 PHE A CA 1
ATOM 6839 C C . PHE A 1 899 ? 33.428 19.144 -38.382 1.00 95.62 899 PHE A C 1
ATOM 6841 O O . PHE A 1 899 ? 34.174 20.117 -38.453 1.00 95.62 899 PHE A O 1
ATOM 6848 N N . THR A 1 900 ? 32.151 19.200 -38.753 1.00 92.75 900 THR A N 1
ATOM 6849 C CA . THR A 1 900 ? 31.481 20.443 -39.143 1.00 92.75 900 THR A CA 1
ATOM 6850 C C . THR A 1 900 ? 30.034 20.475 -38.654 1.00 92.75 900 THR A C 1
ATOM 6852 O O . THR A 1 900 ? 29.353 19.451 -38.629 1.00 92.75 900 THR A O 1
ATOM 6855 N N . GLN A 1 901 ? 29.556 21.659 -38.271 1.00 92.56 901 GLN A N 1
ATOM 6856 C CA . GLN A 1 901 ? 28.127 21.947 -38.067 1.00 92.56 901 GLN A CA 1
ATOM 6857 C C . GLN A 1 901 ? 27.566 22.833 -39.194 1.00 92.56 901 GLN A C 1
ATOM 6859 O O . GLN A 1 901 ? 26.399 23.225 -39.171 1.00 92.56 901 GLN A O 1
ATOM 6864 N N . GLU A 1 902 ? 28.392 23.179 -40.188 1.00 87.44 902 GLU A N 1
ATOM 6865 C CA . GLU A 1 902 ? 28.006 24.081 -41.268 1.00 87.44 902 GLU A CA 1
ATOM 6866 C C . GLU A 1 902 ? 26.873 23.477 -42.105 1.00 87.44 902 GLU A C 1
ATOM 6868 O O . GLU A 1 902 ? 26.955 22.348 -42.589 1.00 87.44 902 GLU A O 1
ATOM 6873 N N . GLY A 1 903 ? 25.795 24.246 -42.274 1.00 80.56 903 GLY A N 1
ATOM 6874 C CA . GLY A 1 903 ? 24.627 23.827 -43.049 1.00 80.56 903 GLY A CA 1
ATOM 6875 C C . GLY A 1 903 ? 23.717 22.810 -42.352 1.00 80.56 903 GLY A C 1
ATOM 6876 O O . GLY A 1 903 ? 22.742 22.379 -42.966 1.00 80.56 903 GLY A O 1
ATOM 6877 N N . LEU A 1 904 ? 23.982 22.438 -41.092 1.00 89.06 904 LEU A N 1
ATOM 6878 C CA . LEU A 1 904 ? 23.119 21.536 -40.326 1.00 89.06 904 LEU A CA 1
ATOM 6879 C C . LEU A 1 904 ? 22.078 22.323 -39.507 1.00 89.06 904 LEU A C 1
ATOM 6881 O O . LEU A 1 904 ? 22.422 23.317 -38.865 1.00 89.06 904 LEU A O 1
ATOM 6885 N N . PRO A 1 905 ? 20.798 21.910 -39.513 1.00 89.19 905 PRO A N 1
ATOM 6886 C CA . PRO A 1 905 ? 19.751 22.590 -38.760 1.00 89.19 905 PRO A CA 1
ATOM 6887 C C . PRO A 1 905 ? 19.801 22.232 -37.269 1.00 89.19 905 PRO A C 1
ATOM 6889 O O . PRO A 1 905 ? 19.940 21.065 -36.912 1.00 89.19 905 PRO A O 1
ATOM 6892 N N . THR A 1 906 ? 19.600 23.220 -36.397 1.00 90.19 906 THR A N 1
ATOM 6893 C CA . THR A 1 906 ? 19.375 22.998 -34.960 1.00 90.19 906 THR A CA 1
ATOM 6894 C C . THR A 1 906 ? 17.980 22.412 -34.723 1.00 90.19 906 THR A C 1
ATOM 6896 O O . THR A 1 906 ? 16.990 22.934 -35.245 1.00 90.19 906 THR A O 1
ATOM 6899 N N . SER A 1 907 ? 17.885 21.346 -33.925 1.00 90.56 907 SER A N 1
ATOM 6900 C CA . SER A 1 907 ? 16.602 20.767 -33.518 1.00 90.56 907 SER A CA 1
ATOM 6901 C C . SER A 1 907 ? 15.905 21.658 -32.476 1.00 90.56 907 SER A C 1
ATOM 6903 O O . SER A 1 907 ? 16.552 22.149 -31.551 1.00 90.56 907 SER A O 1
ATOM 6905 N N . PRO A 1 908 ? 14.583 21.877 -32.576 1.00 87.31 908 PRO A N 1
ATOM 6906 C CA . PRO A 1 908 ? 13.805 22.520 -31.521 1.00 87.31 908 PRO A CA 1
ATOM 6907 C C . PRO A 1 908 ? 13.420 21.566 -30.375 1.00 87.31 908 PRO A C 1
ATOM 6909 O O . PRO A 1 908 ? 12.708 21.990 -29.464 1.00 87.31 908 PRO A O 1
ATOM 6912 N N . ILE A 1 909 ? 13.813 20.289 -30.433 1.00 91.62 909 ILE A N 1
ATOM 6913 C CA . ILE A 1 909 ? 13.384 19.239 -29.507 1.00 91.62 909 ILE A CA 1
ATOM 6914 C C . ILE A 1 909 ? 14.594 18.703 -28.723 1.00 91.62 909 ILE A C 1
ATOM 6916 O O . ILE A 1 909 ? 15.517 18.151 -29.320 1.00 91.62 909 ILE A O 1
ATOM 6920 N N . PRO A 1 910 ? 14.594 18.806 -27.383 1.00 91.56 910 PRO A N 1
ATOM 6921 C CA . PRO A 1 910 ? 15.580 18.136 -26.538 1.00 91.56 910 PRO A CA 1
ATOM 6922 C C . PRO A 1 910 ? 15.485 16.605 -26.651 1.00 91.56 910 PRO A C 1
ATOM 6924 O O . PRO A 1 910 ? 14.475 16.005 -26.282 1.00 91.56 910 PRO A O 1
ATOM 6927 N N . ARG A 1 911 ? 16.550 15.965 -27.145 1.00 92.19 911 ARG A N 1
ATOM 6928 C CA . ARG A 1 911 ? 16.673 14.504 -27.274 1.00 92.19 911 ARG A CA 1
ATOM 6929 C C . ARG A 1 911 ? 17.644 13.983 -26.214 1.00 92.19 911 ARG A C 1
ATOM 6931 O O . ARG A 1 911 ? 18.850 13.977 -26.438 1.00 92.19 911 ARG A O 1
ATOM 6938 N N . LEU A 1 912 ? 17.110 13.625 -25.048 1.00 90.81 912 LEU A N 1
ATOM 6939 C CA . LEU A 1 912 ? 17.866 13.259 -23.845 1.00 90.81 912 LEU A CA 1
ATOM 6940 C C . LEU A 1 912 ? 17.827 11.735 -23.621 1.00 90.81 912 LEU A C 1
ATOM 6942 O O . LEU A 1 912 ? 17.832 10.968 -24.587 1.00 90.81 912 LEU A O 1
ATOM 6946 N N . TYR A 1 913 ? 17.812 11.280 -22.367 1.00 87.62 913 TYR A N 1
ATOM 6947 C CA . TYR A 1 913 ? 17.686 9.870 -22.003 1.00 87.62 913 TYR A CA 1
ATOM 6948 C C . TYR A 1 913 ? 16.543 9.166 -22.764 1.00 87.62 913 TYR A C 1
ATOM 6950 O O . TYR A 1 913 ? 15.469 9.737 -22.965 1.00 87.62 913 TYR A O 1
ATOM 6958 N N . HIS A 1 914 ? 16.812 7.941 -23.231 1.00 86.56 914 HIS A N 1
ATOM 6959 C CA . HIS A 1 914 ? 15.960 7.146 -24.133 1.00 86.56 914 HIS A CA 1
ATOM 6960 C C . HIS A 1 914 ? 15.593 7.791 -25.489 1.00 86.56 914 HIS A C 1
ATOM 6962 O O . HIS A 1 914 ? 14.690 7.314 -26.182 1.00 86.56 914 HIS A O 1
ATOM 6968 N N . SER A 1 915 ? 16.281 8.851 -25.918 1.00 90.44 915 SER A N 1
ATOM 6969 C CA . SER A 1 915 ? 16.232 9.240 -27.329 1.00 90.44 915 SER A CA 1
ATOM 6970 C C . SER A 1 915 ? 16.928 8.197 -28.208 1.00 90.44 915 SER A C 1
ATOM 6972 O O . SER A 1 915 ? 17.819 7.466 -27.768 1.00 90.44 915 SER A O 1
ATOM 6974 N N . THR A 1 916 ? 16.470 8.097 -29.452 1.00 90.88 916 THR A N 1
ATOM 6975 C CA . THR A 1 916 ? 17.008 7.183 -30.453 1.00 90.88 916 THR A CA 1
ATOM 6976 C C . THR A 1 916 ? 17.011 7.835 -31.830 1.00 90.88 916 THR A C 1
ATOM 6978 O O . THR A 1 916 ? 16.260 8.777 -32.115 1.00 90.88 916 THR A O 1
ATOM 6981 N N . SER A 1 917 ? 17.843 7.318 -32.720 1.00 92.44 917 SER A N 1
ATOM 6982 C CA . SER A 1 917 ? 17.880 7.720 -34.114 1.00 92.44 917 SER A CA 1
ATOM 6983 C C . SER A 1 917 ? 18.149 6.527 -35.020 1.00 92.44 917 SER A C 1
ATOM 6985 O O . SER A 1 917 ? 18.524 5.455 -34.565 1.00 92.44 917 SER A O 1
ATOM 6987 N N . SER A 1 918 ? 17.875 6.656 -36.317 1.00 92.25 918 SER A N 1
ATOM 6988 C CA . SER A 1 918 ? 18.214 5.617 -37.297 1.00 92.25 918 SER A CA 1
ATOM 6989 C C . SER A 1 918 ? 18.220 6.177 -38.717 1.00 92.25 918 SER A C 1
ATOM 6991 O O . SER A 1 918 ? 17.468 7.101 -39.043 1.00 92.25 918 SER A O 1
ATOM 6993 N N . LEU A 1 919 ? 19.055 5.612 -39.590 1.00 93.00 919 LEU A N 1
ATOM 6994 C CA . LEU A 1 919 ? 19.026 5.934 -41.013 1.00 93.00 919 LEU A CA 1
ATOM 6995 C C . LEU A 1 919 ? 17.770 5.334 -41.661 1.00 93.00 919 LEU A C 1
ATOM 6997 O O . LEU A 1 919 ? 17.383 4.198 -41.412 1.00 93.00 919 LEU A O 1
ATOM 7001 N N . THR A 1 920 ? 17.131 6.095 -42.544 1.00 92.62 920 THR A N 1
ATOM 7002 C CA . THR A 1 920 ? 15.979 5.623 -43.324 1.00 92.62 920 THR A CA 1
ATOM 7003 C C . THR A 1 920 ? 16.404 5.187 -44.731 1.00 92.62 920 THR A C 1
ATOM 7005 O O . THR A 1 920 ? 17.378 5.718 -45.272 1.00 92.62 920 THR A O 1
ATOM 7008 N N . PRO A 1 921 ? 15.624 4.332 -45.425 1.00 92.00 921 PRO A N 1
ATOM 7009 C CA . PRO A 1 921 ? 15.894 3.960 -46.821 1.00 92.00 921 PRO A CA 1
ATOM 7010 C C . PRO A 1 921 ? 15.912 5.156 -47.784 1.00 92.00 921 PRO A C 1
ATOM 7012 O O . PRO A 1 921 ? 16.447 5.076 -48.885 1.00 92.00 921 PRO A O 1
ATOM 7015 N N . ASN A 1 922 ? 15.344 6.292 -47.378 1.00 91.31 922 ASN A N 1
ATOM 7016 C CA . ASN A 1 922 ? 15.386 7.522 -48.151 1.00 91.31 922 ASN A CA 1
ATOM 7017 C C . ASN A 1 922 ? 16.719 8.287 -48.019 1.00 91.31 922 ASN A C 1
ATOM 7019 O O . ASN A 1 922 ? 16.885 9.288 -48.707 1.00 91.31 922 ASN A O 1
ATOM 7023 N N . GLY A 1 923 ? 17.660 7.855 -47.174 1.00 91.25 923 GLY A N 1
ATOM 7024 C CA . GLY A 1 923 ? 18.906 8.585 -46.901 1.00 91.25 923 GLY A CA 1
ATOM 7025 C C . GLY A 1 923 ? 18.733 9.765 -45.934 1.00 91.25 923 GLY A C 1
ATOM 7026 O O . GLY A 1 923 ? 19.589 10.629 -45.851 1.00 91.25 923 GLY A O 1
ATOM 7027 N N . THR A 1 924 ? 17.615 9.838 -45.213 1.00 93.12 924 THR A N 1
ATOM 7028 C CA . THR A 1 924 ? 17.415 10.800 -44.111 1.00 93.12 924 THR A CA 1
ATOM 7029 C C . THR A 1 924 ? 17.621 10.116 -42.765 1.00 93.12 924 THR A C 1
ATOM 7031 O O . THR A 1 924 ? 17.394 8.909 -42.673 1.00 93.12 924 THR A O 1
ATOM 7034 N N . VAL A 1 925 ? 17.991 10.865 -41.728 1.00 94.19 925 VAL A N 1
ATOM 7035 C CA . VAL A 1 925 ? 18.123 10.346 -40.357 1.00 94.19 925 VAL A CA 1
ATOM 7036 C C . VAL A 1 925 ? 16.840 10.656 -39.587 1.00 94.19 925 VAL A C 1
ATOM 7038 O O . VAL A 1 925 ? 16.439 11.814 -39.495 1.00 94.19 925 VAL A O 1
ATOM 7041 N N . LEU A 1 926 ? 16.175 9.622 -39.079 1.00 94.12 926 LEU A N 1
ATOM 7042 C CA . LEU A 1 926 ? 15.035 9.745 -38.173 1.00 94.12 926 LEU A CA 1
ATOM 7043 C C . LEU A 1 926 ? 15.560 9.997 -36.759 1.00 94.12 926 LEU A C 1
ATOM 7045 O O . LEU A 1 926 ? 16.407 9.238 -36.303 1.00 94.12 926 LEU A O 1
ATOM 7049 N N . LEU A 1 927 ? 15.043 11.017 -36.076 1.00 93.69 927 LEU A N 1
ATOM 7050 C CA . LEU A 1 927 ? 15.245 11.267 -34.647 1.00 93.69 927 LEU A CA 1
ATOM 7051 C C . LEU A 1 927 ? 13.910 11.040 -33.928 1.00 93.69 927 LEU A C 1
ATOM 7053 O O . LEU A 1 927 ? 12.872 11.551 -34.367 1.00 93.69 927 LEU A O 1
ATOM 7057 N N . ALA A 1 928 ? 13.924 10.257 -32.853 1.00 91.00 928 ALA A N 1
ATOM 7058 C CA . ALA A 1 928 ? 12.724 9.791 -32.169 1.00 91.00 928 ALA A CA 1
ATOM 7059 C C . ALA A 1 928 ? 12.950 9.620 -30.661 1.00 91.00 928 ALA A C 1
ATOM 7061 O O . ALA A 1 928 ? 14.074 9.425 -30.209 1.00 91.00 928 ALA A O 1
ATOM 7062 N N . GLY A 1 929 ? 11.863 9.664 -29.889 1.00 87.31 929 GLY A N 1
ATOM 7063 C CA . GLY A 1 929 ? 11.891 9.417 -28.447 1.00 87.31 929 GLY A CA 1
ATOM 7064 C C . GLY A 1 929 ? 12.653 10.467 -27.634 1.00 87.31 929 GLY A C 1
ATOM 7065 O O . GLY A 1 929 ? 13.334 11.340 -28.179 1.00 87.31 929 GLY A O 1
ATOM 7066 N N . SER A 1 930 ? 12.450 10.397 -26.323 1.00 87.12 930 SER A N 1
ATOM 7067 C CA . SER A 1 930 ? 13.154 11.068 -25.220 1.00 87.12 930 SER A CA 1
ATOM 7068 C C . SER A 1 930 ? 12.195 10.962 -24.032 1.00 87.12 930 SER A C 1
ATOM 7070 O O . SER A 1 930 ? 11.084 11.487 -24.113 1.00 87.12 930 SER A O 1
ATOM 7072 N N . ASN A 1 931 ? 12.564 10.262 -22.963 1.00 83.25 931 ASN A N 1
ATOM 7073 C CA . ASN A 1 931 ? 11.807 10.266 -21.705 1.00 83.25 931 ASN A CA 1
ATOM 7074 C C . ASN A 1 931 ? 12.778 10.268 -20.521 1.00 83.25 931 ASN A C 1
ATOM 7076 O O . ASN A 1 931 ? 12.992 9.240 -19.880 1.00 83.25 931 ASN A O 1
ATOM 7080 N N . PRO A 1 932 ? 13.379 11.427 -20.216 1.00 83.12 932 PRO A N 1
ATOM 7081 C CA . PRO A 1 932 ? 14.268 11.583 -19.073 1.00 83.12 932 PRO A CA 1
ATOM 7082 C C . PRO A 1 932 ? 13.481 11.746 -17.759 1.00 83.12 932 PRO A C 1
ATOM 7084 O O . PRO A 1 932 ? 13.895 12.500 -16.891 1.00 83.12 932 PRO A O 1
ATOM 7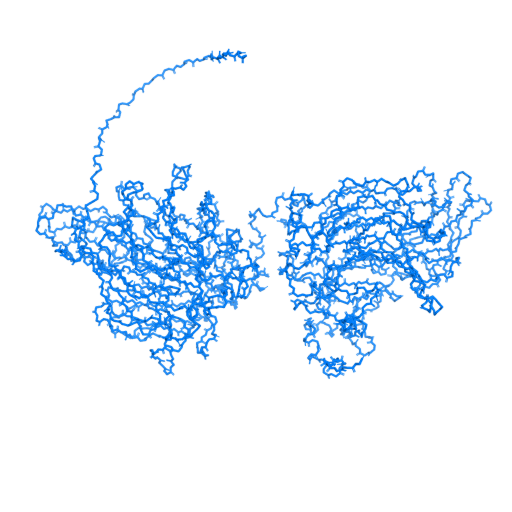087 N N . ASN A 1 933 ? 12.327 11.086 -17.627 1.00 72.12 933 ASN A N 1
ATOM 7088 C CA . ASN A 1 933 ? 11.430 11.171 -16.474 1.00 72.12 933 ASN A CA 1
ATOM 7089 C C . ASN A 1 933 ? 10.867 9.777 -16.165 1.00 72.12 933 ASN A C 1
ATOM 7091 O O . ASN A 1 933 ? 10.838 8.913 -17.050 1.00 72.12 933 ASN A O 1
ATOM 7095 N N . GLY A 1 934 ? 10.367 9.582 -14.944 1.00 60.91 934 GLY A N 1
ATOM 7096 C CA . GLY A 1 934 ? 9.791 8.307 -14.509 1.00 60.91 934 GLY A CA 1
ATOM 7097 C C . GLY A 1 934 ? 8.449 7.955 -15.161 1.00 60.91 934 GLY A C 1
ATOM 7098 O O . GLY A 1 934 ? 8.048 6.795 -15.113 1.00 60.91 934 GLY A O 1
ATOM 7099 N N . ASP A 1 935 ? 7.766 8.925 -15.783 1.00 59.53 935 ASP A N 1
ATOM 7100 C CA . ASP A 1 935 ? 6.477 8.747 -16.470 1.00 59.53 935 ASP A CA 1
ATOM 7101 C C . ASP A 1 935 ? 6.272 9.785 -17.607 1.00 59.53 935 ASP A C 1
ATOM 7103 O O . ASP A 1 935 ? 7.155 10.595 -17.914 1.00 59.53 935 ASP A O 1
ATOM 7107 N N . VAL A 1 936 ? 5.110 9.771 -18.273 1.00 60.38 936 VAL A N 1
ATOM 7108 C CA . VAL A 1 936 ? 4.712 10.753 -19.291 1.00 60.38 936 VAL A CA 1
ATOM 7109 C C . VAL A 1 936 ? 4.460 12.117 -18.649 1.00 60.38 936 VAL A C 1
ATOM 7111 O O . VAL A 1 936 ? 3.380 12.397 -18.138 1.00 60.38 936 VAL A O 1
ATOM 7114 N N . GLU A 1 937 ? 5.461 12.988 -18.728 1.00 58.78 937 GLU A N 1
ATOM 7115 C CA . GLU A 1 937 ? 5.469 14.291 -18.062 1.00 58.78 937 GLU A CA 1
ATOM 7116 C C . GLU A 1 937 ? 5.504 15.467 -19.062 1.00 58.78 937 GLU A C 1
ATOM 7118 O O . GLU A 1 937 ? 5.995 15.342 -20.186 1.00 58.78 937 GLU A O 1
ATOM 7123 N N . THR A 1 938 ? 4.989 16.630 -18.642 1.00 55.44 938 THR A N 1
ATOM 7124 C CA . THR A 1 938 ? 4.893 17.895 -19.401 1.00 55.44 938 THR A CA 1
ATOM 7125 C C . THR A 1 938 ? 5.817 19.016 -18.891 1.00 55.44 938 THR A C 1
ATOM 7127 O O . THR A 1 938 ? 5.716 20.159 -19.345 1.00 55.44 938 THR A O 1
ATOM 7130 N N . ARG A 1 939 ? 6.718 18.711 -17.947 1.00 65.00 939 ARG A N 1
ATOM 7131 C CA . ARG A 1 939 ? 7.740 19.626 -17.394 1.00 65.00 939 ARG A CA 1
ATOM 7132 C C . ARG A 1 939 ? 8.824 19.980 -18.434 1.00 65.00 939 ARG A C 1
ATOM 7134 O O . ARG A 1 939 ? 8.669 19.710 -19.620 1.00 65.00 939 ARG A O 1
ATOM 7141 N N . LEU A 1 940 ? 9.910 20.635 -17.996 1.00 76.06 940 LEU A N 1
ATOM 7142 C CA . LEU A 1 940 ? 10.931 21.266 -18.855 1.00 76.06 940 LEU A CA 1
ATOM 7143 C C . LEU A 1 940 ? 11.441 20.367 -19.996 1.00 76.06 940 LEU A C 1
ATOM 7145 O O . LEU A 1 940 ? 11.573 20.842 -21.124 1.00 76.06 940 LEU A O 1
ATOM 7149 N N . TYR A 1 941 ? 11.677 19.085 -19.706 1.00 85.94 941 TYR A N 1
ATOM 7150 C CA . TYR A 1 941 ? 12.021 18.059 -20.689 1.00 85.94 941 TYR A CA 1
ATOM 7151 C C . TYR A 1 941 ? 10.917 16.995 -20.731 1.00 85.94 941 TYR A C 1
ATOM 7153 O O . TYR A 1 941 ? 10.987 16.016 -19.991 1.00 85.94 941 TYR A O 1
ATOM 7161 N N . PRO A 1 942 ? 9.863 17.190 -21.542 1.00 79.69 942 PRO A N 1
ATOM 7162 C CA . PRO A 1 942 ? 8.715 16.293 -21.558 1.00 79.69 942 PRO A CA 1
ATOM 7163 C C . PRO A 1 942 ? 9.024 14.975 -22.275 1.00 79.69 942 PRO A C 1
ATOM 7165 O O . PRO A 1 942 ? 9.969 14.885 -23.063 1.00 79.69 942 PRO A O 1
ATOM 7168 N N . THR A 1 943 ? 8.172 13.972 -22.060 1.00 83.19 943 THR A N 1
ATOM 7169 C CA . THR A 1 943 ? 8.203 12.735 -22.854 1.00 83.19 943 THR A CA 1
ATOM 7170 C C . THR A 1 943 ? 7.849 13.042 -24.311 1.00 83.19 943 THR A C 1
ATOM 7172 O O . THR A 1 943 ? 6.778 13.577 -24.609 1.00 83.19 943 THR A O 1
ATOM 7175 N N . GLU A 1 944 ? 8.758 12.727 -25.233 1.00 86.06 944 GLU A N 1
ATOM 7176 C CA . GLU A 1 944 ? 8.697 13.208 -26.611 1.00 86.06 944 GLU A CA 1
ATOM 7177 C C . GLU A 1 944 ? 8.233 12.140 -27.608 1.00 86.06 944 GLU A C 1
ATOM 7179 O O . GLU A 1 944 ? 8.959 11.205 -27.951 1.00 86.06 944 GLU A O 1
ATOM 7184 N N . TYR A 1 945 ? 7.041 12.352 -28.163 1.00 83.62 945 TYR A N 1
ATOM 7185 C CA . TYR A 1 945 ? 6.438 11.485 -29.180 1.00 83.62 945 TYR A CA 1
ATOM 7186 C C . TYR A 1 945 ? 6.625 11.993 -30.614 1.00 83.62 945 TYR A C 1
ATOM 7188 O O . TYR A 1 945 ? 6.367 11.263 -31.575 1.00 83.62 945 TYR A O 1
ATOM 7196 N N . ARG A 1 946 ? 7.033 13.253 -30.800 1.00 87.69 946 ARG A N 1
ATOM 7197 C CA . ARG A 1 946 ? 7.246 13.833 -32.128 1.00 87.69 946 ARG A CA 1
ATOM 7198 C C . ARG A 1 946 ? 8.515 13.259 -32.742 1.00 87.69 946 ARG A C 1
ATOM 7200 O O . ARG A 1 946 ? 9.539 13.077 -32.083 1.00 87.69 946 ARG A O 1
ATOM 7207 N N . LEU A 1 947 ? 8.441 13.034 -34.045 1.00 90.19 947 LEU A N 1
ATOM 7208 C CA . LEU A 1 947 ? 9.529 12.528 -34.870 1.00 90.19 947 LEU A CA 1
ATOM 7209 C C . LEU A 1 947 ? 10.121 13.665 -35.703 1.00 90.19 947 LEU A C 1
ATOM 7211 O O . LEU A 1 947 ? 9.380 14.508 -36.216 1.00 90.19 947 LEU A O 1
ATOM 7215 N N . GLU A 1 948 ? 11.435 13.654 -35.892 1.00 92.19 948 GLU A N 1
ATOM 7216 C CA . GLU A 1 948 ? 12.135 14.585 -36.779 1.00 92.19 948 GLU A CA 1
ATOM 7217 C C . GLU A 1 948 ? 12.909 13.821 -37.851 1.00 92.19 948 GLU A C 1
ATOM 7219 O O . GLU A 1 948 ? 13.428 12.736 -37.611 1.00 92.19 948 GLU A O 1
ATOM 7224 N N . TRP A 1 949 ? 12.996 14.399 -39.048 1.00 91.12 949 TRP A N 1
ATOM 7225 C CA . TRP A 1 949 ? 13.836 13.880 -40.124 1.00 91.12 949 TRP A CA 1
ATOM 7226 C C . TRP A 1 949 ? 14.928 14.892 -40.422 1.00 91.12 949 TRP A C 1
ATOM 7228 O O . TRP A 1 949 ? 14.672 15.935 -41.028 1.00 91.12 949 TRP A O 1
ATOM 7238 N N . LEU A 1 950 ? 16.152 14.564 -40.034 1.00 92.69 950 LEU A N 1
ATOM 7239 C CA . LEU A 1 950 ? 17.328 15.304 -40.448 1.00 92.69 950 LEU A CA 1
ATOM 7240 C C . LEU A 1 950 ? 17.665 14.917 -41.892 1.00 92.69 950 LEU A C 1
ATOM 7242 O O . LEU A 1 950 ? 17.817 13.737 -42.222 1.00 92.69 950 LEU A O 1
ATOM 7246 N N . SER A 1 951 ? 17.750 15.923 -42.762 1.00 91.94 951 SER A N 1
ATOM 7247 C CA . SER A 1 951 ? 18.132 15.762 -44.167 1.00 91.94 951 SER A CA 1
ATOM 7248 C C . SER A 1 951 ? 19.615 16.084 -44.332 1.00 91.94 951 SER A C 1
ATOM 7250 O O . SER A 1 951 ? 19.982 17.249 -44.182 1.00 91.94 951 SER A O 1
ATOM 7252 N N . PRO A 1 952 ? 20.475 15.095 -44.629 1.00 90.88 952 PRO A N 1
ATOM 7253 C CA . PRO A 1 952 ? 21.894 15.357 -44.826 1.00 90.88 952 PRO A CA 1
ATOM 7254 C C . PRO A 1 952 ? 22.154 16.216 -46.074 1.00 90.88 952 PRO A C 1
ATOM 7256 O O . PRO A 1 952 ? 21.344 16.188 -47.007 1.00 90.88 952 PRO A O 1
ATOM 7259 N N . PRO A 1 953 ? 23.306 16.912 -46.166 1.00 88.88 953 PRO A N 1
ATOM 7260 C CA . PRO A 1 953 ? 23.586 17.855 -47.256 1.00 88.88 953 PRO A CA 1
ATOM 7261 C C . PRO A 1 953 ? 23.487 17.271 -48.675 1.00 88.88 953 PRO A C 1
ATOM 7263 O O . PRO A 1 953 ? 23.202 17.987 -49.633 1.00 88.88 953 PRO A O 1
ATOM 7266 N N . TYR A 1 954 ? 23.694 15.961 -48.850 1.00 90.81 954 TYR A N 1
ATOM 7267 C CA . TYR A 1 954 ? 23.542 15.324 -50.163 1.00 90.81 954 TYR A CA 1
ATOM 7268 C C . TYR A 1 954 ? 22.095 15.313 -50.682 1.00 90.81 954 TYR A C 1
ATOM 7270 O O . TYR A 1 954 ? 21.891 15.115 -51.877 1.00 90.81 954 TYR A O 1
ATOM 7278 N N . MET A 1 955 ? 21.092 15.539 -49.827 1.00 89.75 955 MET A N 1
ATOM 7279 C CA . MET A 1 955 ? 19.674 15.508 -50.209 1.00 89.75 955 MET A CA 1
ATOM 7280 C C . MET A 1 955 ? 19.259 16.696 -51.088 1.00 89.75 955 MET A C 1
ATOM 7282 O O . MET A 1 955 ? 18.206 16.644 -51.720 1.00 89.75 955 MET A O 1
ATOM 7286 N N . GLU A 1 956 ? 20.081 17.745 -51.165 1.00 88.12 956 GLU A N 1
ATOM 7287 C CA . GLU A 1 956 ? 19.836 18.923 -52.008 1.00 88.12 956 GLU A CA 1
ATOM 7288 C C . GLU A 1 956 ? 20.218 18.705 -53.481 1.00 88.12 956 GLU A C 1
ATOM 7290 O O . GLU A 1 956 ? 19.892 19.520 -54.348 1.00 88.12 956 GLU A O 1
ATOM 7295 N N . LYS A 1 957 ? 20.918 17.606 -53.783 1.00 90.06 957 LYS A N 1
ATOM 7296 C CA . LYS A 1 957 ? 21.413 17.285 -55.125 1.00 90.06 957 LYS A CA 1
ATOM 7297 C C . LYS A 1 957 ? 20.515 16.250 -55.822 1.00 90.06 957 LYS A C 1
ATOM 7299 O O . LYS A 1 957 ? 19.875 15.436 -55.154 1.00 90.06 957 LYS A O 1
ATOM 7304 N N . PRO A 1 958 ? 20.465 16.234 -57.170 1.00 92.50 958 PRO A N 1
ATOM 7305 C CA . PRO A 1 958 ? 19.735 15.205 -57.907 1.00 92.50 958 PRO A CA 1
ATOM 7306 C C . PRO A 1 958 ? 20.256 13.803 -57.574 1.00 92.50 958 PRO A C 1
ATOM 7308 O O . PRO A 1 958 ? 21.465 13.588 -57.511 1.00 92.50 958 PRO A O 1
ATOM 7311 N N . ARG A 1 959 ? 19.342 12.849 -57.384 1.00 94.62 959 ARG A N 1
ATOM 7312 C CA . ARG A 1 959 ? 19.652 11.502 -56.885 1.00 94.62 959 ARG A CA 1
ATOM 7313 C C . ARG A 1 959 ? 19.657 10.470 -58.014 1.00 94.62 959 ARG A C 1
ATOM 7315 O O . ARG A 1 959 ? 18.818 10.578 -58.910 1.00 94.62 959 ARG A O 1
ATOM 7322 N N . PRO A 1 960 ? 20.539 9.456 -57.969 1.00 95.44 960 PRO A N 1
ATOM 7323 C CA . PRO A 1 960 ? 20.486 8.339 -58.904 1.00 95.44 960 PRO A CA 1
ATOM 7324 C C . PRO A 1 960 ? 19.289 7.420 -58.623 1.00 95.44 960 PRO A C 1
ATOM 7326 O O . PRO A 1 960 ? 18.818 7.304 -57.487 1.00 95.44 960 PRO A O 1
ATOM 7329 N N . THR A 1 961 ? 18.823 6.717 -59.655 1.00 95.06 961 THR A N 1
ATOM 7330 C CA . THR A 1 961 ? 17.834 5.635 -59.531 1.00 95.06 961 THR A CA 1
ATOM 7331 C C . THR A 1 961 ? 18.331 4.369 -60.222 1.00 95.06 961 THR A C 1
ATOM 7333 O O . THR A 1 961 ? 19.304 4.399 -60.976 1.00 95.06 961 THR A O 1
ATOM 7336 N N . TYR A 1 962 ? 17.706 3.228 -59.938 1.00 94.81 962 TYR A N 1
ATOM 7337 C CA . TYR A 1 962 ? 18.074 1.952 -60.544 1.00 94.81 962 TYR A CA 1
ATOM 7338 C C . TYR A 1 962 ? 16.872 1.020 -60.668 1.00 94.81 962 TYR A C 1
ATOM 7340 O O . TYR A 1 962 ? 15.880 1.154 -59.950 1.00 94.81 962 TYR A O 1
ATOM 7348 N N . THR A 1 963 ? 16.971 0.048 -61.576 1.00 93.75 963 THR A N 1
ATOM 7349 C CA . THR A 1 963 ? 15.974 -1.013 -61.763 1.00 93.75 963 THR A CA 1
ATOM 7350 C C . THR A 1 963 ? 16.656 -2.357 -62.007 1.00 93.75 963 THR A C 1
ATOM 7352 O O . THR A 1 963 ? 17.747 -2.416 -62.568 1.00 93.75 963 THR A O 1
ATOM 7355 N N . GLY A 1 964 ? 16.023 -3.452 -61.577 1.00 90.81 964 GLY A N 1
ATOM 7356 C CA . GLY A 1 964 ? 16.543 -4.809 -61.792 1.00 90.81 964 GLY A CA 1
ATOM 7357 C C . GLY A 1 964 ? 17.530 -5.321 -60.734 1.00 90.81 964 GLY A C 1
ATOM 7358 O O . GLY A 1 964 ? 18.154 -6.354 -60.960 1.00 90.81 964 GLY A O 1
ATOM 7359 N N . LEU A 1 965 ? 17.663 -4.649 -59.584 1.00 92.38 965 LEU A N 1
ATOM 7360 C CA . LEU A 1 965 ? 18.419 -5.180 -58.445 1.00 92.38 965 LEU A CA 1
ATOM 7361 C C . LEU A 1 965 ? 17.723 -6.448 -57.890 1.00 92.38 965 LEU A C 1
ATOM 7363 O O . LEU A 1 965 ? 16.510 -6.411 -57.651 1.00 92.38 965 LEU A O 1
ATOM 7367 N N . PRO A 1 966 ? 18.439 -7.572 -57.694 1.00 90.81 966 PRO A N 1
ATOM 7368 C CA . PRO A 1 966 ? 17.855 -8.791 -57.142 1.00 90.81 966 PRO A CA 1
ATOM 7369 C C . PRO A 1 966 ? 17.535 -8.648 -55.647 1.00 90.81 966 PRO A C 1
ATOM 7371 O O . PRO A 1 966 ? 18.175 -7.886 -54.932 1.00 90.81 966 PRO A O 1
ATOM 7374 N N . LYS A 1 967 ? 16.567 -9.437 -55.158 1.00 89.38 967 LYS A N 1
ATOM 7375 C CA . LYS A 1 967 ? 16.192 -9.479 -53.728 1.00 89.38 967 LYS A CA 1
ATOM 7376 C C . LYS A 1 967 ? 17.250 -10.137 -52.834 1.00 89.38 967 LYS A C 1
ATOM 7378 O O . LYS A 1 967 ? 17.187 -9.989 -51.616 1.00 89.38 967 LYS A O 1
ATOM 7383 N N . THR A 1 968 ? 18.183 -10.874 -53.428 1.00 91.69 968 THR A N 1
ATOM 7384 C CA . THR A 1 968 ? 19.276 -11.573 -52.749 1.00 91.69 968 THR A CA 1
ATOM 7385 C C . THR A 1 968 ? 20.596 -11.252 -53.440 1.00 91.69 968 THR A C 1
ATOM 7387 O O . THR A 1 968 ? 20.6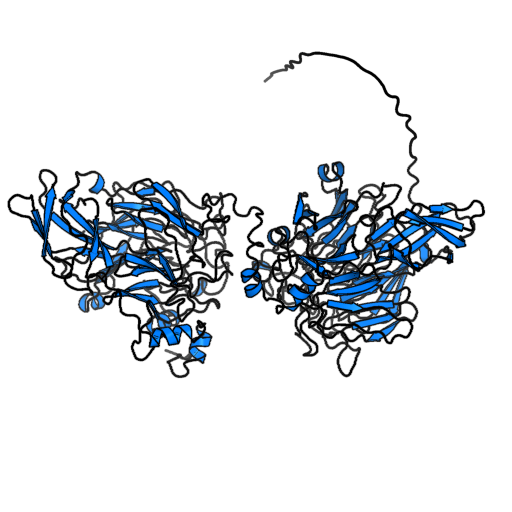46 -11.186 -54.672 1.00 91.69 968 THR A O 1
ATOM 7390 N N . LEU A 1 969 ? 21.666 -11.098 -52.667 1.00 93.31 969 LEU A N 1
ATOM 7391 C CA . LEU A 1 969 ? 23.022 -10.896 -53.165 1.00 93.31 969 LEU A CA 1
ATOM 7392 C C . LEU A 1 969 ? 23.979 -11.818 -52.407 1.00 93.31 969 LEU A C 1
ATOM 7394 O O . LEU A 1 969 ? 24.292 -11.587 -51.241 1.00 93.31 969 LEU A O 1
ATOM 7398 N N . ASP A 1 970 ? 24.437 -12.871 -53.080 1.00 93.44 970 ASP A N 1
ATOM 7399 C CA . ASP A 1 970 ? 25.409 -13.806 -52.513 1.00 93.44 970 ASP A CA 1
ATOM 7400 C C . ASP A 1 970 ? 26.819 -13.200 -52.449 1.00 93.44 970 ASP A C 1
ATOM 7402 O O . ASP A 1 970 ? 27.188 -12.301 -53.214 1.00 93.44 970 ASP A O 1
ATOM 7406 N N . TYR A 1 971 ? 27.637 -13.740 -51.547 1.00 94.56 971 TYR A N 1
ATOM 7407 C CA . TYR A 1 971 ? 29.042 -13.366 -51.404 1.00 94.56 971 TYR A CA 1
ATOM 7408 C C . TYR A 1 971 ? 29.815 -13.592 -52.705 1.00 94.56 971 TYR A C 1
ATOM 7410 O O . TYR A 1 971 ? 29.691 -14.641 -53.339 1.00 94.56 971 TYR A O 1
ATOM 7418 N N . ASN A 1 972 ? 30.625 -12.609 -53.104 1.00 94.50 972 ASN A N 1
ATOM 7419 C CA . ASN A 1 972 ? 31.377 -12.585 -54.366 1.00 94.50 972 ASN A CA 1
ATOM 7420 C C . ASN A 1 972 ? 30.535 -12.716 -55.654 1.00 94.50 972 ASN A C 1
ATOM 7422 O O . ASN A 1 972 ? 31.101 -12.769 -56.752 1.00 94.50 972 ASN A O 1
ATOM 7426 N N . ALA A 1 973 ? 29.201 -12.761 -55.571 1.00 93.81 973 ALA A N 1
ATOM 7427 C CA . ALA A 1 973 ? 28.356 -12.861 -56.751 1.00 93.81 973 ALA A CA 1
ATOM 7428 C C . ALA A 1 973 ? 28.407 -11.554 -57.544 1.00 93.81 973 ALA A C 1
ATOM 7430 O O . ALA A 1 973 ? 28.289 -10.466 -56.980 1.00 93.81 973 ALA A O 1
ATOM 7431 N N . LYS A 1 974 ? 28.564 -11.658 -58.867 1.00 95.00 974 LYS A N 1
ATOM 7432 C CA . LYS A 1 974 ? 28.482 -10.506 -59.767 1.00 95.00 974 LYS A CA 1
ATOM 7433 C C . LYS A 1 974 ? 27.062 -10.356 -60.282 1.00 95.00 974 LYS A C 1
ATOM 7435 O O . LYS A 1 974 ? 26.536 -11.263 -60.925 1.00 95.00 974 LYS A O 1
ATOM 7440 N N . ILE A 1 975 ? 26.473 -9.195 -60.037 1.00 94.06 975 ILE A N 1
ATOM 7441 C CA . ILE A 1 975 ? 25.144 -8.827 -60.518 1.00 94.06 975 ILE A CA 1
ATOM 7442 C C . ILE A 1 975 ? 25.245 -7.589 -61.402 1.00 94.06 975 ILE A C 1
ATOM 7444 O O . ILE A 1 975 ? 26.101 -6.739 -61.184 1.00 94.06 975 ILE A O 1
ATOM 7448 N N . THR A 1 976 ? 24.369 -7.472 -62.396 1.00 95.00 976 THR A N 1
ATOM 7449 C CA . THR A 1 976 ? 24.287 -6.286 -63.254 1.00 95.00 976 THR A CA 1
ATOM 7450 C C . THR A 1 976 ? 22.850 -5.802 -63.288 1.00 95.00 976 THR A C 1
ATOM 7452 O O . THR A 1 976 ? 21.944 -6.593 -63.548 1.00 95.00 976 THR A O 1
ATOM 7455 N N . PHE A 1 977 ? 22.651 -4.507 -63.068 1.00 95.50 977 PHE A N 1
ATOM 7456 C CA . PHE A 1 977 ? 21.339 -3.869 -63.102 1.00 95.50 977 PHE A CA 1
ATOM 7457 C C . PHE A 1 977 ? 21.416 -2.499 -63.786 1.00 95.50 977 PHE A C 1
ATOM 7459 O O . PHE A 1 977 ? 22.506 -1.961 -64.016 1.00 95.50 977 PHE A O 1
ATOM 7466 N N . ASP A 1 978 ? 20.259 -1.971 -64.174 1.00 95.31 978 ASP A N 1
ATOM 7467 C CA . ASP A 1 978 ? 20.167 -0.710 -64.905 1.00 95.31 978 ASP A CA 1
ATOM 7468 C C . ASP A 1 978 ? 20.174 0.465 -63.920 1.00 95.31 978 ASP A C 1
ATOM 7470 O O . ASP A 1 978 ? 19.521 0.411 -62.876 1.00 95.31 978 ASP A O 1
ATOM 7474 N N . VAL A 1 979 ? 20.902 1.528 -64.260 1.00 95.19 979 VAL A N 1
ATOM 7475 C CA . VAL A 1 979 ? 21.016 2.761 -63.469 1.00 95.19 979 VAL A CA 1
ATOM 7476 C C . VAL A 1 979 ? 20.645 3.973 -64.312 1.00 95.19 979 VAL A C 1
ATOM 7478 O O . VAL A 1 979 ? 20.953 4.030 -65.502 1.00 95.19 979 VAL A O 1
ATOM 7481 N N . ASP A 1 980 ? 20.009 4.948 -63.674 1.00 94.50 980 ASP A N 1
ATOM 7482 C CA . ASP A 1 980 ? 19.778 6.283 -64.213 1.00 94.50 980 ASP A CA 1
ATOM 7483 C C . ASP A 1 980 ? 20.499 7.290 -63.315 1.00 94.50 980 ASP A C 1
ATOM 7485 O O . ASP A 1 980 ? 20.233 7.381 -62.110 1.00 94.50 980 ASP A O 1
ATOM 7489 N N . LEU A 1 981 ? 21.476 7.984 -63.893 1.00 94.31 981 LEU A N 1
ATOM 7490 C CA . LEU A 1 981 ? 22.413 8.831 -63.167 1.00 94.31 981 LEU A CA 1
ATOM 7491 C C . LEU A 1 981 ? 22.130 10.309 -63.456 1.00 94.31 981 LEU A C 1
ATOM 7493 O O . LEU A 1 981 ? 21.862 10.667 -64.605 1.00 94.31 981 LEU A O 1
ATOM 7497 N N . PRO A 1 982 ? 22.278 11.193 -62.455 1.00 92.31 982 PRO A N 1
ATOM 7498 C CA . PRO A 1 982 ? 22.252 12.630 -62.675 1.00 92.31 982 PRO A CA 1
ATOM 7499 C C . PRO A 1 982 ? 23.205 13.076 -63.788 1.00 92.31 982 PRO A C 1
ATOM 7501 O O . PRO A 1 982 ? 24.330 12.582 -63.917 1.00 92.31 982 PRO A O 1
ATOM 7504 N N . THR A 1 983 ? 22.769 14.058 -64.578 1.00 87.00 983 THR A N 1
ATOM 7505 C CA . THR A 1 983 ? 23.588 14.643 -65.644 1.00 87.00 983 THR A CA 1
ATOM 7506 C C . THR A 1 983 ? 24.915 15.149 -65.083 1.00 87.00 983 THR A C 1
ATOM 7508 O O . THR A 1 983 ? 24.931 16.028 -64.226 1.00 87.00 983 THR A O 1
ATOM 7511 N N . GLY A 1 984 ? 26.023 14.629 -65.616 1.00 82.62 984 GLY A N 1
ATOM 7512 C CA . GLY A 1 984 ? 27.373 15.023 -65.206 1.00 82.62 984 GLY A CA 1
ATOM 7513 C C . GLY A 1 984 ? 27.997 14.162 -64.108 1.00 82.62 984 GLY A C 1
ATOM 7514 O O . GLY A 1 984 ? 29.121 14.461 -63.735 1.00 82.62 984 GLY A O 1
ATOM 7515 N N . ALA A 1 985 ? 27.334 13.094 -63.644 1.00 87.75 985 ALA A N 1
ATOM 7516 C CA . ALA A 1 985 ? 27.894 12.227 -62.610 1.00 87.75 985 ALA A CA 1
ATOM 7517 C C . ALA A 1 985 ? 29.215 11.554 -63.041 1.00 87.75 985 ALA A C 1
ATOM 7519 O O . ALA A 1 985 ? 29.276 10.920 -64.112 1.00 87.75 985 ALA A O 1
ATOM 7520 N N . GLU A 1 986 ? 30.259 11.667 -62.216 1.00 85.62 986 GLU A N 1
ATOM 7521 C CA . GLU A 1 986 ? 31.603 11.139 -62.508 1.00 85.62 986 GLU A CA 1
ATOM 7522 C C . GLU A 1 986 ? 31.928 9.882 -61.702 1.00 85.62 986 GLU A C 1
ATOM 7524 O O . GLU A 1 986 ? 32.350 8.882 -62.288 1.00 85.62 986 GLU A O 1
ATOM 7529 N N . ASN A 1 987 ? 31.669 9.903 -60.396 1.00 89.56 987 ASN A N 1
ATOM 7530 C CA . ASN A 1 987 ? 31.957 8.803 -59.488 1.00 89.56 987 ASN A CA 1
ATOM 7531 C C . ASN A 1 987 ? 30.679 8.046 -59.146 1.00 89.56 987 ASN A C 1
ATOM 7533 O O . ASN A 1 987 ? 29.720 8.625 -58.636 1.00 89.56 987 ASN A O 1
ATOM 7537 N N . VAL A 1 988 ? 30.676 6.740 -59.408 1.00 93.56 988 VAL A N 1
ATOM 7538 C CA . VAL A 1 988 ? 29.559 5.858 -59.067 1.00 93.56 988 VAL A CA 1
ATOM 7539 C C . VAL A 1 988 ? 30.068 4.743 -58.176 1.00 93.56 988 VAL A C 1
ATOM 7541 O O . VAL A 1 988 ? 31.015 4.052 -58.543 1.00 93.56 988 VAL A O 1
ATOM 7544 N N . SER A 1 989 ? 29.433 4.569 -57.023 1.00 94.56 989 SER A N 1
ATOM 7545 C CA . SER A 1 989 ? 29.748 3.500 -56.079 1.00 94.56 989 SER A CA 1
ATOM 7546 C C . SER A 1 989 ? 28.476 2.847 -55.554 1.00 94.56 989 SER A C 1
ATOM 7548 O O . SER A 1 989 ? 27.365 3.354 -55.740 1.00 94.56 989 SER A O 1
ATOM 7550 N N . VAL A 1 990 ? 28.632 1.682 -54.930 1.00 96.62 990 VAL A N 1
ATOM 7551 C CA . VAL A 1 990 ? 27.529 0.950 -54.310 1.00 96.62 990 VAL A CA 1
ATOM 7552 C C . VAL A 1 990 ? 27.924 0.575 -52.900 1.00 96.62 990 VAL A C 1
ATOM 7554 O O . VAL A 1 990 ? 29.014 0.046 -52.687 1.00 96.62 990 VAL A O 1
ATOM 7557 N N . VAL A 1 991 ? 27.026 0.825 -51.954 1.00 97.25 991 VAL A N 1
ATOM 7558 C CA . VAL A 1 991 ? 27.196 0.419 -50.558 1.00 97.25 991 VAL A CA 1
ATOM 7559 C C . VAL A 1 991 ? 26.015 -0.438 -50.123 1.00 97.25 991 VAL A C 1
ATOM 7561 O O . VAL A 1 991 ? 24.881 -0.225 -50.560 1.00 97.25 991 VAL A O 1
ATOM 7564 N N . ILE A 1 992 ? 26.291 -1.407 -49.258 1.00 96.62 992 ILE A N 1
ATOM 7565 C CA . ILE A 1 992 ? 25.282 -2.106 -48.463 1.00 96.62 992 ILE A CA 1
ATOM 7566 C C . ILE A 1 992 ? 25.356 -1.603 -47.028 1.00 96.62 992 ILE A C 1
ATOM 7568 O O . ILE A 1 992 ? 26.448 -1.404 -46.493 1.00 96.62 992 ILE A O 1
ATOM 7572 N N . MET A 1 993 ? 24.197 -1.396 -46.415 1.00 94.81 993 MET A N 1
ATOM 7573 C CA . MET A 1 993 ? 24.106 -0.915 -45.042 1.00 94.81 993 MET A CA 1
ATOM 7574 C C . MET A 1 993 ? 23.166 -1.774 -44.207 1.00 94.81 993 MET A C 1
ATOM 7576 O O . MET A 1 993 ? 22.054 -2.072 -44.642 1.00 94.81 993 MET A O 1
ATOM 7580 N N . ASP A 1 994 ? 23.611 -2.136 -43.007 1.00 91.88 994 ASP A N 1
ATOM 7581 C CA . ASP A 1 994 ? 22.724 -2.499 -41.903 1.00 91.88 994 ASP A CA 1
ATOM 7582 C C . ASP A 1 994 ? 22.506 -1.249 -41.043 1.00 91.88 994 ASP A C 1
ATOM 7584 O O . ASP A 1 994 ? 23.465 -0.545 -40.711 1.00 91.88 994 ASP A O 1
ATOM 7588 N N . PHE A 1 995 ? 21.249 -0.942 -40.734 1.00 86.94 995 PHE A N 1
ATOM 7589 C CA . PHE A 1 995 ? 20.907 0.218 -39.908 1.00 86.94 995 PHE A CA 1
ATOM 7590 C C . PHE A 1 995 ? 21.043 -0.087 -38.416 1.00 86.94 995 PHE A C 1
ATOM 7592 O O . PHE A 1 995 ? 21.125 0.850 -37.625 1.00 86.94 995 PHE A O 1
ATOM 7599 N N . GLY A 1 996 ? 21.118 -1.370 -38.053 1.00 86.75 996 GLY A N 1
ATOM 7600 C CA . GLY A 1 996 ? 21.314 -1.802 -36.681 1.00 86.75 996 GLY A CA 1
ATOM 7601 C C . GLY A 1 996 ? 20.081 -1.661 -35.785 1.00 86.75 996 GLY A C 1
ATOM 7602 O O . GLY A 1 996 ? 18.961 -1.424 -36.245 1.00 86.75 996 GLY A O 1
ATOM 7603 N N . PHE A 1 997 ? 20.317 -1.818 -34.484 1.00 88.44 997 PHE A N 1
ATOM 7604 C CA . PHE A 1 997 ? 19.364 -1.601 -33.397 1.00 88.44 997 PHE A CA 1
ATOM 7605 C C . PHE A 1 997 ? 19.926 -0.543 -32.446 1.00 88.44 997 PHE A C 1
ATOM 7607 O O . PHE A 1 997 ? 21.070 -0.645 -31.999 1.00 88.44 997 PHE A O 1
ATOM 7614 N N . ALA A 1 998 ? 19.120 0.468 -32.131 1.00 87.81 998 ALA A N 1
ATOM 7615 C CA . ALA A 1 998 ? 19.565 1.645 -31.399 1.00 87.81 998 ALA A CA 1
ATOM 7616 C C . ALA A 1 998 ? 18.905 1.737 -30.020 1.00 87.81 998 ALA A C 1
ATOM 7618 O O . ALA A 1 998 ? 17.681 1.668 -29.903 1.00 87.81 998 ALA A O 1
ATOM 7619 N N . THR A 1 999 ? 19.708 1.913 -28.971 1.00 84.88 999 THR A N 1
ATOM 7620 C CA . THR A 1 999 ? 19.222 2.245 -27.626 1.00 84.88 999 THR A CA 1
ATOM 7621 C C . THR A 1 999 ? 20.346 2.845 -26.783 1.00 84.88 999 THR A C 1
ATOM 7623 O O . THR A 1 999 ? 21.509 2.512 -26.975 1.00 84.88 999 THR A O 1
ATOM 7626 N N . HIS A 1 1000 ? 20.016 3.727 -25.841 1.00 81.69 1000 HIS A N 1
ATOM 7627 C CA . HIS A 1 1000 ? 20.960 4.322 -24.883 1.00 81.69 1000 HIS A CA 1
ATOM 7628 C C . HIS A 1 1000 ? 22.245 4.946 -25.476 1.00 81.69 1000 HIS A C 1
ATOM 7630 O O . HIS A 1 1000 ? 23.284 4.928 -24.822 1.00 81.69 1000 HIS A O 1
ATOM 7636 N N . GLY A 1 1001 ? 22.197 5.499 -26.695 1.00 78.75 1001 GLY A N 1
ATOM 7637 C CA . GLY A 1 1001 ? 23.383 6.033 -27.390 1.00 78.75 1001 GLY A CA 1
ATOM 7638 C C . GLY A 1 1001 ? 24.175 4.992 -28.201 1.00 78.75 1001 GLY A C 1
ATOM 7639 O O . GLY A 1 1001 ? 25.128 5.333 -28.897 1.00 78.75 1001 GLY A O 1
ATOM 7640 N N . VAL A 1 1002 ? 23.773 3.719 -28.158 1.00 79.62 1002 VAL A N 1
ATOM 7641 C CA . VAL A 1 1002 ? 24.484 2.591 -28.771 1.00 79.62 1002 VAL A CA 1
ATOM 7642 C C . VAL A 1 1002 ? 23.740 2.081 -30.002 1.00 79.62 1002 VAL A C 1
ATOM 7644 O O . VAL A 1 1002 ? 22.549 1.782 -29.942 1.00 79.62 1002 VAL A O 1
ATOM 7647 N N . HIS A 1 1003 ? 24.474 1.935 -31.108 1.00 85.25 1003 HIS A N 1
ATOM 7648 C CA . HIS A 1 1003 ? 23.988 1.440 -32.399 1.00 85.25 1003 HIS A CA 1
ATOM 7649 C C . HIS A 1 1003 ? 24.568 0.062 -32.704 1.00 85.25 1003 HIS A C 1
ATOM 7651 O O . HIS A 1 1003 ? 25.582 -0.079 -33.388 1.00 85.25 1003 HIS A O 1
ATOM 7657 N N . MET A 1 1004 ? 23.924 -0.969 -32.167 1.00 86.00 1004 MET A N 1
ATOM 7658 C CA . MET A 1 1004 ? 24.327 -2.361 -32.367 1.00 86.00 1004 MET A CA 1
ATOM 7659 C C . MET A 1 1004 ? 24.102 -2.776 -33.820 1.00 86.00 1004 MET A C 1
ATOM 7661 O O . MET A 1 1004 ? 23.119 -2.372 -34.429 1.00 86.00 1004 MET A O 1
ATOM 7665 N N . ASP A 1 1005 ? 25.006 -3.578 -34.382 1.00 85.69 1005 ASP A N 1
ATOM 7666 C CA . ASP A 1 1005 ? 24.960 -4.077 -35.768 1.00 85.69 1005 ASP A CA 1
ATOM 7667 C C . ASP A 1 1005 ? 24.993 -3.032 -36.903 1.00 85.69 1005 ASP A C 1
ATOM 7669 O O . ASP A 1 1005 ? 25.022 -3.423 -38.072 1.00 85.69 1005 ASP A O 1
ATOM 7673 N N . GLN A 1 1006 ? 25.073 -1.726 -36.617 1.00 90.62 1006 GLN A N 1
ATOM 7674 C CA . GLN A 1 1006 ? 25.204 -0.699 -37.656 1.00 90.62 1006 GLN A CA 1
ATOM 7675 C C . GLN A 1 1006 ? 26.493 -0.920 -38.463 1.00 90.62 1006 GLN A C 1
ATOM 7677 O O . GLN A 1 1006 ? 27.594 -0.995 -37.910 1.00 90.62 1006 GLN A O 1
ATOM 7682 N N . ARG A 1 1007 ? 26.371 -1.043 -39.789 1.00 92.31 1007 ARG A N 1
ATOM 7683 C CA . ARG A 1 1007 ? 27.515 -1.365 -40.652 1.00 92.31 1007 ARG A CA 1
ATOM 7684 C C . ARG A 1 1007 ? 27.330 -0.829 -42.060 1.00 92.31 1007 ARG A C 1
ATOM 7686 O O . ARG A 1 1007 ? 26.301 -1.085 -42.676 1.00 92.31 1007 ARG A O 1
ATOM 7693 N N . LEU A 1 1008 ? 28.360 -0.182 -42.604 1.00 96.12 1008 LEU A N 1
ATOM 7694 C CA . LEU A 1 1008 ? 28.443 0.207 -44.014 1.00 96.12 1008 LEU A CA 1
ATOM 7695 C C . LEU A 1 1008 ? 29.568 -0.566 -44.704 1.00 96.12 1008 LEU A C 1
ATOM 7697 O O . LEU A 1 1008 ? 30.716 -0.526 -44.259 1.00 96.12 1008 LEU A O 1
ATOM 7701 N N . VAL A 1 1009 ? 29.247 -1.228 -45.818 1.00 97.44 1009 VAL A N 1
ATOM 7702 C CA . VAL A 1 1009 ? 30.230 -1.933 -46.649 1.00 97.44 1009 VAL A CA 1
ATOM 7703 C C . VAL A 1 1009 ? 30.150 -1.457 -48.095 1.00 97.44 1009 VAL A C 1
ATOM 7705 O O . VAL A 1 1009 ? 29.113 -1.576 -48.747 1.00 97.44 1009 VAL A O 1
ATOM 7708 N N . GLY A 1 1010 ? 31.265 -0.944 -48.609 1.00 96.94 1010 GLY A N 1
ATOM 7709 C CA . GLY A 1 1010 ? 31.448 -0.615 -50.018 1.00 96.94 1010 GLY A CA 1
ATOM 7710 C C . GLY A 1 1010 ? 31.633 -1.868 -50.872 1.00 96.94 1010 GLY A C 1
ATOM 7711 O O . GLY A 1 1010 ? 32.369 -2.793 -50.519 1.00 96.94 1010 GLY A O 1
ATOM 7712 N N . LEU A 1 1011 ? 30.976 -1.901 -52.025 1.00 96.75 1011 LEU A N 1
ATOM 7713 C CA . LEU A 1 1011 ? 31.063 -3.002 -52.974 1.00 96.75 1011 LEU A CA 1
ATOM 7714 C C . LEU A 1 1011 ? 31.899 -2.609 -54.189 1.00 96.75 1011 LEU A C 1
ATOM 7716 O O . LEU A 1 1011 ? 31.823 -1.485 -54.687 1.00 96.75 1011 LEU A O 1
ATOM 7720 N N . VAL A 1 1012 ? 32.656 -3.572 -54.716 1.00 95.62 1012 VAL A N 1
ATOM 7721 C CA . VAL A 1 1012 ? 33.355 -3.395 -55.993 1.00 95.62 1012 VAL A CA 1
ATOM 7722 C C . VAL A 1 1012 ? 32.308 -3.229 -57.089 1.00 95.62 1012 VAL A C 1
ATOM 7724 O O . VAL A 1 1012 ? 31.481 -4.122 -57.303 1.00 95.62 1012 VAL A O 1
ATOM 7727 N N . SER A 1 1013 ? 32.343 -2.093 -57.784 1.00 93.19 1013 SER A N 1
ATOM 7728 C CA . SER A 1 1013 ? 31.372 -1.757 -58.822 1.00 93.19 1013 SER A CA 1
ATOM 7729 C C . SER A 1 1013 ? 32.039 -1.223 -60.090 1.00 93.19 1013 SER A C 1
ATOM 7731 O O . SER A 1 1013 ? 33.071 -0.559 -60.045 1.00 93.19 1013 SER A O 1
ATOM 7733 N N . GLU A 1 1014 ? 31.456 -1.557 -61.239 1.00 92.75 1014 GLU A N 1
ATOM 7734 C CA . GLU A 1 1014 ? 31.949 -1.206 -62.569 1.00 92.75 1014 GLU A CA 1
ATOM 7735 C C . GLU A 1 1014 ? 30.802 -0.628 -63.406 1.00 92.75 1014 GLU A C 1
ATOM 7737 O O . GLU A 1 1014 ? 29.820 -1.315 -63.719 1.00 92.75 1014 GLU A O 1
ATOM 7742 N N . LEU A 1 1015 ? 30.919 0.647 -63.783 1.00 91.19 1015 LEU A N 1
ATOM 7743 C CA . LEU A 1 1015 ? 29.948 1.326 -64.636 1.00 91.19 1015 LEU A CA 1
ATOM 7744 C C . LEU A 1 1015 ? 30.239 1.034 -66.114 1.00 91.19 1015 LEU A C 1
ATOM 7746 O O . LEU A 1 1015 ? 31.355 1.211 -66.601 1.00 91.19 1015 LEU A O 1
ATOM 7750 N N . SER A 1 1016 ? 29.216 0.615 -66.855 1.00 89.75 1016 SER A N 1
ATOM 7751 C CA . SER A 1 1016 ? 29.327 0.392 -68.302 1.00 89.75 1016 SER A CA 1
ATOM 7752 C C . SER A 1 1016 ? 29.727 1.662 -69.066 1.00 89.75 1016 SER A C 1
ATOM 7754 O O . SER A 1 1016 ? 29.384 2.778 -68.679 1.00 89.75 1016 SER A O 1
ATOM 7756 N N . HIS A 1 1017 ? 30.367 1.497 -70.230 1.00 80.50 1017 HIS A N 1
ATOM 7757 C CA . HIS A 1 1017 ? 30.803 2.614 -71.083 1.00 80.50 1017 HIS A CA 1
ATOM 7758 C C . HIS A 1 1017 ? 29.695 3.611 -71.465 1.00 80.50 1017 HIS A C 1
ATOM 7760 O O . HIS A 1 1017 ? 29.997 4.756 -71.788 1.00 80.50 1017 HIS A O 1
ATOM 7766 N N . HIS A 1 1018 ? 28.426 3.192 -71.481 1.00 79.81 1018 HIS A N 1
ATOM 7767 C CA . HIS A 1 1018 ? 27.283 4.058 -71.808 1.00 79.81 1018 HIS A CA 1
ATOM 7768 C C . HIS A 1 1018 ? 26.561 4.597 -70.567 1.00 79.81 1018 HIS A C 1
ATOM 7770 O O . HIS A 1 1018 ? 25.529 5.237 -70.712 1.00 79.81 1018 HIS A O 1
ATOM 7776 N N . LYS A 1 1019 ? 27.092 4.343 -69.362 1.00 81.00 1019 LYS A N 1
ATOM 7777 C CA . LYS A 1 1019 ? 26.556 4.795 -68.069 1.00 81.00 1019 LYS A CA 1
ATOM 7778 C C . LYS A 1 1019 ? 25.102 4.381 -67.774 1.00 81.00 1019 LYS A C 1
ATOM 7780 O O . LYS A 1 1019 ? 24.457 4.993 -66.938 1.00 81.00 1019 LYS A O 1
ATOM 7785 N N . MET A 1 1020 ? 24.615 3.321 -68.425 1.00 87.06 1020 MET A N 1
ATOM 7786 C CA . MET A 1 1020 ? 23.245 2.802 -68.254 1.00 87.06 1020 MET A CA 1
ATOM 7787 C C . MET A 1 1020 ? 23.170 1.561 -67.357 1.00 87.06 1020 MET A C 1
ATOM 7789 O O . MET A 1 1020 ? 22.102 1.211 -66.873 1.00 87.06 1020 MET A O 1
ATOM 7793 N N . LYS A 1 1021 ? 24.289 0.851 -67.184 1.00 91.94 1021 LYS A N 1
ATOM 7794 C CA . LYS A 1 1021 ? 24.372 -0.399 -66.414 1.00 91.94 1021 LYS A CA 1
ATOM 7795 C C . LYS A 1 1021 ? 25.508 -0.362 -65.416 1.00 91.94 1021 LYS A C 1
ATOM 7797 O O . LYS A 1 1021 ? 26.604 0.077 -65.782 1.00 91.94 1021 LYS A O 1
ATOM 7802 N N . LEU A 1 1022 ? 25.249 -0.888 -64.225 1.00 94.38 1022 LEU A N 1
ATOM 7803 C CA . LEU A 1 1022 ? 26.210 -1.032 -63.141 1.00 94.38 1022 LEU A CA 1
ATOM 7804 C C . LEU A 1 1022 ? 26.370 -2.514 -62.802 1.00 94.38 1022 LEU A C 1
ATOM 7806 O O . LEU A 1 1022 ? 25.385 -3.201 -62.527 1.00 94.38 1022 LEU A O 1
ATOM 7810 N N . THR A 1 1023 ? 27.605 -3.010 -62.859 1.00 95.50 1023 THR A N 1
ATOM 7811 C CA . THR A 1 1023 ? 27.956 -4.360 -62.404 1.00 95.50 1023 THR A CA 1
ATOM 7812 C C . THR A 1 1023 ? 28.546 -4.263 -61.010 1.00 95.50 1023 THR A C 1
ATOM 7814 O O . THR A 1 1023 ? 29.484 -3.504 -60.804 1.00 95.50 1023 THR A O 1
ATOM 7817 N N . VAL A 1 1024 ? 28.019 -5.027 -60.060 1.00 95.62 1024 VAL A N 1
ATOM 7818 C CA . VAL A 1 1024 ? 28.419 -5.000 -58.650 1.00 95.62 1024 VAL A CA 1
ATOM 7819 C C . VAL A 1 1024 ? 28.821 -6.402 -58.218 1.00 95.62 1024 VAL A C 1
ATOM 7821 O O . VAL A 1 1024 ? 28.147 -7.372 -58.564 1.00 95.62 1024 VAL A O 1
ATOM 7824 N N . THR A 1 1025 ? 29.913 -6.508 -57.466 1.00 96.38 1025 THR A N 1
ATOM 7825 C CA . THR A 1 1025 ? 30.330 -7.750 -56.804 1.00 96.38 1025 THR A CA 1
ATOM 7826 C C . THR A 1 1025 ? 29.868 -7.710 -55.350 1.00 96.38 1025 THR A C 1
ATOM 7828 O O . THR A 1 1025 ? 30.151 -6.739 -54.651 1.00 96.38 1025 THR A O 1
ATOM 7831 N N . GLY A 1 1026 ? 29.146 -8.740 -54.901 1.00 94.31 1026 GLY A N 1
ATOM 7832 C CA . GLY A 1 1026 ? 28.706 -8.874 -53.511 1.00 94.31 1026 GLY A CA 1
ATOM 7833 C C . GLY A 1 1026 ? 29.870 -8.912 -52.518 1.00 94.31 1026 GLY A C 1
ATOM 7834 O O . GLY A 1 1026 ? 31.024 -9.076 -52.915 1.00 94.31 1026 GLY A O 1
ATOM 7835 N N . SER A 1 1027 ? 29.555 -8.773 -51.224 1.00 94.88 1027 SER A N 1
ATOM 7836 C CA . SER A 1 1027 ? 30.557 -8.740 -50.145 1.00 94.88 1027 SER A CA 1
ATOM 7837 C C . SER A 1 1027 ? 31.566 -9.901 -50.263 1.00 94.88 1027 SER A C 1
ATOM 7839 O O . SER A 1 1027 ? 31.157 -11.011 -50.631 1.00 94.88 1027 SER A O 1
ATOM 7841 N N . PRO A 1 1028 ? 32.863 -9.701 -49.953 1.00 94.06 1028 PRO A N 1
ATOM 7842 C CA . PRO A 1 1028 ? 33.864 -10.754 -50.122 1.00 94.06 1028 PRO A CA 1
ATOM 7843 C C . PRO A 1 1028 ? 33.675 -11.955 -49.185 1.00 94.06 1028 PRO A C 1
ATOM 7845 O O . PRO A 1 1028 ? 34.033 -13.078 -49.547 1.00 94.06 1028 PRO A O 1
ATOM 7848 N N . SER A 1 1029 ? 33.122 -11.739 -47.986 1.00 93.75 1029 SER A N 1
ATOM 7849 C CA . SER A 1 1029 ? 32.937 -12.780 -46.969 1.00 93.75 1029 SER A CA 1
ATOM 7850 C C . SER A 1 1029 ? 31.804 -12.448 -45.984 1.00 93.75 1029 SER A C 1
ATOM 7852 O O . SER A 1 1029 ? 31.468 -11.270 -45.797 1.00 93.75 1029 SER A O 1
ATOM 7854 N N . PRO A 1 1030 ? 31.260 -13.465 -45.286 1.00 90.75 1030 PRO A N 1
ATOM 7855 C CA . PRO A 1 1030 ? 30.310 -13.261 -44.193 1.00 90.75 1030 PRO A CA 1
ATOM 7856 C C . PRO A 1 1030 ? 30.922 -12.590 -42.954 1.00 90.75 1030 PRO A C 1
ATOM 7858 O O . PRO A 1 1030 ? 30.187 -12.075 -42.126 1.00 90.75 1030 PRO A O 1
ATOM 7861 N N . THR A 1 1031 ? 32.252 -12.525 -42.835 1.00 89.56 1031 THR A N 1
ATOM 7862 C CA . THR A 1 1031 ? 32.924 -11.796 -41.743 1.00 89.56 1031 THR A CA 1
ATOM 7863 C C . THR A 1 1031 ? 32.968 -10.281 -41.982 1.00 89.56 1031 THR A C 1
ATOM 7865 O O . THR A 1 1031 ? 32.944 -9.503 -41.030 1.00 89.56 1031 THR A O 1
ATOM 7868 N N . ILE A 1 1032 ? 32.981 -9.844 -43.250 1.00 91.94 1032 ILE A N 1
ATOM 7869 C CA . ILE A 1 1032 ? 32.884 -8.423 -43.627 1.00 91.94 1032 ILE A CA 1
ATOM 7870 C C . ILE A 1 1032 ? 31.434 -7.942 -43.540 1.00 91.94 1032 ILE A C 1
ATOM 7872 O O . ILE A 1 1032 ? 31.178 -6.849 -43.041 1.00 91.94 1032 ILE A O 1
ATOM 7876 N N . TYR A 1 1033 ? 30.473 -8.758 -43.980 1.00 93.69 1033 TYR A N 1
ATOM 7877 C CA . TYR A 1 1033 ? 29.047 -8.480 -43.804 1.00 93.69 1033 TYR A CA 1
ATOM 7878 C C . TYR A 1 1033 ? 28.296 -9.765 -43.450 1.00 93.69 1033 TYR A C 1
ATOM 7880 O O . TYR A 1 1033 ? 28.131 -10.634 -44.311 1.00 93.69 1033 TYR A O 1
ATOM 7888 N N . SER A 1 1034 ? 27.833 -9.875 -42.204 1.00 92.69 1034 SER A N 1
ATOM 7889 C CA . SER A 1 1034 ? 27.118 -11.051 -41.699 1.00 92.69 1034 SER A CA 1
ATOM 7890 C C . SER A 1 1034 ? 25.826 -11.316 -42.492 1.00 92.69 1034 SER A C 1
ATOM 7892 O O . SER A 1 1034 ? 25.134 -10.346 -42.828 1.00 92.69 1034 SER A O 1
ATOM 7894 N N . PRO A 1 1035 ? 25.464 -12.584 -42.783 1.00 92.75 1035 PRO A N 1
ATOM 7895 C CA . PRO A 1 1035 ? 24.270 -12.914 -43.568 1.00 92.75 1035 PRO A CA 1
ATOM 7896 C C . PRO A 1 1035 ? 23.013 -12.280 -42.971 1.00 92.75 1035 PRO A C 1
ATOM 7898 O O . PRO A 1 1035 ? 22.809 -12.363 -41.764 1.00 92.75 1035 PRO A O 1
ATOM 7901 N N . GLY A 1 1036 ? 22.171 -11.640 -43.784 1.00 92.12 1036 GLY A N 1
ATOM 7902 C CA . GLY A 1 1036 ? 21.026 -10.887 -43.264 1.00 92.12 1036 GL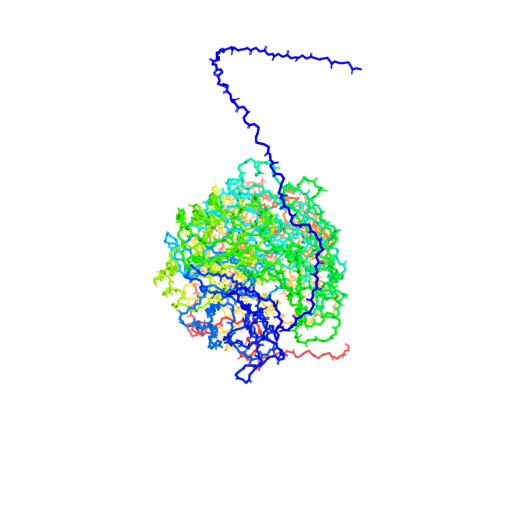Y A CA 1
ATOM 7903 C C . GLY A 1 1036 ? 20.540 -9.748 -44.154 1.00 92.12 1036 GLY A C 1
ATOM 7904 O O . GLY A 1 1036 ? 21.004 -9.599 -45.288 1.00 92.12 1036 GLY A O 1
ATOM 7905 N N . PRO A 1 1037 ? 19.561 -8.963 -43.677 1.00 92.06 1037 PRO A N 1
ATOM 7906 C CA . PRO A 1 1037 ? 19.004 -7.852 -44.433 1.00 92.06 1037 PRO A CA 1
ATOM 7907 C C . PRO A 1 1037 ? 19.996 -6.691 -44.547 1.00 92.06 1037 PRO A C 1
ATOM 7909 O O . PRO A 1 1037 ? 20.567 -6.259 -43.556 1.00 92.06 1037 PRO A O 1
ATOM 7912 N N . ALA A 1 1038 ? 20.120 -6.140 -45.753 1.00 94.31 1038 ALA A N 1
ATOM 7913 C CA . ALA A 1 1038 ? 20.865 -4.923 -46.046 1.00 94.31 1038 ALA A CA 1
ATOM 7914 C C . ALA A 1 1038 ? 20.032 -3.960 -46.892 1.00 94.31 1038 ALA A C 1
ATOM 7916 O O . ALA A 1 1038 ? 19.183 -4.381 -47.682 1.00 94.31 1038 ALA A O 1
ATOM 7917 N N . PHE A 1 1039 ? 20.330 -2.669 -46.808 1.00 95.00 1039 PHE A N 1
ATOM 7918 C CA . PHE A 1 1039 ? 19.887 -1.683 -47.786 1.00 95.00 1039 PHE A CA 1
ATOM 7919 C C . PHE A 1 1039 ? 21.006 -1.382 -48.776 1.00 95.00 1039 PHE A C 1
ATOM 7921 O O . PHE A 1 1039 ? 22.103 -0.996 -48.381 1.00 95.00 1039 PHE A O 1
ATOM 7928 N N . VAL A 1 1040 ? 20.718 -1.555 -50.066 1.00 96.44 1040 VAL A N 1
ATOM 7929 C CA . VAL A 1 1040 ? 21.648 -1.256 -51.160 1.00 96.44 1040 VAL A CA 1
ATOM 7930 C C . VAL A 1 1040 ? 21.406 0.166 -51.649 1.00 96.44 1040 VAL A C 1
ATOM 7932 O O . VAL A 1 1040 ? 20.308 0.481 -52.114 1.00 96.44 1040 VAL A O 1
ATOM 7935 N N . PHE A 1 1041 ? 22.440 1.000 -51.589 1.00 97.25 1041 PHE A N 1
ATOM 7936 C CA . PHE A 1 1041 ? 22.438 2.352 -52.142 1.00 97.25 1041 PHE A CA 1
ATOM 7937 C C . PHE A 1 1041 ? 23.402 2.440 -53.322 1.00 97.25 1041 PHE A C 1
ATOM 7939 O O . PHE A 1 1041 ? 24.546 1.996 -53.235 1.00 97.25 1041 PHE A O 1
ATOM 7946 N N . VAL A 1 1042 ? 22.947 3.057 -54.411 1.00 96.81 1042 VAL A N 1
ATOM 7947 C CA . VAL A 1 1042 ? 23.807 3.522 -55.503 1.00 96.81 1042 VAL A CA 1
ATOM 7948 C C . VAL A 1 1042 ? 24.123 4.982 -55.234 1.00 96.81 1042 VAL A C 1
ATOM 7950 O O . VAL A 1 1042 ? 23.206 5.777 -55.033 1.00 96.81 1042 VAL A O 1
ATOM 7953 N N . LEU A 1 1043 ? 25.399 5.341 -55.234 1.00 96.12 1043 LEU A N 1
ATOM 7954 C CA . LEU A 1 1043 ? 25.840 6.714 -55.053 1.00 96.12 1043 LEU A CA 1
ATOM 7955 C C . LEU A 1 1043 ? 26.336 7.283 -56.373 1.00 96.12 1043 LEU A C 1
ATOM 7957 O O . LEU A 1 1043 ? 27.064 6.615 -57.101 1.00 96.12 1043 LEU A O 1
ATOM 7961 N N . ALA A 1 1044 ? 25.958 8.526 -56.653 1.00 95.25 1044 ALA A N 1
ATOM 7962 C CA . ALA A 1 1044 ? 26.505 9.334 -57.734 1.00 95.25 1044 ALA A CA 1
ATOM 7963 C C . ALA A 1 1044 ? 27.141 10.584 -57.116 1.00 95.25 1044 ALA A C 1
ATOM 7965 O O . ALA A 1 1044 ? 26.432 11.406 -56.539 1.00 95.25 1044 ALA A O 1
ATOM 7966 N N . ASP A 1 1045 ? 28.469 10.691 -57.166 1.00 92.50 1045 ASP A N 1
ATOM 7967 C CA . ASP A 1 1045 ? 29.255 11.771 -56.547 1.00 92.50 1045 ASP A CA 1
ATOM 7968 C C . ASP A 1 1045 ? 28.878 12.030 -55.075 1.00 92.50 1045 ASP A C 1
ATOM 7970 O O . ASP A 1 1045 ? 28.677 13.167 -54.639 1.00 92.50 1045 ASP A O 1
ATOM 7974 N N . GLY A 1 1046 ? 28.730 10.943 -54.311 1.00 91.62 1046 GLY A N 1
ATOM 7975 C CA . GLY A 1 1046 ? 28.345 10.981 -52.897 1.00 91.62 1046 GLY A CA 1
ATOM 7976 C C . GLY A 1 1046 ? 26.846 11.178 -52.640 1.00 91.62 1046 GLY A C 1
ATOM 7977 O O . GLY A 1 1046 ? 26.434 11.227 -51.487 1.00 91.62 1046 GLY A O 1
ATOM 7978 N N . VAL A 1 1047 ? 26.006 11.275 -53.678 1.00 95.62 1047 VAL A N 1
ATOM 7979 C CA . VAL A 1 1047 ? 24.548 11.412 -53.535 1.00 95.62 1047 VAL A CA 1
ATOM 7980 C C . VAL A 1 1047 ? 23.872 10.041 -53.626 1.00 95.62 1047 VAL A C 1
ATOM 7982 O O . VAL A 1 1047 ? 23.933 9.420 -54.691 1.00 95.62 1047 VAL A O 1
ATOM 7985 N N . PRO A 1 1048 ? 23.202 9.556 -52.564 1.00 96.69 1048 PRO A N 1
ATOM 7986 C CA . PRO A 1 1048 ? 22.595 8.233 -52.562 1.00 96.69 1048 PRO A CA 1
ATOM 7987 C C . PRO A 1 1048 ? 21.235 8.186 -53.263 1.00 96.69 1048 PRO A C 1
ATOM 7989 O O . PRO A 1 1048 ? 20.400 9.093 -53.163 1.00 96.69 1048 PRO A O 1
ATOM 7992 N N . SER A 1 1049 ? 20.968 7.057 -53.912 1.00 96.12 1049 SER A N 1
ATOM 7993 C CA . SER A 1 1049 ? 19.642 6.635 -54.362 1.00 96.12 1049 SER A CA 1
ATOM 7994 C C . SER A 1 1049 ? 18.687 6.391 -53.186 1.00 96.12 1049 SER A C 1
ATOM 7996 O O . SER A 1 1049 ? 19.060 6.516 -52.020 1.00 96.12 1049 SER A O 1
ATOM 7998 N N . PHE A 1 1050 ? 17.448 5.984 -53.470 1.00 94.44 1050 PHE A N 1
ATOM 7999 C CA . PHE A 1 1050 ? 16.646 5.269 -52.473 1.00 94.44 1050 PHE A CA 1
ATOM 8000 C C . PHE A 1 1050 ? 17.260 3.877 -52.227 1.00 94.44 1050 PHE A C 1
ATOM 8002 O O . PHE A 1 1050 ? 17.711 3.221 -53.173 1.00 94.44 1050 PHE A O 1
ATOM 8009 N N . GLY A 1 1051 ? 17.316 3.440 -50.973 1.00 94.06 1051 GLY A N 1
ATOM 8010 C CA . GLY A 1 1051 ? 17.876 2.153 -50.573 1.00 94.06 1051 GLY A CA 1
ATOM 8011 C C . GLY A 1 1051 ? 16.891 1.008 -50.802 1.00 94.06 1051 GLY A C 1
ATOM 8012 O O . GLY A 1 1051 ? 15.751 1.076 -50.342 1.00 94.06 1051 GLY A O 1
ATOM 8013 N N . ALA A 1 1052 ? 17.314 -0.067 -51.467 1.00 92.19 1052 ALA A N 1
ATOM 8014 C CA . ALA A 1 1052 ? 16.493 -1.271 -51.621 1.00 92.19 1052 ALA A CA 1
ATOM 8015 C C . ALA A 1 1052 ? 16.909 -2.346 -50.623 1.00 92.19 1052 ALA A C 1
ATOM 8017 O O . ALA A 1 1052 ? 18.086 -2.706 -50.540 1.00 92.19 1052 ALA A O 1
ATOM 8018 N N . LYS A 1 1053 ? 15.920 -2.906 -49.919 1.00 91.38 1053 LYS A N 1
ATOM 8019 C CA . LYS A 1 1053 ? 16.120 -4.055 -49.035 1.00 91.38 1053 LYS A CA 1
ATOM 8020 C C . LYS A 1 1053 ? 16.525 -5.280 -49.862 1.00 91.38 1053 LYS A C 1
ATOM 8022 O O . LYS A 1 1053 ? 15.772 -5.721 -50.729 1.00 91.38 1053 LYS A O 1
ATOM 8027 N N . THR A 1 1054 ? 17.700 -5.823 -49.569 1.00 92.69 1054 THR A N 1
ATOM 8028 C CA . THR A 1 1054 ? 18.309 -6.996 -50.209 1.00 92.69 1054 THR A CA 1
ATOM 8029 C C . THR A 1 1054 ? 18.832 -7.921 -49.116 1.00 92.69 1054 THR A C 1
ATOM 8031 O O . THR A 1 1054 ? 19.458 -7.454 -48.170 1.00 92.69 1054 THR A O 1
ATOM 8034 N N . LEU A 1 1055 ? 18.584 -9.225 -49.216 1.00 92.50 1055 LEU A N 1
ATOM 8035 C CA . LEU A 1 1055 ? 19.191 -10.206 -48.313 1.00 92.50 1055 LEU A CA 1
ATOM 8036 C C . LEU A 1 1055 ? 20.606 -10.540 -48.797 1.00 92.50 1055 LEU A C 1
ATOM 8038 O O . LEU A 1 1055 ? 20.791 -10.919 -49.954 1.00 92.50 1055 LEU A O 1
ATOM 8042 N N . ILE A 1 1056 ? 21.601 -10.398 -47.927 1.00 94.19 1056 ILE A N 1
ATOM 8043 C CA . ILE A 1 1056 ? 22.981 -10.795 -48.206 1.00 94.19 1056 ILE A CA 1
ATOM 8044 C C . ILE A 1 1056 ? 23.165 -12.261 -47.809 1.00 94.19 1056 ILE A C 1
ATOM 8046 O O . ILE A 1 1056 ? 22.859 -12.653 -46.681 1.00 94.19 1056 ILE A O 1
ATOM 8050 N N . GLY A 1 1057 ? 23.657 -13.067 -48.750 1.00 89.75 1057 GLY A N 1
ATOM 8051 C CA . GLY A 1 1057 ? 23.717 -14.523 -48.632 1.00 89.75 1057 GLY A CA 1
ATOM 8052 C C . GLY A 1 1057 ? 22.380 -15.219 -48.921 1.00 89.75 1057 GLY A C 1
ATOM 8053 O O . GLY A 1 1057 ? 21.458 -14.649 -49.507 1.00 89.75 1057 GLY A O 1
ATOM 8054 N N . THR A 1 1058 ? 22.264 -16.475 -48.485 1.00 82.31 1058 THR A N 1
ATOM 8055 C CA . THR A 1 1058 ? 21.147 -17.369 -48.851 1.00 82.31 1058 THR A CA 1
ATOM 8056 C C . THR A 1 1058 ? 19.867 -17.150 -48.039 1.00 82.31 1058 THR A C 1
ATOM 8058 O O . THR A 1 1058 ? 18.845 -17.771 -48.328 1.00 82.31 1058 THR A O 1
ATOM 8061 N N . GLY A 1 1059 ? 19.918 -16.323 -46.990 1.00 81.19 1059 GLY A N 1
ATOM 8062 C CA . GLY A 1 1059 ? 18.833 -16.162 -46.015 1.00 81.19 1059 GLY A CA 1
ATOM 8063 C C . GLY A 1 1059 ? 18.615 -17.375 -45.099 1.00 81.19 1059 GLY A C 1
ATOM 8064 O O . GLY A 1 1059 ? 17.698 -17.363 -44.274 1.00 81.19 1059 GLY A O 1
ATOM 8065 N N . ALA A 1 1060 ? 19.443 -18.418 -45.224 1.00 84.44 1060 ALA A N 1
ATOM 8066 C CA . ALA A 1 1060 ? 19.363 -19.602 -44.384 1.00 84.44 1060 ALA A CA 1
ATOM 8067 C C . ALA A 1 1060 ? 19.687 -19.253 -42.926 1.00 84.44 1060 ALA A C 1
ATOM 8069 O O . ALA A 1 1060 ? 20.670 -18.569 -42.637 1.00 84.44 1060 ALA A O 1
ATOM 8070 N N . GLN A 1 1061 ? 18.842 -19.733 -42.017 1.00 84.06 1061 GLN A N 1
ATOM 8071 C CA . GLN A 1 1061 ? 19.101 -19.663 -40.584 1.00 84.06 1061 GLN A CA 1
ATOM 8072 C C . GLN A 1 1061 ? 20.138 -20.713 -40.180 1.00 84.06 1061 GLN A C 1
ATOM 8074 O O . GLN A 1 1061 ? 20.166 -21.787 -40.799 1.00 84.06 1061 GLN A O 1
ATOM 8079 N N . PRO A 1 1062 ? 20.951 -20.450 -39.142 1.00 83.31 1062 PRO A N 1
ATOM 8080 C CA . PRO A 1 1062 ? 21.751 -21.504 -38.539 1.00 83.31 1062 PRO A CA 1
ATOM 8081 C C . PRO A 1 1062 ? 20.826 -22.648 -38.078 1.00 83.31 1062 PRO A C 1
ATOM 8083 O O . PRO A 1 1062 ? 19.709 -22.390 -37.612 1.00 83.31 1062 PRO A O 1
ATOM 8086 N N . PRO A 1 1063 ? 21.237 -23.919 -38.243 1.00 81.12 1063 PRO A N 1
ATOM 8087 C CA . PRO A 1 1063 ? 20.455 -25.044 -37.748 1.00 81.12 1063 PRO A CA 1
ATOM 8088 C C . PRO A 1 1063 ? 20.314 -24.954 -36.225 1.00 81.12 1063 PRO A C 1
ATOM 8090 O O . PRO A 1 1063 ? 21.254 -24.572 -35.532 1.00 81.12 1063 PRO A O 1
ATOM 8093 N N . LEU A 1 1064 ? 19.138 -25.325 -35.715 1.00 82.62 1064 LEU A N 1
ATOM 8094 C CA . LEU A 1 1064 ? 18.915 -25.456 -34.278 1.00 82.62 1064 LEU A CA 1
ATOM 8095 C C . LEU A 1 1064 ? 19.735 -26.635 -33.750 1.00 82.62 1064 LEU A C 1
ATOM 8097 O O . LEU A 1 1064 ? 19.618 -27.754 -34.252 1.00 82.62 1064 LEU A O 1
ATOM 8101 N N . ASP A 1 1065 ? 20.554 -26.376 -32.738 1.00 89.69 1065 ASP A N 1
ATOM 8102 C CA . ASP A 1 1065 ? 21.203 -27.416 -31.952 1.00 89.69 1065 ASP A CA 1
ATOM 8103 C C . ASP A 1 1065 ? 20.203 -27.906 -30.896 1.00 89.69 1065 ASP A C 1
ATOM 8105 O O . ASP A 1 1065 ? 19.988 -27.260 -29.870 1.00 89.69 1065 ASP A O 1
ATOM 8109 N N . GLU A 1 1066 ? 19.523 -29.015 -31.194 1.00 88.31 1066 GLU A N 1
ATOM 8110 C CA . GLU A 1 1066 ? 18.458 -29.573 -30.349 1.00 88.31 1066 GLU A CA 1
ATOM 8111 C C . GLU A 1 1066 ? 18.961 -29.960 -28.950 1.00 88.31 1066 GLU A C 1
ATOM 8113 O O . GLU A 1 1066 ? 18.222 -29.826 -27.975 1.00 88.31 1066 GLU A O 1
ATOM 8118 N N . ASP A 1 1067 ? 20.222 -30.389 -28.826 1.00 87.06 1067 ASP A N 1
ATOM 8119 C CA . ASP A 1 1067 ? 20.808 -30.759 -27.536 1.00 87.06 1067 ASP A CA 1
ATOM 8120 C C . ASP A 1 1067 ? 21.108 -29.509 -26.699 1.00 87.06 1067 ASP A C 1
ATOM 8122 O O . ASP A 1 1067 ? 20.836 -29.492 -25.493 1.00 87.06 1067 ASP A O 1
ATOM 8126 N N . ALA A 1 1068 ? 21.636 -28.450 -27.320 1.00 87.56 1068 ALA A N 1
ATOM 8127 C CA . ALA A 1 1068 ? 21.860 -27.166 -26.654 1.00 87.56 1068 ALA A CA 1
ATOM 8128 C C . ALA A 1 1068 ? 20.535 -26.510 -26.246 1.00 87.56 1068 ALA A C 1
ATOM 8130 O O . ALA A 1 1068 ? 20.393 -26.005 -25.131 1.00 87.56 1068 ALA A O 1
ATOM 8131 N N . LEU A 1 1069 ? 19.537 -26.572 -27.126 1.00 86.38 1069 LEU A N 1
ATOM 8132 C CA . LEU A 1 1069 ? 18.195 -26.075 -26.864 1.00 86.38 1069 LEU A CA 1
ATOM 8133 C C . LEU A 1 1069 ? 17.527 -26.829 -25.707 1.00 86.38 1069 LEU A C 1
ATOM 8135 O O . LEU A 1 1069 ? 16.995 -26.205 -24.788 1.00 86.38 1069 LEU A O 1
ATOM 8139 N N . ALA A 1 1070 ? 17.576 -28.164 -25.715 1.00 85.00 1070 ALA A N 1
ATOM 8140 C CA . ALA A 1 1070 ? 17.022 -28.981 -24.641 1.00 85.00 1070 ALA A CA 1
ATOM 8141 C C . ALA A 1 1070 ? 17.664 -28.647 -23.287 1.00 85.00 1070 ALA A C 1
ATOM 8143 O O . ALA A 1 1070 ? 16.961 -28.580 -22.277 1.00 85.00 1070 ALA A O 1
ATOM 8144 N N . ASN A 1 1071 ? 18.972 -28.376 -23.266 1.00 83.56 1071 ASN A N 1
ATOM 8145 C CA . ASN A 1 1071 ? 19.679 -27.977 -22.054 1.00 83.56 1071 ASN A CA 1
ATOM 8146 C C . ASN A 1 1071 ? 19.148 -26.645 -21.493 1.00 83.56 1071 ASN A C 1
ATOM 8148 O O . ASN A 1 1071 ? 18.720 -26.599 -20.336 1.00 83.56 1071 ASN A O 1
ATOM 8152 N N . VAL A 1 1072 ? 19.059 -25.606 -22.334 1.00 83.00 1072 VAL A N 1
ATOM 8153 C CA . VAL A 1 1072 ? 18.502 -24.288 -21.961 1.00 83.00 1072 VAL A CA 1
ATOM 8154 C C . VAL A 1 1072 ? 17.062 -24.405 -21.456 1.00 83.00 1072 VAL A C 1
ATOM 8156 O O . VAL A 1 1072 ? 16.698 -23.800 -20.447 1.00 83.00 1072 VAL A O 1
ATOM 8159 N N . LEU A 1 1073 ? 16.233 -25.217 -22.116 1.00 79.75 1073 LEU A N 1
ATOM 8160 C CA . LEU A 1 1073 ? 14.832 -25.398 -21.731 1.00 79.75 1073 LEU A CA 1
ATOM 8161 C C . LEU A 1 1073 ? 14.658 -26.215 -20.442 1.00 79.75 1073 LEU A C 1
ATOM 8163 O O . LEU A 1 1073 ? 13.674 -26.008 -19.728 1.00 79.75 1073 LEU A O 1
ATOM 8167 N N . SER A 1 1074 ? 15.591 -27.120 -20.135 1.00 79.56 1074 SER A N 1
ATOM 8168 C CA . SER A 1 1074 ? 15.532 -27.995 -18.955 1.00 79.56 1074 SER A CA 1
ATOM 8169 C C . SER A 1 1074 ? 15.963 -27.326 -17.644 1.00 79.56 1074 SER A C 1
ATOM 8171 O O . SER A 1 1074 ? 15.570 -27.794 -16.576 1.00 79.56 1074 SER A O 1
ATOM 8173 N N . SER A 1 1075 ? 16.720 -26.226 -17.715 1.00 72.12 1075 SER A N 1
ATOM 8174 C CA . SER A 1 1075 ? 17.264 -25.516 -16.548 1.00 72.12 1075 SER A CA 1
ATOM 8175 C C . SER A 1 1075 ? 16.649 -24.122 -16.421 1.00 72.12 1075 SER A C 1
ATOM 8177 O O . SER A 1 1075 ? 16.548 -23.434 -17.438 1.00 72.12 1075 SER A O 1
ATOM 8179 N N . PRO A 1 1076 ? 16.215 -23.660 -15.232 1.00 75.56 1076 PRO A N 1
ATOM 8180 C CA . PRO A 1 1076 ? 15.716 -22.292 -15.064 1.00 75.56 1076 PRO A CA 1
ATOM 8181 C C . PRO A 1 1076 ? 16.794 -21.260 -15.452 1.00 75.56 1076 PRO A C 1
ATOM 8183 O O . PRO A 1 1076 ? 17.980 -21.589 -15.407 1.00 75.56 1076 PRO A O 1
ATOM 8186 N N . PRO A 1 1077 ? 16.410 -20.043 -15.880 1.00 77.62 1077 PRO A N 1
ATOM 8187 C CA . PRO A 1 1077 ? 17.388 -19.010 -16.195 1.00 77.62 1077 PRO A CA 1
ATOM 8188 C C . PRO A 1 1077 ? 18.048 -18.570 -14.888 1.00 77.62 1077 PRO A C 1
ATOM 8190 O O . PRO A 1 1077 ? 17.356 -18.425 -13.882 1.00 77.62 1077 PRO A O 1
ATOM 8193 N N . LEU A 1 1078 ? 19.368 -18.397 -14.902 1.00 73.44 1078 LEU A N 1
ATOM 8194 C CA . LEU A 1 1078 ? 20.146 -18.213 -13.675 1.00 73.44 1078 LEU A CA 1
ATOM 8195 C C . LEU A 1 1078 ? 20.568 -16.757 -13.474 1.00 73.44 1078 LEU A C 1
ATOM 8197 O O . LEU A 1 1078 ? 20.956 -16.075 -14.435 1.00 73.44 1078 LEU A O 1
ATOM 8201 N N . TYR A 1 1079 ? 20.558 -16.333 -12.209 1.00 73.69 1079 TYR A N 1
ATOM 8202 C CA . TYR A 1 1079 ? 21.356 -15.200 -11.731 1.00 73.69 1079 TYR A CA 1
ATOM 8203 C C . TYR A 1 1079 ? 22.851 -15.520 -11.810 1.00 73.69 1079 TYR A C 1
ATOM 8205 O O . TYR A 1 1079 ? 23.236 -16.694 -11.845 1.00 73.69 1079 TYR A O 1
ATOM 8213 N N . TRP A 1 1080 ? 23.710 -14.497 -11.807 1.00 68.12 1080 TRP A N 1
ATOM 8214 C CA . TRP A 1 1080 ? 25.158 -14.724 -11.824 1.00 68.12 1080 TRP A CA 1
ATOM 8215 C C . TRP A 1 1080 ? 25.621 -15.595 -10.645 1.00 68.12 1080 TRP A C 1
ATOM 8217 O O . TRP A 1 1080 ? 26.323 -16.590 -10.838 1.00 68.12 1080 TRP A O 1
ATOM 8227 N N . ASP A 1 1081 ? 25.158 -15.291 -9.433 1.00 67.81 1081 ASP A N 1
ATOM 8228 C CA . ASP A 1 1081 ? 25.529 -16.040 -8.227 1.00 67.81 1081 ASP A CA 1
ATOM 8229 C C . ASP A 1 1081 ? 25.088 -17.513 -8.297 1.00 67.81 1081 ASP A C 1
ATOM 8231 O O . ASP A 1 1081 ? 25.817 -18.417 -7.887 1.00 67.81 1081 ASP A O 1
ATOM 8235 N N . GLU A 1 1082 ? 23.935 -17.790 -8.902 1.00 73.56 1082 GLU A N 1
ATOM 8236 C CA . GLU A 1 1082 ? 23.451 -19.156 -9.118 1.00 73.56 1082 GLU A CA 1
ATOM 8237 C C . GLU A 1 1082 ? 24.247 -19.883 -10.207 1.00 73.56 1082 GLU A C 1
ATOM 8239 O O . GLU A 1 1082 ? 24.547 -21.072 -10.074 1.00 73.56 1082 GLU A O 1
ATOM 8244 N N . TRP A 1 1083 ? 24.628 -19.173 -11.273 1.00 73.69 1083 TRP A N 1
ATOM 8245 C CA . TRP A 1 1083 ? 25.472 -19.715 -12.334 1.00 73.69 1083 TRP A CA 1
ATOM 8246 C C . TRP A 1 1083 ? 26.838 -20.139 -11.786 1.00 73.69 1083 TRP A C 1
ATOM 8248 O O . TRP A 1 1083 ? 27.287 -21.252 -12.080 1.00 73.69 1083 TRP A O 1
ATOM 8258 N N . THR A 1 1084 ? 27.457 -19.314 -10.929 1.00 68.06 1084 THR A N 1
ATOM 8259 C CA . THR A 1 1084 ? 28.738 -19.651 -10.282 1.00 68.06 1084 THR A CA 1
ATOM 8260 C C . THR A 1 1084 ? 28.612 -20.850 -9.343 1.00 68.06 1084 THR A C 1
ATOM 8262 O O . THR A 1 1084 ? 29.486 -21.719 -9.332 1.00 68.06 1084 THR A O 1
ATOM 8265 N N . ALA A 1 1085 ? 27.503 -20.958 -8.604 1.00 73.31 1085 ALA A N 1
ATOM 8266 C CA . ALA A 1 1085 ? 27.222 -22.107 -7.748 1.00 73.31 1085 ALA A CA 1
ATOM 8267 C C . ALA A 1 1085 ? 27.022 -23.409 -8.550 1.00 73.31 1085 ALA A C 1
ATOM 8269 O O . ALA A 1 1085 ? 27.416 -24.483 -8.090 1.00 73.31 1085 ALA A O 1
ATOM 8270 N N . ALA A 1 1086 ? 26.434 -23.322 -9.748 1.00 67.69 1086 ALA A N 1
ATOM 8271 C CA . ALA A 1 1086 ? 26.179 -24.461 -10.629 1.00 67.69 1086 ALA A CA 1
ATOM 8272 C C . ALA A 1 1086 ? 27.421 -24.942 -11.409 1.00 67.69 1086 ALA A C 1
ATOM 8274 O O . ALA A 1 1086 ? 27.470 -26.113 -11.792 1.00 67.69 1086 ALA A O 1
ATOM 8275 N N . HIS A 1 1087 ? 28.435 -24.088 -11.600 1.00 68.88 1087 HIS A N 1
ATOM 8276 C CA . HIS A 1 1087 ? 29.663 -24.398 -12.353 1.00 68.88 1087 HIS A CA 1
ATOM 8277 C C . HIS A 1 1087 ? 30.941 -24.256 -11.493 1.00 68.88 1087 HIS A C 1
ATOM 8279 O O . HIS A 1 1087 ? 31.850 -23.488 -11.829 1.00 68.88 1087 HIS A O 1
ATOM 8285 N N . PRO A 1 1088 ? 31.059 -25.007 -10.376 1.00 50.62 1088 PRO A N 1
ATOM 8286 C CA . PRO A 1 1088 ? 32.182 -24.885 -9.453 1.00 50.62 1088 PRO A CA 1
ATOM 8287 C C . PRO A 1 1088 ? 33.475 -25.400 -10.105 1.00 50.62 1088 PRO A C 1
ATOM 8289 O O . PRO A 1 1088 ? 33.696 -26.605 -10.220 1.00 50.62 1088 PRO A O 1
ATOM 8292 N N . GLY A 1 1089 ? 34.346 -24.484 -10.533 1.00 55.69 1089 GLY A N 1
ATOM 8293 C CA . GLY A 1 1089 ? 35.622 -24.805 -11.186 1.00 55.69 1089 GLY A CA 1
ATOM 8294 C C . GLY A 1 1089 ? 35.913 -23.979 -12.437 1.00 55.69 1089 GLY A C 1
ATOM 8295 O O . GLY A 1 1089 ? 37.064 -23.936 -12.874 1.00 55.69 1089 GLY A O 1
ATOM 8296 N N . GLU A 1 1090 ? 34.913 -23.284 -12.977 1.00 59.94 1090 GLU A N 1
ATOM 8297 C CA . GLU A 1 1090 ? 35.150 -22.179 -13.905 1.00 59.94 1090 GLU A CA 1
ATOM 8298 C C . GLU A 1 1090 ? 35.691 -20.976 -13.103 1.00 59.94 1090 GLU A C 1
ATOM 8300 O O . GLU A 1 1090 ? 35.282 -20.773 -11.955 1.00 59.94 1090 GLU A O 1
ATOM 8305 N N . PRO A 1 1091 ? 36.708 -20.248 -13.603 1.00 48.09 1091 PRO A N 1
ATOM 8306 C CA . PRO A 1 1091 ? 37.489 -19.331 -12.780 1.00 48.09 1091 PRO A CA 1
ATOM 8307 C C . PRO A 1 1091 ? 36.635 -18.193 -12.209 1.00 48.09 1091 PRO A C 1
ATOM 8309 O O . PRO A 1 1091 ? 36.245 -17.281 -12.928 1.00 48.09 1091 PRO A O 1
ATOM 8312 N N . VAL A 1 1092 ? 36.444 -18.209 -10.889 1.00 50.81 1092 VAL A N 1
ATOM 8313 C CA . VAL A 1 1092 ? 36.057 -17.044 -10.085 1.00 50.81 1092 VAL A CA 1
ATOM 8314 C C . VAL A 1 1092 ? 37.352 -16.432 -9.540 1.00 50.81 1092 VAL A C 1
ATOM 8316 O O . VAL A 1 1092 ? 38.008 -17.071 -8.708 1.00 50.81 1092 VAL A O 1
ATOM 8319 N N . PRO A 1 1093 ? 37.795 -15.241 -9.984 1.00 41.50 1093 PRO A N 1
ATOM 8320 C CA . PRO A 1 1093 ? 38.945 -14.600 -9.366 1.00 41.50 1093 PRO A CA 1
ATOM 8321 C C . PRO A 1 1093 ? 38.570 -14.163 -7.948 1.00 41.50 1093 PRO A C 1
ATOM 8323 O O . PRO A 1 1093 ? 37.605 -13.429 -7.742 1.00 41.50 1093 PRO A O 1
ATOM 8326 N N . ALA A 1 1094 ? 39.335 -14.623 -6.960 1.00 36.88 1094 ALA A N 1
ATOM 8327 C CA . ALA A 1 1094 ? 39.194 -14.183 -5.580 1.00 36.88 1094 ALA A CA 1
ATOM 8328 C C . ALA A 1 1094 ? 39.542 -12.686 -5.437 1.00 36.88 1094 ALA A C 1
ATOM 8330 O O . ALA A 1 1094 ? 40.473 -12.214 -6.097 1.00 36.88 1094 ALA A O 1
ATOM 8331 N N . PRO A 1 1095 ? 38.895 -11.947 -4.516 1.00 38.03 1095 PRO A N 1
ATOM 8332 C CA . PRO A 1 1095 ? 39.351 -10.624 -4.123 1.00 38.03 1095 PRO A CA 1
ATOM 8333 C C . PRO A 1 1095 ? 40.623 -10.779 -3.279 1.00 38.03 1095 PRO A C 1
ATOM 8335 O O . PRO A 1 1095 ? 40.560 -10.980 -2.068 1.00 38.03 1095 PRO A O 1
ATOM 8338 N N . SER A 1 1096 ? 41.801 -10.715 -3.902 1.00 31.53 1096 SER A N 1
ATOM 8339 C CA . SER A 1 1096 ? 43.060 -10.578 -3.166 1.00 31.53 1096 SER A CA 1
ATOM 8340 C C . SER A 1 1096 ? 43.540 -9.134 -3.232 1.00 31.53 1096 SER A C 1
ATOM 8342 O O . SER A 1 1096 ? 44.230 -8.724 -4.164 1.00 31.53 1096 SER A O 1
ATOM 8344 N N . ALA A 1 1097 ? 43.195 -8.370 -2.200 1.00 40.00 1097 ALA A N 1
ATOM 8345 C CA . ALA A 1 1097 ? 43.925 -7.168 -1.847 1.00 40.00 1097 ALA A CA 1
ATOM 8346 C C . ALA A 1 1097 ? 45.350 -7.563 -1.428 1.00 40.00 1097 ALA A C 1
ATOM 8348 O O . ALA A 1 1097 ? 45.515 -8.078 -0.330 1.00 40.00 1097 ALA A O 1
ATOM 8349 N N . THR A 1 1098 ? 46.361 -7.317 -2.269 1.00 31.73 1098 THR A N 1
ATOM 8350 C CA . THR A 1 1098 ? 47.751 -7.053 -1.839 1.00 31.73 1098 THR A CA 1
ATOM 8351 C C . THR A 1 1098 ? 48.611 -6.526 -2.999 1.00 31.73 1098 THR A C 1
ATOM 8353 O O . THR A 1 1098 ? 48.936 -7.279 -3.908 1.00 31.73 1098 THR A O 1
ATOM 8356 N N . SER A 1 1099 ? 49.015 -5.252 -2.889 1.00 30.78 1099 SER A N 1
ATOM 8357 C CA . SER A 1 1099 ? 50.306 -4.646 -3.289 1.00 30.78 1099 SER A CA 1
ATOM 8358 C C . SER A 1 1099 ? 50.956 -4.994 -4.647 1.00 30.78 1099 SER A C 1
ATOM 8360 O O . SER A 1 1099 ? 51.570 -6.055 -4.769 1.00 30.78 1099 SER A O 1
ATOM 8362 N N . ALA A 1 1100 ? 51.038 -4.018 -5.559 1.00 28.06 1100 ALA A N 1
ATOM 8363 C CA . ALA A 1 1100 ? 52.256 -3.239 -5.863 1.00 28.06 1100 ALA A CA 1
ATOM 8364 C C . ALA A 1 1100 ? 51.952 -2.140 -6.890 1.00 28.06 1100 ALA A C 1
ATOM 8366 O O . ALA A 1 1100 ? 51.350 -2.480 -7.930 1.00 28.06 1100 ALA A O 1
#

Secondary structure (DSSP, 8-state):
--------------------------------PPPS--EEEEEEE-SS--SEEEE-SSSEEEEE--SS--S-EETTEE-SEEEEETTT--EEEE--SB--TT-EEEE-TTS-EEEE------SSS-SB--TT-EEEE---TTS----B--TTTS--SB--BS-EEEE-TTS-EEEE--BSS--SS--TTTB--EEEEES---STT---SSS-EE-HHHHHT-SS-BS-EEEE-TTS-EEEEETTEEEEEETTTTEEEEEEPPPGGG-B-SBTS-EEEEE--B-TTTTT--EEEEEE-B-----TTTTSTTTB-TTPBPP-EEEEEE-SHHHHHH-PEEEE-SS--BS-EEEEPTTS-EEEE--EEEEEEEESS-SBSS-BTTEEEEEE--S-EEE-TTSPTTSSEE-TTPPPPSS---TT-EEEE-TTSPEEEE----SSS---SSS----EEEEEE-GGGGSPPPEEE---SEE-TT-EEEEEEE--TT---EEEEEEE--EEETTEEES-EEEEEEEEE-TTSSEEEEEPPS-TTTS-SEEEEEEEEETTEE---EEEEES--PPPP--HHHHHHHHHSPPBPHHHHHTT-TTSSSS--SS-S----EETTEE-SEEEE-TTT--EEEE--SB--TT-EEEE-TTS-EEEE----TTTS-SSB--TTBEEEE---TTS----EE-TTT-B-SB--BS-EEEE-TTS-EEEE--B-TTS-B--EEEEES--EETTEESS-EE-HHHHHHHH--S----S----SSGGG--EEEEPPB-TTTTT--EEEEE--B---TTSSSS-TTSS-TTPBBP-EEEEEE-SHHHHHH--EEEE-SS--BS-EEEE-TTS-EEEE--EEEEEEEES-STT-BTTEEEEEE--S-EEE-TTSPTT-SEE-TTPPPPSS---TT-EEEE-TTSPEEEE----SSSS--SSS------EEE--GGGGSPPPEEE---SEE-TT-EEEEEEE--TT---EEEEEEE--EEETTEEET-EEEEE-EEE-TTSSEEEEEPPS-TTTS-SEEEEEEEEETTEE-PPEEEEES--PPPPP-HHHHHHHHHS--B-HHHHHHHSBTB----------

InterPro domains:
  IPR009880 Glyoxal oxidase, N-terminal [PF07250] (77-460)
  IPR009880 Glyoxal oxidase, N-terminal [PF07250] (610-753)
  IPR009880 Glyoxal oxidase, N-terminal [PF07250] (770-954)
  IPR011043 Galactose oxidase/kelch, beta-propeller [SSF50965] (85-462)
  IPR011043 Galactose oxidase/kelch, beta-propeller [SSF50965] (618-956)
  IPR013783 Immunoglobulin-like fold [G3DSA:2.60.40.10] (465-563)
  IPR013783 Immunoglobulin-like fold [G3DSA:2.60.40.10] (960-1057)
  IPR014756 Immunoglobulin E-set [SSF81296] (460-563)
  IPR014756 Immunoglobulin E-set [SSF81296] (954-1057)
  IPR015202 Galactose oxidase-like, Early set domain [PF09118] (465-558)
  IPR015202 Galactose oxidase-like, Early set domain [PF09118] (959-1052)
  IPR015202 Galactose oxidase-like, Early set domain [cd02851] (460-557)
  IPR015202 Galactose oxidase-like, Early set domain [cd02851] (954-1051)
  IPR037293 Galactose oxidase, central domain superfamily [G3DSA:2.130.10.80] (32-464)
  IPR037293 Galactose oxidase, central domain superfamily [G3DSA:2.130.10.80] (582-959)

pLDDT: mean 84.37, std 17.79, range [24.5, 98.75]

Organism: NCBI:txid182062

Foldseek 3Di:
DDDDDDDDDDDDDDDDDDDDDPPPPPPPDPQFAFDDFWDKDFDAFAQAFQQKWDDQAQFKIKGFAFQFPGRADDPHGRARIWIAGNPPSDIDGADDQATLAQWEWDAFLLSKIWTAAHAARDHDPGHGGRQWWIWIWHDDPVPPTHIDTDVLQDTHQAGFGLWYWAQALLRKIKTAWHFNHDDQWADPQGTDQWMAIVVGDDQPPCPFFQRIGGACVSVVQPGFFRNWFWAFALVRWIWTGFFFWIFTADPSVSDGPGTFHTHPPQFGDGPQQHWAKDWFEQEVVVVRFTKMKTAKGANDDNPPQLQAWARAALAAFIAQWMWMFGPDPVRRVVHIDIDGAPAHFHLWYWEAFLSRKTKIDAGARGFTAAAQCTSHNYADRGARHDHAPFQIWIADPPDDGPPGIDSPSTDGDPAHRYHSWKWWQRLQRKIKTTFDHNYPHQADHDRGTTGIIMTIGDSLNVDDAKDWDDDDQEDEAQDKDKTFIDDPPPFDDKWKKKWDRAMIRSSYGYHTHIYTWDWDADPVRTMIITTHHNGCSSPPWHKIFMWIDGSNRTDRTHIHTYHDSDGRDRDPVSSCSSSVDDHDDVLVSCVRCCCSVQDDDDPDPDQPADDPRGRAQDWDADPPVRDIHGAHEQAAQALWFWDAFLLGKIKIAAHAQCSQPVDHHHRQFFIWIWDDDPVPPTHIYTDPQLGTAQAGFRNWYWAAAQQRKIKIAWHAHPVSDIDQWIFIVVGDQDPNQLRHTHGDPVSVVLVVPPDDDDDDDDPDNAQFWDWAKDWFEQEVVVVRFTKMKIAKTFPDDPVQQDDDQARWALAGFMAQKMWMFTPDPVRVVVDIDIDGAPAHFFLWAWAAFQLRKTKIDAGARGFTAAFQRYNHDPARARHDHIPFQMWIADPPDPGHVGIDSPPWDGHPAHRYHWWKWWQALARWIKTAWDPRHSGQDDPPHGTDGDIDTTDDPLNVDDEKDWDDDDQAAEAQDKDKTFIDAPPPFDDKWKKKWDRAIDTSSYGYHTHIYTWDWDADPVRTMIITTAHNGCRSPPFHWIWMWMDGVSRTDRTDIHTYHDSDGNDRPVSSSCVSVVDPRDDSVVVCVVDPPDDDDDPDDDDD

Radius of gyration: 36.93 Å; chains: 1; bounding box: 99×90×113 Å